Protein 2EW8 (pdb70)

Solvent-accessible surface area: 29281 Å² total; per-residue (Å²): 114,72,0,124,99,33,2,0,0,0,1,16,0,0,85,43,40,1,71,13,0,0,43,49,0,2,73,21,0,0,26,0,0,0,0,23,109,68,79,1,76,83,0,34,57,28,0,137,133,75,62,67,134,24,38,31,20,130,6,39,10,5,72,54,50,55,2,101,55,1,3,129,72,0,73,97,56,31,53,94,10,13,0,0,0,12,28,17,34,57,119,53,100,19,53,14,106,112,0,58,44,121,68,0,30,97,2,5,46,31,6,5,2,5,6,1,14,0,0,63,33,2,5,79,19,2,71,183,103,39,51,0,4,1,2,4,14,6,2,0,3,2,19,49,48,55,66,9,25,0,0,14,0,0,0,10,0,0,11,0,0,6,0,5,1,0,0,2,23,1,4,132,37,37,1,5,0,2,0,0,0,9,16,50,130,70,149,99,12,0,24,52,105,135,19,67,57,132,18,0,4,2,0,0,0,1,3,0,1,90,27,1,46,1,0,0,1,6,7,9,0,0,1,0,0,40,5,5,20,141,67,0,48,142,41,8,0,0,0,1,15,0,1,88,43,39,0,75,14,0,0,40,50,0,3,76,16,5,0,24,0,0,0,0,24,107,72,107,2,78,82,0,37,57,28,0,136,126,68,60,75,137,27,37,34,20,175,4,37,12,4,71,58,48,54,3,100,60,2,5,132,77,0,67,98,65,35,48,82,1,5,0,0,0,12,28,17,33,57,113,55,112,11,59,8,100,106,0,61,41,123,64,0,30,88,2,7,50,28,7,5,5,4,6,1,14,0,0,60,32,2,8,59,10,0,104,195,71,45,42,0,3,1,1,5,14,6,3,0,2,3,18,48,36,53,61,9,22,0,0,14,1,0,0,11,0,0,12,0,0,7,0,6,0,0,0,1,24,6,3,113,30,35,1,4,0,2,0,0,0,8,14,52,120,123,57,30,2,19,74,99,143,19,68,60,133,18,0,4,2,0,0,0,0,3,0,0,101,26,1,50,2,1,0,1,6,8,7,0,0,1,0,0,39,6,4,18,142,78,0,130,106,41,9,0,0,0,1,18,0,0,90,47,40,0,71,16,0,0,42,52,0,1,81,16,1,0,24,0,0,0,0,22,110,71,88,1,76,87,0,39,65,31,0,127,130,76,57,63,128,16,35,32,20,157,7,42,13,3,74,56,51,55,3,101,55,0,3,127,73,0,66,100,60,37,46,80,1,4,0,0,0,14,29,17,34,56,118,53,97,20,55,14,106,110,1,60,42,122,66,0,34,95,1,7,39,30,7,4,3,4,5,1,15,0,0,60,31,1,1,53,8,0,55,194,74,43,44,0,2,1,2,5,14,6,3,0,3,2,18,49,39,56,64,8,23,0,0,14,1,0,0,12,0,0,11,0,0,6,0,6,1,0,0,1,19,0,4,108,46,36,1,4,0,2,0,0,0,8,15,49,129,99,105,35,4,17,83,100,145,18,67,56,134,20,0,3,2,0,0,0,1,3,0,2,93,32,1,44,2,0,0,1,6,7,9,0,0,1,0,0,35,5,5,20,130,70,0,114,106,36,7,0,0,0,1,17,0,0,88,49,47,0,73,18,0,0,40,54,0,2,78,20,1,0,26,0,0,0,0,21,122,71,104,1,75,85,0,34,62,28,0,134,129,77,57,66,130,17,35,29,22,183,4,38,11,4,72,56,51,54,2,100,58,1,4,130,73,0,61,99,52,32,54,82,2,2,0,0,0,13,27,15,34,55,120,54,109,19,48,11,101,112,1,60,44,122,65,0,30,90,1,7,49,26,6,5,4,3,5,0,13,0,0,64,31,1,8,63,6,0,107,192,74,42,54,0,3,1,2,4,12,6,2,0,3,3,18,49,44,54,63,8,21,0,0,15,0,0,0,10,0,0,12,0,0,7,0,5,1,0,0,2,18,7,2,126,28,35,1,5,0,2,0,0,0,9,24,48,125,110,137,130,12,0,20,50,102,144,42,64,56,122,14,0,3,2,0,0,0,0,3,0,1,94,31,0,37,2,1,0,1,6,7,8,1,0,1,0,0,33,6,4,20

Sequence (914 aa):
QRLKDKLAVITGGANGIGRAIAERFAVEGADIAIADLVPAPEAEAAIRNLGRRVLTVKCDVSQPGDVEAFGKQVISTFGRCDILVNNAGIYPLIPFDELTFEQWKKTFEINVDSGFLMAKAFVPGMKRNGWGRIINLTSTTYWLKIEAYTHYISTKAANIGFTRALASDLGKDGITVNAIAPSLVNMLQAIPRLQVPLDLTGAAAFLASDDASFITGQTLAVDGGMVRHQRLKDKLAVITGGANGIGRAIAERFAVEGADIAIADLVPAPEAEAAIRNLGRRVLTVKCDVSQPGDVEAFGKQVISTFGRCDILVNNAGIYPLIPFDELTFEQWKKTFEINVDSGFLMAKAFVPGMKRNGWGRIINLTSTTYWLKIEAYTHYISTKAANIGFTRALASDLGKDGITVNAIAPSLVMLQAIPRLQVPLDLTGAAAFLASDDASFITGQTLAVDGGMVRHQRLKDKLAVITGGANGIGRAIAERFAVEGADIAIADLVPAPEAEAAIRNLGRRVLTVKCDVSQPGDVEAFGKQVISTFGRCDILVNNAGIYPLIPFDELTFEQWKKTFEINVDSGFLMAKAFVPGMKRNGWGRIINLTSTTYWLKIEAYTHYISTKAANIGFTRALASDLGKDGITVNAIAPSLVMLQAIPRLQVPLDLTGAAAFLASDDASFITGQTLAVDGGMVRHQRLKDKLAVITGGANGIGRAIAERFAVEGADIAIADLVPAPEAEAAIRNLGRRVLTVKCDVSQPGDVEAFGKQVISTFGRCDILVNNAGIYPLIPFDELTFEQWKKTFEINVDSGFLMAKAFVPGMKRNGWGRIINLTSTTYWLKIEAYTHYISTKAANIGFTRALASDLGKDGITVNAIAPSLVNMLQAIPRLQVPLDLTGAAAFLASDDASFITGQTLAVDGGMVRH

Foldseek 3Di:
DQCAPAEAEFEVCLDFLSLLLLLLSLLVHYAYEYEEQDDRPVSCVSSVVSVHHYHYDNAQLLDLVRLLVSLCVSCVPSVAHAEYEAEWADFDQAAPVGDDPVNLVVRCSTLPNSLVSNCVSHVVRLLVVLAHEYEYEAAPCLVPDDGRGPSRNVSSVVSLVCQQVVQVVCVVRNYAGEYEHEHPPAVLALQGDDDGSNLCNVVSSCRSGPVCSPPHSYYHYRYRHRDDD/DQLAPAEEEFEVCLDFLNLLQLLLSLLVHYAYEYEEQDDRVVSQVSSVVSVHHYHYDNAQLLDLVRLQVSLVVCCVVSVAHAEYEAPWADFDQAAPVRDDPVNLVVRCSGLPSSLVSNCVSHVVRNLVVLAHEYEYEAAPCLVPDDGRGPSRNVSSVVSLVCFQVVQVVCVRSRYAGEYEHEYPVVLAPAPDDDGSNQCNVVSSCRSGPVCSVPHSYYHYRYRHRDDD/DQQAPAEEEFEVCLDFLSVLLQLLSLLVHYAYEYEEQDDRPPSCVSSVVSVHHYHYDRAQLLDLVRLLVSLVVVCVVSVAHAEYEYPWADFDQAAVVRDDVVNLVVRCSGLPNSLVSNCVSHVVRLLVVLAHEYEYEAAPCLVPDDGRGPSRNVSSVVSLVCFQVVQVVCVVSRYAGEYEHEYPVVLAQAPDDDGSNQCNVVSNCRSGPVCSVPHSYYHYRYRHNDDD/DQQAPAEEEFEQCLDFLNVLLQLLSLLVHYAYEYEYQDDRVVSCVSSVVSVHHYHYDRAQLLDLVRLQVSLVCSCVVSVAHAEYEAEWFDFDFAAPVRDDPVNLVVRCSGLPNSLVSNCVSHVVRLLVVLAHEYEYEAAPCLVPDDGRGPSRNVSSVVSLVCQQVVQVVCVRSNYAGEYEHEHPVAVLALAGDDDGSVQCNVVSSCRSGPVCSVPHSYYHYRYRHRDDD

Organism: Aromatoleum aromaticum (strain DSM 19018 / LMG 30748 / EbN1) (NCBI:txid76114)

InterPro domains:
  IPR002347 Short-chain dehydrogenase/reductase SDR [PF13561] (16-246)
  IPR002347 Short-chain dehydrogenase/reductase SDR [PR00080] (81-92)
  IPR002347 Short-chain dehydrogenase/reductase SDR [PR00080] (134-142)
  IPR002347 Short-chain dehydrogenase/reductase SDR [PR00080] (154-173)
  IPR002347 Short-chain dehydrogenase/reductase SDR [PR00081] (9-26)
  IPR002347 Short-chain dehydrogenase/reductase SDR [PR00081] (81-92)
  IPR002347 Short-chain dehydrogenase/reductase SDR [PR00081] (128-144)
  IPR002347 Short-chain dehydrogenase/reductase SDR [PR00081] (154-173)
  IPR002347 Short-chain dehydrogenase/reductase SDR [PR00081] (175-192)
  IPR002347 Short-chain dehydrogenase/reductase SDR [PR00081] (210-230)
  IPR036291 NAD(P)-binding domain superfamily [SSF51735] (6-247)
  IPR050259 Short-chain dehydrogenases/reductases [PTHR42879] (4-247)

B-factor: mean 17.86, std 8.95, range [1.42, 74.54]

Secondary structure (DSSP, 8-state):
-TTTT-EEEEETTTSHHHHHHHHHHHHTT-EEEEEESS--HHHHHHHHHTT--EEEEE--TT-HHHHHHHHHHHHHHHS---EEEE---------GGG--HHHHHHHHIIIIIHHHHHHHHHHHHHHHHT-EEEEEE--GGGGS--SS-HHHHHHHHHHHHHHHHHHHHHGGGTEEEEEEEEPP--TTSSS-SPP-THHHHHHHHHHTSGGGTT--S-EEEESSS----/-TTTT-EEEEETTTSHHHHHHHHHHHHTT-EEEEEESS--HHHHHHHHHTT--EEEEE--TT-HHHHHHHHHHHHHHHS--SEEEE---------GGG--HHHHHHHHIIIIIHHHHHHHHHHHHHHHHT-EEEEEE--GGGGS--SS-HHHHHHHHHHHHHHHHHHHHHGGGTEEEEEEEEPP---SSS-S---THHHHHHHHHHTSGGGTT--S-EEEESSS----/-TTTT-EEEEETTTSHHHHHHHHHHHHTT-EEEEEESS--HHHHHHHHTTT--EEEEE--TTSHHHHHHHHHHHHHHHS--SEEEE---------GGG--HHHHHHHHIIIIIHHHHHHHHHHHHHHHHT-EEEEEE--GGGGS--SS-HHHHHHHHHHHHHHHHHHHHHGGGTEEEEEEEEPP---SSS-S---THHHHHHHHHHHSGGGTT--S-EEEESSS----/-TTTT-EEEEETTTSHHHHHHHHHHHHTT-EEEEEESS--HHHHHHHHHTT--EEEEE--TT-HHHHHHHHHHHHHHHS--SEEEE---------GGG--HHHHHHHHIIIIIHHHHHHHHHHHHHHHHT-EEEEEE--GGGGS--SS-HHHHHHHHHHHHHHHHHHHHHGGGTEEEEEEEEPP--TTSSS-SPP-THHHHHHHHHHHSGGGTT--S-EEEESSS----

CATH classification: 3.40.50.720

Nearest PDB structures (foldseek):
  2ew8-assembly1_C  TM=1.004E+00  e=5.659E-52  Aromatoleum aromaticum EbN1
  2ew8-assembly1_D  TM=1.003E+00  e=7.563E-49  Aromatoleum aromaticum EbN1
  2ewm-assembly1_A-2  TM=9.910E-01  e=1.205E-47  Azoarcus
  2ewm-assembly1_B-2  TM=9.964E-01  e=2.543E-45  Azoarcus
  2q2q-assembly2_E-2  TM=9.529E-01  e=4.347E-21  Pseudomonas putida

Structure (mmCIF, N/CA/C/O backbone):
data_2EW8
#
_entry.id   2EW8
#
_cell.length_a   130.6
_cell.length_b   110.7
_cell.length_c   77.3
_cell.angle_alpha   90
_cell.angle_beta   116.31
_cell.angle_gamma   90
#
_symmetry.space_group_name_H-M   'C 1 2 1'
#
loop_
_entity.id
_entity.type
_entity.pdbx_description
1 polymer '(S)-1-Phenylethanol dehydrogenase'
2 non-polymer 'SULFATE ION'
3 water water
#
loop_
_atom_site.group_PDB
_atom_site.id
_atom_site.type_symbol
_atom_site.label_atom_id
_atom_site.label_alt_id
_atom_site.label_comp_id
_atom_site.label_asym_id
_atom_site.label_entity_id
_atom_site.label_seq_id
_atom_site.pdbx_PDB_ins_code
_atom_site.Cartn_x
_atom_site.Cartn_y
_atom_site.Cartn_z
_atom_site.occupancy
_atom_site.B_iso_or_equiv
_atom_site.auth_seq_id
_atom_site.auth_comp_id
_atom_site.auth_asym_id
_atom_site.auth_atom_id
_atom_site.pdbx_PDB_model_num
ATOM 1 N N . GLN A 1 3 ? -8.514 -13.845 87.213 1.00 35.07 3 GLN A N 1
ATOM 2 C CA . GLN A 1 3 ? -9.799 -13.897 87.973 1.00 33.76 3 GLN A CA 1
ATOM 3 C C . GLN A 1 3 ? -9.752 -12.941 89.160 1.00 31.89 3 GLN A C 1
ATOM 4 O O . GLN A 1 3 ? -9.839 -13.362 90.313 1.00 32.84 3 GLN A O 1
ATOM 10 N N . ARG A 1 4 ? -9.621 -11.651 88.874 1.00 29.05 4 ARG A N 1
ATOM 11 C CA . ARG A 1 4 ? -9.554 -10.643 89.925 1.00 26.17 4 ARG A CA 1
ATOM 12 C C . ARG A 1 4 ? -10.826 -10.511 90.761 1.00 25.14 4 ARG A C 1
ATOM 13 O O . ARG A 1 4 ? -10.767 -10.082 91.914 1.00 24.52 4 ARG A O 1
ATOM 21 N N . LEU A 1 5 ? -11.972 -10.875 90.192 1.00 23.69 5 LEU A N 1
ATOM 22 C CA . LEU A 1 5 ? -13.237 -10.767 90.916 1.00 23.33 5 LEU A CA 1
ATOM 23 C C . LEU A 1 5 ? -13.759 -12.142 91.331 1.00 24.24 5 LEU A C 1
ATOM 24 O O . LEU A 1 5 ? -14.956 -12.329 91.564 1.00 23.66 5 LEU A O 1
ATOM 29 N N . LYS A 1 6 ? -12.843 -13.095 91.429 1.00 25.31 6 LYS A N 1
ATOM 30 C CA . LYS A 1 6 ? -13.171 -14.462 91.802 1.00 27.61 6 LYS A CA 1
ATOM 31 C C . LYS A 1 6 ? -14.033 -14.529 93.065 1.00 26.68 6 LYS A C 1
ATOM 32 O O . LYS A 1 6 ? -13.729 -13.891 94.071 1.00 26.96 6 LYS A O 1
ATOM 38 N N . ASP A 1 7 ? -15.117 -15.294 92.990 1.00 26.59 7 ASP A N 1
ATOM 39 C CA . ASP A 1 7 ? -16.038 -15.489 94.110 1.00 28.69 7 ASP A CA 1
ATOM 40 C C . ASP A 1 7 ? -16.753 -14.245 94.632 1.00 26.96 7 ASP A C 1
ATOM 41 O O . ASP A 1 7 ? -17.226 -14.228 95.767 1.00 27.98 7 ASP A O 1
ATOM 46 N N . LYS A 1 8 ? -16.838 -13.204 93.815 1.00 24.93 8 LYS A N 1
ATOM 47 C CA . LYS A 1 8 ? -17.525 -11.990 94.238 1.00 21.24 8 LYS A CA 1
ATOM 48 C C . LYS A 1 8 ? -18.926 -11.995 93.637 1.00 18.83 8 LYS A C 1
ATOM 49 O O . LYS A 1 8 ? -19.180 -12.665 92.637 1.00 15.90 8 LYS A O 1
ATOM 55 N N . LEU A 1 9 ? -19.838 -11.263 94.262 1.00 17.30 9 LEU A N 1
ATOM 56 C CA . LEU A 1 9 ? -21.190 -11.133 93.735 1.00 16.07 9 LEU A CA 1
ATOM 57 C C . LEU A 1 9 ? -21.297 -9.658 93.370 1.00 14.99 9 LEU A C 1
ATOM 58 O O . LEU A 1 9 ? -21.104 -8.784 94.222 1.00 14.58 9 LEU A O 1
ATOM 63 N N . ALA A 1 10 ? -21.575 -9.377 92.104 1.00 13.76 10 ALA A N 1
ATOM 64 C CA . ALA A 1 10 ? -21.702 -7.998 91.666 1.00 11.80 10 ALA A CA 1
ATOM 65 C C . ALA A 1 10 ? -23.116 -7.707 91.195 1.00 13.33 10 ALA A C 1
ATOM 66 O O . ALA A 1 10 ? -23.749 -8.533 90.534 1.00 12.87 10 ALA A O 1
ATOM 68 N N . VAL A 1 11 ? -23.611 -6.532 91.564 1.00 11.38 11 VAL A N 1
ATOM 69 C CA . VAL A 1 11 ? -24.932 -6.086 91.166 1.00 11.93 11 VAL A CA 1
ATOM 70 C C . VAL A 1 11 ? -24.753 -4.982 90.133 1.00 14.07 11 VAL A C 1
ATOM 71 O O . VAL A 1 11 ? -23.974 -4.048 90.349 1.00 11.52 11 VAL A O 1
ATOM 75 N N . ILE A 1 12 ? -25.453 -5.099 89.007 1.00 12.90 12 ILE A N 1
ATOM 76 C CA . ILE A 1 12 ? -25.396 -4.077 87.970 1.00 14.34 12 ILE A CA 1
ATOM 77 C C . ILE A 1 12 ? -26.811 -3.626 87.633 1.00 15.31 12 ILE A C 1
ATOM 78 O O . ILE A 1 12 ? -27.600 -4.400 87.086 1.00 15.68 12 ILE A O 1
ATOM 83 N N . THR A 1 13 ? -27.139 -2.381 87.968 1.00 15.60 13 THR A N 1
ATOM 84 C CA . THR A 1 13 ? -28.465 -1.861 87.664 1.00 15.93 13 THR A CA 1
ATOM 85 C C . THR A 1 13 ? -28.481 -1.452 86.192 1.00 16.11 13 THR A C 1
ATOM 86 O O . THR A 1 13 ? -27.486 -0.946 85.670 1.00 15.65 13 THR A O 1
ATOM 90 N N . GLY A 1 14 ? -29.605 -1.696 85.521 1.00 17.11 14 GLY A N 1
ATOM 91 C CA . GLY A 1 14 ? -29.702 -1.377 84.109 1.00 15.80 14 GLY A CA 1
ATOM 92 C C . GLY A 1 14 ? -28.705 -2.228 83.342 1.00 16.13 14 GLY A C 1
ATOM 93 O O . GLY A 1 14 ? -28.153 -1.797 82.333 1.00 16.59 14 GLY A O 1
ATOM 94 N N . GLY A 1 15 ? -28.482 -3.451 83.815 1.00 15.87 15 GLY A N 1
ATOM 95 C CA . GLY A 1 15 ? -27.516 -4.322 83.168 1.00 17.93 15 GLY A CA 1
ATOM 96 C C . GLY A 1 15 ? -28.016 -5.246 82.072 1.00 19.29 15 GLY A C 1
ATOM 97 O O . GLY A 1 15 ? -27.301 -6.160 81.660 1.00 19.35 15 GLY A O 1
ATOM 98 N N . ALA A 1 16 ? -29.231 -5.017 81.588 1.00 20.12 16 ALA A N 1
ATOM 99 C CA . ALA A 1 16 ? -29.779 -5.860 80.535 1.00 22.02 16 ALA A CA 1
ATOM 100 C C . ALA A 1 16 ? -29.180 -5.519 79.175 1.00 22.94 16 ALA A C 1
ATOM 101 O O . ALA A 1 16 ? -29.070 -6.386 78.309 1.00 23.67 16 ALA A O 1
ATOM 103 N N . ASN A 1 17 ? -28.783 -4.263 78.989 1.00 23.48 17 ASN A N 1
ATOM 104 C CA . ASN A 1 17 ? -28.218 -3.836 77.710 1.00 24.66 17 ASN A CA 1
ATOM 105 C C . ASN A 1 17 ? -27.103 -2.795 77.814 1.00 23.40 17 ASN A C 1
ATOM 106 O O . ASN A 1 17 ? -26.757 -2.331 78.900 1.00 24.10 17 ASN A O 1
ATOM 111 N N . GLY A 1 18 ? -26.544 -2.449 76.660 1.00 21.03 18 GLY A N 1
ATOM 112 C CA . GLY A 1 18 ? -25.496 -1.450 76.587 1.00 19.71 18 GLY A CA 1
ATOM 113 C C . GLY A 1 18 ? -24.321 -1.602 77.531 1.00 19.51 18 GLY A C 1
ATOM 114 O O . GLY A 1 18 ? -23.815 -2.702 77.754 1.00 18.12 18 GLY A O 1
ATOM 115 N N . ILE A 1 19 ? -23.885 -0.476 78.082 1.00 18.87 19 ILE A N 1
ATOM 116 C CA . ILE A 1 19 ? -22.748 -0.451 78.991 1.00 18.81 19 ILE A CA 1
ATOM 117 C C . ILE A 1 19 ? -22.972 -1.341 80.210 1.00 18.42 19 ILE A C 1
ATOM 118 O O . ILE A 1 19 ? -22.062 -2.048 80.640 1.00 17.04 19 ILE A O 1
ATOM 123 N N . GLY A 1 20 ? -24.186 -1.315 80.751 1.00 19.04 20 GLY A N 1
ATOM 124 C CA . GLY A 1 20 ? -24.501 -2.134 81.909 1.00 20.86 20 GLY A CA 1
ATOM 125 C C . GLY A 1 20 ? -24.186 -3.599 81.673 1.00 21.36 20 GLY A C 1
ATOM 126 O O . GLY A 1 20 ? -23.465 -4.226 82.452 1.00 22.41 20 GLY A O 1
ATOM 127 N N . ARG A 1 21 ? -24.723 -4.145 80.586 1.00 21.46 21 ARG A N 1
ATOM 128 C CA . ARG A 1 21 ? -24.501 -5.541 80.231 1.00 19.49 21 ARG A CA 1
ATOM 129 C C . ARG A 1 21 ? -23.024 -5.831 79.981 1.00 18.55 21 ARG A C 1
ATOM 130 O O . ARG A 1 21 ? -22.497 -6.852 80.433 1.00 17.53 21 ARG A O 1
ATOM 138 N N . ALA A 1 22 ? -22.360 -4.940 79.252 1.00 15.96 22 ALA A N 1
ATOM 139 C CA . ALA A 1 22 ? -20.944 -5.116 78.946 1.00 16.13 22 ALA A CA 1
ATOM 140 C C . ALA A 1 22 ? -20.153 -5.262 80.240 1.00 15.91 22 ALA A C 1
ATOM 141 O O . ALA A 1 22 ? -19.267 -6.114 80.351 1.00 15.56 22 ALA A O 1
ATOM 143 N N . ILE A 1 23 ? -20.474 -4.427 81.220 1.00 15.12 23 ILE A N 1
ATOM 144 C CA . ILE A 1 23 ? -19.786 -4.485 82.500 1.00 15.17 23 ILE A CA 1
ATOM 145 C C . ILE A 1 23 ? -20.093 -5.810 83.190 1.00 15.53 23 ILE A C 1
ATOM 146 O O . ILE A 1 23 ? -19.200 -6.449 83.751 1.00 16.06 23 ILE A O 1
ATOM 151 N N . ALA A 1 24 ? -21.353 -6.229 83.129 1.00 15.56 24 ALA A N 1
ATOM 152 C CA . ALA A 1 24 ? -21.769 -7.484 83.749 1.00 16.73 24 ALA A CA 1
ATOM 153 C C . ALA A 1 24 ? -21.001 -8.669 83.166 1.00 16.84 24 ALA A C 1
ATOM 154 O O . ALA A 1 24 ? -20.484 -9.513 83.903 1.00 17.28 24 ALA A O 1
ATOM 156 N N . GLU A 1 25 ? -20.915 -8.732 81.842 1.00 17.78 25 GLU A N 1
ATOM 157 C CA . GLU A 1 25 ? -20.205 -9.835 81.202 1.00 17.86 25 GLU A CA 1
ATOM 158 C C . GLU A 1 25 ? -18.719 -9.825 81.545 1.00 17.52 25 GLU A C 1
ATOM 159 O O . GLU A 1 25 ? -18.125 -10.872 81.807 1.00 16.19 25 GLU A O 1
ATOM 165 N N . ARG A 1 26 ? -18.119 -8.639 81.547 1.00 17.16 26 ARG A N 1
ATOM 166 C CA . ARG A 1 26 ? -16.706 -8.523 81.869 1.00 16.41 26 ARG A CA 1
ATOM 167 C C . ARG A 1 26 ? -16.465 -8.984 83.301 1.00 17.17 26 ARG A C 1
ATOM 168 O O . ARG A 1 26 ? -15.516 -9.716 83.574 1.00 17.85 26 ARG A O 1
ATOM 176 N N . PHE A 1 27 ? -17.327 -8.558 84.218 1.00 16.05 27 PHE A N 1
ATOM 177 C CA . PHE A 1 27 ? -17.174 -8.963 85.606 1.00 16.08 27 PHE A CA 1
ATOM 178 C C . PHE A 1 27 ? -17.266 -10.486 85.693 1.00 17.40 27 PHE A C 1
ATOM 179 O O . PHE A 1 27 ? -16.549 -11.113 86.470 1.00 17.59 27 PHE A O 1
ATOM 187 N N . ALA A 1 28 ? -18.137 -11.077 84.877 1.00 19.61 28 ALA A N 1
ATOM 188 C CA . ALA A 1 28 ? -18.302 -12.530 84.854 1.00 21.08 28 ALA A CA 1
ATOM 189 C C . ALA A 1 28 ? -17.004 -13.170 84.367 1.00 21.70 28 ALA A C 1
ATOM 190 O O . ALA A 1 28 ? -16.567 -14.195 84.893 1.00 21.11 28 ALA A O 1
ATOM 192 N N . VAL A 1 29 ? -16.398 -12.559 83.353 1.00 21.08 29 VAL A N 1
ATOM 193 C CA . VAL A 1 29 ? -15.141 -13.043 82.802 1.00 20.53 29 VAL A CA 1
ATOM 194 C C . VAL A 1 29 ? -14.066 -13.027 83.888 1.00 20.96 29 VAL A C 1
ATOM 195 O O . VAL A 1 29 ? -13.213 -13.916 83.949 1.00 19.00 29 VAL A O 1
ATOM 199 N N . GLU A 1 30 ? -14.124 -12.010 84.746 1.00 20.87 30 GLU A N 1
ATOM 200 C CA . GLU A 1 30 ? -13.168 -11.847 85.836 1.00 21.43 30 GLU A CA 1
ATOM 201 C C . GLU A 1 30 ? -13.487 -12.756 87.027 1.00 20.75 30 GLU A C 1
ATOM 202 O O . GLU A 1 30 ? -12.824 -12.683 88.065 1.00 18.63 30 GLU A O 1
ATOM 208 N N . GLY A 1 31 ? -14.518 -13.588 86.889 1.00 19.26 31 GLY A N 1
ATOM 209 C CA . GLY A 1 31 ? -14.866 -14.511 87.956 1.00 19.21 31 GLY A CA 1
ATOM 210 C C . GLY A 1 31 ? -16.032 -14.190 88.879 1.00 18.61 31 GLY A C 1
ATOM 211 O O . GLY A 1 31 ? -16.298 -14.944 89.813 1.00 17.87 31 GLY A O 1
ATOM 212 N N . ALA A 1 32 ? -16.742 -13.096 88.633 1.00 16.53 32 ALA A N 1
ATOM 213 C CA . ALA A 1 32 ? -17.853 -12.740 89.503 1.00 16.70 32 ALA A CA 1
ATOM 214 C C . ALA A 1 32 ? -19.210 -13.271 89.051 1.00 18.07 32 ALA A C 1
ATOM 215 O O . ALA A 1 32 ? -19.457 -13.449 87.854 1.00 17.04 32 ALA A O 1
ATOM 217 N N . ASP A 1 33 ? -20.079 -13.545 90.023 1.00 16.86 33 ASP A N 1
ATOM 218 C CA . ASP A 1 33 ? -21.437 -13.976 89.718 1.00 17.40 33 ASP A CA 1
ATOM 219 C C . ASP A 1 33 ? -22.198 -12.667 89.545 1.00 17.84 33 ASP A C 1
ATOM 220 O O . ASP A 1 33 ? -21.781 -11.625 90.069 1.00 17.83 33 ASP A O 1
ATOM 225 N N . ILE A 1 34 ? -23.312 -12.710 88.826 1.00 16.70 34 ILE A N 1
ATOM 226 C CA . ILE A 1 34 ? -24.050 -11.492 88.538 1.00 15.41 34 ILE A CA 1
ATOM 227 C C . ILE A 1 34 ? -25.503 -11.420 88.991 1.00 17.08 34 ILE A C 1
ATOM 228 O O . ILE A 1 34 ? -26.232 -12.414 88.979 1.00 16.19 34 ILE A O 1
ATOM 233 N N . ALA A 1 35 ? -25.907 -10.213 89.377 1.00 15.74 35 ALA A N 1
ATOM 234 C CA . ALA A 1 35 ? -27.269 -9.916 89.793 1.00 16.31 35 ALA A CA 1
ATOM 235 C C . ALA A 1 35 ? -27.625 -8.637 89.038 1.00 16.54 35 ALA A C 1
ATOM 236 O O . ALA A 1 35 ? -26.994 -7.591 89.233 1.00 16.33 35 ALA A O 1
ATOM 238 N N . ILE A 1 36 ? -28.621 -8.730 88.166 1.00 15.67 36 ILE A N 1
ATOM 239 C CA . ILE A 1 36 ? -29.050 -7.596 87.364 1.00 16.12 36 ILE A CA 1
ATOM 240 C C . ILE A 1 36 ? -30.410 -7.067 87.797 1.00 17.33 36 ILE A C 1
ATOM 241 O O . ILE A 1 36 ? -31.340 -7.835 88.050 1.00 18.51 36 ILE A O 1
ATOM 246 N N . ALA A 1 37 ? -30.512 -5.748 87.898 1.00 17.35 37 ALA A N 1
ATOM 247 C CA . ALA A 1 37 ? -31.760 -5.092 88.260 1.00 18.07 37 ALA A CA 1
ATOM 248 C C . ALA A 1 37 ? -32.121 -4.259 87.035 1.00 19.00 37 ALA A C 1
ATOM 249 O O . ALA A 1 37 ? -31.330 -3.428 86.590 1.00 18.60 37 ALA A O 1
ATOM 251 N N . ASP A 1 38 ? -33.306 -4.486 86.482 1.00 20.74 38 ASP A N 1
ATOM 252 C CA . ASP A 1 38 ? -33.715 -3.755 85.290 1.00 23.39 38 ASP A CA 1
ATOM 253 C C . ASP A 1 38 ? -35.212 -3.925 85.034 1.00 25.90 38 ASP A C 1
ATOM 254 O O . ASP A 1 38 ? -35.852 -4.813 85.602 1.00 24.84 38 ASP A O 1
ATOM 259 N N . LEU A 1 39 ? -35.767 -3.061 84.188 1.00 29.00 39 LEU A N 1
ATOM 260 C CA . LEU A 1 39 ? -37.188 -3.119 83.853 1.00 31.60 39 LEU A CA 1
ATOM 261 C C . LEU A 1 39 ? -37.459 -4.176 82.794 1.00 32.31 39 LEU A C 1
ATOM 262 O O . LEU A 1 39 ? -38.581 -4.653 82.656 1.00 33.88 39 LEU A O 1
ATOM 267 N N . VAL A 1 40 ? -36.427 -4.532 82.039 1.00 33.41 40 VAL A N 1
ATOM 268 C CA . VAL A 1 40 ? -36.565 -5.533 80.990 1.00 33.77 40 VAL A CA 1
ATOM 269 C C . VAL A 1 40 ? -35.707 -6.755 81.285 1.00 34.28 40 VAL A C 1
ATOM 270 O O . VAL A 1 40 ? -34.786 -6.699 82.101 1.00 34.31 40 VAL A O 1
ATOM 274 N N . PRO A 1 41 ? -36.015 -7.886 80.632 1.00 34.67 41 PRO A N 1
ATOM 275 C CA . PRO A 1 41 ? -35.287 -9.147 80.801 1.00 34.38 41 PRO A CA 1
ATOM 276 C C . PRO A 1 41 ? -33.905 -9.058 80.166 1.00 33.40 41 PRO A C 1
ATOM 277 O O . PRO A 1 41 ? -33.683 -8.247 79.270 1.00 32.76 41 PRO A O 1
ATOM 281 N N . ALA A 1 42 ? -32.982 -9.898 80.626 1.00 33.32 42 ALA A N 1
ATOM 282 C CA . ALA A 1 42 ? -31.625 -9.900 80.086 1.00 33.88 42 ALA A CA 1
ATOM 283 C C . ALA A 1 42 ? -31.216 -11.287 79.597 1.00 33.97 42 ALA A C 1
ATOM 284 O O . ALA A 1 42 ? -30.230 -11.855 80.063 1.00 33.22 42 ALA A O 1
ATOM 286 N N . PRO A 1 43 ? -31.971 -11.845 78.637 1.00 34.56 43 PRO A N 1
ATOM 287 C CA . PRO A 1 43 ? -31.685 -13.172 78.085 1.00 34.57 43 PRO A CA 1
ATOM 288 C C . PRO A 1 43 ? -30.295 -13.253 77.467 1.00 34.42 43 PRO A C 1
ATOM 289 O O . PRO A 1 43 ? -29.555 -14.212 77.691 1.00 34.74 43 PRO A O 1
ATOM 293 N N . GLU A 1 44 ? -29.946 -12.240 76.683 1.00 34.21 44 GLU A N 1
ATOM 294 C CA . GLU A 1 44 ? -28.649 -12.206 76.027 1.00 34.02 44 GLU A CA 1
ATOM 295 C C . GLU A 1 44 ? -27.542 -12.171 77.074 1.00 32.87 44 GLU A C 1
ATOM 296 O O . GLU A 1 44 ? -26.525 -12.855 76.943 1.00 32.62 44 GLU A O 1
ATOM 302 N N . ALA A 1 45 ? -27.753 -11.374 78.117 1.00 31.06 45 ALA A N 1
ATOM 303 C CA . ALA A 1 45 ? -26.778 -11.245 79.194 1.00 29.47 45 ALA A CA 1
ATOM 304 C C . ALA A 1 45 ? -26.655 -12.552 79.968 1.00 29.06 45 ALA A C 1
ATOM 305 O O . ALA A 1 45 ? -25.550 -13.054 80.176 1.00 27.40 45 ALA A O 1
ATOM 307 N N . GLU A 1 46 ? -27.793 -13.101 80.386 1.00 29.96 46 GLU A N 1
ATOM 308 C CA . GLU A 1 46 ? -27.812 -14.348 81.146 1.00 31.93 46 GLU A CA 1
ATOM 309 C C . GLU A 1 46 ? -27.139 -15.488 80.397 1.00 32.37 46 GLU A C 1
ATOM 310 O O . GLU A 1 46 ? -26.423 -16.297 80.989 1.00 33.25 46 GLU A O 1
ATOM 316 N N . ALA A 1 47 ? -27.370 -15.552 79.092 1.00 31.53 47 ALA A N 1
ATOM 317 C CA . ALA A 1 47 ? -26.776 -16.598 78.279 1.00 30.26 47 ALA A CA 1
ATOM 318 C C . ALA A 1 47 ? -25.254 -16.498 78.316 1.00 29.66 47 ALA A C 1
ATOM 319 O O . ALA A 1 47 ? -24.563 -17.461 78.655 1.00 30.08 47 ALA A O 1
ATOM 321 N N . ALA A 1 48 ? -24.735 -15.326 77.973 1.00 27.83 48 ALA A N 1
ATOM 322 C CA . ALA A 1 48 ? -23.296 -15.107 77.953 1.00 26.22 48 ALA A CA 1
ATOM 323 C C . ALA A 1 48 ? -22.649 -15.399 79.298 1.00 24.37 48 ALA A C 1
ATOM 324 O O . ALA A 1 48 ? -21.590 -16.025 79.365 1.00 24.55 48 ALA A O 1
ATOM 326 N N . ILE A 1 49 ? -23.288 -14.947 80.370 1.00 23.67 49 ILE A N 1
ATOM 327 C CA . ILE A 1 49 ? -22.744 -15.153 81.706 1.00 23.27 49 ILE A CA 1
ATOM 328 C C . ILE A 1 49 ? -22.729 -16.626 82.102 1.00 24.17 49 ILE A C 1
ATOM 329 O O . ILE A 1 49 ? -21.732 -17.116 82.635 1.00 22.90 49 ILE A O 1
ATOM 334 N N . ARG A 1 50 ? -23.824 -17.336 81.845 1.00 26.42 50 ARG A N 1
ATOM 335 C CA . ARG A 1 50 ? -23.872 -18.756 82.180 1.00 29.68 50 ARG A CA 1
ATOM 336 C C . ARG A 1 50 ? -22.861 -19.496 81.323 1.00 30.65 50 ARG A C 1
ATOM 337 O O . ARG A 1 50 ? -22.294 -20.505 81.739 1.00 31.86 50 ARG A O 1
ATOM 345 N N . ASN A 1 51 ? -22.637 -18.977 80.121 1.00 32.70 51 ASN A N 1
ATOM 346 C CA . ASN A 1 51 ? -21.688 -19.572 79.193 1.00 34.07 51 ASN A CA 1
ATOM 347 C C . ASN A 1 51 ? -20.269 -19.382 79.717 1.00 33.89 51 ASN A C 1
ATOM 348 O O . ASN A 1 51 ? -19.365 -20.149 79.383 1.00 34.08 51 ASN A O 1
ATOM 353 N N . LEU A 1 52 ? -20.078 -18.357 80.544 1.00 32.48 52 LEU A N 1
ATOM 354 C CA . LEU A 1 52 ? -18.769 -18.084 81.130 1.00 31.21 52 LEU A CA 1
ATOM 355 C C . LEU A 1 52 ? -18.568 -18.922 82.385 1.00 30.60 52 LEU A C 1
ATOM 356 O O . LEU A 1 52 ? -17.551 -18.802 83.067 1.00 30.54 52 LEU A O 1
ATOM 361 N N . GLY A 1 53 ? -19.549 -19.770 82.681 1.00 29.88 53 GLY A N 1
ATOM 362 C CA . GLY A 1 53 ? -19.475 -20.624 83.851 1.00 28.11 53 GLY A CA 1
ATOM 363 C C . GLY A 1 53 ? -19.887 -19.923 85.130 1.00 27.43 53 GLY A C 1
ATOM 364 O O . GLY A 1 53 ? -19.627 -20.425 86.224 1.00 27.86 53 GLY A O 1
ATOM 365 N N . ARG A 1 54 ? -20.537 -18.770 85.001 1.00 26.15 54 ARG A N 1
ATOM 366 C CA . ARG A 1 54 ? -20.967 -18.000 86.165 1.00 26.54 54 ARG A CA 1
ATOM 367 C C . ARG A 1 54 ? -22.464 -18.061 86.437 1.00 26.79 54 ARG A C 1
ATOM 368 O O . ARG A 1 54 ? -23.255 -18.387 85.551 1.00 26.61 54 ARG A O 1
ATOM 376 N N . ARG A 1 55 ? -22.843 -17.748 87.674 1.00 25.49 55 ARG A N 1
ATOM 377 C CA . ARG A 1 55 ? -24.245 -17.739 88.077 1.00 25.46 55 ARG A CA 1
ATOM 378 C C . ARG A 1 55 ? -24.799 -16.345 87.819 1.00 24.55 55 ARG A C 1
ATOM 379 O O . ARG A 1 55 ? -24.089 -15.352 87.986 1.00 24.36 55 ARG A O 1
ATOM 387 N N . VAL A 1 56 ? -26.063 -16.267 87.419 1.00 22.54 56 VAL A N 1
ATOM 388 C CA . VAL A 1 56 ? -26.681 -14.977 87.148 1.00 22.87 56 VAL A CA 1
ATOM 389 C C . VAL A 1 56 ? -28.144 -14.922 87.562 1.00 22.33 56 VAL A C 1
ATOM 390 O O . VAL A 1 56 ? -28.872 -15.905 87.446 1.00 22.34 56 VAL A O 1
ATOM 394 N N . LEU A 1 57 ? -28.560 -13.761 88.053 1.00 23.03 57 LEU A N 1
ATOM 395 C CA . LEU A 1 57 ? -29.941 -13.532 88.470 1.00 22.66 57 LEU A CA 1
ATOM 396 C C . LEU A 1 57 ? -30.400 -12.201 87.894 1.00 22.96 57 LEU A C 1
ATOM 397 O O . LEU A 1 57 ? -29.693 -11.201 88.001 1.00 23.26 57 LEU A O 1
ATOM 402 N N . THR A 1 58 ? -31.575 -12.189 87.278 1.00 21.78 58 THR A N 1
ATOM 403 C CA . THR A 1 58 ? -32.114 -10.963 86.712 1.00 22.08 58 THR A CA 1
ATOM 404 C C . THR A 1 58 ? -33.452 -10.682 87.375 1.00 23.72 58 THR A C 1
ATOM 405 O O . THR A 1 58 ? -34.333 -11.540 87.400 1.00 24.85 58 THR A O 1
ATOM 409 N N . VAL A 1 59 ? -33.605 -9.479 87.913 1.00 23.79 59 VAL A N 1
ATOM 410 C CA . VAL A 1 59 ? -34.840 -9.115 88.584 1.00 23.63 59 VAL A CA 1
ATOM 411 C C . VAL A 1 59 ? -35.555 -7.916 87.963 1.00 26.01 59 VAL A C 1
ATOM 412 O O . VAL A 1 59 ? -34.989 -6.820 87.870 1.00 24.63 59 VAL A O 1
ATOM 416 N N . LYS A 1 60 ? -36.795 -8.136 87.532 1.00 27.23 60 LYS A N 1
ATOM 417 C CA . LYS A 1 60 ? -37.620 -7.069 86.972 1.00 28.92 60 LYS A CA 1
ATOM 418 C C . LYS A 1 60 ? -37.703 -6.091 88.138 1.00 28.53 60 LYS A C 1
ATOM 419 O O . LYS A 1 60 ? -38.261 -6.426 89.184 1.00 29.03 60 LYS A O 1
ATOM 425 N N . CYS A 1 61 ? -37.160 -4.888 87.972 1.00 26.77 61 CYS A N 1
ATOM 426 C CA . CYS A 1 61 ? -37.142 -3.938 89.081 1.00 26.72 61 CYS A CA 1
ATOM 427 C C . CYS A 1 61 ? -37.018 -2.463 88.677 1.00 25.56 61 CYS A C 1
ATOM 428 O O . CYS A 1 61 ? -36.215 -2.116 87.812 1.00 26.96 61 CYS A O 1
ATOM 431 N N . ASP A 1 62 ? -37.825 -1.604 89.301 1.00 23.16 62 ASP A N 1
ATOM 432 C CA . ASP A 1 62 ? -37.776 -0.162 89.041 1.00 22.70 62 ASP A CA 1
ATOM 433 C C . ASP A 1 62 ? -36.876 0.420 90.130 1.00 21.20 62 ASP A C 1
ATOM 434 O O . ASP A 1 62 ? -37.321 0.665 91.253 1.00 20.62 62 ASP A O 1
ATOM 439 N N . VAL A 1 63 ? -35.612 0.641 89.786 1.00 18.32 63 VAL A N 1
ATOM 440 C CA . VAL A 1 63 ? -34.628 1.140 90.739 1.00 18.99 63 VAL A CA 1
ATOM 441 C C . VAL A 1 63 ? -34.897 2.491 91.400 1.00 17.73 63 VAL A C 1
ATOM 442 O O . VAL A 1 63 ? -34.160 2.891 92.297 1.00 16.97 63 VAL A O 1
ATOM 446 N N . SER A 1 64 ? -35.947 3.188 90.977 1.00 18.61 64 SER A N 1
ATOM 447 C CA . SER A 1 64 ? -36.272 4.483 91.574 1.00 18.11 64 SER A CA 1
ATOM 448 C C . SER A 1 64 ? -37.227 4.336 92.756 1.00 17.52 64 SER A C 1
ATOM 449 O O . SER A 1 64 ? -37.393 5.264 93.542 1.00 16.24 64 SER A O 1
ATOM 452 N N . GLN A 1 65 ? -37.844 3.166 92.881 1.00 18.85 65 GLN A N 1
ATOM 453 C CA . GLN A 1 65 ? -38.799 2.906 93.959 1.00 19.30 65 GLN A CA 1
ATOM 454 C C . GLN A 1 65 ? -38.145 2.206 95.147 1.00 19.72 65 GLN A C 1
ATOM 455 O O . GLN A 1 65 ? -37.528 1.154 94.994 1.00 21.05 65 GLN A O 1
ATOM 461 N N . PRO A 1 66 ? -38.283 2.781 96.350 1.00 19.80 66 PRO A N 1
ATOM 462 C CA . PRO A 1 66 ? -37.698 2.201 97.563 1.00 19.48 66 PRO A CA 1
ATOM 463 C C . PRO A 1 66 ? -38.139 0.752 97.778 1.00 20.98 66 PRO A C 1
ATOM 464 O O . PRO A 1 66 ? -37.324 -0.111 98.109 1.00 20.94 66 PRO A O 1
ATOM 468 N N . GLY A 1 67 ? -39.429 0.492 97.587 1.00 21.40 67 GLY A N 1
ATOM 469 C CA . GLY A 1 67 ? -39.949 -0.854 97.761 1.00 20.44 67 GLY A CA 1
ATOM 470 C C . GLY A 1 67 ? -39.260 -1.859 96.855 1.00 20.89 67 GLY A C 1
ATOM 471 O O . GLY A 1 67 ? -38.836 -2.925 97.304 1.00 21.23 67 GLY A O 1
ATOM 472 N N . ASP A 1 68 ? -39.154 -1.524 95.574 1.00 19.72 68 ASP A N 1
ATOM 473 C CA . ASP A 1 68 ? -38.501 -2.401 94.611 1.00 19.95 68 ASP A CA 1
ATOM 474 C C . ASP A 1 68 ? -37.059 -2.695 95.012 1.00 20.23 68 ASP A C 1
ATOM 475 O O . ASP A 1 68 ? -36.646 -3.855 95.081 1.00 18.64 68 ASP A O 1
ATOM 480 N N . VAL A 1 69 ? -36.296 -1.638 95.279 1.00 18.95 69 VAL A N 1
ATOM 481 C CA . VAL A 1 69 ? -34.895 -1.787 95.653 1.00 18.09 69 VAL A CA 1
ATOM 482 C C . VAL A 1 69 ? -34.697 -2.603 96.929 1.00 18.64 69 VAL A C 1
ATOM 483 O O . VAL A 1 69 ? -33.844 -3.491 96.977 1.00 17.46 69 VAL A O 1
ATOM 487 N N . GLU A 1 70 ? -35.481 -2.311 97.962 1.00 20.39 70 GLU A N 1
ATOM 488 C CA . GLU A 1 70 ? -35.362 -3.049 99.213 1.00 22.70 70 GLU A CA 1
ATOM 489 C C . GLU A 1 70 ? -35.638 -4.530 98.957 1.00 21.86 70 GLU A C 1
ATOM 490 O O . GLU A 1 70 ? -34.936 -5.399 99.469 1.00 21.53 70 GLU A O 1
ATOM 496 N N . ALA A 1 71 ? -36.657 -4.810 98.151 1.00 20.37 71 ALA A N 1
ATOM 497 C CA . ALA A 1 71 ? -37.011 -6.187 97.829 1.00 20.58 71 ALA A CA 1
ATOM 498 C C . ALA A 1 71 ? -35.915 -6.843 96.994 1.00 19.39 71 ALA A C 1
ATOM 499 O O . ALA A 1 71 ? -35.645 -8.035 97.133 1.00 21.11 71 ALA A O 1
ATOM 501 N N . PHE A 1 72 ? -35.293 -6.061 96.121 1.00 17.83 72 PHE A N 1
ATOM 502 C CA . PHE A 1 72 ? -34.224 -6.570 95.269 1.00 17.63 72 PHE A CA 1
ATOM 503 C C . PHE A 1 72 ? -33.020 -6.941 96.126 1.00 18.13 72 PHE A C 1
ATOM 504 O O . PHE A 1 72 ? -32.374 -7.963 95.900 1.00 17.72 72 PHE A O 1
ATOM 512 N N . GLY A 1 73 ? -32.723 -6.094 97.106 1.00 17.85 73 GLY A N 1
ATOM 513 C CA . GLY A 1 73 ? -31.603 -6.351 97.988 1.00 18.33 73 GLY A CA 1
ATOM 514 C C . GLY A 1 73 ? -31.776 -7.661 98.734 1.00 19.20 73 GLY A C 1
ATOM 515 O O . GLY A 1 73 ? -30.871 -8.496 98.747 1.00 18.68 73 GLY A O 1
ATOM 516 N N . LYS A 1 74 ? -32.940 -7.844 99.351 1.00 19.83 74 LYS A N 1
ATOM 517 C CA . LYS A 1 74 ? -33.229 -9.065 100.104 1.00 21.07 74 LYS A CA 1
ATOM 518 C C . LYS A 1 74 ? -33.113 -10.298 99.221 1.00 19.65 74 LYS A C 1
ATOM 519 O O . LYS A 1 74 ? -32.609 -11.331 99.649 1.00 21.61 74 LYS A O 1
ATOM 525 N N . GLN A 1 75 ? -33.587 -10.185 97.986 1.00 18.98 75 GLN A N 1
ATOM 526 C CA . GLN A 1 75 ? -33.538 -11.302 97.051 1.00 19.93 75 GLN A CA 1
ATOM 527 C C . GLN A 1 75 ? -32.097 -11.641 96.662 1.00 18.78 75 GLN A C 1
ATOM 528 O O . GLN A 1 75 ? -31.734 -12.814 96.561 1.00 18.23 75 GLN A O 1
ATOM 534 N N . VAL A 1 76 ? -31.278 -10.616 96.446 1.00 17.66 76 VAL A N 1
ATOM 535 C CA . VAL A 1 76 ? -29.881 -10.835 96.086 1.00 16.14 76 VAL A CA 1
ATOM 536 C C . VAL A 1 76 ? -29.136 -11.483 97.253 1.00 16.86 76 VAL A C 1
ATOM 537 O O . VAL A 1 76 ? -28.388 -12.441 97.063 1.00 17.47 76 VAL A O 1
ATOM 541 N N . ILE A 1 77 ? -29.341 -10.959 98.458 1.00 17.34 77 ILE A N 1
ATOM 542 C CA . ILE A 1 77 ? -28.687 -11.507 99.642 1.00 19.20 77 ILE A CA 1
ATOM 543 C C . ILE A 1 77 ? -29.201 -12.921 99.918 1.00 20.32 77 ILE A C 1
ATOM 544 O O . ILE A 1 77 ? -28.444 -13.811 100.299 1.00 20.09 77 ILE A O 1
ATOM 549 N N . SER A 1 78 ? -30.499 -13.114 99.715 1.00 20.81 78 SER A N 1
ATOM 550 C CA . SER A 1 78 ? -31.137 -14.409 99.923 1.00 22.38 78 SER A CA 1
ATOM 551 C C . SER A 1 78 ? -30.651 -15.435 98.906 1.00 20.89 78 SER A C 1
ATOM 552 O O . SER A 1 78 ? -30.530 -16.619 99.214 1.00 20.53 78 SER A O 1
ATOM 555 N N . THR A 1 79 ? -30.365 -14.971 97.694 1.00 20.58 79 THR A N 1
ATOM 556 C CA . THR A 1 79 ? -29.911 -15.850 96.623 1.00 20.45 79 THR A CA 1
ATOM 557 C C . THR A 1 79 ? -28.427 -16.185 96.641 1.00 20.08 79 THR A C 1
ATOM 558 O O . THR A 1 79 ? -28.052 -17.344 96.459 1.00 20.27 79 THR A O 1
ATOM 562 N N . PHE A 1 80 ? -27.585 -15.178 96.850 1.00 19.07 80 PHE A N 1
ATOM 563 C CA . PHE A 1 80 ? -26.138 -15.387 96.848 1.00 19.44 80 PHE A CA 1
ATOM 564 C C . PHE A 1 80 ? -25.473 -15.267 98.212 1.00 19.38 80 PHE A C 1
ATOM 565 O O . PHE A 1 80 ? -24.324 -15.678 98.381 1.00 18.95 80 PHE A O 1
ATOM 573 N N . GLY A 1 81 ? -26.189 -14.691 99.173 1.00 18.26 81 GLY A N 1
ATOM 574 C CA . GLY A 1 81 ? -25.646 -14.527 100.510 1.00 17.51 81 GLY A CA 1
ATOM 575 C C . GLY A 1 81 ? -24.611 -13.420 100.619 1.00 19.06 81 GLY A C 1
ATOM 576 O O . GLY A 1 81 ? -23.911 -13.327 101.626 1.00 20.53 81 GLY A O 1
ATOM 577 N N . ARG A 1 82 ? -24.522 -12.565 99.602 1.00 18.00 82 ARG A N 1
ATOM 578 C CA . ARG A 1 82 ? -23.532 -11.495 99.613 1.00 17.07 82 ARG A CA 1
ATOM 579 C C . ARG A 1 82 ? -23.620 -10.583 98.391 1.00 15.65 82 ARG A C 1
ATOM 580 O O . ARG A 1 82 ? -24.185 -10.948 97.357 1.00 15.69 82 ARG A O 1
ATOM 588 N N . CYS A 1 83 ? -23.038 -9.396 98.531 1.00 13.70 83 CYS A N 1
ATOM 589 C CA . CYS A 1 83 ? -22.939 -8.416 97.455 1.00 12.42 83 CYS A CA 1
ATOM 590 C C . CYS A 1 83 ? -21.669 -7.628 97.741 1.00 10.52 83 CYS A C 1
ATOM 591 O O . CYS A 1 83 ? -21.626 -6.828 98.672 1.00 11.34 83 CYS A O 1
ATOM 594 N N . ASP A 1 84 ? -20.637 -7.866 96.939 1.00 9.65 84 ASP A N 1
ATOM 595 C CA . ASP A 1 84 ? -19.345 -7.212 97.117 1.00 11.11 84 ASP A CA 1
ATOM 596 C C . ASP A 1 84 ? -19.161 -5.980 96.245 1.00 12.01 84 ASP A C 1
ATOM 597 O O . ASP A 1 84 ? -18.407 -5.069 96.597 1.00 8.46 84 ASP A O 1
ATOM 602 N N . ILE A 1 85 ? -19.848 -5.969 95.107 1.00 10.23 85 ILE A N 1
ATOM 603 C CA . ILE A 1 85 ? -19.725 -4.893 94.137 1.00 10.29 85 ILE A CA 1
ATOM 604 C C . ILE A 1 85 ? -21.073 -4.369 93.663 1.00 9.61 85 ILE A C 1
ATOM 605 O O . ILE A 1 85 ? -21.938 -5.145 93.258 1.00 9.18 85 ILE A O 1
ATOM 610 N N . LEU A 1 86 ? -21.235 -3.051 93.712 1.00 9.35 86 LEU A N 1
ATOM 611 C CA . LEU A 1 86 ? -22.462 -2.398 93.271 1.00 9.42 86 LEU A CA 1
ATOM 612 C C . LEU A 1 86 ? -22.156 -1.391 92.161 1.00 11.25 86 LEU A C 1
ATOM 613 O O . LEU A 1 86 ? -21.425 -0.417 92.372 1.00 10.57 86 LEU A O 1
ATOM 618 N N . VAL A 1 87 ? -22.705 -1.635 90.974 1.00 10.87 87 VAL A N 1
ATOM 619 C CA . VAL A 1 87 ? -22.512 -0.732 89.843 1.00 10.17 87 VAL A CA 1
ATOM 620 C C . VAL A 1 87 ? -23.835 -0.035 89.539 1.00 12.11 87 VAL A C 1
ATOM 621 O O . VAL A 1 87 ? -24.753 -0.647 88.983 1.00 13.09 87 VAL A O 1
ATOM 625 N N . ASN A 1 88 ? -23.934 1.235 89.924 1.00 11.49 88 ASN A N 1
ATOM 626 C CA . ASN A 1 88 ? -25.140 2.023 89.683 1.00 12.99 88 ASN A CA 1
ATOM 627 C C . ASN A 1 88 ? -25.051 2.586 88.273 1.00 14.81 88 ASN A C 1
ATOM 628 O O . ASN A 1 88 ? -24.586 3.710 88.056 1.00 16.26 88 ASN A O 1
ATOM 633 N N . ASN A 1 89 ? -25.498 1.778 87.318 1.00 14.29 89 ASN A N 1
ATOM 634 C CA . ASN A 1 89 ? -25.457 2.120 85.902 1.00 14.72 89 ASN A CA 1
ATOM 635 C C . ASN A 1 89 ? -26.794 2.637 85.373 1.00 15.61 89 ASN A C 1
ATOM 636 O O . ASN A 1 89 ? -26.837 3.372 84.386 1.00 13.79 89 ASN A O 1
ATOM 641 N N . ALA A 1 90 ? -27.881 2.252 86.031 1.00 15.00 90 ALA A N 1
ATOM 642 C CA . ALA A 1 90 ? -29.214 2.673 85.615 1.00 17.14 90 ALA A CA 1
ATOM 643 C C . ALA A 1 90 ? -29.346 4.197 85.501 1.00 18.15 90 ALA A C 1
ATOM 644 O O . ALA A 1 90 ? -28.772 4.946 86.295 1.00 17.29 90 ALA A O 1
ATOM 646 N N . GLY A 1 91 ? -30.106 4.646 84.506 1.00 17.77 91 GLY A N 1
ATOM 647 C CA . GLY A 1 91 ? -30.308 6.072 84.308 1.00 17.36 91 GLY A CA 1
ATOM 648 C C . GLY A 1 91 ? -30.924 6.391 82.956 1.00 17.94 91 GLY A C 1
ATOM 649 O O . GLY A 1 91 ? -30.829 5.593 82.019 1.00 17.78 91 GLY A O 1
ATOM 650 N N . ILE A 1 92 ? -31.568 7.551 82.855 1.00 16.90 92 ILE A N 1
ATOM 651 C CA . ILE A 1 92 ? -32.183 7.980 81.602 1.00 16.10 92 ILE A CA 1
ATOM 652 C C . ILE A 1 92 ? -31.582 9.315 81.167 1.00 17.23 92 ILE A C 1
ATOM 653 O O . ILE A 1 92 ? -31.083 10.080 81.996 1.00 15.57 92 ILE A O 1
ATOM 658 N N . TYR A 1 93 ? -31.634 9.597 79.868 1.00 17.31 93 TYR A N 1
ATOM 659 C CA . TYR A 1 93 ? -31.074 10.839 79.347 1.00 17.42 93 TYR A CA 1
ATOM 660 C C . TYR A 1 93 ? -31.899 11.472 78.230 1.00 15.86 93 TYR A C 1
ATOM 661 O O . TYR A 1 93 ? -31.409 11.692 77.126 1.00 13.49 93 TYR A O 1
ATOM 670 N N . PRO A 1 94 ? -33.170 11.779 78.509 1.00 16.13 94 PRO A N 1
ATOM 671 C CA . PRO A 1 94 ? -34.021 12.393 77.486 1.00 17.71 94 PRO A CA 1
ATOM 672 C C . PRO A 1 94 ? -33.607 13.832 77.174 1.00 19.05 94 PRO A C 1
ATOM 673 O O . PRO A 1 94 ? -33.282 14.608 78.077 1.00 18.11 94 PRO A O 1
ATOM 677 N N . LEU A 1 95 ? -33.613 14.171 75.888 1.00 18.92 95 LEU A N 1
ATOM 678 C CA . LEU A 1 95 ? -33.263 15.511 75.421 1.00 20.00 95 LEU A CA 1
ATOM 679 C C . LEU A 1 95 ? -34.508 16.385 75.607 1.00 19.46 95 LEU A C 1
ATOM 680 O O . LEU A 1 95 ? -35.549 16.103 75.024 1.00 20.70 95 LEU A O 1
ATOM 685 N N . ILE A 1 96 ? -34.408 17.433 76.423 1.00 17.83 96 ILE A N 1
ATOM 686 C CA . ILE A 1 96 ? -35.550 18.314 76.682 1.00 16.97 96 ILE A CA 1
ATOM 687 C C . ILE A 1 96 ? -35.162 19.779 76.846 1.00 18.47 96 ILE A C 1
ATOM 688 O O . ILE A 1 96 ? -34.506 20.142 77.821 1.00 18.25 96 ILE A O 1
ATOM 693 N N . PRO A 1 97 ? -35.583 20.647 75.909 1.00 20.31 97 PRO A N 1
ATOM 694 C CA . PRO A 1 97 ? -35.258 22.075 76.000 1.00 20.49 97 PRO A CA 1
ATOM 695 C C . PRO A 1 97 ? -35.754 22.618 77.336 1.00 20.19 97 PRO A C 1
ATOM 696 O O . PRO A 1 97 ? -36.794 22.186 77.835 1.00 20.25 97 PRO A O 1
ATOM 700 N N . PHE A 1 98 ? -35.020 23.559 77.919 1.00 19.36 98 PHE A N 1
ATOM 701 C CA . PHE A 1 98 ? -35.416 24.098 79.212 1.00 20.27 98 PHE A CA 1
ATOM 702 C C . PHE A 1 98 ? -36.836 24.670 79.273 1.00 20.95 98 PHE A C 1
ATOM 703 O O . PHE A 1 98 ? -37.563 24.426 80.234 1.00 20.99 98 PHE A O 1
ATOM 711 N N . ASP A 1 99 ? -37.237 25.432 78.262 1.00 22.46 99 ASP A N 1
ATOM 712 C CA . ASP A 1 99 ? -38.576 26.020 78.275 1.00 24.46 99 ASP A CA 1
ATOM 713 C C . ASP A 1 99 ? -39.703 24.991 78.169 1.00 24.40 99 ASP A C 1
ATOM 714 O O . ASP A 1 99 ? -40.876 25.334 78.307 1.00 25.44 99 ASP A O 1
ATOM 719 N N . GLU A 1 100 ? -39.342 23.733 77.933 1.00 23.58 100 GLU A N 1
ATOM 720 C CA . GLU A 1 100 ? -40.318 22.649 77.824 1.00 24.43 100 GLU A CA 1
ATOM 721 C C . GLU A 1 100 ? -40.196 21.668 78.997 1.00 23.82 100 GLU A C 1
ATOM 722 O O . GLU A 1 100 ? -41.086 20.850 79.231 1.00 23.09 100 GLU A O 1
ATOM 728 N N . LEU A 1 101 ? -39.085 21.750 79.724 1.00 20.90 101 LEU A N 1
ATOM 729 C CA . LEU A 1 101 ? -38.832 20.866 80.859 1.00 18.00 101 LEU A CA 1
ATOM 730 C C . LEU A 1 101 ? -39.784 21.164 82.015 1.00 16.20 101 LEU A C 1
ATOM 731 O O . LEU A 1 101 ? -39.813 22.278 82.522 1.00 15.60 101 LEU A O 1
ATOM 736 N N . THR A 1 102 ? -40.557 20.169 82.437 1.00 16.31 102 THR A N 1
ATOM 737 C CA . THR A 1 102 ? -41.497 20.363 83.541 1.00 16.97 102 THR A CA 1
ATOM 738 C C . THR A 1 102 ? -40.919 19.857 84.857 1.00 18.28 102 THR A C 1
ATOM 739 O O . THR A 1 102 ? -39.966 19.078 84.870 1.00 18.44 102 THR A O 1
ATOM 743 N N . PHE A 1 103 ? -41.513 20.293 85.964 1.00 17.71 103 PHE A N 1
ATOM 744 C CA . PHE A 1 103 ? -41.064 19.861 87.275 1.00 18.82 103 PHE A CA 1
ATOM 745 C C . PHE A 1 103 ? -41.195 18.343 87.373 1.00 19.66 103 PHE A C 1
ATOM 746 O O . PHE A 1 103 ? -40.360 17.675 87.988 1.00 18.08 103 PHE A O 1
ATOM 754 N N . GLU A 1 104 ? -42.250 17.804 86.762 1.00 20.00 104 GLU A N 1
ATOM 755 C CA . GLU A 1 104 ? -42.481 16.365 86.762 1.00 20.58 104 GLU A CA 1
ATOM 756 C C . GLU A 1 104 ? -41.327 15.640 86.065 1.00 19.41 104 GLU A C 1
ATOM 757 O O . GLU A 1 104 ? -40.815 14.647 86.574 1.00 19.66 104 GLU A O 1
ATOM 763 N N . GLN A 1 105 ? -40.924 16.133 84.897 1.00 19.12 105 GLN A N 1
ATOM 764 C CA . GLN A 1 105 ? -39.822 15.523 84.153 1.00 18.43 105 GLN A CA 1
ATOM 765 C C . GLN A 1 105 ? -38.535 15.628 84.965 1.00 17.64 105 GLN A C 1
ATOM 766 O O . GLN A 1 105 ? -37.775 14.667 85.082 1.00 17.47 105 GLN A O 1
ATOM 772 N N . TRP A 1 106 ? -38.299 16.815 85.511 1.00 16.13 106 TRP A N 1
ATOM 773 C CA . TRP A 1 106 ? -37.127 17.095 86.327 1.00 14.14 106 TRP A CA 1
ATOM 774 C C . TRP A 1 106 ? -37.049 16.089 87.472 1.00 15.18 106 TRP A C 1
ATOM 775 O O . TRP A 1 106 ? -36.023 15.437 87.677 1.00 13.59 106 TRP A O 1
ATOM 786 N N . LYS A 1 107 ? -38.159 15.960 88.190 1.00 15.28 107 LYS A N 1
ATOM 787 C CA . LYS A 1 107 ? -38.273 15.063 89.330 1.00 18.02 107 LYS A CA 1
ATOM 788 C C . LYS A 1 107 ? -38.041 13.603 88.956 1.00 18.25 107 LYS A C 1
ATOM 789 O O . LYS A 1 107 ? -37.301 12.887 89.633 1.00 18.07 107 LYS A O 1
ATOM 795 N N . LYS A 1 108 ? -38.689 13.165 87.882 1.00 17.95 108 LYS A N 1
ATOM 796 C CA . LYS A 1 108 ? -38.561 11.791 87.411 1.00 17.70 108 LYS A CA 1
ATOM 797 C C . LYS A 1 108 ? -37.105 11.478 87.075 1.00 15.85 108 LYS A C 1
ATOM 798 O O . LYS A 1 108 ? -36.613 10.384 87.357 1.00 14.83 108 LYS A O 1
ATOM 804 N N . THR A 1 109 ? -36.418 12.440 86.468 1.00 13.82 109 THR A N 1
ATOM 805 C CA . THR A 1 109 ? -35.022 12.239 86.102 1.00 14.77 109 THR A CA 1
ATOM 806 C C . THR A 1 109 ? -34.152 12.011 87.336 1.00 13.25 109 THR A C 1
ATOM 807 O O . THR A 1 109 ? -33.207 11.227 87.294 1.00 12.75 109 THR A O 1
ATOM 811 N N . PHE A 1 110 ? -34.472 12.695 88.431 1.00 13.70 110 PHE A N 1
ATOM 812 C CA . PHE A 1 110 ? -33.715 12.532 89.668 1.00 13.52 110 PHE A CA 1
ATOM 813 C C . PHE A 1 110 ? -34.034 11.199 90.347 1.00 15.06 110 PHE A C 1
ATOM 814 O O . PHE A 1 110 ? -33.141 10.529 90.874 1.00 14.78 110 PHE A O 1
ATOM 822 N N . GLU A 1 111 ? -35.307 10.812 90.324 1.00 14.23 111 GLU A N 1
ATOM 823 C CA . GLU A 1 111 ? -35.734 9.561 90.943 1.00 16.62 111 GLU A CA 1
ATOM 824 C C . GLU A 1 111 ? -35.038 8.351 90.337 1.00 16.46 111 GLU A C 1
ATOM 825 O O . GLU A 1 111 ? -34.662 7.420 91.050 1.00 17.05 111 GLU A O 1
ATOM 831 N N . ILE A 1 112 ? -34.867 8.370 89.022 1.00 15.25 112 ILE A N 1
ATOM 832 C CA . ILE A 1 112 ? -34.224 7.271 88.324 1.00 15.80 112 ILE A CA 1
ATOM 833 C C . ILE A 1 112 ? -32.703 7.371 88.291 1.00 15.20 112 ILE A C 1
ATOM 834 O O . ILE A 1 112 ? -32.005 6.382 88.505 1.00 15.06 112 ILE A O 1
ATOM 839 N N . ASN A 1 113 ? -32.198 8.570 88.031 1.00 13.17 113 ASN A N 1
ATOM 840 C CA . ASN A 1 113 ? -30.763 8.789 87.921 1.00 13.74 113 ASN A CA 1
ATOM 841 C C . ASN A 1 113 ? -30.005 8.949 89.229 1.00 11.90 113 ASN A C 1
ATOM 842 O O . ASN A 1 113 ? -28.839 8.573 89.316 1.00 10.93 113 ASN A O 1
ATOM 847 N N . VAL A 1 114 ? -30.671 9.483 90.245 1.00 11.46 114 VAL A N 1
ATOM 848 C CA . VAL A 1 114 ? -30.029 9.738 91.525 1.00 11.88 114 VAL A CA 1
ATOM 849 C C . VAL A 1 114 ? -30.513 8.920 92.728 1.00 13.13 114 VAL A C 1
ATOM 850 O O . VAL A 1 114 ? -29.693 8.364 93.460 1.00 13.41 114 VAL A O 1
ATOM 854 N N . ASP A 1 115 ? -31.826 8.853 92.948 1.00 13.09 115 ASP A N 1
ATOM 855 C CA . ASP A 1 115 ? -32.351 8.094 94.084 1.00 12.88 115 ASP A CA 1
ATOM 856 C C . ASP A 1 115 ? -31.961 6.625 94.014 1.00 12.97 115 ASP A C 1
ATOM 857 O O . ASP A 1 115 ? -31.689 5.999 95.036 1.00 13.62 115 ASP A O 1
ATOM 862 N N . SER A 1 116 ? -31.951 6.076 92.803 1.00 13.69 116 SER A N 1
ATOM 863 C CA . SER A 1 116 ? -31.601 4.677 92.589 1.00 13.06 116 SER A CA 1
ATOM 864 C C . SER A 1 116 ? -30.247 4.364 93.220 1.00 12.92 116 SER A C 1
ATOM 865 O O . SER A 1 116 ? -30.093 3.358 93.908 1.00 13.61 116 SER A O 1
ATOM 868 N N . GLY A 1 117 ? -29.269 5.233 92.980 1.00 12.80 117 GLY A N 1
ATOM 869 C CA . GLY A 1 117 ? -27.945 5.027 93.541 1.00 11.67 117 GLY A CA 1
ATOM 870 C C . GLY A 1 117 ? -27.979 4.998 95.057 1.00 11.36 117 GLY A C 1
ATOM 871 O O . GLY A 1 117 ? -27.332 4.159 95.687 1.00 9.33 117 GLY A O 1
ATOM 872 N N . PHE A 1 118 ? -28.731 5.923 95.646 1.00 10.73 118 PHE A N 1
ATOM 873 C CA . PHE A 1 118 ? -28.858 5.995 97.096 1.00 10.92 118 PHE A CA 1
ATOM 874 C C . PHE A 1 118 ? -29.526 4.731 97.635 1.00 11.85 118 PHE A C 1
ATOM 875 O O . PHE A 1 118 ? -29.009 4.076 98.538 1.00 12.16 118 PHE A O 1
ATOM 883 N N . LEU A 1 119 ? -30.680 4.395 97.071 1.00 11.96 119 LEU A N 1
ATOM 884 C CA . LEU A 1 119 ? -31.432 3.225 97.503 1.00 11.28 119 LEU A CA 1
ATOM 885 C C . LEU A 1 119 ? -30.612 1.939 97.431 1.00 12.22 119 LEU A C 1
ATOM 886 O O . LEU A 1 119 ? -30.688 1.108 98.329 1.00 11.62 119 LEU A O 1
ATOM 891 N N . MET A 1 120 ? -29.829 1.770 96.371 1.00 12.60 120 MET A N 1
ATOM 892 C CA . MET A 1 120 ? -29.008 0.568 96.240 1.00 13.70 120 MET A CA 1
ATOM 893 C C . MET A 1 120 ? -27.910 0.531 97.311 1.00 13.34 120 MET A C 1
ATOM 894 O O . MET A 1 120 ? -27.571 -0.534 97.828 1.00 12.85 120 MET A O 1
ATOM 899 N N . ALA A 1 121 ? -27.361 1.695 97.646 1.00 12.65 121 ALA A N 1
ATOM 900 C CA . ALA A 1 121 ? -26.317 1.778 98.662 1.00 11.89 121 ALA A CA 1
ATOM 901 C C . ALA A 1 121 ? -26.857 1.358 100.027 1.00 11.96 121 ALA A C 1
ATOM 902 O O . ALA A 1 121 ? -26.223 0.579 100.740 1.00 11.72 121 ALA A O 1
ATOM 904 N N . LYS A 1 122 ? -28.029 1.872 100.394 1.00 13.33 122 LYS A N 1
ATOM 905 C CA . LYS A 1 122 ? -28.626 1.518 101.677 1.00 12.58 122 LYS A CA 1
ATOM 906 C C . LYS A 1 122 ? -28.837 0.006 101.721 1.00 13.06 122 LYS A C 1
ATOM 907 O O . LYS A 1 122 ? -28.652 -0.630 102.756 1.00 13.13 122 LYS A O 1
ATOM 913 N N . ALA A 1 123 ? -29.211 -0.570 100.585 1.00 12.92 123 ALA A N 1
ATOM 914 C CA . ALA A 1 123 ? -29.443 -2.006 100.511 1.00 12.48 123 ALA A CA 1
ATOM 915 C C . ALA A 1 123 ? -28.185 -2.858 100.665 1.00 13.03 123 ALA A C 1
ATOM 916 O O . ALA A 1 123 ? -28.192 -3.866 101.381 1.00 13.56 123 ALA A O 1
ATOM 918 N N . PHE A 1 124 ? -27.098 -2.453 100.019 1.00 11.44 124 PHE A N 1
ATOM 919 C CA . PHE A 1 124 ? -25.883 -3.256 100.055 1.00 11.70 124 PHE A CA 1
ATOM 920 C C . PHE A 1 124 ? -24.708 -2.808 100.919 1.00 12.73 124 PHE A C 1
ATOM 921 O O . PHE A 1 124 ? -23.835 -3.620 101.251 1.00 12.07 124 PHE A O 1
ATOM 929 N N . VAL A 1 125 ? -24.667 -1.534 101.290 1.00 11.93 125 VAL A N 1
ATOM 930 C CA . VAL A 1 125 ? -23.563 -1.055 102.109 1.00 10.94 125 VAL A CA 1
ATOM 931 C C . VAL A 1 125 ? -23.425 -1.792 103.440 1.00 12.49 125 VAL A C 1
ATOM 932 O O . VAL A 1 125 ? -22.323 -2.170 103.828 1.00 11.46 125 VAL A O 1
ATOM 936 N N . PRO A 1 126 ? -24.540 -2.009 104.158 1.00 14.63 126 PRO A N 1
ATOM 937 C CA . PRO A 1 126 ? -24.469 -2.710 105.447 1.00 15.37 126 PRO A CA 1
ATOM 938 C C . PRO A 1 126 ? -23.663 -4.009 105.380 1.00 15.17 126 PRO A C 1
ATOM 939 O O . PRO A 1 126 ? -22.815 -4.269 106.236 1.00 14.96 126 PRO A O 1
ATOM 943 N N . GLY A 1 127 ? -23.931 -4.813 104.355 1.00 14.60 127 GLY A N 1
ATOM 944 C CA . GLY A 1 127 ? -23.224 -6.073 104.182 1.00 14.43 127 GLY A CA 1
ATOM 945 C C . GLY A 1 127 ? -21.751 -5.885 103.867 1.00 13.40 127 GLY A C 1
ATOM 946 O O . GLY A 1 127 ? -20.895 -6.592 104.409 1.00 15.27 127 GLY A O 1
ATOM 947 N N . MET A 1 128 ? -21.448 -4.938 102.986 1.00 11.50 128 MET A N 1
ATOM 948 C CA . MET A 1 128 ? -20.063 -4.656 102.613 1.00 10.99 128 MET A CA 1
ATOM 949 C C . MET A 1 128 ? -19.271 -4.237 103.844 1.00 11.05 128 MET A C 1
ATOM 950 O O . MET A 1 128 ? -18.139 -4.673 104.049 1.00 10.71 128 MET A O 1
ATOM 955 N N . LYS A 1 129 ? -19.874 -3.378 104.658 1.00 10.53 129 LYS A N 1
ATOM 956 C CA . LYS A 1 129 ? -19.224 -2.898 105.870 1.00 14.02 129 LYS A CA 1
ATOM 957 C C . LYS A 1 129 ? -18.980 -4.047 106.845 1.00 13.58 129 LYS A C 1
ATOM 958 O O . LYS A 1 129 ? -17.894 -4.167 107.411 1.00 11.83 129 LYS A O 1
ATOM 964 N N . ARG A 1 130 ? -19.994 -4.889 107.029 1.00 13.66 130 ARG A N 1
ATOM 965 C CA . ARG A 1 130 ? -19.887 -6.027 107.936 1.00 15.14 130 ARG A CA 1
ATOM 966 C C . ARG A 1 130 ? -18.716 -6.927 107.531 1.00 13.73 130 ARG A C 1
ATOM 967 O O . ARG A 1 130 ? -17.967 -7.405 108.382 1.00 12.37 130 ARG A O 1
ATOM 975 N N . ASN A 1 131 ? -18.556 -7.152 106.230 1.00 12.91 131 ASN A N 1
ATOM 976 C CA . ASN A 1 131 ? -17.471 -7.994 105.739 1.00 13.55 131 ASN A CA 1
ATOM 977 C C . ASN A 1 131 ? -16.166 -7.211 105.542 1.00 13.21 131 ASN A C 1
ATOM 978 O O . ASN A 1 131 ? -15.115 -7.795 105.294 1.00 11.95 131 ASN A O 1
ATOM 983 N N . GLY A 1 132 ? -16.238 -5.888 105.652 1.00 12.98 132 GLY A N 1
ATOM 984 C CA . GLY A 1 132 ? -15.044 -5.068 105.507 1.00 12.48 132 GLY A CA 1
ATOM 985 C C . GLY A 1 132 ? -14.429 -4.958 104.119 1.00 12.94 132 GLY A C 1
ATOM 986 O O . GLY A 1 132 ? -13.225 -4.715 103.996 1.00 11.26 132 GLY A O 1
ATOM 987 N N . TRP A 1 133 ? -15.239 -5.136 103.078 1.00 12.88 133 TRP A N 1
ATOM 988 C CA . TRP A 1 133 ? -14.751 -5.038 101.700 1.00 14.22 133 TRP A CA 1
ATOM 989 C C . TRP A 1 133 ? -15.920 -4.691 100.794 1.00 13.95 133 TRP A C 1
ATOM 990 O O . TRP A 1 133 ? -16.988 -5.294 100.895 1.00 12.52 133 TRP A O 1
ATOM 1001 N N . GLY A 1 134 ? -15.714 -3.725 99.904 1.00 13.40 134 GLY A N 1
ATOM 1002 C CA . GLY A 1 134 ? -16.779 -3.334 99.003 1.00 12.26 134 GLY A CA 1
ATOM 1003 C C . GLY A 1 134 ? -16.342 -2.375 97.917 1.00 12.97 134 GLY A C 1
ATOM 1004 O O . GLY A 1 134 ? -15.362 -1.640 98.062 1.00 12.35 134 GLY A O 1
ATOM 1005 N N . ARG A 1 135 ? -17.083 -2.390 96.818 1.00 12.07 135 ARG A N 1
ATOM 1006 C CA . ARG A 1 135 ? -16.814 -1.521 95.680 1.00 11.22 135 ARG A CA 1
ATOM 1007 C C . ARG A 1 135 ? -18.128 -0.962 95.157 1.00 11.26 135 ARG A C 1
ATOM 1008 O O . ARG A 1 135 ? -19.051 -1.716 94.845 1.00 11.51 135 ARG A O 1
ATOM 1016 N N . ILE A 1 136 ? -18.224 0.359 95.093 1.00 11.38 136 ILE A N 1
ATOM 1017 C CA . ILE A 1 136 ? -19.412 0.997 94.549 1.00 9.88 136 ILE A CA 1
ATOM 1018 C C . ILE A 1 136 ? -18.932 1.840 93.377 1.00 9.87 136 ILE A C 1
ATOM 1019 O O . ILE A 1 136 ? -18.016 2.655 93.519 1.00 6.63 136 ILE A O 1
ATOM 1024 N N . ILE A 1 137 ? -19.536 1.622 92.215 1.00 9.27 137 ILE A N 1
ATOM 1025 C CA . ILE A 1 137 ? -19.167 2.356 91.014 1.00 8.53 137 ILE A CA 1
ATOM 1026 C C . ILE A 1 137 ? -20.396 3.036 90.438 1.00 9.72 137 ILE A C 1
ATOM 1027 O O . ILE A 1 137 ? -21.361 2.371 90.056 1.00 10.78 137 ILE A O 1
ATOM 1032 N N . ASN A 1 138 ? -20.360 4.363 90.378 1.00 9.27 138 ASN A N 1
ATOM 1033 C CA . ASN A 1 138 ? -21.480 5.127 89.845 1.00 9.96 138 ASN A CA 1
ATOM 1034 C C . ASN A 1 138 ? -21.192 5.624 88.432 1.00 10.35 138 ASN A C 1
ATOM 1035 O O . ASN A 1 138 ? -20.110 6.144 88.154 1.00 10.62 138 ASN A O 1
ATOM 1040 N N . LEU A 1 139 ? -22.159 5.461 87.537 1.00 10.51 139 LEU A N 1
ATOM 1041 C CA . LEU A 1 139 ? -21.988 5.935 86.173 1.00 10.95 139 LEU A CA 1
ATOM 1042 C C . LEU A 1 139 ? -22.450 7.380 86.067 1.00 10.68 139 LEU A C 1
ATOM 1043 O O . LEU A 1 139 ? -23.590 7.698 86.404 1.00 11.21 139 LEU A O 1
ATOM 1048 N N . THR A 1 140 ? -21.555 8.258 85.627 1.00 9.64 140 THR A N 1
ATOM 1049 C CA . THR A 1 140 ? -21.907 9.660 85.430 1.00 9.73 140 THR A CA 1
ATOM 1050 C C . THR A 1 140 ? -21.717 9.946 83.937 1.00 10.16 140 THR A C 1
ATOM 1051 O O . THR A 1 140 ? -21.807 9.026 83.132 1.00 9.35 140 THR A O 1
ATOM 1055 N N . SER A 1 141 ? -21.459 11.192 83.557 1.00 9.53 141 SER A N 1
ATOM 1056 C CA . SER A 1 141 ? -21.311 11.521 82.138 1.00 10.96 141 SER A CA 1
ATOM 1057 C C . SER A 1 141 ? -20.365 12.692 81.886 1.00 11.00 141 SER A C 1
ATOM 1058 O O . SER A 1 141 ? -20.322 13.640 82.677 1.00 9.76 141 SER A O 1
ATOM 1061 N N . THR A 1 142 ? -19.619 12.637 80.782 1.00 8.85 142 THR A N 1
ATOM 1062 C CA . THR A 1 142 ? -18.694 13.722 80.459 1.00 9.77 142 THR A CA 1
ATOM 1063 C C . THR A 1 142 ? -19.429 15.006 80.071 1.00 9.12 142 THR A C 1
ATOM 1064 O O . THR A 1 142 ? -18.815 16.074 79.997 1.00 8.13 142 THR A O 1
ATOM 1068 N N . THR A 1 143 ? -20.739 14.913 79.832 1.00 9.94 143 THR A N 1
ATOM 1069 C CA . THR A 1 143 ? -21.521 16.103 79.497 1.00 9.89 143 THR A CA 1
ATOM 1070 C C . THR A 1 143 ? -21.444 17.068 80.681 1.00 9.93 143 THR A C 1
ATOM 1071 O O . THR A 1 143 ? -21.761 18.253 80.565 1.00 10.21 143 THR A O 1
ATOM 1075 N N . TYR A 1 144 ? -21.014 16.546 81.824 1.00 10.01 144 TYR A N 1
ATOM 1076 C CA . TYR A 1 144 ? -20.869 17.354 83.030 1.00 9.41 144 TYR A CA 1
ATOM 1077 C C . TYR A 1 144 ? -19.891 18.496 82.779 1.00 9.36 144 TYR A C 1
ATOM 1078 O O . TYR A 1 144 ? -20.043 19.582 83.336 1.00 10.04 144 TYR A O 1
ATOM 1087 N N . TRP A 1 145 ? -18.898 18.244 81.929 1.00 8.50 145 TRP A N 1
ATOM 1088 C CA . TRP A 1 145 ? -17.869 19.237 81.600 1.00 10.90 145 TRP A CA 1
ATOM 1089 C C . TRP A 1 145 ? -18.032 19.865 80.217 1.00 10.31 145 TRP A C 1
ATOM 1090 O O . TRP A 1 145 ? -17.178 20.642 79.782 1.00 12.61 145 TRP A O 1
ATOM 1101 N N . LEU A 1 146 ? -19.117 19.538 79.526 1.00 11.51 146 LEU A N 1
ATOM 1102 C CA . LEU A 1 146 ? -19.319 20.058 78.182 1.00 12.09 146 LEU A CA 1
ATOM 1103 C C . LEU A 1 146 ? -2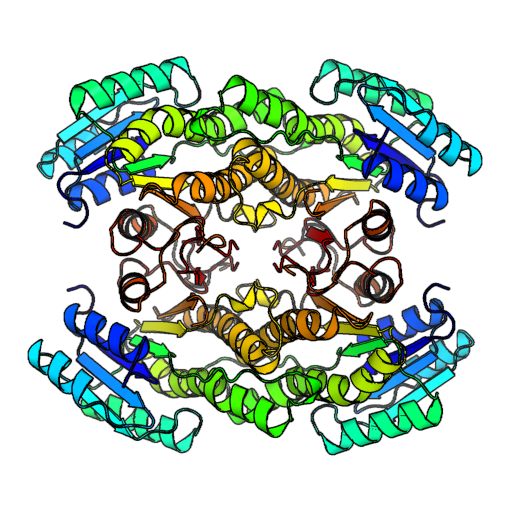0.467 21.046 78.025 1.00 13.10 146 LEU A C 1
ATOM 1104 O O . LEU A 1 146 ? -21.484 20.957 78.714 1.00 11.73 146 LEU A O 1
ATOM 1109 N N . LYS A 1 147 ? -20.287 21.991 77.108 1.00 12.64 147 LYS A N 1
ATOM 1110 C CA . LYS A 1 147 ? -21.322 22.968 76.807 1.00 14.32 147 LYS A CA 1
ATOM 1111 C C . LYS A 1 147 ? -22.253 22.229 75.840 1.00 13.90 147 LYS A C 1
ATOM 1112 O O . LYS A 1 147 ? -21.860 21.905 74.718 1.00 14.14 147 LYS A O 1
ATOM 1118 N N . ILE A 1 148 ? -23.471 21.945 76.285 1.00 13.09 148 ILE A N 1
ATOM 1119 C CA . ILE A 1 148 ? -24.444 21.231 75.462 1.00 12.72 148 ILE A CA 1
ATOM 1120 C C . ILE A 1 148 ? -25.837 21.557 76.002 1.00 13.69 148 ILE A C 1
ATOM 1121 O O . ILE A 1 148 ? -26.063 21.551 77.213 1.00 13.73 148 ILE A O 1
ATOM 1126 N N . GLU A 1 149 ? -26.770 21.843 75.101 1.00 13.90 149 GLU A N 1
ATOM 1127 C CA . GLU A 1 149 ? -28.118 22.236 75.497 1.00 15.15 149 GLU A CA 1
ATOM 1128 C C . GLU A 1 149 ? -29.137 21.118 75.657 1.00 13.77 149 GLU A C 1
ATOM 1129 O O . GLU A 1 149 ? -28.914 19.980 75.243 1.00 12.61 149 GLU A O 1
ATOM 1135 N N . ALA A 1 150 ? -30.263 21.481 76.265 1.00 12.27 150 ALA A N 1
ATOM 1136 C CA . ALA A 1 150 ? -31.387 20.581 76.486 1.00 12.95 150 ALA A CA 1
ATOM 1137 C C . ALA A 1 150 ? -31.120 19.416 77.438 1.00 14.26 150 ALA A C 1
ATOM 1138 O O . ALA A 1 150 ? -31.786 18.383 77.360 1.00 12.93 150 ALA A O 1
ATOM 1140 N N . TYR A 1 151 ? -30.159 19.585 78.341 1.00 14.71 151 TYR A N 1
ATOM 1141 C CA . TYR A 1 151 ? -29.840 18.539 79.305 1.00 15.02 151 TYR A CA 1
ATOM 1142 C C . TYR A 1 151 ? -29.688 19.086 80.714 1.00 15.16 151 TYR A C 1
ATOM 1143 O O . TYR A 1 151 ? -28.937 18.529 81.515 1.00 15.00 151 TYR A O 1
ATOM 1152 N N . THR A 1 152 ? -30.395 20.170 81.021 1.00 13.33 152 THR A N 1
ATOM 1153 C CA . THR A 1 152 ? -30.299 20.766 82.347 1.00 14.01 152 THR A CA 1
ATOM 1154 C C . THR A 1 152 ? -30.693 19.768 83.437 1.00 13.71 152 THR A C 1
ATOM 1155 O O . THR A 1 152 ? -30.033 19.685 84.470 1.00 12.17 152 THR A O 1
ATOM 1159 N N . HIS A 1 153 ? -31.757 19.006 83.196 1.00 11.65 153 HIS A N 1
ATOM 1160 C CA . HIS A 1 153 ? -32.212 18.006 84.154 1.00 11.92 153 HIS A CA 1
ATOM 1161 C C . HIS A 1 153 ? -31.184 16.870 84.223 1.00 12.87 153 HIS A C 1
ATOM 1162 O O . HIS A 1 153 ? -30.768 16.453 85.308 1.00 13.17 153 HIS A O 1
ATOM 1169 N N . TYR A 1 154 ? -30.771 16.383 83.055 1.00 12.54 154 TYR A N 1
ATOM 1170 C CA . TYR A 1 154 ? -29.800 15.293 82.964 1.00 12.21 154 TYR A CA 1
ATOM 1171 C C . TYR A 1 154 ? -28.452 15.638 83.600 1.00 11.46 154 TYR A C 1
ATOM 1172 O O . TYR A 1 154 ? -27.966 14.914 84.461 1.00 11.35 154 TYR A O 1
ATOM 1181 N N . ILE A 1 155 ? -27.851 16.742 83.172 1.00 11.23 155 ILE A N 1
ATOM 1182 C CA . ILE A 1 155 ? -26.558 17.151 83.708 1.00 10.51 155 ILE A CA 1
ATOM 1183 C C . ILE A 1 155 ? -26.601 17.437 85.213 1.00 11.89 155 ILE A C 1
ATOM 1184 O O . ILE A 1 155 ? -25.612 17.227 85.918 1.00 11.08 155 ILE A O 1
ATOM 1189 N N . SER A 1 156 ? -27.739 17.916 85.706 1.00 10.23 156 SER A N 1
ATOM 1190 C CA . SER A 1 156 ? -27.871 18.178 87.132 1.00 10.39 156 SER A CA 1
ATOM 1191 C C . SER A 1 156 ? -27.803 16.859 87.913 1.00 11.16 156 SER A C 1
ATOM 1192 O O . SER A 1 156 ? -27.234 16.808 89.004 1.00 10.11 156 SER A O 1
ATOM 1195 N N . THR A 1 157 ? -28.379 15.793 87.356 1.00 9.66 157 THR A N 1
ATOM 1196 C CA . THR A 1 157 ? -28.360 14.504 88.039 1.00 9.87 157 THR A CA 1
ATOM 1197 C C . THR A 1 157 ? -26.990 13.845 87.917 1.00 10.72 157 THR A C 1
ATOM 1198 O O . THR A 1 157 ? -26.517 13.212 88.862 1.00 11.65 157 THR A O 1
ATOM 1202 N N . LYS A 1 158 ? -26.349 13.996 86.761 1.00 7.80 158 LYS A N 1
ATOM 1203 C CA . LYS A 1 158 ? -25.030 13.403 86.565 1.00 10.02 158 LYS A CA 1
ATOM 1204 C C . LYS A 1 158 ? -24.017 14.067 87.499 1.00 9.64 158 LYS A C 1
ATOM 1205 O O . LYS A 1 158 ? -23.044 13.439 87.917 1.00 10.35 158 LYS A O 1
ATOM 1211 N N . ALA A 1 159 ? -24.246 15.340 87.811 1.00 7.79 159 ALA A N 1
ATOM 1212 C CA . ALA A 1 159 ? -23.375 16.069 88.723 1.00 8.89 159 ALA A CA 1
ATOM 1213 C C . ALA A 1 159 ? -23.664 15.529 90.124 1.00 8.71 159 ALA A C 1
ATOM 1214 O O . ALA A 1 159 ? -22.760 15.371 90.942 1.00 9.67 159 ALA A O 1
ATOM 1216 N N . ALA A 1 160 ? -24.934 15.236 90.386 1.00 8.50 160 ALA A N 1
ATOM 1217 C CA . ALA A 1 160 ? -25.335 14.691 91.676 1.00 8.66 160 ALA A CA 1
ATOM 1218 C C . ALA A 1 160 ? -24.632 13.348 91.904 1.00 9.06 160 ALA A C 1
ATOM 1219 O O . ALA A 1 160 ? -24.242 13.029 93.026 1.00 9.08 160 ALA A O 1
ATOM 1221 N N . ASN A 1 161 ? -24.478 12.568 90.835 1.00 8.79 161 ASN A N 1
ATOM 1222 C CA . ASN A 1 161 ? -23.806 11.269 90.910 1.00 8.94 161 ASN A CA 1
ATOM 1223 C C . ASN A 1 161 ? -22.362 11.422 91.407 1.00 8.05 161 ASN A C 1
ATOM 1224 O O . ASN A 1 161 ? -21.872 10.590 92.169 1.00 9.02 161 ASN A O 1
ATOM 1229 N N . ILE A 1 162 ? -21.685 12.472 90.949 1.00 6.87 162 ILE A N 1
ATOM 1230 C CA . ILE A 1 162 ? -20.302 12.744 91.336 1.00 6.14 162 ILE A CA 1
ATOM 1231 C C . ILE A 1 162 ? -20.230 13.204 92.791 1.00 8.42 162 ILE A C 1
ATOM 1232 O O . ILE A 1 162 ? -19.318 12.817 93.527 1.00 10.24 162 ILE A O 1
ATOM 1237 N N . GLY A 1 163 ? -21.191 14.024 93.205 1.00 7.50 163 GLY A N 1
ATOM 1238 C CA . GLY A 1 163 ? -21.221 14.479 94.585 1.00 7.01 163 GLY A CA 1
ATOM 1239 C C . GLY A 1 163 ? -21.453 13.271 95.478 1.00 7.98 163 GLY A C 1
ATOM 1240 O O . GLY A 1 163 ? -20.773 13.074 96.482 1.00 8.09 163 GLY A O 1
ATOM 1241 N N . PHE A 1 164 ? -22.419 12.447 95.094 1.00 6.99 164 PHE A N 1
ATOM 1242 C CA . PHE A 1 164 ? -22.742 11.237 95.841 1.00 7.36 164 PHE A CA 1
ATOM 1243 C C . PHE A 1 164 ? -21.483 10.369 95.954 1.00 7.82 164 PHE A C 1
ATOM 1244 O O . PHE A 1 164 ? -21.155 9.862 97.030 1.00 6.92 164 PHE A O 1
ATOM 1252 N N . THR A 1 165 ? -20.784 10.210 94.832 1.00 5.94 165 THR A N 1
ATOM 1253 C CA . THR A 1 165 ? -19.563 9.414 94.778 1.00 5.77 165 THR A CA 1
ATOM 1254 C C . THR A 1 165 ? -18.509 9.941 95.744 1.00 6.98 165 THR A C 1
ATOM 1255 O O . THR A 1 165 ? -17.889 9.171 96.485 1.00 6.99 165 THR A O 1
ATOM 1259 N N . ARG A 1 166 ? -18.315 11.256 95.736 1.00 5.10 166 ARG A N 1
ATOM 1260 C CA . ARG A 1 166 ? -17.327 11.885 96.601 1.00 6.35 166 ARG A CA 1
ATOM 1261 C C . ARG A 1 166 ? -17.670 11.814 98.083 1.00 7.75 166 ARG A C 1
ATOM 1262 O O . ARG A 1 166 ? -16.826 11.453 98.904 1.00 9.84 166 ARG A O 1
ATOM 1270 N N . ALA A 1 167 ? -18.906 12.166 98.424 1.00 9.38 167 ALA A N 1
ATOM 1271 C CA . ALA A 1 167 ? -19.350 12.170 99.815 1.00 9.04 167 ALA A CA 1
ATOM 1272 C C . ALA A 1 167 ? -19.456 10.772 100.409 1.00 9.35 167 ALA A C 1
ATOM 1273 O O . ALA A 1 167 ? -19.049 10.551 101.551 1.00 8.94 167 ALA A O 1
ATOM 1275 N N . LEU A 1 168 ? -20.004 9.828 99.647 1.00 9.11 168 LEU A N 1
ATOM 1276 C CA . LEU A 1 168 ? -20.134 8.465 100.155 1.00 9.82 168 LEU A CA 1
ATOM 1277 C C . LEU A 1 168 ? -18.743 7.851 100.342 1.00 10.31 168 LEU A C 1
ATOM 1278 O O . LEU A 1 168 ? -18.520 7.083 101.275 1.00 10.32 168 LEU A O 1
ATOM 1283 N N . ALA A 1 169 ? -17.808 8.198 99.458 1.00 9.94 169 ALA A N 1
ATOM 1284 C CA . ALA A 1 169 ? -16.444 7.695 99.559 1.00 8.44 169 ALA A CA 1
ATOM 1285 C C . ALA A 1 169 ? -15.881 8.058 100.931 1.00 9.57 169 ALA A C 1
ATOM 1286 O O . ALA A 1 169 ? -15.222 7.243 101.577 1.00 10.48 169 ALA A O 1
ATOM 1288 N N . SER A 1 170 ? -16.145 9.287 101.368 1.00 9.39 170 SER A N 1
ATOM 1289 C CA . SER A 1 170 ? -15.677 9.764 102.667 1.00 9.32 170 SER A CA 1
ATOM 1290 C C . SER A 1 170 ? -16.349 8.994 103.797 1.00 9.98 170 SER A C 1
ATOM 1291 O O . SER A 1 170 ? -15.702 8.632 104.775 1.00 11.48 170 SER A O 1
ATOM 1294 N N . ASP A 1 171 ? -17.651 8.752 103.656 1.00 8.76 171 ASP A N 1
ATOM 1295 C CA . ASP A 1 171 ? -18.422 8.014 104.654 1.00 10.22 171 ASP A CA 1
ATOM 1296 C C . ASP A 1 171 ? -18.013 6.545 104.808 1.00 9.76 171 ASP A C 1
ATOM 1297 O O . ASP A 1 171 ? -18.094 5.989 105.902 1.00 11.70 171 ASP A O 1
ATOM 1302 N N . LEU A 1 172 ? -17.574 5.917 103.724 1.00 7.84 172 LEU A N 1
ATOM 1303 C CA . LEU A 1 172 ? -17.229 4.499 103.771 1.00 9.41 172 LEU A CA 1
ATOM 1304 C C . LEU A 1 172 ? -15.752 4.140 103.676 1.00 10.06 172 LEU A C 1
ATOM 1305 O O . LEU A 1 172 ? -15.402 2.962 103.692 1.00 10.73 172 LEU A O 1
ATOM 1310 N N . GLY A 1 173 ? -14.889 5.145 103.598 1.00 10.59 173 GLY A N 1
ATOM 1311 C CA . GLY A 1 173 ? -13.465 4.889 103.475 1.00 12.79 173 GLY A CA 1
ATOM 1312 C C . GLY A 1 173 ? -12.815 4.056 104.566 1.00 13.76 173 GLY A C 1
ATOM 1313 O O . GLY A 1 173 ? -11.834 3.353 104.314 1.00 11.38 173 GLY A O 1
ATOM 1314 N N . LYS A 1 174 ? -13.345 4.130 105.779 1.00 13.25 174 LYS A N 1
ATOM 1315 C CA . LYS A 1 174 ? -12.771 3.371 106.886 1.00 15.90 174 LYS A CA 1
ATOM 1316 C C . LYS A 1 174 ? -13.302 1.944 106.958 1.00 14.79 174 LYS A C 1
ATOM 1317 O O . LYS A 1 174 ? -12.889 1.172 107.817 1.00 14.70 174 LYS A O 1
ATOM 1323 N N . ASP A 1 175 ? -14.205 1.590 106.050 1.00 14.32 175 ASP A N 1
ATOM 1324 C CA . ASP A 1 175 ? -14.802 0.260 106.064 1.00 13.85 175 ASP A CA 1
ATOM 1325 C C . ASP A 1 175 ? -14.389 -0.677 104.934 1.00 12.84 175 ASP A C 1
ATOM 1326 O O . ASP A 1 175 ? -15.105 -1.633 104.625 1.00 13.72 175 ASP A O 1
ATOM 1331 N N . GLY A 1 176 ? -13.242 -0.412 104.321 1.00 11.28 176 GLY A N 1
ATOM 1332 C CA . GLY A 1 176 ? -12.777 -1.269 103.245 1.00 10.87 176 GLY A CA 1
ATOM 1333 C C . GLY A 1 176 ? -13.589 -1.139 101.970 1.00 9.96 176 GLY A C 1
ATOM 1334 O O . GLY A 1 176 ? -13.491 -1.971 101.069 1.00 10.60 176 GLY A O 1
ATOM 1335 N N . ILE A 1 177 ? -14.391 -0.088 101.891 1.00 10.86 177 ILE A N 1
ATOM 1336 C CA . ILE A 1 177 ? -15.222 0.158 100.720 1.00 10.25 177 ILE A CA 1
ATOM 1337 C C . ILE A 1 177 ? -14.730 1.389 99.955 1.00 9.86 177 ILE A C 1
ATOM 1338 O O . ILE A 1 177 ? -14.444 2.419 100.564 1.00 10.80 177 ILE A O 1
ATOM 1343 N N . THR A 1 178 ? -14.627 1.282 98.631 1.00 8.64 178 THR A N 1
ATOM 1344 C CA . THR A 1 178 ? -14.232 2.427 97.812 1.00 6.66 178 THR A CA 1
ATOM 1345 C C . THR A 1 178 ? -15.460 2.795 96.986 1.00 7.58 178 THR A C 1
ATOM 1346 O O . THR A 1 178 ? -16.299 1.932 96.685 1.00 4.49 178 THR A O 1
ATOM 1350 N N . VAL A 1 179 ? -15.565 4.075 96.642 1.00 6.17 179 VAL A N 1
ATOM 1351 C CA . VAL A 1 179 ? -16.678 4.589 95.854 1.00 6.08 179 VAL A CA 1
ATOM 1352 C C . VAL A 1 179 ? -16.080 5.476 94.769 1.00 7.67 179 VAL A C 1
ATOM 1353 O O . VAL A 1 179 ? -15.450 6.489 95.070 1.00 8.31 179 VAL A O 1
ATOM 1357 N N . ASN A 1 180 ? -16.269 5.091 93.511 1.00 7.87 180 ASN A N 1
ATOM 1358 C CA . ASN A 1 180 ? -15.729 5.852 92.392 1.00 6.67 180 ASN A CA 1
ATOM 1359 C C . ASN A 1 180 ? -16.767 6.002 91.292 1.00 7.03 180 ASN A C 1
ATOM 1360 O O . ASN A 1 180 ? -17.823 5.376 91.329 1.00 8.58 180 ASN A O 1
ATOM 1365 N N . ALA A 1 181 ? -16.466 6.842 90.310 1.00 7.68 181 ALA A N 1
ATOM 1366 C CA . ALA A 1 181 ? -17.387 7.064 89.204 1.00 7.76 181 ALA A CA 1
ATOM 1367 C C . ALA A 1 181 ? -16.691 6.935 87.860 1.00 8.77 181 ALA A C 1
ATOM 1368 O O . ALA A 1 181 ? -15.486 7.190 87.729 1.00 7.13 181 ALA A O 1
ATOM 1370 N N . ILE A 1 182 ? -17.462 6.522 86.865 1.00 8.66 182 ILE A N 1
ATOM 1371 C CA . ILE A 1 182 ? -16.953 6.393 85.513 1.00 8.31 182 ILE A CA 1
ATOM 1372 C C . ILE A 1 182 ? -17.801 7.319 84.645 1.00 8.68 182 ILE A C 1
ATOM 1373 O O . ILE A 1 182 ? -19.033 7.270 84.687 1.00 10.28 182 ILE A O 1
ATOM 1378 N N . ALA A 1 183 ? -17.138 8.179 83.882 1.00 8.07 183 ALA A N 1
ATOM 1379 C CA . ALA A 1 183 ? -17.832 9.120 83.014 1.00 8.42 183 ALA A CA 1
ATOM 1380 C C . ALA A 1 183 ? -17.588 8.818 81.545 1.00 10.78 183 ALA A C 1
ATOM 1381 O O . ALA A 1 183 ? -16.545 9.175 80.984 1.00 7.42 183 ALA A O 1
ATOM 1383 N N . PRO A 1 184 ? -18.539 8.123 80.910 1.00 12.22 184 PRO A N 1
ATOM 1384 C CA . PRO A 1 184 ? -18.441 7.775 79.491 1.00 13.75 184 PRO A CA 1
ATOM 1385 C C . PRO A 1 184 ? -19.004 8.987 78.755 1.00 15.80 184 PRO A C 1
ATOM 1386 O O . PRO A 1 184 ? -19.687 9.809 79.367 1.00 15.33 184 PRO A O 1
ATOM 1390 N N . SER A 1 185 ? -18.727 9.116 77.463 1.00 17.02 185 SER A N 1
ATOM 1391 C CA . SER A 1 185 ? -19.292 10.235 76.722 1.00 19.64 185 SER A CA 1
ATOM 1392 C C . SER A 1 185 ? -20.723 9.819 76.387 1.00 19.34 185 SER A C 1
ATOM 1393 O O . SER A 1 185 ? -21.020 8.631 76.322 1.00 19.71 185 SER A O 1
ATOM 1396 N N . LEU A 1 186 ? -21.610 10.788 76.199 1.00 21.94 186 LEU A N 1
ATOM 1397 C CA . LEU A 1 186 ? -23.001 10.489 75.871 1.00 25.69 186 LEU A CA 1
ATOM 1398 C C . LEU A 1 186 ? -23.117 10.194 74.377 1.00 28.46 186 LEU A C 1
ATOM 1399 O O . LEU A 1 186 ? -22.813 11.051 73.546 1.00 29.50 186 LEU A O 1
ATOM 1404 N N . VAL A 1 187 ? -23.550 8.984 74.034 1.00 29.88 187 VAL A N 1
ATOM 1405 C CA . VAL A 1 187 ? -23.689 8.606 72.629 1.00 32.23 187 VAL A CA 1
ATOM 1406 C C . VAL A 1 187 ? -25.095 8.131 72.275 1.00 31.87 187 VAL A C 1
ATOM 1407 O O . VAL A 1 187 ? -25.770 7.501 73.086 1.00 32.88 187 VAL A O 1
ATOM 1411 N N . ASN A 1 206 ? -16.083 13.038 67.055 1.00 46.58 206 ASN A N 1
ATOM 1412 C CA . ASN A 1 206 ? -15.009 12.502 66.228 1.00 46.42 206 ASN A CA 1
ATOM 1413 C C . ASN A 1 206 ? -13.742 13.346 66.368 1.00 46.73 206 ASN A C 1
ATOM 1414 O O . ASN A 1 206 ? -12.761 12.913 66.976 1.00 46.78 206 ASN A O 1
ATOM 1416 N N . MET A 1 207 ? -13.767 14.551 65.807 1.00 45.60 207 MET A N 1
ATOM 1417 C CA . MET A 1 207 ? -12.612 15.439 65.873 1.00 44.43 207 MET A CA 1
ATOM 1418 C C . MET A 1 207 ? -12.483 16.128 67.228 1.00 41.39 207 MET A C 1
ATOM 1419 O O . MET A 1 207 ? -11.458 16.744 67.523 1.00 40.79 207 MET A O 1
ATOM 1424 N N . LEU A 1 208 ? -13.525 16.023 68.047 1.00 37.71 208 LEU A N 1
ATOM 1425 C CA . LEU A 1 208 ? -13.517 16.631 69.374 1.00 33.20 208 LEU A CA 1
ATOM 1426 C C . LEU A 1 208 ? -12.714 15.766 70.345 1.00 29.08 208 LEU A C 1
ATOM 1427 O O . LEU A 1 208 ? -12.288 16.229 71.399 1.00 26.97 208 LEU A O 1
ATOM 1432 N N . GLN A 1 209 ? -12.513 14.505 69.978 1.00 25.57 209 GLN A N 1
ATOM 1433 C CA . GLN A 1 209 ? -11.756 13.568 70.805 1.00 22.96 209 GLN A CA 1
ATOM 1434 C C . GLN A 1 209 ? -10.313 13.517 70.320 1.00 20.49 209 GLN A C 1
ATOM 1435 O O . GLN A 1 209 ? -10.023 13.891 69.189 1.00 20.12 209 GLN A O 1
ATOM 1441 N N . ALA A 1 210 ? -9.410 13.058 71.179 1.00 18.71 210 ALA A N 1
ATOM 1442 C CA . ALA A 1 210 ? -8.007 12.931 70.804 1.00 16.02 210 ALA A CA 1
ATOM 1443 C C . ALA A 1 210 ? -7.904 11.644 69.979 1.00 15.41 210 ALA A C 1
ATOM 1444 O O . ALA A 1 210 ? -7.128 11.556 69.028 1.00 13.40 210 ALA A O 1
ATOM 1446 N N . ILE A 1 211 ? -8.696 10.648 70.367 1.00 15.99 211 ILE A N 1
ATOM 1447 C CA . ILE A 1 211 ? -8.760 9.362 69.668 1.00 16.94 211 ILE A CA 1
ATOM 1448 C C . ILE A 1 211 ? -10.113 9.430 68.966 1.00 20.32 211 ILE A C 1
ATOM 1449 O O . ILE A 1 211 ? -11.154 9.164 69.564 1.00 20.56 211 ILE A O 1
ATOM 1454 N N . PRO A 1 212 ? -10.104 9.801 67.681 1.00 23.24 212 PRO A N 1
ATOM 1455 C CA . PRO A 1 212 ? -11.262 9.959 66.794 1.00 25.61 212 PRO A CA 1
ATOM 1456 C C . PRO A 1 212 ? -12.423 8.959 66.822 1.00 27.05 212 PRO A C 1
ATOM 1457 O O . PRO A 1 212 ? -13.580 9.372 66.913 1.00 30.74 212 PRO A O 1
ATOM 1461 N N . ARG A 1 213 ? -12.138 7.663 66.760 1.00 27.04 213 ARG A N 1
ATOM 1462 C CA . ARG A 1 213 ? -13.208 6.663 66.729 1.00 26.32 213 ARG A CA 1
ATOM 1463 C C . ARG A 1 213 ? -14.337 6.798 67.752 1.00 26.06 213 ARG A C 1
ATOM 1464 O O . ARG A 1 213 ? -14.186 7.404 68.815 1.00 23.58 213 ARG A O 1
ATOM 1472 N N . LEU A 1 214 ? -15.476 6.208 67.402 1.00 26.13 214 LEU A N 1
ATOM 1473 C CA . LEU A 1 214 ? -16.670 6.230 68.235 1.00 26.38 214 LEU A CA 1
ATOM 1474 C C . LEU A 1 214 ? -16.555 5.282 69.428 1.00 24.68 214 LEU A C 1
ATOM 1475 O O . LEU A 1 214 ? -16.035 4.172 69.318 1.00 22.85 214 LEU A O 1
ATOM 1480 N N . GLN A 1 215 ? -17.055 5.739 70.567 1.00 23.30 215 GLN A N 1
ATOM 1481 C CA . GLN A 1 215 ? -17.032 4.970 71.801 1.00 23.86 215 GLN A CA 1
ATOM 1482 C C . GLN A 1 215 ? -17.990 3.778 71.762 1.00 24.35 215 GLN A C 1
ATOM 1483 O O . GLN A 1 215 ? -19.100 3.884 71.246 1.00 24.52 215 GLN A O 1
ATOM 1489 N N . VAL A 1 216 ? -17.555 2.645 72.305 1.00 22.93 216 VAL A N 1
ATOM 1490 C CA . VAL A 1 216 ? -18.397 1.454 72.364 1.00 22.52 216 VAL A CA 1
ATOM 1491 C C . VAL A 1 216 ? -18.376 0.928 73.798 1.00 22.62 216 VAL A C 1
ATOM 1492 O O . VAL A 1 216 ? -17.396 1.110 74.519 1.00 22.02 216 VAL A O 1
ATOM 1496 N N . PRO A 1 217 ? -19.467 0.277 74.234 1.00 22.02 217 PRO A N 1
ATOM 1497 C CA . PRO A 1 217 ? -19.595 -0.280 75.584 1.00 21.41 217 PRO A CA 1
ATOM 1498 C C . PRO A 1 217 ? -18.339 -0.962 76.126 1.00 20.04 217 PRO A C 1
ATOM 1499 O O . PRO A 1 217 ? -18.002 -0.809 77.299 1.00 19.52 217 PRO A O 1
ATOM 1503 N N . LEU A 1 218 ? -17.644 -1.706 75.276 1.00 18.43 218 LEU A N 1
ATOM 1504 C CA . LEU A 1 218 ? -16.437 -2.399 75.709 1.00 21.21 218 LEU A CA 1
ATOM 1505 C C . LEU A 1 218 ? -15.347 -1.456 76.212 1.00 19.95 218 LEU A C 1
ATOM 1506 O O . LEU A 1 218 ? -14.540 -1.838 77.058 1.00 20.71 218 LEU A O 1
ATOM 1511 N N . ASP A 1 219 ? -15.328 -0.230 75.693 1.00 18.23 219 ASP A N 1
ATOM 1512 C CA . ASP A 1 219 ? -14.342 0.774 76.092 1.00 15.80 219 ASP A CA 1
ATOM 1513 C C . ASP A 1 219 ? -14.397 1.091 77.592 1.00 14.17 219 ASP A C 1
ATOM 1514 O O . ASP A 1 219 ? -13.422 1.570 78.163 1.00 13.27 219 ASP A O 1
ATOM 1519 N N . LEU A 1 220 ? -15.538 0.828 78.220 1.00 14.09 220 LEU A N 1
ATOM 1520 C CA . LEU A 1 220 ? -15.718 1.125 79.640 1.00 15.87 220 LEU A CA 1
ATOM 1521 C C . LEU A 1 220 ? -15.455 -0.044 80.590 1.00 15.21 220 LEU A C 1
ATOM 1522 O O . LEU A 1 220 ? -15.218 0.169 81.780 1.00 14.43 220 LEU A O 1
ATOM 1527 N N . THR A 1 221 ? -15.496 -1.269 80.073 1.00 13.19 221 THR A N 1
ATOM 1528 C CA . THR A 1 221 ? -15.308 -2.453 80.909 1.00 12.38 221 THR A CA 1
ATOM 1529 C C . THR A 1 221 ? -13.953 -2.544 81.606 1.00 11.96 221 THR A C 1
ATOM 1530 O O . THR A 1 221 ? -13.868 -2.999 82.746 1.00 11.06 221 THR A O 1
ATOM 1534 N N . GLY A 1 222 ? -12.894 -2.120 80.923 1.00 11.34 222 GLY A N 1
ATOM 1535 C CA . GLY A 1 222 ? -11.577 -2.164 81.527 1.00 11.71 222 GLY A CA 1
ATOM 1536 C C . GLY A 1 222 ? -11.522 -1.342 82.805 1.00 12.91 222 GLY A C 1
ATOM 1537 O O . GLY A 1 222 ? -11.016 -1.801 83.834 1.00 13.70 222 GLY A O 1
ATOM 1538 N N . ALA A 1 223 ? -12.049 -0.124 82.741 1.00 10.67 223 ALA A N 1
ATOM 1539 C CA . ALA A 1 223 ? -12.059 0.767 83.895 1.00 11.14 223 ALA A CA 1
ATOM 1540 C C . ALA A 1 223 ? -12.953 0.215 85.005 1.00 11.60 223 ALA A C 1
ATOM 1541 O O . ALA A 1 223 ? -12.642 0.347 86.191 1.00 11.95 223 ALA A O 1
ATOM 1543 N N . ALA A 1 224 ? -14.065 -0.407 84.622 1.00 10.80 224 ALA A N 1
ATOM 1544 C CA . ALA A 1 224 ? -14.973 -0.977 85.611 1.00 11.39 224 ALA A CA 1
ATOM 1545 C C . ALA A 1 224 ? -14.286 -2.117 86.369 1.00 11.32 224 ALA A C 1
ATOM 1546 O O . ALA A 1 224 ? -14.341 -2.176 87.596 1.00 9.20 224 ALA A O 1
ATOM 1548 N N . ALA A 1 225 ? -13.633 -3.013 85.630 1.00 9.74 225 ALA A N 1
ATOM 1549 C CA . ALA A 1 225 ? -12.944 -4.152 86.231 1.00 10.83 225 ALA A CA 1
ATOM 1550 C C . ALA A 1 225 ? -11.787 -3.692 87.112 1.00 10.43 225 ALA A C 1
ATOM 1551 O O . ALA A 1 225 ? -11.536 -4.258 88.175 1.00 12.52 225 ALA A O 1
ATOM 1553 N N . PHE A 1 226 ? -11.084 -2.662 86.659 1.00 10.09 226 PHE A N 1
ATOM 1554 C CA . PHE A 1 226 ? -9.962 -2.110 87.401 1.00 9.89 226 PHE A CA 1
ATOM 1555 C C . PHE A 1 226 ? -10.419 -1.586 88.764 1.00 10.50 226 PHE A C 1
ATOM 1556 O O . PHE A 1 226 ? -9.939 -2.035 89.804 1.00 10.67 226 PHE A O 1
ATOM 1564 N N . LEU A 1 227 ? -11.355 -0.643 88.750 1.00 10.50 227 LEU A N 1
ATOM 1565 C CA . LEU A 1 227 ? -11.863 -0.044 89.983 1.00 11.00 227 LEU A CA 1
ATOM 1566 C C . LEU A 1 227 ? -12.462 -1.057 90.959 1.00 12.06 227 LEU A C 1
ATOM 1567 O O . LEU A 1 227 ? -12.321 -0.909 92.174 1.00 12.49 227 LEU A O 1
ATOM 1572 N N . ALA A 1 228 ? -13.130 -2.080 90.430 1.00 11.07 228 ALA A N 1
ATOM 1573 C CA . ALA A 1 228 ? -13.754 -3.097 91.269 1.00 11.68 228 ALA A CA 1
ATOM 1574 C C . ALA A 1 228 ? -12.772 -4.149 91.793 1.00 11.39 228 ALA A C 1
ATOM 1575 O O . ALA A 1 228 ? -13.149 -5.007 92.586 1.00 10.77 228 ALA A O 1
ATOM 1577 N N . SER A 1 229 ? -11.520 -4.080 91.352 1.00 11.33 229 SER A N 1
ATOM 1578 C CA . SER A 1 229 ? -10.504 -5.044 91.783 1.00 12.65 229 SER A CA 1
ATOM 1579 C C . SER A 1 229 ? -9.632 -4.505 92.908 1.00 13.56 229 SER A C 1
ATOM 1580 O O . SER A 1 229 ? -9.770 -3.355 93.333 1.00 11.21 229 SER A O 1
ATOM 1583 N N . ASP A 1 230 ? -8.721 -5.348 93.381 1.00 13.48 230 ASP A N 1
ATOM 1584 C CA . ASP A 1 230 ? -7.808 -4.948 94.434 1.00 14.33 230 ASP A CA 1
ATOM 1585 C C . ASP A 1 230 ? -6.634 -4.148 93.873 1.00 13.62 230 ASP A C 1
ATOM 1586 O O . ASP A 1 230 ? -5.703 -3.805 94.604 1.00 15.79 230 ASP A O 1
ATOM 1591 N N . ASP A 1 231 ? -6.671 -3.860 92.574 1.00 11.65 231 ASP A N 1
ATOM 1592 C CA . ASP A 1 231 ? -5.628 -3.040 91.955 1.00 11.81 231 ASP A CA 1
ATOM 1593 C C . ASP A 1 231 ? -5.984 -1.573 92.222 1.00 10.41 231 ASP A C 1
ATOM 1594 O O . ASP A 1 231 ? -5.241 -0.668 91.844 1.00 11.63 231 ASP A O 1
ATOM 1599 N N . ALA A 1 232 ? -7.129 -1.346 92.866 1.00 8.91 232 ALA A N 1
ATOM 1600 C CA . ALA A 1 232 ? -7.606 0.012 93.142 1.00 6.72 232 ALA A CA 1
ATOM 1601 C C . ALA A 1 232 ? -8.068 0.218 94.580 1.00 7.72 232 ALA A C 1
ATOM 1602 O O . ALA A 1 232 ? -8.945 1.045 94.847 1.00 6.93 232 ALA A O 1
ATOM 1604 N N . SER A 1 233 ? -7.470 -0.526 95.503 1.00 8.36 233 SER A N 1
ATOM 1605 C CA . SER A 1 233 ? -7.819 -0.442 96.918 1.00 9.24 233 SER A CA 1
ATOM 1606 C C . SER A 1 233 ? -7.612 0.938 97.541 1.00 9.61 233 SER A C 1
ATOM 1607 O O . SER A 1 233 ? -8.291 1.294 98.501 1.00 9.48 233 SER A O 1
ATOM 1610 N N . PHE A 1 234 ? -6.672 1.709 97.000 1.00 8.21 234 PHE A N 1
ATOM 1611 C CA . PHE A 1 234 ? -6.367 3.030 97.543 1.00 8.44 234 PHE A CA 1
ATOM 1612 C C . PHE A 1 234 ? -7.015 4.164 96.738 1.00 8.61 234 PHE A C 1
ATOM 1613 O O . PHE A 1 234 ? -6.760 5.342 96.985 1.00 9.09 234 PHE A O 1
ATOM 1621 N N . ILE A 1 235 ? -7.863 3.799 95.785 1.00 8.26 235 ILE A N 1
ATOM 1622 C CA . ILE A 1 235 ? -8.537 4.781 94.943 1.00 6.73 235 ILE A CA 1
ATOM 1623 C C . ILE A 1 235 ? -9.999 4.902 95.338 1.00 6.77 235 ILE A C 1
ATOM 1624 O O . ILE A 1 235 ? -10.750 3.930 95.253 1.00 8.75 235 ILE A O 1
ATOM 1629 N N . THR A 1 236 ? -10.406 6.088 95.781 1.00 7.97 236 THR A N 1
ATOM 1630 C CA . THR A 1 236 ? -11.798 6.293 96.170 1.00 5.56 236 THR A CA 1
ATOM 1631 C C . THR A 1 236 ? -12.203 7.762 96.057 1.00 5.86 236 THR A C 1
ATOM 1632 O O . THR A 1 236 ? -11.378 8.660 96.241 1.00 4.66 236 THR A O 1
ATOM 1636 N N . GLY A 1 237 ? -13.477 7.995 95.745 1.00 6.06 237 GLY A N 1
ATOM 1637 C CA . GLY A 1 237 ? -13.982 9.350 95.596 1.00 6.06 237 GLY A CA 1
ATOM 1638 C C . GLY A 1 237 ? -13.583 10.006 94.281 1.00 6.94 237 GLY A C 1
ATOM 1639 O O . GLY A 1 237 ? -13.771 11.210 94.101 1.00 8.05 237 GLY A O 1
ATOM 1640 N N . GLN A 1 238 ? -13.046 9.213 93.359 1.00 5.85 238 GLN A N 1
ATOM 1641 C CA . GLN A 1 238 ? -12.591 9.720 92.066 1.00 6.45 238 GLN A CA 1
ATOM 1642 C C . GLN A 1 238 ? -13.589 9.524 90.928 1.00 7.78 238 GLN A C 1
ATOM 1643 O O . GLN A 1 238 ? -14.502 8.697 91.007 1.00 7.70 238 GLN A O 1
ATOM 1649 N N . THR A 1 239 ? -13.387 10.288 89.862 1.00 6.85 239 THR A N 1
ATOM 1650 C CA . THR A 1 239 ? -14.216 10.200 88.672 1.00 8.27 239 THR A CA 1
ATOM 1651 C C . THR A 1 239 ? -13.274 9.978 87.494 1.00 8.28 239 THR A C 1
ATOM 1652 O O . THR A 1 239 ? -12.422 10.812 87.214 1.00 9.15 239 THR A O 1
ATOM 1656 N N . LEU A 1 240 ? -13.421 8.847 86.815 1.00 9.36 240 LEU A N 1
ATOM 1657 C CA . LEU A 1 240 ? -12.568 8.526 85.676 1.00 10.04 240 LEU A CA 1
ATOM 1658 C C . LEU A 1 240 ? -13.317 8.688 84.353 1.00 10.12 240 LEU A C 1
ATOM 1659 O O . LEU A 1 240 ? -14.296 7.985 84.083 1.00 10.35 240 LEU A O 1
ATOM 1664 N N . ALA A 1 241 ? -12.859 9.623 83.531 1.00 8.96 241 ALA A N 1
ATOM 1665 C CA . ALA A 1 241 ? -13.491 9.862 82.244 1.00 8.57 241 ALA A CA 1
ATOM 1666 C C . ALA A 1 241 ? -12.897 8.923 81.192 1.00 9.32 241 ALA A C 1
ATOM 1667 O O . ALA A 1 241 ? -11.682 8.852 81.023 1.00 9.24 241 ALA A O 1
ATOM 1669 N N . VAL A 1 242 ? -13.763 8.191 80.500 1.00 9.16 242 VAL A N 1
ATOM 1670 C CA . VAL A 1 242 ? -13.341 7.264 79.455 1.00 8.82 242 VAL A CA 1
ATOM 1671 C C . VAL A 1 242 ? -14.091 7.754 78.217 1.00 10.77 242 VAL A C 1
ATOM 1672 O O . VAL A 1 242 ? -15.229 7.354 77.974 1.00 10.32 242 VAL A O 1
ATOM 1676 N N . ASP A 1 243 ? -13.457 8.629 77.440 1.00 10.86 243 ASP A N 1
ATOM 1677 C CA . ASP A 1 243 ? -14.124 9.212 76.282 1.00 10.49 243 ASP A CA 1
ATOM 1678 C C . ASP A 1 243 ? -13.226 9.517 75.089 1.00 9.99 243 ASP A C 1
ATOM 1679 O O . ASP A 1 243 ? -13.578 10.352 74.254 1.00 11.62 243 ASP A O 1
ATOM 1684 N N . GLY A 1 244 ? -12.068 8.873 75.007 1.00 9.13 244 GLY A N 1
ATOM 1685 C CA . GLY A 1 244 ? -11.187 9.126 73.881 1.00 7.03 244 GLY A CA 1
ATOM 1686 C C . GLY A 1 244 ? -10.382 10.407 73.996 1.00 8.91 244 GLY A C 1
ATOM 1687 O O . GLY A 1 244 ? -9.832 10.910 73.006 1.00 8.96 244 GLY A O 1
ATOM 1688 N N . GLY A 1 245 ? -10.319 10.956 75.202 1.00 8.50 245 GLY A N 1
ATOM 1689 C CA . GLY A 1 245 ? -9.551 12.165 75.404 1.00 6.76 245 GLY A CA 1
ATOM 1690 C C . GLY A 1 245 ? -10.203 13.476 74.997 1.00 9.44 245 GLY A C 1
ATOM 1691 O O . GLY A 1 245 ? -9.512 14.387 74.536 1.00 10.32 245 GLY A O 1
ATOM 1692 N N . MET A 1 246 ? -11.517 13.592 75.153 1.00 9.70 246 MET A N 1
ATOM 1693 C CA . MET A 1 246 ? -12.183 14.846 74.808 1.00 9.91 246 MET A CA 1
ATOM 1694 C C . MET A 1 246 ? -12.104 15.769 76.023 1.00 9.97 246 MET A C 1
ATOM 1695 O O . MET A 1 246 ? -11.447 16.808 75.979 1.00 7.58 246 MET A O 1
ATOM 1700 N N . VAL A 1 247 ? -12.757 15.382 77.116 1.00 10.08 247 VAL A N 1
ATOM 1701 C CA . VAL A 1 247 ? -12.732 16.207 78.316 1.00 11.51 247 VAL A CA 1
ATOM 1702 C C . VAL A 1 247 ? -11.434 16.034 79.094 1.00 11.84 247 VAL A C 1
ATOM 1703 O O . VAL A 1 247 ? -10.760 15.012 78.984 1.00 10.53 247 VAL A O 1
ATOM 1707 N N . ARG A 1 248 ? -11.084 17.062 79.858 1.00 11.47 248 ARG A N 1
ATOM 1708 C CA . ARG A 1 248 ? -9.889 17.051 80.693 1.00 11.81 248 ARG A CA 1
ATOM 1709 C C . ARG A 1 248 ? -10.299 17.683 82.024 1.00 12.69 248 ARG A C 1
ATOM 1710 O O . ARG A 1 248 ? -10.862 18.780 82.046 1.00 13.78 248 ARG A O 1
ATOM 1718 N N . HIS A 1 249 ? -10.046 16.986 83.128 1.00 9.97 249 HIS A N 1
ATOM 1719 C CA . HIS A 1 249 ? -10.419 17.507 84.440 1.00 12.68 249 HIS A CA 1
ATOM 1720 C C . HIS A 1 249 ? -9.431 17.078 85.518 1.00 11.19 249 HIS A C 1
ATOM 1721 O O . HIS A 1 249 ? -8.509 16.298 85.209 1.00 12.35 249 HIS A O 1
ATOM 1729 N N . GLN B 1 3 ? -0.751 -11.598 81.616 1.00 28.41 3 GLN B N 1
ATOM 1730 C CA . GLN B 1 3 ? 0.383 -10.868 80.977 1.00 27.27 3 GLN B CA 1
ATOM 1731 C C . GLN B 1 3 ? -0.129 -9.773 80.046 1.00 25.74 3 GLN B C 1
ATOM 1732 O O . GLN B 1 3 ? 0.005 -9.873 78.824 1.00 24.89 3 GLN B O 1
ATOM 1738 N N . ARG B 1 4 ? -0.709 -8.726 80.622 1.00 22.73 4 ARG B N 1
ATOM 1739 C CA . ARG B 1 4 ? -1.233 -7.630 79.821 1.00 21.72 4 ARG B CA 1
ATOM 1740 C C . ARG B 1 4 ? -0.145 -6.845 79.092 1.00 19.91 4 ARG B C 1
ATOM 1741 O O . ARG B 1 4 ? -0.426 -6.161 78.109 1.00 18.62 4 ARG B O 1
ATOM 1749 N N . LEU B 1 5 ? 1.094 -6.942 79.566 1.00 18.75 5 LEU B N 1
ATOM 1750 C CA . LEU B 1 5 ? 2.199 -6.223 78.934 1.00 19.42 5 LEU B CA 1
ATOM 1751 C C . LEU B 1 5 ? 3.205 -7.178 78.286 1.00 19.61 5 LEU B C 1
ATOM 1752 O O . LEU B 1 5 ? 4.406 -6.901 78.243 1.00 19.28 5 LEU B O 1
ATOM 1757 N N . LYS B 1 6 ? 2.704 -8.298 77.775 1.00 18.89 6 LYS B N 1
ATOM 1758 C CA . LYS B 1 6 ? 3.548 -9.305 77.139 1.00 20.33 6 LYS B CA 1
ATOM 1759 C C . LYS B 1 6 ? 4.261 -8.796 75.891 1.00 20.59 6 LYS B C 1
ATOM 1760 O O . LYS B 1 6 ? 3.656 -8.150 75.037 1.00 22.33 6 LYS B O 1
ATOM 1762 N N . ASP B 1 7 ? 5.553 -9.093 75.801 1.00 21.07 7 ASP B N 1
ATOM 1763 C CA . ASP B 1 7 ? 6.375 -8.706 74.658 1.00 22.29 7 ASP B CA 1
ATOM 1764 C C . ASP B 1 7 ? 6.541 -7.207 74.458 1.00 22.01 7 ASP B C 1
ATOM 1765 O O . ASP B 1 7 ? 6.616 -6.730 73.327 1.00 23.13 7 ASP B O 1
ATOM 1770 N N . LYS B 1 8 ? 6.608 -6.461 75.551 1.00 19.95 8 LYS B N 1
ATOM 1771 C CA . LYS B 1 8 ? 6.783 -5.024 75.443 1.00 19.56 8 LYS B CA 1
ATOM 1772 C C . LYS B 1 8 ? 7.954 -4.545 76.276 1.00 18.57 8 LYS B C 1
ATOM 1773 O O . LYS B 1 8 ? 8.336 -5.183 77.259 1.00 18.84 8 LYS B O 1
ATOM 1779 N N . LEU B 1 9 ? 8.544 -3.435 75.851 1.00 14.64 9 LEU B N 1
ATOM 1780 C CA . LEU B 1 9 ? 9.666 -2.854 76.563 1.00 13.95 9 LEU B CA 1
ATOM 1781 C C . LEU B 1 9 ? 9.155 -1.563 77.189 1.00 14.36 9 LEU B C 1
ATOM 1782 O O . LEU B 1 9 ? 8.624 -0.690 76.499 1.00 13.63 9 LEU B O 1
ATOM 1787 N N . ALA B 1 10 ? 9.288 -1.457 78.504 1.00 14.04 10 ALA B N 1
ATOM 1788 C CA . ALA B 1 10 ? 8.844 -0.264 79.205 1.00 14.17 10 ALA B CA 1
ATOM 1789 C C . ALA B 1 10 ? 10.048 0.453 79.785 1.00 14.86 10 ALA B C 1
ATOM 1790 O O . ALA B 1 10 ? 10.950 -0.178 80.341 1.00 14.97 10 ALA B O 1
ATOM 1792 N N . VAL B 1 11 ? 10.067 1.772 79.633 1.00 13.69 11 VAL B N 1
ATOM 1793 C CA . VAL B 1 11 ? 11.141 2.588 80.173 1.00 13.00 11 VAL B CA 1
ATOM 1794 C C . VAL B 1 11 ? 10.595 3.308 81.397 1.00 14.32 11 VAL B C 1
ATOM 1795 O O . VAL B 1 11 ? 9.535 3.936 81.338 1.00 13.58 11 VAL B O 1
ATOM 1799 N N . ILE B 1 12 ? 11.299 3.195 82.515 1.00 13.18 12 ILE B N 1
ATOM 1800 C CA . ILE B 1 12 ? 10.882 3.883 83.724 1.00 12.64 12 ILE B CA 1
ATOM 1801 C C . ILE B 1 12 ? 12.024 4.787 84.170 1.00 11.33 12 ILE B C 1
ATOM 1802 O O . ILE B 1 12 ? 13.096 4.307 84.545 1.00 11.37 12 ILE B O 1
ATOM 1807 N N . THR B 1 13 ? 11.809 6.096 84.101 1.00 10.01 13 THR B N 1
ATOM 1808 C CA . THR B 1 13 ? 12.836 7.040 84.524 1.00 9.55 13 THR B CA 1
ATOM 1809 C C . THR B 1 13 ? 12.771 7.137 86.045 1.00 10.02 13 THR B C 1
ATOM 1810 O O . THR B 1 13 ? 11.688 7.068 86.627 1.00 10.92 13 THR B O 1
ATOM 1814 N N . GLY B 1 14 ? 13.934 7.280 86.680 1.00 11.21 14 GLY B N 1
ATOM 1815 C CA . GLY B 1 14 ? 13.993 7.344 88.131 1.00 11.70 14 GLY B CA 1
ATOM 1816 C C . GLY B 1 14 ? 13.460 6.048 88.719 1.00 11.84 14 GLY B C 1
ATOM 1817 O O . GLY B 1 14 ? 12.898 6.034 89.810 1.00 12.63 14 GLY B O 1
ATOM 1818 N N . GLY B 1 15 ? 13.652 4.950 87.995 1.00 11.36 15 GLY B N 1
ATOM 1819 C CA . GLY B 1 15 ? 13.136 3.667 88.442 1.00 12.54 15 GLY B CA 1
ATOM 1820 C C . GLY B 1 15 ? 13.950 2.823 89.405 1.00 12.98 15 GLY B C 1
ATOM 1821 O O . GLY B 1 15 ? 13.563 1.692 89.691 1.00 14.14 15 GLY B O 1
ATOM 1822 N N . ALA B 1 16 ? 15.061 3.345 89.915 1.00 14.02 16 ALA B N 1
ATOM 1823 C CA . ALA B 1 16 ? 15.878 2.571 90.845 1.00 15.92 16 ALA B CA 1
ATOM 1824 C C . ALA B 1 16 ? 15.187 2.364 92.194 1.00 18.12 16 ALA B C 1
ATOM 1825 O O . ALA B 1 16 ? 15.341 1.314 92.817 1.00 18.42 16 ALA B O 1
ATOM 1827 N N . ASN B 1 17 ? 14.421 3.357 92.642 1.00 18.24 17 ASN B N 1
ATOM 1828 C CA . ASN B 1 17 ? 13.733 3.249 93.930 1.00 20.30 17 ASN B CA 1
ATOM 1829 C C . ASN B 1 17 ? 12.294 3.768 93.938 1.00 18.28 17 ASN B C 1
ATOM 1830 O O . ASN B 1 17 ? 11.763 4.204 92.920 1.00 17.34 17 ASN B O 1
ATOM 1835 N N . GLY B 1 18 ? 11.682 3.708 95.117 1.00 17.40 18 GLY B N 1
ATOM 1836 C CA . GLY B 1 18 ? 10.329 4.195 95.314 1.00 15.37 18 GLY B CA 1
ATOM 1837 C C . GLY B 1 18 ? 9.244 3.734 94.364 1.00 15.15 18 GLY B C 1
ATOM 1838 O O . GLY B 1 18 ? 9.165 2.560 93.992 1.00 16.16 18 GLY B O 1
ATOM 1839 N N . ILE B 1 19 ? 8.385 4.676 93.989 1.00 14.92 19 ILE B N 1
ATOM 1840 C CA . ILE B 1 19 ? 7.275 4.399 93.086 1.00 14.23 19 ILE B CA 1
ATOM 1841 C C . ILE B 1 19 ? 7.766 3.911 91.728 1.00 11.78 19 ILE B C 1
ATOM 1842 O O . ILE B 1 19 ? 7.175 3.012 91.136 1.00 10.52 19 ILE B O 1
ATOM 1847 N N . GLY B 1 20 ? 8.850 4.506 91.241 1.00 11.57 20 GLY B N 1
ATOM 1848 C CA . GLY B 1 20 ? 9.396 4.095 89.962 1.00 12.39 20 GLY B CA 1
ATOM 1849 C C . GLY B 1 20 ? 9.757 2.621 89.987 1.00 12.88 20 GLY B C 1
ATOM 1850 O O . GLY B 1 20 ? 9.424 1.871 89.071 1.00 13.02 20 GLY B O 1
ATOM 1851 N N . ARG B 1 21 ? 10.435 2.197 91.048 1.00 13.01 21 ARG B N 1
ATOM 1852 C CA . ARG B 1 21 ? 10.834 0.804 91.175 1.00 12.89 21 ARG B CA 1
ATOM 1853 C C . ARG B 1 21 ? 9.629 -0.128 91.245 1.00 11.74 21 ARG B C 1
ATOM 1854 O O . ARG B 1 21 ? 9.580 -1.135 90.539 1.00 11.90 21 ARG B O 1
ATOM 1862 N N . ALA B 1 22 ? 8.659 0.208 92.093 1.00 11.25 22 ALA B N 1
ATOM 1863 C CA . ALA B 1 22 ? 7.458 -0.615 92.243 1.00 11.69 22 ALA B CA 1
ATOM 1864 C C . ALA B 1 22 ? 6.752 -0.795 90.902 1.00 11.34 22 ALA B C 1
ATOM 1865 O O . ALA B 1 22 ? 6.296 -1.887 90.571 1.00 12.76 22 ALA B O 1
ATOM 1867 N N . ILE B 1 23 ? 6.661 0.283 90.133 1.00 11.02 23 ILE B N 1
ATOM 1868 C CA . ILE B 1 23 ? 6.013 0.224 88.829 1.00 10.66 23 ILE B CA 1
ATOM 1869 C C . ILE B 1 23 ? 6.798 -0.676 87.865 1.00 10.97 23 ILE B C 1
ATOM 1870 O O . ILE B 1 23 ? 6.211 -1.483 87.139 1.00 8.40 23 ILE B O 1
ATOM 1875 N N . ALA B 1 24 ? 8.122 -0.549 87.881 1.00 9.49 24 ALA B N 1
ATOM 1876 C CA . ALA B 1 24 ? 8.979 -1.352 87.014 1.00 10.82 24 ALA B CA 1
ATOM 1877 C C . ALA B 1 24 ? 8.798 -2.847 87.273 1.00 11.62 24 ALA B C 1
ATOM 1878 O O . ALA B 1 24 ? 8.724 -3.645 86.337 1.00 12.96 24 ALA B O 1
ATOM 1880 N N . GLU B 1 25 ? 8.726 -3.226 88.544 1.00 12.64 25 GLU B N 1
ATOM 1881 C CA . GLU B 1 25 ? 8.552 -4.625 88.907 1.00 11.90 25 GLU B CA 1
ATOM 1882 C C . GLU B 1 25 ? 7.168 -5.149 88.527 1.00 12.20 25 GLU B C 1
ATOM 1883 O O . GLU B 1 25 ? 7.037 -6.278 88.052 1.00 12.11 25 GLU B O 1
ATOM 1889 N N . ARG B 1 26 ? 6.137 -4.332 88.737 1.00 11.24 26 ARG B N 1
ATOM 1890 C CA . ARG B 1 26 ? 4.774 -4.728 88.395 1.00 11.12 26 ARG B CA 1
ATOM 1891 C C . ARG B 1 26 ? 4.669 -4.957 86.896 1.00 12.52 26 ARG B C 1
ATOM 1892 O O . ARG B 1 26 ? 4.043 -5.922 86.452 1.00 13.49 26 ARG B O 1
ATOM 1900 N N . PHE B 1 27 ? 5.271 -4.062 86.118 1.00 11.14 27 PHE B N 1
ATOM 1901 C CA . PHE B 1 27 ? 5.245 -4.194 84.670 1.00 12.52 27 PHE B CA 1
ATOM 1902 C C . PHE B 1 27 ? 5.941 -5.493 84.274 1.00 13.02 27 PHE B C 1
ATOM 1903 O O . PHE B 1 27 ? 5.521 -6.168 83.335 1.00 12.86 27 PHE B O 1
ATOM 1911 N N . ALA B 1 28 ? 6.999 -5.843 85.003 1.00 12.32 28 ALA B N 1
ATOM 1912 C CA . ALA B 1 28 ? 7.734 -7.077 84.737 1.00 13.13 28 ALA B CA 1
ATOM 1913 C C . ALA B 1 28 ? 6.805 -8.260 85.011 1.00 12.67 28 ALA B C 1
ATOM 1914 O O . ALA B 1 28 ? 6.752 -9.216 84.239 1.00 12.45 28 ALA B O 1
ATOM 1916 N N . VAL B 1 29 ? 6.079 -8.192 86.122 1.00 12.27 29 VAL B N 1
ATOM 1917 C CA . VAL B 1 29 ? 5.140 -9.248 86.476 1.00 13.16 29 VAL B CA 1
ATOM 1918 C C . VAL B 1 29 ? 4.129 -9.426 85.345 1.00 14.20 29 VAL B C 1
ATOM 1919 O O . VAL B 1 29 ? 3.707 -10.542 85.046 1.00 14.06 29 VAL B O 1
ATOM 1923 N N . GLU B 1 30 ? 3.753 -8.310 84.721 1.00 15.42 30 GLU B N 1
ATOM 1924 C CA . GLU B 1 30 ? 2.782 -8.303 83.628 1.00 14.88 30 GLU B CA 1
ATOM 1925 C C . GLU B 1 30 ? 3.384 -8.741 82.293 1.00 15.16 30 GLU B C 1
ATOM 1926 O O . GLU B 1 30 ? 2.691 -8.755 81.269 1.00 13.28 30 GLU B O 1
ATOM 1932 N N . GLY B 1 31 ? 4.674 -9.077 82.299 1.00 12.73 31 GLY B N 1
ATOM 1933 C CA . GLY B 1 31 ? 5.319 -9.542 81.080 1.00 13.30 31 GLY B CA 1
ATOM 1934 C C . GLY B 1 31 ? 6.222 -8.600 80.300 1.00 13.67 31 GLY B C 1
ATOM 1935 O O . GLY B 1 31 ? 6.713 -8.962 79.232 1.00 14.13 31 GLY B O 1
ATOM 1936 N N . ALA B 1 32 ? 6.472 -7.403 80.810 1.00 13.41 32 ALA B N 1
ATOM 1937 C CA . ALA B 1 32 ? 7.320 -6.466 80.080 1.00 12.04 32 ALA B CA 1
ATOM 1938 C C . ALA B 1 32 ? 8.798 -6.513 80.462 1.00 13.03 32 ALA B C 1
ATOM 1939 O O . ALA B 1 32 ? 9.143 -6.761 81.617 1.00 12.33 32 ALA B O 1
ATOM 1941 N N . ASP B 1 33 ? 9.667 -6.293 79.478 1.00 12.52 33 ASP B N 1
ATOM 1942 C CA . ASP B 1 33 ? 11.099 -6.223 79.737 1.00 14.25 33 ASP B CA 1
ATOM 1943 C C . ASP B 1 33 ? 11.283 -4.777 80.194 1.00 14.28 33 ASP B C 1
ATOM 1944 O O . ASP B 1 33 ? 10.491 -3.906 79.827 1.00 12.95 33 ASP B O 1
ATOM 1949 N N . ILE B 1 34 ? 12.318 -4.516 80.983 1.00 14.19 34 ILE B N 1
ATOM 1950 C CA . ILE B 1 34 ? 12.513 -3.180 81.534 1.00 13.51 34 ILE B CA 1
ATOM 1951 C C . ILE B 1 34 ? 13.820 -2.465 81.212 1.00 13.88 34 ILE B C 1
ATOM 1952 O O . ILE B 1 34 ? 14.882 -3.082 81.129 1.00 13.74 34 ILE B O 1
ATOM 1957 N N . ALA B 1 35 ? 13.719 -1.149 81.041 1.00 12.71 35 ALA B N 1
ATOM 1958 C CA . ALA B 1 35 ? 14.874 -0.295 80.792 1.00 13.64 35 ALA B CA 1
ATOM 1959 C C . ALA B 1 35 ? 14.716 0.849 81.790 1.00 14.51 35 ALA B C 1
ATOM 1960 O O . ALA B 1 35 ? 13.704 1.555 81.782 1.00 13.73 35 ALA B O 1
ATOM 1962 N N . ILE B 1 36 ? 15.704 1.015 82.663 1.00 15.12 36 ILE B N 1
ATOM 1963 C CA . ILE B 1 36 ? 15.656 2.064 83.676 1.00 14.50 36 ILE B CA 1
ATOM 1964 C C . ILE B 1 36 ? 16.692 3.160 83.443 1.00 16.10 36 ILE B C 1
ATOM 1965 O O . ILE B 1 36 ? 17.851 2.875 83.136 1.00 15.86 36 ILE B O 1
ATOM 1970 N N . ALA B 1 37 ? 16.264 4.412 83.583 1.00 14.74 37 ALA B N 1
ATOM 1971 C CA . ALA B 1 37 ? 17.152 5.561 83.426 1.00 15.45 37 ALA B CA 1
ATOM 1972 C C . ALA B 1 37 ? 17.195 6.232 84.790 1.00 16.65 37 ALA B C 1
ATOM 1973 O O . ALA B 1 37 ? 16.155 6.638 85.315 1.00 15.76 37 ALA B O 1
ATOM 1975 N N . ASP B 1 38 ? 18.387 6.337 85.370 1.00 16.75 38 ASP B N 1
ATOM 1976 C CA . ASP B 1 38 ? 18.527 6.941 86.689 1.00 19.13 38 ASP B CA 1
ATOM 1977 C C . ASP B 1 38 ? 19.984 7.304 86.969 1.00 21.24 38 ASP B C 1
ATOM 1978 O O . ASP B 1 38 ? 20.899 6.796 86.315 1.00 21.28 38 ASP B O 1
ATOM 1983 N N . LEU B 1 39 ? 20.193 8.177 87.949 1.00 21.78 39 LEU B N 1
ATOM 1984 C CA . LEU B 1 39 ? 21.535 8.611 88.315 1.00 23.66 39 LEU B CA 1
ATOM 1985 C C . LEU B 1 39 ? 22.247 7.574 89.173 1.00 23.38 39 LEU B C 1
ATOM 1986 O O . LEU B 1 39 ? 23.468 7.609 89.313 1.00 24.77 39 LEU B O 1
ATOM 1991 N N . VAL B 1 40 ? 21.481 6.653 89.745 1.00 23.25 40 VAL B N 1
ATOM 1992 C CA . VAL B 1 40 ? 22.049 5.613 90.596 1.00 23.28 40 VAL B CA 1
ATOM 1993 C C . VAL B 1 40 ? 21.699 4.218 90.085 1.00 23.76 40 VAL B C 1
ATOM 1994 O O . VAL B 1 40 ? 20.689 4.031 89.406 1.00 23.02 40 VAL B O 1
ATOM 1998 N N . PRO B 1 41 ? 22.537 3.218 90.401 1.00 23.87 41 PRO B N 1
ATOM 1999 C CA . PRO B 1 41 ? 22.261 1.850 89.950 1.00 22.81 41 PRO B CA 1
ATOM 2000 C C . PRO B 1 41 ? 20.991 1.350 90.631 1.00 20.79 41 PRO B C 1
ATOM 2001 O O . PRO B 1 41 ? 20.563 1.916 91.632 1.00 21.89 41 PRO B O 1
ATOM 2005 N N . ALA B 1 42 ? 20.394 0.294 90.093 1.00 19.96 42 ALA B N 1
ATOM 2006 C CA . ALA B 1 42 ? 19.162 -0.254 90.652 1.00 19.68 42 ALA B CA 1
ATOM 2007 C C . ALA B 1 42 ? 19.264 -1.755 90.912 1.00 19.87 42 ALA B C 1
ATOM 2008 O O . ALA B 1 42 ? 18.518 -2.549 90.335 1.00 20.22 42 ALA B O 1
ATOM 2010 N N . PRO B 1 43 ? 20.176 -2.161 91.804 1.00 19.96 43 PRO B N 1
ATOM 2011 C CA . PRO B 1 43 ? 20.370 -3.577 92.133 1.00 19.11 43 PRO B CA 1
ATOM 2012 C C . PRO B 1 43 ? 19.112 -4.319 92.582 1.00 19.55 43 PRO B C 1
ATOM 2013 O O . PRO B 1 43 ? 18.842 -5.417 92.098 1.00 18.99 43 PRO B O 1
ATOM 2017 N N . GLU B 1 44 ? 18.347 -3.730 93.501 1.00 19.98 44 GLU B N 1
ATOM 2018 C CA . GLU B 1 44 ? 17.124 -4.370 93.993 1.00 21.79 44 GLU B CA 1
ATOM 2019 C C . GLU B 1 44 ? 16.107 -4.544 92.871 1.00 21.10 44 GLU B C 1
ATOM 2020 O O . GLU B 1 44 ? 15.442 -5.574 92.772 1.00 21.31 44 GLU B O 1
ATOM 2026 N N . ALA B 1 45 ? 15.984 -3.522 92.033 1.00 19.94 45 ALA B N 1
ATOM 2027 C CA . ALA B 1 45 ? 15.039 -3.567 90.927 1.00 18.78 45 ALA B CA 1
ATOM 2028 C C . ALA B 1 45 ? 15.430 -4.653 89.932 1.00 16.15 45 ALA B C 1
ATOM 2029 O O . ALA B 1 45 ? 14.597 -5.465 89.526 1.00 16.14 45 ALA B O 1
ATOM 2031 N N . GLU B 1 46 ? 16.701 -4.675 89.545 1.00 15.46 46 GLU B N 1
ATOM 2032 C CA . GLU B 1 46 ? 17.165 -5.670 88.586 1.00 16.69 46 GLU B CA 1
ATOM 2033 C C . GLU B 1 46 ? 16.918 -7.097 89.068 1.00 16.43 46 GLU B C 1
ATOM 2034 O O . GLU B 1 46 ? 16.420 -7.933 88.312 1.00 16.91 46 GLU B O 1
ATOM 2040 N N . ALA B 1 47 ? 17.244 -7.370 90.327 1.00 15.97 47 ALA B N 1
ATOM 2041 C CA . ALA B 1 47 ? 17.052 -8.707 90.886 1.00 16.94 47 ALA B CA 1
ATOM 2042 C C . ALA B 1 47 ? 15.591 -9.150 90.815 1.00 17.11 47 ALA B C 1
ATOM 2043 O O . ALA B 1 47 ? 15.297 -10.282 90.430 1.00 18.50 47 ALA B O 1
ATOM 2045 N N . ALA B 1 48 ? 14.678 -8.256 91.188 1.00 16.49 48 ALA B N 1
ATOM 2046 C CA . ALA B 1 48 ? 13.249 -8.567 91.162 1.00 15.00 48 ALA B CA 1
ATOM 2047 C C . ALA B 1 48 ? 12.767 -8.866 89.745 1.00 13.86 48 ALA B C 1
ATOM 2048 O O . ALA B 1 48 ? 12.044 -9.834 89.517 1.00 14.16 48 ALA B O 1
ATOM 2050 N N . ILE B 1 49 ? 13.178 -8.033 88.797 1.00 14.07 49 ILE B N 1
ATOM 2051 C CA . ILE B 1 49 ? 12.787 -8.196 87.402 1.00 14.79 49 ILE B CA 1
ATOM 2052 C C . ILE B 1 49 ? 13.353 -9.491 86.808 1.00 16.73 49 ILE B C 1
ATOM 2053 O O . ILE B 1 49 ? 12.633 -10.240 86.148 1.00 13.90 49 ILE B O 1
ATOM 2058 N N . ARG B 1 50 ? 14.635 -9.762 87.044 1.00 18.21 50 ARG B N 1
ATOM 2059 C CA . ARG B 1 50 ? 15.241 -10.985 86.527 1.00 18.45 50 ARG B CA 1
ATOM 2060 C C . ARG B 1 50 ? 14.625 -12.190 87.222 1.00 19.40 50 ARG B C 1
ATOM 2061 O O . ARG B 1 50 ? 14.540 -13.270 86.648 1.00 20.99 50 ARG B O 1
ATOM 2069 N N . ASN B 1 51 ? 14.185 -12.010 88.460 1.00 20.23 51 ASN B N 1
ATOM 2070 C CA . ASN B 1 51 ? 13.560 -13.112 89.174 1.00 23.01 51 ASN B CA 1
ATOM 2071 C C . ASN B 1 51 ? 12.264 -13.497 88.457 1.00 23.51 51 ASN B C 1
ATOM 2072 O O . ASN B 1 51 ? 11.809 -14.635 88.540 1.00 23.62 51 ASN B O 1
ATOM 2077 N N . LEU B 1 52 ? 11.682 -12.535 87.746 1.00 23.99 52 LEU B N 1
ATOM 2078 C CA . LEU B 1 52 ? 10.442 -12.755 87.011 1.00 23.37 52 LEU B CA 1
ATOM 2079 C C . LEU B 1 52 ? 10.711 -13.257 85.596 1.00 23.08 52 LEU B C 1
ATOM 2080 O O . LEU B 1 52 ? 9.797 -13.337 84.771 1.00 24.19 52 LEU B O 1
ATOM 2085 N N . GLY B 1 53 ? 11.968 -13.594 85.323 1.00 19.98 53 GLY B N 1
ATOM 2086 C CA . GLY B 1 53 ? 12.336 -14.096 84.012 1.00 18.24 53 GLY B CA 1
ATOM 2087 C C . GLY B 1 53 ? 12.336 -13.052 82.912 1.00 17.72 53 GLY B C 1
ATOM 2088 O O . GLY B 1 53 ? 12.344 -13.391 81.730 1.00 17.21 53 GLY B O 1
ATOM 2089 N N . ARG B 1 54 ? 12.336 -11.782 83.299 1.00 17.29 54 ARG B N 1
ATOM 2090 C CA . ARG B 1 54 ? 12.331 -10.674 82.349 1.00 17.49 54 ARG B CA 1
ATOM 2091 C C . ARG B 1 54 ? 13.714 -10.042 82.211 1.00 17.58 54 ARG B C 1
ATOM 2092 O O . ARG B 1 54 ? 14.559 -10.164 83.101 1.00 16.96 54 ARG B O 1
ATOM 2100 N N . ARG B 1 55 ? 13.935 -9.359 81.093 1.00 17.11 55 ARG B N 1
ATOM 2101 C CA . ARG B 1 55 ? 15.201 -8.691 80.846 1.00 16.27 55 ARG B CA 1
ATOM 2102 C C . ARG B 1 55 ? 15.193 -7.296 81.457 1.00 15.41 55 ARG B C 1
ATOM 2103 O O . ARG B 1 55 ? 14.142 -6.667 81.582 1.00 13.30 55 ARG B O 1
ATOM 2111 N N . VAL B 1 56 ? 16.369 -6.812 81.834 1.00 13.54 56 VAL B N 1
ATOM 2112 C CA . VAL B 1 56 ? 16.477 -5.488 82.419 1.00 13.94 56 VAL B CA 1
ATOM 2113 C C . VAL B 1 56 ? 17.778 -4.809 82.022 1.00 15.51 56 VAL B C 1
ATOM 2114 O O . VAL B 1 56 ? 18.816 -5.456 81.871 1.00 16.53 56 VAL B O 1
ATOM 2118 N N . LEU B 1 57 ? 17.700 -3.498 81.831 1.00 14.55 57 LEU B N 1
ATOM 2119 C CA . LEU B 1 57 ? 18.853 -2.687 81.485 1.00 14.55 57 LEU B CA 1
ATOM 2120 C C . LEU B 1 57 ? 18.726 -1.403 82.289 1.00 15.75 57 LEU B C 1
ATOM 2121 O O . LEU B 1 57 ? 17.682 -0.742 82.253 1.00 13.86 57 LEU B O 1
ATOM 2126 N N . THR B 1 58 ? 19.772 -1.070 83.038 1.00 14.40 58 THR B N 1
ATOM 2127 C CA . THR B 1 58 ? 19.779 0.151 83.828 1.00 15.07 58 THR B CA 1
ATOM 2128 C C . THR B 1 58 ? 20.932 0.995 83.313 1.00 17.43 58 THR B C 1
ATOM 2129 O O . THR B 1 58 ? 22.064 0.523 83.223 1.00 17.63 58 THR B O 1
ATOM 2133 N N . VAL B 1 59 ? 20.639 2.242 82.965 1.00 18.07 59 VAL B N 1
ATOM 2134 C CA . VAL B 1 59 ? 21.649 3.140 82.426 1.00 18.03 59 VAL B CA 1
ATOM 2135 C C . VAL B 1 59 ? 21.826 4.393 83.268 1.00 20.54 59 VAL B C 1
ATOM 2136 O O . VAL B 1 59 ? 20.850 5.074 83.576 1.00 21.69 59 VAL B O 1
ATOM 2140 N N . LYS B 1 60 ? 23.067 4.696 83.649 1.00 22.01 60 LYS B N 1
ATOM 2141 C CA . LYS B 1 60 ? 23.329 5.905 84.423 1.00 24.35 60 LYS B CA 1
ATOM 2142 C C . LYS B 1 60 ? 23.017 7.020 83.442 1.00 24.08 60 LYS B C 1
ATOM 2143 O O . LYS B 1 60 ? 23.614 7.095 82.368 1.00 25.80 60 LYS B O 1
ATOM 2149 N N . CYS B 1 61 ? 22.088 7.888 83.813 1.00 21.81 61 CYS B N 1
ATOM 2150 C CA . CYS B 1 61 ? 21.665 8.947 82.917 1.00 20.66 61 CYS B CA 1
ATOM 2151 C C . CYS B 1 61 ? 21.033 10.117 83.671 1.00 20.34 61 CYS B C 1
ATOM 2152 O O . CYS B 1 61 ? 20.266 9.914 84.615 1.00 20.11 61 CYS B O 1
ATOM 2155 N N . ASP B 1 62 ? 21.374 11.336 83.264 1.00 18.66 62 ASP B N 1
ATOM 2156 C CA . ASP B 1 62 ? 20.798 12.535 83.873 1.00 19.49 62 ASP B CA 1
ATOM 2157 C C . ASP B 1 62 ? 19.643 12.874 82.941 1.00 17.76 62 ASP B C 1
ATOM 2158 O O . ASP B 1 62 ? 19.838 13.536 81.924 1.00 18.09 62 ASP B O 1
ATOM 2163 N N . VAL B 1 63 ? 18.445 12.414 83.285 1.00 17.38 63 VAL B N 1
ATOM 2164 C CA . VAL B 1 63 ? 17.274 12.626 82.441 1.00 16.54 63 VAL B CA 1
ATOM 2165 C C . VAL B 1 63 ? 16.928 14.066 82.091 1.00 15.21 63 VAL B C 1
ATOM 2166 O O . VAL B 1 63 ? 16.035 14.301 81.283 1.00 17.02 63 VAL B O 1
ATOM 2170 N N . SER B 1 64 ? 17.627 15.030 82.677 1.00 15.06 64 SER B N 1
ATOM 2171 C CA . SER B 1 64 ? 17.348 16.427 82.367 1.00 15.86 64 SER B CA 1
ATOM 2172 C C . SER B 1 64 ? 18.260 16.931 81.252 1.00 16.62 64 SER B C 1
ATOM 2173 O O . SER B 1 64 ? 18.033 18.007 80.703 1.00 16.61 64 SER B O 1
ATOM 2176 N N . GLN B 1 65 ? 19.283 16.146 80.917 1.00 16.27 65 GLN B N 1
ATOM 2177 C CA . GLN B 1 65 ? 20.249 16.525 79.882 1.00 16.85 65 GLN B CA 1
ATOM 2178 C C . GLN B 1 65 ? 19.963 15.900 78.524 1.00 17.42 65 GLN B C 1
ATOM 2179 O O . GLN B 1 65 ? 19.974 14.680 78.377 1.00 17.31 65 GLN B O 1
ATOM 2185 N N . PRO B 1 66 ? 19.725 16.738 77.505 1.00 17.12 66 PRO B N 1
ATOM 2186 C CA . PRO B 1 66 ? 19.435 16.280 76.142 1.00 18.95 66 PRO B CA 1
ATOM 2187 C C . PRO B 1 66 ? 20.409 15.202 75.675 1.00 19.15 66 PRO B C 1
ATOM 2188 O O . PRO B 1 66 ? 20.001 14.185 75.115 1.00 20.57 66 PRO B O 1
ATOM 2192 N N . GLY B 1 67 ? 21.695 15.435 75.915 1.00 18.64 67 GLY B N 1
ATOM 2193 C CA . GLY B 1 67 ? 22.716 14.487 75.509 1.00 18.85 67 GLY B CA 1
ATOM 2194 C C . GLY B 1 67 ? 22.551 13.114 76.131 1.00 19.08 67 GLY B C 1
ATOM 2195 O O . GLY B 1 67 ? 22.659 12.104 75.436 1.00 20.21 67 GLY B O 1
ATOM 2196 N N . ASP B 1 68 ? 22.302 13.072 77.439 1.00 18.69 68 ASP B N 1
ATOM 2197 C CA . ASP B 1 68 ? 22.114 11.801 78.134 1.00 18.84 68 ASP B CA 1
ATOM 2198 C C . ASP B 1 68 ? 20.878 11.071 77.633 1.00 18.65 68 ASP B C 1
ATOM 2199 O O . ASP B 1 68 ? 20.919 9.863 77.394 1.00 17.11 68 ASP B O 1
ATOM 2204 N N . VAL B 1 69 ? 19.773 11.800 77.491 1.00 16.55 69 VAL B N 1
ATOM 2205 C CA . VAL B 1 69 ? 18.536 11.187 77.031 1.00 16.16 69 VAL B CA 1
ATOM 2206 C C . VAL B 1 69 ? 18.705 10.639 75.622 1.00 16.79 69 VAL B C 1
ATOM 2207 O O . VAL B 1 69 ? 18.236 9.546 75.320 1.00 18.85 69 VAL B O 1
ATOM 2211 N N . GLU B 1 70 ? 19.386 11.384 74.759 1.00 18.93 70 GLU B N 1
ATOM 2212 C CA . GLU B 1 70 ? 19.597 10.923 73.391 1.00 21.30 70 GLU B CA 1
ATOM 2213 C C . GLU B 1 70 ? 20.426 9.637 73.374 1.00 19.44 70 GLU B C 1
ATOM 2214 O O . GLU B 1 70 ? 20.130 8.706 72.627 1.00 19.68 70 GLU B O 1
ATOM 2220 N N . ALA B 1 71 ? 21.465 9.587 74.202 1.00 19.34 71 ALA B N 1
ATOM 2221 C CA . ALA B 1 71 ? 22.306 8.400 74.281 1.00 18.62 71 ALA B CA 1
ATOM 2222 C C . ALA B 1 71 ? 21.469 7.259 74.855 1.00 19.43 71 ALA B C 1
ATOM 2223 O O . ALA B 1 71 ? 21.464 6.149 74.319 1.00 20.29 71 ALA B O 1
ATOM 2225 N N . PHE B 1 72 ? 20.752 7.541 75.940 1.00 17.59 72 PHE B N 1
ATOM 2226 C CA . PHE B 1 72 ? 19.903 6.536 76.569 1.00 17.41 72 PHE B CA 1
ATOM 2227 C C . PHE B 1 72 ? 18.951 5.946 75.527 1.00 17.25 72 PHE B C 1
ATOM 2228 O O . PHE B 1 72 ? 18.789 4.732 75.434 1.00 17.62 72 PHE B O 1
ATOM 2236 N N . GLY B 1 73 ? 18.327 6.820 74.743 1.00 17.35 73 GLY B N 1
ATOM 2237 C CA . GLY B 1 73 ? 17.402 6.370 73.719 1.00 18.12 73 GLY B CA 1
ATOM 2238 C C . GLY B 1 73 ? 18.025 5.462 72.674 1.00 19.17 73 GLY B C 1
ATOM 2239 O O . GLY B 1 73 ? 17.419 4.472 72.274 1.00 20.47 73 GLY B O 1
ATOM 2240 N N . LYS B 1 74 ? 19.229 5.793 72.222 1.00 20.69 74 LYS B N 1
ATOM 2241 C CA . LYS B 1 74 ? 19.902 4.974 71.219 1.00 21.59 74 LYS B CA 1
ATOM 2242 C C . LYS B 1 74 ? 20.284 3.618 71.798 1.00 21.01 74 LYS B C 1
ATOM 2243 O O . LYS B 1 74 ? 20.232 2.599 71.109 1.00 20.47 74 LYS B O 1
ATOM 2249 N N . GLN B 1 75 ? 20.665 3.608 73.070 1.00 20.19 75 GLN B N 1
ATOM 2250 C CA . GLN B 1 75 ? 21.050 2.370 73.724 1.00 21.46 75 GLN B CA 1
ATOM 2251 C C . GLN B 1 75 ? 19.835 1.456 73.880 1.00 22.09 75 GLN B C 1
ATOM 2252 O O . GLN B 1 75 ? 19.917 0.255 73.631 1.00 22.51 75 GLN B O 1
ATOM 2258 N N . VAL B 1 76 ? 18.707 2.028 74.291 1.00 21.84 76 VAL B N 1
ATOM 2259 C CA . VAL B 1 76 ? 17.486 1.248 74.459 1.00 22.20 76 VAL B CA 1
ATOM 2260 C C . VAL B 1 76 ? 17.036 0.652 73.127 1.00 22.44 76 VAL B C 1
ATOM 2261 O O . VAL B 1 76 ? 16.720 -0.535 73.048 1.00 23.10 76 VAL B O 1
ATOM 2265 N N . ILE B 1 77 ? 17.010 1.471 72.080 1.00 23.44 77 ILE B N 1
ATOM 2266 C CA . ILE B 1 77 ? 16.593 0.992 70.765 1.00 24.75 77 ILE B CA 1
ATOM 2267 C C . ILE B 1 77 ? 17.560 -0.065 70.239 1.00 25.37 77 ILE B C 1
ATOM 2268 O O . ILE B 1 77 ? 17.144 -1.053 69.641 1.00 25.05 77 ILE B O 1
ATOM 2273 N N . SER B 1 78 ? 18.852 0.140 70.461 1.00 25.63 78 SER B N 1
ATOM 2274 C CA . SER B 1 78 ? 19.842 -0.826 70.002 1.00 27.45 78 SER B CA 1
ATOM 2275 C C . SER B 1 78 ? 19.706 -2.145 70.752 1.00 27.35 78 SER B C 1
ATOM 2276 O O . SER B 1 78 ? 19.866 -3.218 70.170 1.00 26.42 78 SER B O 1
ATOM 2279 N N . THR B 1 79 ? 19.400 -2.057 72.043 1.00 25.98 79 THR B N 1
ATOM 2280 C CA . THR B 1 79 ? 19.265 -3.239 72.884 1.00 25.62 79 THR B CA 1
ATOM 2281 C C . THR B 1 79 ? 17.922 -3.963 72.778 1.00 26.40 79 THR B C 1
ATOM 2282 O O . THR B 1 79 ? 17.885 -5.194 72.739 1.00 26.32 79 THR B O 1
ATOM 2286 N N . PHE B 1 80 ? 16.823 -3.213 72.736 1.00 25.68 80 PHE B N 1
ATOM 2287 C CA . PHE B 1 80 ? 15.497 -3.823 72.654 1.00 25.29 80 PHE B CA 1
ATOM 2288 C C . PHE B 1 80 ? 14.774 -3.534 71.343 1.00 26.00 80 PHE B C 1
ATOM 2289 O O . PHE B 1 80 ? 13.717 -4.102 71.071 1.00 26.19 80 PHE B O 1
ATOM 2297 N N . GLY B 1 81 ? 15.330 -2.639 70.537 1.00 25.94 81 GLY B N 1
ATOM 2298 C CA . GLY B 1 81 ? 14.701 -2.320 69.269 1.00 26.42 81 GLY B CA 1
ATOM 2299 C C . GLY B 1 81 ? 13.629 -1.252 69.361 1.00 27.04 81 GLY B C 1
ATOM 2300 O O . GLY B 1 81 ? 13.446 -0.475 68.424 1.00 27.58 81 GLY B O 1
ATOM 2301 N N . ARG B 1 82 ? 12.923 -1.197 70.485 1.00 25.34 82 ARG B N 1
ATOM 2302 C CA . ARG B 1 82 ? 11.865 -0.206 70.643 1.00 24.81 82 ARG B CA 1
ATOM 2303 C C . ARG B 1 82 ? 11.361 -0.078 72.075 1.00 22.52 82 ARG B C 1
ATOM 2304 O O . ARG B 1 82 ? 11.553 -0.970 72.901 1.00 23.32 82 ARG B O 1
ATOM 2312 N N . CYS B 1 83 ? 10.723 1.051 72.358 1.00 19.36 83 CYS B N 1
ATOM 2313 C CA . CYS B 1 83 ? 10.136 1.309 73.664 1.00 15.22 83 CYS B CA 1
ATOM 2314 C C . CYS B 1 83 ? 8.644 1.476 73.422 1.00 15.24 83 CYS B C 1
ATOM 2315 O O . CYS B 1 83 ? 8.231 2.383 72.692 1.00 14.68 83 CYS B O 1
ATOM 2318 N N . ASP B 1 84 ? 7.841 0.600 74.017 1.00 12.48 84 ASP B N 1
ATOM 2319 C CA . ASP B 1 84 ? 6.396 0.660 73.845 1.00 12.51 84 ASP B CA 1
ATOM 2320 C C . ASP B 1 84 ? 5.715 1.451 74.962 1.00 12.08 84 ASP B C 1
ATOM 2321 O O . ASP B 1 84 ? 4.653 2.044 74.761 1.00 11.22 84 ASP B O 1
ATOM 2326 N N . ILE B 1 85 ? 6.333 1.458 76.138 1.00 10.95 85 ILE B N 1
ATOM 2327 C CA . ILE B 1 85 ? 5.773 2.142 77.297 1.00 9.78 85 ILE B CA 1
ATOM 2328 C C . ILE B 1 85 ? 6.801 3.054 77.948 1.00 11.27 85 ILE B C 1
ATOM 2329 O O . ILE B 1 85 ? 7.895 2.615 78.309 1.00 10.44 85 ILE B O 1
ATOM 2334 N N . LEU B 1 86 ? 6.450 4.327 78.094 1.00 9.27 86 LEU B N 1
ATOM 2335 C CA . LEU B 1 86 ? 7.342 5.288 78.726 1.00 8.33 86 LEU B CA 1
ATOM 2336 C C . LEU B 1 86 ? 6.700 5.809 80.003 1.00 8.85 86 LEU B C 1
ATOM 2337 O O . LEU B 1 86 ? 5.599 6.365 79.974 1.00 7.62 86 LEU B O 1
ATOM 2342 N N . VAL B 1 87 ? 7.377 5.610 81.128 1.00 7.78 87 VAL B N 1
ATOM 2343 C CA . VAL B 1 87 ? 6.867 6.104 82.398 1.00 8.71 87 VAL B CA 1
ATOM 2344 C C . VAL B 1 87 ? 7.806 7.207 82.877 1.00 9.78 87 VAL B C 1
ATOM 2345 O O . VAL B 1 87 ? 8.940 6.932 83.280 1.00 9.82 87 VAL B O 1
ATOM 2349 N N . ASN B 1 88 ? 7.343 8.453 82.806 1.00 10.71 88 ASN B N 1
ATOM 2350 C CA . ASN B 1 88 ? 8.145 9.592 83.251 1.00 10.57 88 ASN B CA 1
ATOM 2351 C C . ASN B 1 88 ? 7.891 9.767 84.746 1.00 10.60 88 ASN B C 1
ATOM 2352 O O . ASN B 1 88 ? 6.997 10.506 85.172 1.00 9.73 88 ASN B O 1
ATOM 2357 N N . ASN B 1 89 ? 8.688 9.059 85.534 1.00 10.35 89 ASN B N 1
ATOM 2358 C CA . ASN B 1 89 ? 8.571 9.067 86.987 1.00 10.94 89 ASN B CA 1
ATOM 2359 C C . ASN B 1 89 ? 9.629 9.931 87.673 1.00 11.42 89 ASN B C 1
ATOM 2360 O O . ASN B 1 89 ? 9.416 10.416 88.785 1.00 10.71 89 ASN B O 1
ATOM 2365 N N . ALA B 1 90 ? 10.767 10.123 87.014 1.00 11.52 90 ALA B N 1
ATOM 2366 C CA . ALA B 1 90 ? 11.846 10.919 87.590 1.00 11.04 90 ALA B CA 1
ATOM 2367 C C . ALA B 1 90 ? 11.385 12.317 88.002 1.00 12.25 90 ALA B C 1
ATOM 2368 O O . ALA B 1 90 ? 10.628 12.971 87.283 1.00 9.60 90 ALA B O 1
ATOM 2370 N N . GLY B 1 91 ? 11.852 12.766 89.165 1.00 11.73 91 GLY B N 1
ATOM 2371 C CA . GLY B 1 91 ? 11.497 14.086 89.652 1.00 13.75 91 GLY B CA 1
ATOM 2372 C C . GLY B 1 91 ? 12.015 14.370 91.054 1.00 16.05 91 GLY B C 1
ATOM 2373 O O . GLY B 1 91 ? 12.184 13.453 91.857 1.00 16.94 91 GLY B O 1
ATOM 2374 N N . ILE B 1 92 ? 12.286 15.639 91.345 1.00 15.86 92 ILE B N 1
ATOM 2375 C CA . ILE B 1 92 ? 12.753 16.034 92.671 1.00 16.18 92 ILE B CA 1
ATOM 2376 C C . ILE B 1 92 ? 11.665 16.891 93.311 1.00 16.15 92 ILE B C 1
ATOM 2377 O O . ILE B 1 92 ? 10.858 17.505 92.608 1.00 16.61 92 ILE B O 1
ATOM 2382 N N . TYR B 1 93 ? 11.642 16.935 94.638 1.00 16.15 93 TYR B N 1
ATOM 2383 C CA . TYR B 1 93 ? 10.635 17.711 95.347 1.00 17.22 93 TYR B CA 1
ATOM 2384 C C . TYR B 1 93 ? 11.138 18.324 96.652 1.00 16.22 93 TYR B C 1
ATOM 2385 O O . TYR B 1 93 ? 10.560 18.117 97.715 1.00 16.00 93 TYR B O 1
ATOM 2394 N N . PRO B 1 94 ? 12.230 19.095 96.586 1.00 15.68 94 PRO B N 1
ATOM 2395 C CA . PRO B 1 94 ? 12.739 19.703 97.816 1.00 14.29 94 PRO B CA 1
ATOM 2396 C C . PRO B 1 94 ? 11.802 20.805 98.311 1.00 14.67 94 PRO B C 1
ATOM 2397 O O . PRO B 1 94 ? 11.171 21.499 97.513 1.00 13.25 94 PRO B O 1
ATOM 2401 N N . LEU B 1 95 ? 11.700 20.943 99.628 1.00 15.14 95 LEU B N 1
ATOM 2402 C CA . LEU B 1 95 ? 10.865 21.976 100.236 1.00 15.20 95 LEU B CA 1
ATOM 2403 C C . LEU B 1 95 ? 11.705 23.247 100.230 1.00 14.81 95 LEU B C 1
ATOM 2404 O O . LEU B 1 95 ? 12.832 23.244 100.718 1.00 14.58 95 LEU B O 1
ATOM 2409 N N . ILE B 1 96 ? 11.166 24.321 99.659 1.00 14.00 96 ILE B N 1
ATOM 2410 C CA . ILE B 1 96 ? 11.885 25.591 99.583 1.00 12.72 96 ILE B CA 1
ATOM 2411 C C . ILE B 1 96 ? 10.933 26.782 99.689 1.00 12.86 96 ILE B C 1
ATOM 2412 O O . ILE B 1 96 ? 10.157 27.053 98.773 1.00 12.32 96 ILE B O 1
ATOM 2417 N N . PRO B 1 97 ? 10.980 27.510 100.813 1.00 13.34 97 PRO B N 1
ATOM 2418 C CA . PRO B 1 97 ? 10.113 28.678 101.017 1.00 13.35 97 PRO B CA 1
ATOM 2419 C C . PRO B 1 97 ? 10.352 29.684 99.897 1.00 13.66 97 PRO B C 1
ATOM 2420 O O . PRO B 1 97 ? 11.487 29.864 99.454 1.00 14.76 97 PRO B O 1
ATOM 2424 N N . PHE B 1 98 ? 9.295 30.347 99.442 1.00 13.50 98 PHE B N 1
ATOM 2425 C CA . PHE B 1 98 ? 9.444 31.301 98.355 1.00 12.74 98 PHE B CA 1
ATOM 2426 C C . PHE B 1 98 ? 10.577 32.300 98.565 1.00 13.87 98 PHE B C 1
ATOM 2427 O O . PHE B 1 98 ? 11.375 32.529 97.658 1.00 13.60 98 PHE B O 1
ATOM 2435 N N . ASP B 1 99 ? 10.654 32.894 99.753 1.00 14.88 99 ASP B N 1
ATOM 2436 C CA . ASP B 1 99 ? 11.711 33.863 100.029 1.00 18.36 99 ASP B CA 1
ATOM 2437 C C . ASP B 1 99 ? 13.102 33.293 99.766 1.00 17.77 99 ASP B C 1
ATOM 2438 O O . ASP B 1 99 ? 14.013 34.021 99.378 1.00 18.19 99 ASP B O 1
ATOM 2443 N N . GLU B 1 100 ? 13.255 31.990 99.969 1.00 19.00 100 GLU B N 1
ATOM 2444 C CA . GLU B 1 100 ? 14.538 31.317 99.778 1.00 20.14 100 GLU B CA 1
ATOM 2445 C C . GLU B 1 100 ? 14.752 30.770 98.363 1.00 19.28 100 GLU B C 1
ATOM 2446 O O . GLU B 1 100 ? 15.886 30.502 97.960 1.00 19.71 100 GLU B O 1
ATOM 2452 N N . LEU B 1 101 ? 13.665 30.610 97.614 1.00 17.26 101 LEU B N 1
ATOM 2453 C CA . LEU B 1 101 ? 13.726 30.051 96.263 1.00 14.64 101 LEU B CA 1
ATOM 2454 C C . LEU B 1 101 ? 14.419 30.934 95.230 1.00 15.04 101 LEU B C 1
ATOM 2455 O O . LEU B 1 101 ? 13.952 32.030 94.924 1.00 15.10 101 LEU B O 1
ATOM 2460 N N . THR B 1 102 ? 15.529 30.447 94.680 1.00 14.33 102 THR B N 1
ATOM 2461 C CA . THR B 1 102 ? 16.274 31.204 93.675 1.00 13.77 102 THR B CA 1
ATOM 2462 C C . THR B 1 102 ? 15.909 30.750 92.260 1.00 13.96 102 THR B C 1
ATOM 2463 O O . THR B 1 102 ? 15.331 29.677 92.064 1.00 12.20 102 THR B O 1
ATOM 2467 N N . PHE B 1 103 ? 16.260 31.574 91.279 1.00 13.18 103 PHE B N 1
ATOM 2468 C CA . PHE B 1 103 ? 15.988 31.259 89.883 1.00 15.33 103 PHE B CA 1
ATOM 2469 C C . PHE B 1 103 ? 16.691 29.971 89.466 1.00 15.97 103 PHE B C 1
ATOM 2470 O O . PHE B 1 103 ? 16.171 29.203 88.655 1.00 15.39 103 PHE B O 1
ATOM 2478 N N . GLU B 1 104 ? 17.875 29.733 90.022 1.00 14.44 104 GLU B N 1
ATOM 2479 C CA . GLU B 1 104 ? 18.625 28.533 89.690 1.00 15.72 104 GLU B CA 1
ATOM 2480 C C . GLU B 1 104 ? 17.914 27.261 90.160 1.00 14.42 104 GLU B C 1
ATOM 2481 O O . GLU B 1 104 ? 17.847 26.270 89.424 1.00 11.96 104 GLU B O 1
ATOM 2487 N N . GLN B 1 105 ? 17.385 27.291 91.380 1.00 13.64 105 GLN B N 1
ATOM 2488 C CA . GLN B 1 105 ? 16.672 26.140 91.924 1.00 13.40 105 GLN B CA 1
ATOM 2489 C C . GLN B 1 105 ? 15.380 25.958 91.139 1.00 12.87 105 GLN B C 1
ATOM 2490 O O . GLN B 1 105 ? 14.966 24.836 90.850 1.00 13.42 105 GLN B O 1
ATOM 2496 N N . TRP B 1 106 ? 14.743 27.077 90.807 1.00 11.34 106 TRP B N 1
ATOM 2497 C CA . TRP B 1 106 ? 13.510 27.064 90.035 1.00 10.10 106 TRP B CA 1
ATOM 2498 C C . TRP B 1 106 ? 13.784 26.381 88.698 1.00 10.54 106 TRP B C 1
ATOM 2499 O O . TRP B 1 106 ? 13.103 25.427 88.332 1.00 10.51 106 TRP B O 1
ATOM 2510 N N . LYS B 1 107 ? 14.800 26.850 87.982 1.00 10.71 107 LYS B N 1
ATOM 2511 C CA . LYS B 1 107 ? 15.140 26.263 86.691 1.00 14.89 107 LYS B CA 1
ATOM 2512 C C . LYS B 1 107 ? 15.508 24.789 86.813 1.00 15.66 107 LYS B C 1
ATOM 2513 O O . LYS B 1 107 ? 15.037 23.955 86.037 1.00 15.51 107 LYS B O 1
ATOM 2519 N N . LYS B 1 108 ? 16.349 24.472 87.792 1.00 15.53 108 LYS B N 1
ATOM 2520 C CA . LYS B 1 108 ? 16.782 23.097 88.002 1.00 15.43 108 LYS B CA 1
ATOM 2521 C C . LYS B 1 108 ? 15.591 22.161 88.172 1.00 15.35 108 LYS B C 1
ATOM 2522 O O . LYS B 1 108 ? 15.577 21.062 87.619 1.00 13.84 108 LYS B O 1
ATOM 2528 N N . THR B 1 109 ? 14.602 22.604 88.948 1.00 15.12 109 THR B N 1
ATOM 2529 C CA . THR B 1 109 ? 13.403 21.814 89.198 1.00 13.07 109 THR B CA 1
ATOM 2530 C C . THR B 1 109 ? 12.669 21.556 87.885 1.00 13.64 109 THR B C 1
ATOM 2531 O O . THR B 1 109 ? 12.190 20.448 87.650 1.00 13.06 109 THR B O 1
ATOM 2535 N N . PHE B 1 110 ? 12.588 22.570 87.025 1.00 13.33 110 PHE B N 1
ATOM 2536 C CA . PHE B 1 110 ? 11.928 22.398 85.731 1.00 14.36 110 PHE B CA 1
ATOM 2537 C C . PHE B 1 110 ? 12.708 21.461 84.808 1.00 14.11 110 PHE B C 1
ATOM 2538 O O . PHE B 1 110 ? 12.120 20.645 84.099 1.00 14.38 110 PHE B O 1
ATOM 2546 N N . GLU B 1 111 ? 14.033 21.573 84.826 1.00 12.76 111 GLU B N 1
ATOM 2547 C CA . GLU B 1 111 ? 14.871 20.735 83.974 1.00 13.98 111 GLU B CA 1
ATOM 2548 C C . GLU B 1 111 ? 14.725 19.255 84.310 1.00 12.20 111 GLU B C 1
ATOM 2549 O O . GLU B 1 111 ? 14.668 18.409 83.421 1.00 12.26 111 GLU B O 1
ATOM 2555 N N . ILE B 1 112 ? 14.652 18.944 85.597 1.00 12.08 112 ILE B N 1
ATOM 2556 C CA . ILE B 1 112 ? 14.513 17.562 86.029 1.00 12.69 112 ILE B CA 1
ATOM 2557 C C . ILE B 1 112 ? 13.073 17.054 85.952 1.00 12.23 112 ILE B C 1
ATOM 2558 O O . ILE B 1 112 ? 12.801 16.006 85.367 1.00 12.32 112 ILE B O 1
ATOM 2563 N N . ASN B 1 113 ? 12.150 17.813 86.526 1.00 12.07 113 ASN B N 1
ATOM 2564 C CA . ASN B 1 113 ? 10.744 17.422 86.563 1.00 12.67 113 ASN B CA 1
ATOM 2565 C C . ASN B 1 113 ? 9.948 17.568 85.273 1.00 11.23 113 ASN B C 1
ATOM 2566 O O . ASN B 1 113 ? 8.988 16.831 85.066 1.00 11.24 113 ASN B O 1
ATOM 2571 N N . VAL B 1 114 ? 10.334 18.503 84.409 1.00 11.75 114 VAL B N 1
ATOM 2572 C CA . VAL B 1 114 ? 9.574 18.726 83.180 1.00 10.56 114 VAL B CA 1
ATOM 2573 C C . VAL B 1 114 ? 10.291 18.474 81.854 1.00 10.88 114 VAL B C 1
ATOM 2574 O O . VAL B 1 114 ? 9.714 17.879 80.948 1.00 12.18 114 VAL B O 1
ATOM 2578 N N . ASP B 1 115 ? 11.531 18.935 81.720 1.00 10.82 115 ASP B N 1
ATOM 2579 C CA . ASP B 1 115 ? 12.264 18.720 80.473 1.00 10.82 115 ASP B CA 1
ATOM 2580 C C . ASP B 1 115 ? 12.486 17.235 80.193 1.00 10.23 115 ASP B C 1
ATOM 2581 O O . ASP B 1 115 ? 12.476 16.807 79.039 1.00 10.64 115 ASP B O 1
ATOM 2586 N N . SER B 1 116 ? 12.691 16.456 81.253 1.00 8.42 116 SER B N 1
ATOM 2587 C CA . SER B 1 116 ? 12.933 15.021 81.115 1.00 9.42 116 SER B CA 1
ATOM 2588 C C . SER B 1 116 ? 11.811 14.323 80.350 1.00 9.36 116 SER B C 1
ATOM 2589 O O . SER B 1 116 ? 12.069 13.539 79.438 1.00 9.89 116 SER B O 1
ATOM 2592 N N . GLY B 1 117 ? 10.570 14.607 80.729 1.00 9.35 117 GLY B N 1
ATOM 2593 C CA . GLY B 1 117 ? 9.437 13.996 80.058 1.00 10.52 117 GLY B CA 1
ATOM 2594 C C . GLY B 1 117 ? 9.402 14.333 78.577 1.00 10.63 117 GLY B C 1
ATOM 2595 O O . GLY B 1 117 ? 9.081 13.480 77.750 1.00 11.32 117 GLY B O 1
ATOM 2596 N N . PHE B 1 118 ? 9.721 15.580 78.241 1.00 10.55 118 PHE B N 1
ATOM 2597 C CA . PHE B 1 118 ? 9.736 16.021 76.847 1.00 11.81 118 PHE B CA 1
ATOM 2598 C C . PHE B 1 118 ? 10.829 15.279 76.084 1.00 11.96 118 PHE B C 1
ATOM 2599 O O . PHE B 1 118 ? 10.584 14.718 75.016 1.00 11.76 118 PHE B O 1
ATOM 2607 N N . LEU B 1 119 ? 12.036 15.298 76.642 1.00 9.98 119 LEU B N 1
ATOM 2608 C CA . LEU B 1 119 ? 13.189 14.638 76.039 1.00 12.85 119 LEU B CA 1
ATOM 2609 C C . LEU B 1 119 ? 12.944 13.148 75.791 1.00 11.56 119 LEU B C 1
ATOM 2610 O O . LEU B 1 119 ? 13.265 12.630 74.720 1.00 11.80 119 LEU B O 1
ATOM 2615 N N . MET B 1 120 ? 12.381 12.460 76.783 1.00 9.97 120 MET B N 1
ATOM 2616 C CA . MET B 1 120 ? 12.104 11.036 76.656 1.00 9.59 120 MET B CA 1
ATOM 2617 C C . MET B 1 120 ? 11.058 10.787 75.565 1.00 11.15 120 MET B C 1
ATOM 2618 O O . MET B 1 120 ? 11.203 9.870 74.747 1.00 10.29 120 MET B O 1
ATOM 2623 N N . ALA B 1 121 ? 10.007 11.603 75.549 1.00 9.93 121 ALA B N 1
ATOM 2624 C CA . ALA B 1 121 ? 8.961 11.452 74.538 1.00 10.38 121 ALA B CA 1
ATOM 2625 C C . ALA B 1 121 ? 9.558 11.613 73.138 1.00 12.68 121 ALA B C 1
ATOM 2626 O O . ALA B 1 121 ? 9.235 10.848 72.228 1.00 12.75 121 ALA B O 1
ATOM 2628 N N . LYS B 1 122 ? 10.427 12.608 72.968 1.00 12.15 122 LYS B N 1
ATOM 2629 C CA . LYS B 1 122 ? 11.053 12.847 71.673 1.00 14.26 122 LYS B CA 1
ATOM 2630 C C . LYS B 1 122 ? 11.841 11.617 71.240 1.00 14.94 122 LYS B C 1
ATOM 2631 O O . LYS B 1 122 ? 11.858 11.264 70.063 1.00 16.20 122 LYS B O 1
ATOM 2637 N N . ALA B 1 123 ? 12.485 10.961 72.201 1.00 13.38 123 ALA B N 1
ATOM 2638 C CA . ALA B 1 123 ? 13.288 9.785 71.905 1.00 12.42 123 ALA B CA 1
ATOM 2639 C C . ALA B 1 123 ? 12.491 8.521 71.597 1.00 13.36 123 ALA B C 1
ATOM 2640 O O . ALA B 1 123 ? 12.879 7.744 70.727 1.00 12.48 123 ALA B O 1
ATOM 2642 N N . PHE B 1 124 ? 11.368 8.324 72.282 1.00 12.96 124 PHE B N 1
ATOM 2643 C CA . PHE B 1 124 ? 10.597 7.101 72.092 1.00 12.07 124 PHE B CA 1
ATOM 2644 C C . PHE B 1 124 ? 9.262 7.162 71.351 1.00 13.23 124 PHE B C 1
ATOM 2645 O O . PHE B 1 124 ? 8.710 6.116 70.988 1.00 12.78 124 PHE B O 1
ATOM 2653 N N . VAL B 1 125 ? 8.731 8.359 71.122 1.00 11.19 125 VAL B N 1
ATOM 2654 C CA . VAL B 1 125 ? 7.464 8.460 70.404 1.00 12.01 125 VAL B CA 1
ATOM 2655 C C . VAL B 1 125 ? 7.569 7.976 68.950 1.00 12.49 125 VAL B C 1
ATOM 2656 O O . VAL B 1 125 ? 6.646 7.345 68.435 1.00 13.18 125 VAL B O 1
ATOM 2660 N N . PRO B 1 126 ? 8.692 8.264 68.269 1.00 13.16 126 PRO B N 1
ATOM 2661 C CA . PRO B 1 126 ? 8.836 7.816 66.878 1.00 14.75 126 PRO B CA 1
ATOM 2662 C C . PRO B 1 126 ? 8.631 6.309 66.720 1.00 15.85 126 PRO B C 1
ATOM 2663 O O . PRO B 1 126 ? 7.982 5.859 65.774 1.00 17.26 126 PRO B O 1
ATOM 2667 N N . GLY B 1 127 ? 9.184 5.543 67.657 1.00 15.14 127 GLY B N 1
ATOM 2668 C CA . GLY B 1 127 ? 9.063 4.098 67.610 1.00 14.44 127 GLY B CA 1
ATOM 2669 C C . GLY B 1 127 ? 7.648 3.619 67.867 1.00 15.07 127 GLY B C 1
ATOM 2670 O O . GLY B 1 127 ? 7.190 2.653 67.251 1.00 14.80 127 GLY B O 1
ATOM 2671 N N . MET B 1 128 ? 6.955 4.287 68.785 1.00 13.66 128 MET B N 1
ATOM 2672 C CA . MET B 1 128 ? 5.579 3.931 69.118 1.00 12.87 128 MET B CA 1
ATOM 2673 C C . MET B 1 128 ? 4.671 4.196 67.917 1.00 13.59 128 MET B C 1
ATOM 2674 O O . MET B 1 128 ? 3.858 3.354 67.527 1.00 12.34 128 MET B O 1
ATOM 2679 N N . LYS B 1 129 ? 4.816 5.383 67.342 1.00 13.06 129 LYS B N 1
ATOM 2680 C CA . LYS B 1 129 ? 4.023 5.793 66.195 1.00 14.38 129 LYS B CA 1
ATOM 2681 C C . LYS B 1 129 ? 4.213 4.825 65.023 1.00 14.96 129 LYS B C 1
ATOM 2682 O O . LYS B 1 129 ? 3.258 4.456 64.345 1.00 16.08 129 LYS B O 1
ATOM 2688 N N . ARG B 1 130 ? 5.452 4.409 64.800 1.00 14.95 130 ARG B N 1
ATOM 2689 C CA . ARG B 1 130 ? 5.772 3.483 63.722 1.00 18.09 130 ARG B CA 1
ATOM 2690 C C . ARG B 1 130 ? 5.071 2.141 63.943 1.00 18.01 130 ARG B C 1
ATOM 2691 O O . ARG B 1 130 ? 4.604 1.516 62.994 1.00 19.26 130 ARG B O 1
ATOM 2699 N N . ASN B 1 131 ? 4.989 1.709 65.200 1.00 16.72 131 ASN B N 1
ATOM 2700 C CA . ASN B 1 131 ? 4.353 0.437 65.539 1.00 16.76 131 ASN B CA 1
ATOM 2701 C C . ASN B 1 131 ? 2.849 0.587 65.800 1.00 15.44 131 ASN B C 1
ATOM 2702 O O . ASN B 1 131 ? 2.163 -0.388 66.099 1.00 15.90 131 ASN B O 1
ATOM 2707 N N . GLY B 1 132 ? 2.339 1.810 65.684 1.00 14.56 132 GLY B N 1
ATOM 2708 C CA . GLY B 1 132 ? 0.918 2.049 65.896 1.00 13.35 132 GLY B CA 1
ATOM 2709 C C . GLY B 1 132 ? 0.384 1.808 67.303 1.00 13.62 132 GLY B C 1
ATOM 2710 O O . GLY B 1 132 ? -0.820 1.639 67.487 1.00 10.63 132 GLY B O 1
ATOM 2711 N N . TRP B 1 133 ? 1.269 1.792 68.299 1.00 11.68 133 TRP B N 1
ATOM 2712 C CA . TRP B 1 133 ? 0.851 1.569 69.678 1.00 11.19 133 TRP B CA 1
ATOM 2713 C C . TRP B 1 133 ? 1.856 2.183 70.634 1.00 12.12 133 TRP B C 1
ATOM 2714 O O . TRP B 1 133 ? 3.066 2.104 70.419 1.00 10.16 133 TRP B O 1
ATOM 2725 N N . GLY B 1 134 ? 1.347 2.788 71.701 1.00 11.94 134 GLY B N 1
ATOM 2726 C CA . GLY B 1 134 ? 2.224 3.401 72.672 1.00 11.78 134 GLY B CA 1
ATOM 2727 C C . GLY B 1 134 ? 1.494 3.808 73.931 1.00 12.46 134 GLY B C 1
ATOM 2728 O O . GLY B 1 134 ? 0.268 3.964 73.939 1.00 11.38 134 GLY B O 1
ATOM 2729 N N . ARG B 1 135 ? 2.263 3.971 75.001 1.00 10.77 135 ARG B N 1
ATOM 2730 C CA . ARG B 1 135 ? 1.729 4.379 76.289 1.00 9.82 135 ARG B CA 1
ATOM 2731 C C . ARG B 1 135 ? 2.733 5.276 76.982 1.00 11.63 135 ARG B C 1
ATOM 2732 O O . ARG B 1 135 ? 3.906 4.916 77.131 1.00 11.24 135 ARG B O 1
ATOM 2740 N N . ILE B 1 136 ? 2.276 6.456 77.384 1.00 10.36 136 ILE B N 1
ATOM 2741 C CA . ILE B 1 136 ? 3.122 7.381 78.113 1.00 9.74 136 ILE B CA 1
ATOM 2742 C C . ILE B 1 136 ? 2.360 7.715 79.385 1.00 9.63 136 ILE B C 1
ATOM 2743 O O . ILE B 1 136 ? 1.195 8.123 79.339 1.00 10.20 136 ILE B O 1
ATOM 2748 N N . ILE B 1 137 ? 3.011 7.507 80.520 1.00 7.70 137 ILE B N 1
ATOM 2749 C CA . ILE B 1 137 ? 2.403 7.775 81.811 1.00 8.24 137 ILE B CA 1
ATOM 2750 C C . ILE B 1 137 ? 3.281 8.771 82.550 1.00 8.01 137 ILE B C 1
ATOM 2751 O O . ILE B 1 137 ? 4.457 8.506 82.797 1.00 9.49 137 ILE B O 1
ATOM 2756 N N . ASN B 1 138 ? 2.715 9.927 82.883 1.00 7.81 138 ASN B N 1
ATOM 2757 C CA . ASN B 1 138 ? 3.469 10.953 83.590 1.00 7.35 138 ASN B CA 1
ATOM 2758 C C . ASN B 1 138 ? 3.101 11.022 85.069 1.00 7.11 138 ASN B C 1
ATOM 2759 O O . ASN B 1 138 ? 1.923 11.063 85.431 1.00 8.31 138 ASN B O 1
ATOM 2764 N N . LEU B 1 139 ? 4.110 11.023 85.928 1.00 5.89 139 LEU B N 1
ATOM 2765 C CA . LEU B 1 139 ? 3.856 11.118 87.356 1.00 7.71 139 LEU B CA 1
ATOM 2766 C C . LEU B 1 139 ? 3.742 12.586 87.774 1.00 8.18 139 LEU B C 1
ATOM 2767 O O . LEU B 1 139 ? 4.659 13.380 87.559 1.00 9.31 139 LEU B O 1
ATOM 2772 N N . THR B 1 140 ? 2.603 12.956 88.345 1.00 8.48 140 THR B N 1
ATOM 2773 C CA . THR B 1 140 ? 2.437 14.319 88.823 1.00 8.21 140 THR B CA 1
ATOM 2774 C C . THR B 1 140 ? 2.251 14.234 90.338 1.00 8.78 140 THR B C 1
ATOM 2775 O O . THR B 1 140 ? 2.825 13.349 90.967 1.00 8.03 140 THR B O 1
ATOM 2779 N N . SER B 1 141 ? 1.459 15.123 90.932 1.00 9.95 141 SER B N 1
ATOM 2780 C CA . SER B 1 141 ? 1.285 15.104 92.385 1.00 9.08 141 SER B CA 1
ATOM 2781 C C . SER B 1 141 ? -0.032 15.732 92.845 1.00 10.64 141 SER B C 1
ATOM 2782 O O . SER B 1 141 ? -0.460 16.754 92.302 1.00 10.08 141 SER B O 1
ATOM 2785 N N . THR B 1 142 ? -0.669 15.125 93.849 1.00 9.20 142 THR B N 1
ATOM 2786 C CA . THR B 1 142 ? -1.930 15.652 94.369 1.00 8.10 142 THR B CA 1
ATOM 2787 C C . THR B 1 142 ? -1.739 17.021 95.027 1.00 8.29 142 THR B C 1
ATOM 2788 O O . THR B 1 142 ? -2.715 17.737 95.263 1.00 7.49 142 THR B O 1
ATOM 2792 N N . THR B 1 143 ? -0.493 17.388 95.325 1.00 6.98 143 THR B N 1
ATOM 2793 C CA . THR B 1 143 ? -0.236 18.696 95.931 1.00 7.98 143 THR B CA 1
ATOM 2794 C C . THR B 1 143 ? -0.734 19.776 94.969 1.00 8.97 143 THR B C 1
ATOM 2795 O O . THR B 1 143 ? -0.944 20.931 95.355 1.00 7.81 143 THR B O 1
ATOM 2799 N N . TYR B 1 144 ? -0.926 19.383 93.713 1.00 8.68 144 TYR B N 1
ATOM 2800 C CA . TYR B 1 144 ? -1.423 20.288 92.689 1.00 8.21 144 TYR B CA 1
ATOM 2801 C C . TYR B 1 144 ? -2.772 20.883 93.102 1.00 7.60 144 TYR B C 1
ATOM 2802 O O . TYR B 1 144 ? -3.083 22.009 92.736 1.00 8.48 144 TYR B O 1
ATOM 2811 N N . TRP B 1 145 ? -3.564 20.127 93.865 1.00 6.00 145 TRP B N 1
ATOM 2812 C CA . TRP B 1 145 ? -4.877 20.593 94.332 1.00 7.63 145 TRP B CA 1
ATOM 2813 C C . TRP B 1 145 ? -4.883 20.918 95.823 1.00 7.63 145 TRP B C 1
ATOM 2814 O O . TRP B 1 145 ? -5.945 21.128 96.409 1.00 9.10 145 TRP B O 1
ATOM 2825 N N . LEU B 1 146 ? -3.713 20.958 96.441 1.00 8.69 146 LEU B N 1
ATOM 2826 C CA . LEU B 1 146 ? -3.657 21.217 97.870 1.00 8.85 146 LEU B CA 1
ATOM 2827 C C . LEU B 1 146 ? -2.990 22.515 98.271 1.00 8.39 146 LEU B C 1
ATOM 2828 O O . LEU B 1 146 ? -2.098 23.021 97.584 1.00 8.48 146 LEU B O 1
ATOM 2833 N N . LYS B 1 147 ? -3.437 23.043 99.402 1.00 8.47 147 LYS B N 1
ATOM 2834 C CA . LYS B 1 147 ? -2.866 24.252 99.960 1.00 10.41 147 LYS B CA 1
ATOM 2835 C C . LYS B 1 147 ? -1.679 23.758 100.778 1.00 10.75 147 LYS B C 1
ATOM 2836 O O . LYS B 1 147 ? -1.854 23.103 101.806 1.00 12.29 147 LYS B O 1
ATOM 2842 N N . ILE B 1 148 ? -0.476 24.039 100.294 1.00 9.91 148 ILE B N 1
ATOM 2843 C CA . ILE B 1 148 ? 0.743 23.627 100.977 1.00 11.76 148 ILE B CA 1
ATOM 2844 C C . ILE B 1 148 ? 1.845 24.600 100.595 1.00 11.36 148 ILE B C 1
ATOM 2845 O O . ILE B 1 148 ? 2.036 24.901 99.421 1.00 12.66 148 ILE B O 1
ATOM 2850 N N . GLU B 1 149 ? 2.563 25.091 101.597 1.00 11.64 149 GLU B N 1
ATOM 2851 C CA . GLU B 1 149 ? 3.624 26.074 101.387 1.00 13.89 149 GLU B CA 1
ATOM 2852 C C . GLU B 1 149 ? 4.988 25.506 101.009 1.00 12.74 149 GLU B C 1
ATOM 2853 O O . GLU B 1 149 ? 5.241 24.309 101.132 1.00 12.72 149 GLU B O 1
ATOM 2859 N N . ALA B 1 150 ? 5.862 26.392 100.544 1.00 11.40 150 ALA B N 1
ATOM 2860 C CA . ALA B 1 150 ? 7.228 26.031 100.190 1.00 12.43 150 ALA B CA 1
ATOM 2861 C C . ALA B 1 150 ? 7.396 25.077 99.005 1.00 13.01 150 ALA B C 1
ATOM 2862 O O . ALA B 1 150 ? 8.419 24.395 98.897 1.00 12.11 150 ALA B O 1
ATOM 2864 N N . TYR B 1 151 ? 6.407 25.028 98.119 1.00 12.39 151 TYR B N 1
ATOM 2865 C CA . TYR B 1 151 ? 6.493 24.163 96.944 1.00 13.14 151 TYR B CA 1
ATOM 2866 C C . TYR B 1 151 ? 6.040 24.879 95.678 1.00 13.23 151 TYR B C 1
ATOM 2867 O O . TYR B 1 151 ? 5.404 24.273 94.816 1.00 14.60 151 TYR B O 1
ATOM 2876 N N . THR B 1 152 ? 6.365 26.162 95.556 1.00 11.65 152 THR B N 1
ATOM 2877 C CA . THR B 1 152 ? 5.961 26.914 94.376 1.00 12.94 152 THR B CA 1
ATOM 2878 C C . THR B 1 152 ? 6.663 26.392 93.127 1.00 12.51 152 THR B C 1
ATOM 2879 O O . THR B 1 152 ? 6.065 26.299 92.056 1.00 11.37 152 THR B O 1
ATOM 2883 N N . HIS B 1 153 ? 7.933 26.044 93.274 1.00 9.79 153 HIS B N 1
ATOM 2884 C CA . HIS B 1 153 ? 8.714 25.501 92.173 1.00 10.15 153 HIS B CA 1
ATOM 2885 C C . HIS B 1 153 ? 8.188 24.109 91.825 1.00 9.68 153 HIS B C 1
ATOM 2886 O O . HIS B 1 153 ? 7.944 23.793 90.657 1.00 9.19 153 HIS B O 1
ATOM 2893 N N . TYR B 1 154 ? 8.004 23.290 92.858 1.00 9.39 154 TYR B N 1
ATOM 2894 C CA . TYR B 1 154 ? 7.538 21.919 92.699 1.00 10.13 154 TYR B CA 1
ATOM 2895 C C . TYR B 1 154 ? 6.147 21.790 92.091 1.00 10.19 154 TYR B C 1
ATOM 2896 O O . TYR B 1 154 ? 5.962 21.084 91.098 1.00 9.72 154 TYR B O 1
ATOM 2905 N N . ILE B 1 155 ? 5.172 22.467 92.688 1.00 8.72 155 ILE B N 1
ATOM 2906 C CA . ILE B 1 155 ? 3.802 22.404 92.197 1.00 8.53 155 ILE B CA 1
ATOM 2907 C C . ILE B 1 155 ? 3.656 23.006 90.799 1.00 8.63 155 ILE B C 1
ATOM 2908 O O . ILE B 1 155 ? 2.770 22.614 90.038 1.00 8.05 155 ILE B O 1
ATOM 2913 N N . SER B 1 156 ? 4.531 23.946 90.450 1.00 8.48 156 SER B N 1
ATOM 2914 C CA . SER B 1 156 ? 4.482 24.534 89.117 1.00 9.29 156 SER B CA 1
ATOM 2915 C C . SER B 1 156 ? 4.887 23.480 88.084 1.00 9.07 156 SER B C 1
ATOM 2916 O O . SER B 1 156 ? 4.308 23.421 86.998 1.00 11.48 156 SER B O 1
ATOM 2919 N N . THR B 1 157 ? 5.872 22.646 88.417 1.00 8.37 157 THR B N 1
ATOM 2920 C CA . THR B 1 157 ? 6.301 21.598 87.490 1.00 7.63 157 THR B CA 1
ATOM 2921 C C . THR B 1 157 ? 5.266 20.477 87.461 1.00 8.85 157 THR B C 1
ATOM 2922 O O . THR B 1 157 ? 4.972 19.925 86.405 1.00 9.69 157 THR B O 1
ATOM 2926 N N . LYS B 1 158 ? 4.707 20.143 88.620 1.00 8.87 158 LYS B N 1
ATOM 2927 C CA . LYS B 1 158 ? 3.702 19.091 88.677 1.00 8.41 158 LYS B CA 1
ATOM 2928 C C . LYS B 1 158 ? 2.497 19.490 87.819 1.00 8.84 158 LYS B C 1
ATOM 2929 O O . LYS B 1 158 ? 1.864 18.643 87.191 1.00 9.06 158 LYS B O 1
ATOM 2935 N N . ALA B 1 159 ? 2.188 20.783 87.797 1.00 7.32 159 ALA B N 1
ATOM 2936 C CA . ALA B 1 159 ? 1.086 21.289 86.991 1.00 8.61 159 ALA B CA 1
ATOM 2937 C C . ALA B 1 159 ? 1.483 21.171 85.517 1.00 7.89 159 ALA B C 1
ATOM 2938 O O . ALA B 1 159 ? 0.689 20.741 84.681 1.00 8.09 159 ALA B O 1
ATOM 2940 N N . ALA B 1 160 ? 2.716 21.556 85.203 1.00 6.99 160 ALA B N 1
ATOM 2941 C CA . ALA B 1 160 ? 3.201 21.467 83.829 1.00 7.47 160 ALA B CA 1
ATOM 2942 C C . ALA B 1 160 ? 3.094 20.014 83.349 1.00 7.96 160 ALA B C 1
ATOM 2943 O O . ALA B 1 160 ? 2.734 19.761 82.200 1.00 8.98 160 ALA B O 1
ATOM 2945 N N . ASN B 1 161 ? 3.401 19.062 84.229 1.00 6.88 161 ASN B N 1
ATOM 2946 C CA . ASN B 1 161 ? 3.320 17.652 83.864 1.00 7.03 161 ASN B CA 1
ATOM 2947 C C . ASN B 1 161 ? 1.921 17.300 83.357 1.00 7.75 161 ASN B C 1
ATOM 2948 O O . ASN B 1 161 ? 1.774 16.522 82.418 1.00 6.93 161 ASN B O 1
ATOM 2953 N N . ILE B 1 162 ? 0.898 17.871 83.990 1.00 7.80 162 ILE B N 1
ATOM 2954 C CA . ILE B 1 162 ? -0.486 17.615 83.597 1.00 7.47 162 ILE B CA 1
ATOM 2955 C C . ILE B 1 162 ? -0.778 18.306 82.270 1.00 8.94 162 ILE B C 1
ATOM 2956 O O . ILE B 1 162 ? -1.457 17.751 81.403 1.00 9.78 162 ILE B O 1
ATOM 2961 N N . GLY B 1 163 ? -0.271 19.522 82.115 1.00 8.76 163 GLY B N 1
ATOM 2962 C CA . GLY B 1 163 ? -0.475 20.236 80.869 1.00 9.40 163 GLY B CA 1
ATOM 2963 C C . GLY B 1 163 ? 0.149 19.427 79.747 1.00 10.38 163 GLY B C 1
ATOM 2964 O O . GLY B 1 163 ? -0.454 19.234 78.690 1.00 11.03 163 GLY B O 1
ATOM 2965 N N . PHE B 1 164 ? 1.365 18.943 79.993 1.00 8.69 164 PHE B N 1
ATOM 2966 C CA . PHE B 1 164 ? 2.102 18.142 79.024 1.00 8.80 164 PHE B CA 1
ATOM 2967 C C . PHE B 1 164 ? 1.286 16.901 78.664 1.00 8.81 164 PHE B C 1
ATOM 2968 O O . PHE B 1 164 ? 1.184 16.527 77.498 1.00 9.54 164 PHE B O 1
ATOM 2976 N N . THR B 1 165 ? 0.703 16.273 79.680 1.00 7.75 165 THR B N 1
ATOM 2977 C CA . THR B 1 165 ? -0.107 15.074 79.501 1.00 7.14 165 THR B CA 1
ATOM 2978 C C . THR B 1 165 ? -1.303 15.328 78.589 1.00 8.03 165 THR B C 1
ATOM 2979 O O . THR B 1 165 ? -1.518 14.610 77.607 1.00 4.97 165 THR B O 1
ATOM 2983 N N . ARG B 1 166 ? -2.077 16.355 78.926 1.00 7.33 166 ARG B N 1
ATOM 2984 C CA . ARG B 1 166 ? -3.264 16.716 78.160 1.00 7.05 166 ARG B CA 1
ATOM 2985 C C . ARG B 1 166 ? -2.947 17.100 76.716 1.00 9.08 166 ARG B C 1
ATOM 2986 O O . ARG B 1 166 ? -3.593 16.615 75.785 1.00 9.87 166 ARG B O 1
ATOM 2994 N N . ALA B 1 167 ? -1.953 17.966 76.532 1.00 8.81 167 ALA B N 1
ATOM 2995 C CA . ALA B 1 167 ? -1.583 18.421 75.194 1.00 9.42 167 ALA B CA 1
ATOM 2996 C C . ALA B 1 167 ? -0.947 17.338 74.334 1.00 9.53 167 ALA B C 1
ATOM 2997 O O . ALA B 1 167 ? -1.285 17.210 73.157 1.00 9.48 167 ALA B O 1
ATOM 2999 N N . LEU B 1 168 ? -0.022 16.566 74.902 1.00 8.21 168 LEU B N 1
ATOM 3000 C CA . LEU B 1 168 ? 0.616 15.512 74.123 1.00 8.14 168 LEU B CA 1
ATOM 3001 C C . LEU B 1 168 ? -0.430 14.455 73.759 1.00 8.01 168 LEU B C 1
ATOM 3002 O O . LEU B 1 168 ? -0.399 13.893 72.665 1.00 8.94 168 LEU B O 1
ATOM 3007 N N . ALA B 1 169 ? -1.369 14.200 74.666 1.00 6.45 169 ALA B N 1
ATOM 3008 C CA . ALA B 1 169 ? -2.426 13.231 74.397 1.00 7.86 169 ALA B CA 1
ATOM 3009 C C . ALA B 1 169 ? -3.162 13.616 73.110 1.00 7.81 169 ALA B C 1
ATOM 3010 O O . ALA B 1 169 ? -3.512 12.756 72.301 1.00 9.43 169 ALA B O 1
ATOM 3012 N N . SER B 1 170 ? -3.395 14.913 72.929 1.00 8.60 170 SER B N 1
ATOM 3013 C CA . SER B 1 170 ? -4.085 15.405 71.740 1.00 10.80 170 SER B CA 1
ATOM 3014 C C . SER B 1 170 ? -3.223 15.233 70.484 1.00 11.76 170 SER B C 1
ATOM 3015 O O . SER B 1 170 ? -3.727 14.855 69.430 1.00 11.47 170 SER B O 1
ATOM 3018 N N . ASP B 1 171 ? -1.923 15.498 70.598 1.00 10.75 171 ASP B N 1
ATOM 3019 C CA . ASP B 1 171 ? -1.030 15.368 69.451 1.00 11.12 171 ASP B CA 1
ATOM 3020 C C . ASP B 1 171 ? -0.853 13.933 68.969 1.00 10.88 171 ASP B C 1
ATOM 3021 O O . ASP B 1 171 ? -0.741 13.698 67.775 1.00 12.00 171 ASP B O 1
ATOM 3026 N N . LEU B 1 172 ? -0.843 12.980 69.897 1.00 11.33 172 LEU B N 1
ATOM 3027 C CA . LEU B 1 172 ? -0.612 11.577 69.562 1.00 11.49 172 LEU B CA 1
ATOM 3028 C C . LEU B 1 172 ? -1.832 10.650 69.554 1.00 13.31 172 LEU B C 1
ATOM 3029 O O . LEU B 1 172 ? -1.702 9.459 69.267 1.00 12.01 172 LEU B O 1
ATOM 3034 N N . GLY B 1 173 ? -3.005 11.187 69.866 1.00 14.10 173 GLY B N 1
ATOM 3035 C CA . GLY B 1 173 ? -4.203 10.366 69.908 1.00 16.35 173 GLY B CA 1
ATOM 3036 C C . GLY B 1 173 ? -4.509 9.552 68.665 1.00 17.96 173 GLY B C 1
ATOM 3037 O O . GLY B 1 173 ? -5.096 8.475 68.754 1.00 19.08 173 GLY B O 1
ATOM 3038 N N . LYS B 1 174 ? -4.113 10.050 67.501 1.00 18.55 174 LYS B N 1
ATOM 3039 C CA . LYS B 1 174 ? -4.386 9.339 66.258 1.00 19.71 174 LYS B CA 1
ATOM 3040 C C . LYS B 1 174 ? -3.309 8.321 65.901 1.00 18.01 174 LYS B C 1
ATOM 3041 O O . LYS B 1 174 ? -3.471 7.542 64.963 1.00 17.04 174 LYS B O 1
ATOM 3047 N N . ASP B 1 175 ? -2.216 8.318 66.657 1.00 17.53 175 ASP B N 1
ATOM 3048 C CA . ASP B 1 175 ? -1.122 7.389 66.400 1.00 16.49 175 ASP B CA 1
ATOM 3049 C C . ASP B 1 175 ? -1.202 6.103 67.227 1.00 15.42 175 ASP B C 1
ATOM 3050 O O . ASP B 1 175 ? -0.265 5.304 67.228 1.00 14.64 175 ASP B O 1
ATOM 3055 N N . GLY B 1 176 ? -2.314 5.908 67.930 1.00 14.02 176 GLY B N 1
ATOM 3056 C CA . GLY B 1 176 ? -2.469 4.718 68.753 1.00 12.34 176 GLY B CA 1
ATOM 3057 C C . GLY B 1 176 ? -1.730 4.819 70.077 1.00 12.33 176 GLY B C 1
ATOM 3058 O O . GLY B 1 176 ? -1.513 3.819 70.763 1.00 10.51 176 GLY B O 1
ATOM 3059 N N . ILE B 1 177 ? -1.341 6.037 70.437 1.00 13.18 177 ILE B N 1
ATOM 3060 C CA . ILE B 1 177 ? -0.626 6.282 71.685 1.00 11.01 177 ILE B CA 1
ATOM 3061 C C . ILE B 1 177 ? -1.512 7.062 72.660 1.00 12.85 177 ILE B C 1
ATOM 3062 O O . ILE B 1 177 ? -2.128 8.063 72.279 1.00 13.46 177 ILE B O 1
ATOM 3067 N N . THR B 1 178 ? -1.601 6.596 73.903 1.00 10.03 178 THR B N 1
ATOM 3068 C CA . THR B 1 178 ? -2.375 7.315 74.906 1.00 11.62 178 THR B CA 1
ATOM 3069 C C . THR B 1 178 ? -1.369 7.971 75.851 1.00 11.41 178 THR B C 1
ATOM 3070 O O . THR B 1 178 ? -0.263 7.455 76.059 1.00 10.52 178 THR B O 1
ATOM 3074 N N . VAL B 1 179 ? -1.745 9.114 76.410 1.00 10.08 179 VAL B N 1
ATOM 3075 C CA . VAL B 1 179 ? -0.874 9.819 77.341 1.00 9.31 179 VAL B CA 1
ATOM 3076 C C . VAL B 1 179 ? -1.702 10.165 78.574 1.00 9.10 179 VAL B C 1
ATOM 3077 O O . VAL B 1 179 ? -2.668 10.926 78.490 1.00 8.59 179 VAL B O 1
ATOM 3081 N N . ASN B 1 180 ? -1.336 9.585 79.711 1.00 8.53 180 ASN B N 1
ATOM 3082 C CA . ASN B 1 180 ? -2.050 9.834 80.962 1.00 7.96 180 ASN B CA 1
ATOM 3083 C C . ASN B 1 180 ? -1.082 10.131 82.099 1.00 9.57 180 ASN B C 1
ATOM 3084 O O . ASN B 1 180 ? 0.130 9.941 81.970 1.00 11.65 180 ASN B O 1
ATOM 3089 N N . ALA B 1 181 ? -1.628 10.598 83.214 1.00 9.38 181 ALA B N 1
ATOM 3090 C CA . ALA B 1 181 ? -0.823 10.927 84.375 1.00 8.63 181 ALA B CA 1
ATOM 3091 C C . ALA B 1 181 ? -1.400 10.293 85.630 1.00 8.63 181 ALA B C 1
ATOM 3092 O O . ALA B 1 181 ? -2.611 10.057 85.722 1.00 8.46 181 ALA B O 1
ATOM 3094 N N . ILE B 1 182 ? -0.522 10.004 86.585 1.00 8.01 182 ILE B N 1
ATOM 3095 C CA . ILE B 1 182 ? -0.931 9.434 87.865 1.00 8.76 182 ILE B CA 1
ATOM 3096 C C . ILE B 1 182 ? -0.497 10.410 88.952 1.00 10.40 182 ILE B C 1
ATOM 3097 O O . ILE B 1 182 ? 0.643 10.873 88.958 1.00 9.84 182 ILE B O 1
ATOM 3102 N N . ALA B 1 183 ? -1.408 10.724 89.868 1.00 10.76 183 ALA B N 1
ATOM 3103 C CA . ALA B 1 183 ? -1.104 11.665 90.940 1.00 10.93 183 ALA B CA 1
ATOM 3104 C C . ALA B 1 183 ? -1.111 11.022 92.317 1.00 10.57 183 ALA B C 1
ATOM 3105 O O . ALA B 1 183 ? -2.170 10.818 92.910 1.00 10.11 183 ALA B O 1
ATOM 3107 N N . PRO B 1 184 ? 0.075 10.675 92.834 1.00 11.59 184 PRO B N 1
ATOM 3108 C CA . PRO B 1 184 ? 0.201 10.059 94.159 1.00 12.00 184 PRO B CA 1
ATOM 3109 C C . PRO B 1 184 ? 0.283 11.222 95.140 1.00 13.03 184 PRO B C 1
ATOM 3110 O O . PRO B 1 184 ? 0.588 12.341 94.731 1.00 11.46 184 PRO B O 1
ATOM 3114 N N . SER B 1 185 ? 0.024 10.978 96.419 1.00 13.43 185 SER B N 1
ATOM 3115 C CA . SER B 1 185 ? 0.147 12.056 97.389 1.00 17.30 185 SER B CA 1
ATOM 3116 C C . SER B 1 185 ? 1.640 12.208 97.674 1.00 18.66 185 SER B C 1
ATOM 3117 O O . SER B 1 185 ? 2.435 11.336 97.326 1.00 17.72 185 SER B O 1
ATOM 3120 N N . LEU B 1 186 ? 2.028 13.322 98.281 1.00 22.04 186 LEU B N 1
ATOM 3121 C CA . LEU B 1 186 ? 3.434 13.547 98.590 1.00 26.22 186 LEU B CA 1
ATOM 3122 C C . LEU B 1 186 ? 3.774 12.870 99.913 1.00 29.03 186 LEU B C 1
ATOM 3123 O O . LEU B 1 186 ? 3.076 13.052 100.908 1.00 30.88 186 LEU B O 1
ATOM 3128 N N . VAL B 1 187 ? 4.840 12.078 99.920 1.00 32.10 187 VAL B N 1
ATOM 3129 C CA . VAL B 1 187 ? 5.255 11.383 101.135 1.00 36.20 187 VAL B CA 1
ATOM 3130 C C . VAL B 1 187 ? 6.768 11.441 101.294 1.00 37.27 187 VAL B C 1
ATOM 3131 O O . VAL B 1 187 ? 7.486 11.737 100.339 1.00 39.72 187 VAL B O 1
ATOM 3135 N N . MET B 1 207 ? -6.714 11.289 108.424 1.00 34.19 207 MET B N 1
ATOM 3136 C CA . MET B 1 207 ? -7.614 12.366 108.819 1.00 32.21 207 MET B CA 1
ATOM 3137 C C . MET B 1 207 ? -8.155 13.081 107.587 1.00 30.70 207 MET B C 1
ATOM 3138 O O . MET B 1 207 ? -9.367 13.223 107.422 1.00 31.66 207 MET B O 1
ATOM 3140 N N . LEU B 1 208 ? -7.252 13.530 106.723 1.00 28.58 208 LEU B N 1
ATOM 3141 C CA . LEU B 1 208 ? -7.642 14.227 105.502 1.00 25.89 208 LEU B CA 1
ATOM 3142 C C . LEU B 1 208 ? -8.017 13.229 104.401 1.00 23.38 208 LEU B C 1
ATOM 3143 O O . LEU B 1 208 ? -8.666 13.587 103.420 1.00 23.09 208 LEU B O 1
ATOM 3145 N N . GLN B 1 209 ? -7.605 11.977 104.573 1.00 20.47 209 GLN B N 1
ATOM 3146 C CA . GLN B 1 209 ? -7.904 10.925 103.604 1.00 18.85 209 GLN B CA 1
ATOM 3147 C C . GLN B 1 209 ? -9.200 10.219 103.979 1.00 17.34 209 GLN B C 1
ATOM 3148 O O . GLN B 1 209 ? -9.605 10.232 105.138 1.00 17.24 209 GLN B O 1
ATOM 3154 N N . ALA B 1 210 ? -9.851 9.606 102.995 1.00 16.08 210 ALA B N 1
ATOM 3155 C CA . ALA B 1 210 ? -11.079 8.865 103.249 1.00 14.85 210 ALA B CA 1
ATOM 3156 C C . ALA B 1 210 ? -10.638 7.500 103.772 1.00 15.89 210 ALA B C 1
ATOM 3157 O O . ALA B 1 210 ? -11.268 6.916 104.656 1.00 16.90 210 ALA B O 1
ATOM 3159 N N . ILE B 1 211 ? -9.548 6.996 103.204 1.00 15.30 211 ILE B N 1
ATOM 3160 C CA . ILE B 1 211 ? -8.982 5.721 103.617 1.00 15.71 211 ILE B CA 1
ATOM 3161 C C . ILE B 1 211 ? -7.864 6.086 104.594 1.00 17.18 211 ILE B C 1
ATOM 3162 O O . ILE B 1 211 ? -6.823 6.618 104.198 1.00 15.72 211 ILE B O 1
ATOM 3167 N N . PRO B 1 212 ? -8.081 5.808 105.887 1.00 18.09 212 PRO B N 1
ATOM 3168 C CA . PRO B 1 212 ? -7.168 6.079 107.000 1.00 20.30 212 PRO B CA 1
ATOM 3169 C C . PRO B 1 212 ? -5.925 5.203 107.148 1.00 20.65 212 PRO B C 1
ATOM 3170 O O . PRO B 1 212 ? -5.799 4.459 108.121 1.00 22.34 212 PRO B O 1
ATOM 3174 N N . ARG B 1 213 ? -5.013 5.292 106.187 1.00 19.47 213 ARG B N 1
ATOM 3175 C CA . ARG B 1 213 ? -3.763 4.543 106.248 1.00 19.21 213 ARG B CA 1
ATOM 3176 C C . ARG B 1 213 ? -2.780 5.191 105.293 1.00 20.07 213 ARG B C 1
ATOM 3177 O O . ARG B 1 213 ? -3.183 5.823 104.315 1.00 20.70 213 ARG B O 1
ATOM 3185 N N . LEU B 1 214 ? -1.491 5.048 105.579 1.00 19.46 214 LEU B N 1
ATOM 3186 C CA . LEU B 1 214 ? -0.472 5.640 104.727 1.00 19.56 214 LEU B CA 1
ATOM 3187 C C . LEU B 1 214 ? -0.343 4.955 103.372 1.00 17.98 214 LEU B C 1
ATOM 3188 O O . LEU B 1 214 ? -0.515 3.742 103.237 1.00 16.29 214 LEU B O 1
ATOM 3193 N N . GLN B 1 215 ? -0.041 5.766 102.370 1.00 17.43 215 GLN B N 1
ATOM 3194 C CA . GLN B 1 215 ? 0.142 5.300 101.011 1.00 15.41 215 GLN B CA 1
ATOM 3195 C C . GLN B 1 215 ? 1.482 4.597 100.908 1.00 14.99 215 GLN B C 1
ATOM 3196 O O . GLN B 1 215 ? 2.466 5.038 101.503 1.00 14.15 215 GLN B O 1
ATOM 3202 N N . VAL B 1 216 ? 1.511 3.499 100.161 1.00 13.52 216 VAL B N 1
ATOM 3203 C CA . VAL B 1 216 ? 2.739 2.749 99.942 1.00 14.19 216 VAL B CA 1
ATOM 3204 C C . VAL B 1 216 ? 2.893 2.592 98.432 1.00 14.93 216 VAL B C 1
ATOM 3205 O O . VAL B 1 216 ? 1.903 2.605 97.700 1.00 14.72 216 VAL B O 1
ATOM 3209 N N . PRO B 1 217 ? 4.138 2.460 97.946 1.00 16.61 217 PRO B N 1
ATOM 3210 C CA . PRO B 1 217 ? 4.424 2.305 96.514 1.00 16.34 217 PRO B CA 1
ATOM 3211 C C . PRO B 1 217 ? 3.482 1.353 95.790 1.00 16.38 217 PRO B C 1
ATOM 3212 O O . PRO B 1 217 ? 3.072 1.620 94.662 1.00 17.41 217 PRO B O 1
ATOM 3216 N N . LEU B 1 218 ? 3.132 0.247 96.437 1.00 15.70 218 LEU B N 1
ATOM 3217 C CA . LEU B 1 218 ? 2.245 -0.731 95.820 1.00 16.29 218 LEU B CA 1
ATOM 3218 C C . LEU B 1 218 ? 0.836 -0.215 95.527 1.00 16.41 218 LEU B C 1
ATOM 3219 O O . LEU B 1 218 ? 0.135 -0.790 94.692 1.00 17.28 218 LEU B O 1
ATOM 3224 N N . ASP B 1 219 ? 0.415 0.856 96.202 1.00 13.42 219 ASP B N 1
ATOM 3225 C CA . ASP B 1 219 ? -0.923 1.406 95.964 1.00 11.98 219 ASP B CA 1
ATOM 3226 C C . ASP B 1 219 ? -1.057 2.013 94.568 1.00 10.98 219 ASP B C 1
ATOM 3227 O O . ASP B 1 219 ? -2.163 2.140 94.048 1.00 11.07 219 ASP B O 1
ATOM 3232 N N . LEU B 1 220 ? 0.075 2.381 93.971 1.00 10.52 220 LEU B N 1
ATOM 3233 C CA . LEU B 1 220 ? 0.103 3.011 92.652 1.00 10.02 220 LEU B CA 1
ATOM 3234 C C . LEU B 1 220 ? 0.328 2.083 91.461 1.00 9.75 220 LEU B C 1
ATOM 3235 O O . LEU B 1 220 ? 0.054 2.461 90.322 1.00 8.41 220 LEU B O 1
ATOM 3240 N N . THR B 1 221 ? 0.841 0.885 91.709 1.00 7.47 221 THR B N 1
ATOM 3241 C CA . THR B 1 221 ? 1.137 -0.032 90.615 1.00 8.71 221 THR B CA 1
ATOM 3242 C C . THR B 1 221 ? -0.077 -0.519 89.828 1.00 9.51 221 THR B C 1
ATOM 3243 O O . THR B 1 221 ? 0.010 -0.718 88.613 1.00 11.09 221 THR B O 1
ATOM 3247 N N . GLY B 1 222 ? -1.201 -0.713 90.511 1.00 9.72 222 GLY B N 1
ATOM 3248 C CA . GLY B 1 222 ? -2.396 -1.166 89.826 1.00 8.30 222 GLY B CA 1
ATOM 3249 C C . GLY B 1 222 ? -2.819 -0.169 88.758 1.00 9.04 222 GLY B C 1
ATOM 3250 O O . GLY B 1 222 ? -3.102 -0.544 87.623 1.00 10.24 222 GLY B O 1
ATOM 3251 N N . ALA B 1 223 ? -2.857 1.111 89.121 1.00 9.33 223 ALA B N 1
ATOM 3252 C CA . ALA B 1 223 ? -3.254 2.159 88.181 1.00 8.32 223 ALA B CA 1
ATOM 3253 C C . ALA B 1 223 ? -2.308 2.215 86.989 1.00 6.84 223 ALA B C 1
ATOM 3254 O O . ALA B 1 223 ? -2.740 2.335 85.844 1.00 6.97 223 ALA B O 1
ATOM 3256 N N . ALA B 1 224 ? -1.011 2.131 87.262 1.00 7.63 224 ALA B N 1
ATOM 3257 C CA . ALA B 1 224 ? -0.018 2.181 86.199 1.00 9.08 224 ALA B CA 1
ATOM 3258 C C . ALA B 1 224 ? -0.170 1.013 85.222 1.00 10.25 224 ALA B C 1
ATOM 3259 O O . ALA B 1 224 ? -0.124 1.208 84.003 1.00 9.65 224 ALA B O 1
ATOM 3261 N N . ALA B 1 225 ? -0.354 -0.195 85.752 1.00 10.86 225 ALA B N 1
ATOM 3262 C CA . ALA B 1 225 ? -0.501 -1.380 84.907 1.00 11.87 225 ALA B CA 1
ATOM 3263 C C . ALA B 1 225 ? -1.786 -1.262 84.098 1.00 12.18 225 ALA B C 1
ATOM 3264 O O . ALA B 1 225 ? -1.846 -1.670 82.936 1.00 13.25 225 ALA B O 1
ATOM 3266 N N . PHE B 1 226 ? -2.813 -0.693 84.720 1.00 11.97 226 PHE B N 1
ATOM 3267 C CA . PHE B 1 226 ? -4.092 -0.491 84.050 1.00 9.77 226 PHE B CA 1
ATOM 3268 C C . PHE B 1 226 ? -3.925 0.450 82.854 1.00 9.39 226 PHE B C 1
ATOM 3269 O O . PHE B 1 226 ? -4.271 0.096 81.728 1.00 9.39 226 PHE B O 1
ATOM 3277 N N . LEU B 1 227 ? -3.382 1.641 83.098 1.00 8.23 227 LEU B N 1
ATOM 3278 C CA . LEU B 1 227 ? -3.192 2.626 82.032 1.00 9.66 227 LEU B CA 1
ATOM 3279 C C . LEU B 1 227 ? -2.279 2.133 80.912 1.00 9.37 227 LEU B C 1
ATOM 3280 O O . LEU B 1 227 ? -2.422 2.539 79.759 1.00 10.74 227 LEU B O 1
ATOM 3285 N N . ALA B 1 228 ? -1.351 1.248 81.254 1.00 9.57 228 ALA B N 1
ATOM 3286 C CA . ALA B 1 228 ? -0.400 0.716 80.287 1.00 9.44 228 ALA B CA 1
ATOM 3287 C C . ALA B 1 228 ? -0.952 -0.442 79.463 1.00 10.43 228 ALA B C 1
ATOM 3288 O O . ALA B 1 228 ? -0.308 -0.887 78.513 1.00 9.97 228 ALA B O 1
ATOM 3290 N N . SER B 1 229 ? -2.142 -0.925 79.816 1.00 11.36 229 SER B N 1
ATOM 3291 C CA . SER B 1 229 ? -2.741 -2.057 79.109 1.00 11.34 229 SER B CA 1
ATOM 3292 C C . SER B 1 229 ? -3.853 -1.691 78.127 1.00 13.06 229 SER B C 1
ATOM 3293 O O . SER B 1 229 ? -4.216 -0.518 77.974 1.00 13.06 229 SER B O 1
ATOM 3296 N N . ASP B 1 230 ? -4.394 -2.720 77.476 1.00 12.61 230 ASP B N 1
ATOM 3297 C CA . ASP B 1 230 ? -5.476 -2.564 76.510 1.00 13.92 230 ASP B CA 1
ATOM 3298 C C . ASP B 1 230 ? -6.783 -2.210 77.206 1.00 13.57 230 ASP B C 1
ATOM 3299 O O . ASP B 1 230 ? -7.743 -1.807 76.552 1.00 12.55 230 ASP B O 1
ATOM 3304 N N . ASP B 1 231 ? -6.833 -2.381 78.525 1.00 11.39 231 ASP B N 1
ATOM 3305 C CA . ASP B 1 231 ? -8.047 -2.053 79.266 1.00 12.27 231 ASP B CA 1
ATOM 3306 C C . ASP B 1 231 ? -8.281 -0.545 79.307 1.00 9.27 231 ASP B C 1
ATOM 3307 O O . ASP B 1 231 ? -9.356 -0.096 79.693 1.00 10.42 231 ASP B O 1
ATOM 3312 N N . ALA B 1 232 ? -7.274 0.227 78.911 1.00 9.46 232 ALA B N 1
ATOM 3313 C CA . ALA B 1 232 ? -7.359 1.687 78.936 1.00 8.03 232 ALA B CA 1
ATOM 3314 C C . ALA B 1 232 ? -7.021 2.325 77.592 1.00 10.02 232 ALA B C 1
ATOM 3315 O O . ALA B 1 232 ? -6.576 3.472 77.543 1.00 10.78 232 ALA B O 1
ATOM 3317 N N . SER B 1 233 ? -7.233 1.592 76.503 1.00 9.80 233 SER B N 1
ATOM 3318 C CA . SER B 1 233 ? -6.916 2.114 75.180 1.00 11.41 233 SER B CA 1
ATOM 3319 C C . SER B 1 233 ? -7.756 3.321 74.766 1.00 11.38 233 SER B C 1
ATOM 3320 O O . SER B 1 233 ? -7.364 4.064 73.864 1.00 12.68 233 SER B O 1
ATOM 3323 N N . PHE B 1 234 ? -8.903 3.525 75.412 1.00 9.40 234 PHE B N 1
ATOM 3324 C CA . PHE B 1 234 ? -9.760 4.664 75.069 1.00 10.62 234 PHE B CA 1
ATOM 3325 C C . PHE B 1 234 ? -9.645 5.787 76.099 1.00 10.81 234 PHE B C 1
ATOM 3326 O O . PHE B 1 234 ? -10.395 6.764 76.056 1.00 9.96 234 PHE B O 1
ATOM 3334 N N . ILE B 1 235 ? -8.701 5.642 77.024 1.00 9.44 235 ILE B N 1
ATOM 3335 C CA . ILE B 1 235 ? -8.478 6.644 78.061 1.00 10.71 235 ILE B CA 1
ATOM 3336 C C . ILE B 1 235 ? -7.195 7.413 77.759 1.00 10.18 235 ILE B C 1
ATOM 3337 O O . ILE B 1 235 ? -6.106 6.833 77.746 1.00 9.62 235 ILE B O 1
ATOM 3342 N N . THR B 1 236 ? -7.311 8.714 77.509 1.00 10.10 236 THR B N 1
ATOM 3343 C CA . THR B 1 236 ? -6.119 9.506 77.221 1.00 8.14 236 THR B CA 1
ATOM 3344 C C . THR B 1 236 ? -6.265 10.970 77.630 1.00 7.92 236 THR B C 1
ATOM 3345 O O . THR B 1 236 ? -7.359 11.538 77.582 1.00 8.96 236 THR B O 1
ATOM 3349 N N . GLY B 1 237 ? -5.154 11.574 78.043 1.00 6.70 237 GLY B N 1
ATOM 3350 C CA . GLY B 1 237 ? -5.180 12.961 78.475 1.00 7.83 237 GLY B CA 1
ATOM 3351 C C . GLY B 1 237 ? -5.733 13.139 79.885 1.00 8.73 237 GLY B C 1
ATOM 3352 O O . GLY B 1 237 ? -5.943 14.267 80.340 1.00 7.63 237 GLY B O 1
ATOM 3353 N N . GLN B 1 238 ? -5.948 12.028 80.584 1.00 6.28 238 GLN B N 1
ATOM 3354 C CA . GLN B 1 238 ? -6.506 12.052 81.936 1.00 7.78 238 GLN B CA 1
ATOM 3355 C C . GLN B 1 238 ? -5.472 12.022 83.065 1.00 8.62 238 GLN B C 1
ATOM 3356 O O . GLN B 1 238 ? -4.333 11.603 82.879 1.00 7.17 238 GLN B O 1
ATOM 3362 N N . THR B 1 239 ? -5.893 12.470 84.242 1.00 8.49 239 THR B N 1
ATOM 3363 C CA . THR B 1 239 ? -5.039 12.469 85.425 1.00 8.89 239 THR B CA 1
ATOM 3364 C C . THR B 1 239 ? -5.762 11.663 86.498 1.00 9.44 239 THR B C 1
ATOM 3365 O O . THR B 1 239 ? -6.871 12.010 86.903 1.00 9.32 239 THR B O 1
ATOM 3369 N N . LEU B 1 240 ? -5.135 10.581 86.950 1.00 10.09 240 LEU B N 1
ATOM 3370 C CA . LEU B 1 240 ? -5.731 9.717 87.965 1.00 9.02 240 LEU B CA 1
ATOM 3371 C C . LEU B 1 240 ? -5.076 9.897 89.338 1.00 8.89 240 LEU B C 1
ATOM 3372 O O . LEU B 1 240 ? -3.881 9.657 89.501 1.00 9.45 240 LEU B O 1
ATOM 3377 N N . ALA B 1 241 ? -5.864 10.316 90.324 1.00 7.29 241 ALA B N 1
ATOM 3378 C CA . ALA B 1 241 ? -5.346 10.520 91.672 1.00 8.06 241 ALA B CA 1
ATOM 3379 C C . ALA B 1 241 ? -5.468 9.243 92.501 1.00 8.26 241 ALA B C 1
ATOM 3380 O O . ALA B 1 241 ? -6.542 8.642 92.593 1.00 8.32 241 ALA B O 1
ATOM 3382 N N . VAL B 1 242 ? -4.355 8.825 93.090 1.00 8.07 242 VAL B N 1
ATOM 3383 C CA . VAL B 1 242 ? -4.315 7.624 93.921 1.00 8.39 242 VAL B CA 1
ATOM 3384 C C . VAL B 1 242 ? -3.763 8.104 95.253 1.00 8.31 242 VAL B C 1
ATOM 3385 O O . VAL B 1 242 ? -2.560 8.084 95.479 1.00 8.73 242 VAL B O 1
ATOM 3389 N N . ASP B 1 243 ? -4.656 8.545 96.130 1.00 8.72 243 ASP B N 1
ATOM 3390 C CA . ASP B 1 243 ? -4.236 9.105 97.400 1.00 8.66 243 ASP B CA 1
ATOM 3391 C C . ASP B 1 243 ? -5.151 8.776 98.569 1.00 8.08 243 ASP B C 1
ATOM 3392 O O . ASP B 1 243 ? -5.184 9.518 99.548 1.00 10.18 243 ASP B O 1
ATOM 3397 N N . GLY B 1 244 ? -5.898 7.684 98.472 1.00 8.56 244 GLY B N 1
ATOM 3398 C CA . GLY B 1 244 ? -6.782 7.322 99.567 1.00 8.06 244 GLY B CA 1
ATOM 3399 C C . GLY B 1 244 ? -8.008 8.212 99.683 1.00 8.01 244 GLY B C 1
ATOM 3400 O O . GLY B 1 244 ? -8.633 8.298 100.743 1.00 7.34 244 GLY B O 1
ATOM 3401 N N . GLY B 1 245 ? -8.351 8.887 98.594 1.00 6.74 245 GLY B N 1
ATOM 3402 C CA . GLY B 1 245 ? -9.526 9.736 98.610 1.00 8.74 245 GLY B CA 1
ATOM 3403 C C . GLY B 1 245 ? -9.415 11.083 99.301 1.00 9.11 245 GLY B C 1
ATOM 3404 O O . GLY B 1 245 ? -10.377 11.538 99.923 1.00 9.66 245 GLY B O 1
ATOM 3405 N N . MET B 1 246 ? -8.255 11.726 99.218 1.00 9.66 246 MET B N 1
ATOM 3406 C CA . MET B 1 246 ? -8.119 13.045 99.822 1.00 9.95 246 MET B CA 1
ATOM 3407 C C . MET B 1 246 ? -8.600 14.097 98.819 1.00 8.64 246 MET B C 1
ATOM 3408 O O . MET B 1 246 ? -9.575 14.802 99.067 1.00 9.31 246 MET B O 1
ATOM 3413 N N . VAL B 1 247 ? -7.935 14.195 97.673 1.00 8.38 247 VAL B N 1
ATOM 3414 C CA . VAL B 1 247 ? -8.355 15.171 96.674 1.00 7.71 247 VAL B CA 1
ATOM 3415 C C . VAL B 1 247 ? -9.506 14.619 95.832 1.00 7.54 247 VAL B C 1
ATOM 3416 O O . VAL B 1 247 ? -9.666 13.408 95.691 1.00 7.82 247 VAL B O 1
ATOM 3420 N N . ARG B 1 248 ? -10.308 15.528 95.292 1.00 6.49 248 ARG B N 1
ATOM 3421 C CA . ARG B 1 248 ? -11.429 15.184 94.429 1.00 8.31 248 ARG B CA 1
ATOM 3422 C C . ARG B 1 248 ? -11.367 16.198 93.289 1.00 9.59 248 ARG B C 1
ATOM 3423 O O . ARG B 1 248 ? -11.216 17.397 93.532 1.00 8.18 248 ARG B O 1
ATOM 3431 N N . HIS B 1 249 ? -11.471 15.727 92.051 1.00 9.85 249 HIS B N 1
ATOM 3432 C CA . HIS B 1 249 ? -11.399 16.630 90.908 1.00 11.40 249 HIS B CA 1
ATOM 3433 C C . HIS B 1 249 ? -12.099 16.035 89.696 1.00 12.64 249 HIS B C 1
ATOM 3434 O O . HIS B 1 249 ? -12.534 14.871 89.774 1.00 11.11 249 HIS B O 1
ATOM 3442 N N . GLN C 1 3 ? -13.377 54.403 92.235 1.00 39.28 3 GLN C N 1
ATOM 3443 C CA . GLN C 1 3 ? -11.976 53.959 91.973 1.00 38.40 3 GLN C CA 1
ATOM 3444 C C . GLN C 1 3 ? -11.462 53.003 93.041 1.00 36.81 3 GLN C C 1
ATOM 3445 O O . GLN C 1 3 ? -10.926 53.420 94.068 1.00 36.72 3 GLN C O 1
ATOM 3451 N N . ARG C 1 4 ? -11.617 51.713 92.770 1.00 35.04 4 ARG C N 1
ATOM 3452 C CA . ARG C 1 4 ? -11.200 50.661 93.687 1.00 31.97 4 ARG C CA 1
ATOM 3453 C C . ARG C 1 4 ? -9.690 50.472 93.810 1.00 30.12 4 ARG C C 1
ATOM 3454 O O . ARG C 1 4 ? -9.217 49.878 94.780 1.00 28.41 4 ARG C O 1
ATOM 3462 N N . LEU C 1 5 ? -8.931 50.973 92.840 1.00 27.60 5 LEU C N 1
ATOM 3463 C CA . LEU C 1 5 ? -7.482 50.817 92.883 1.00 25.88 5 LEU C CA 1
ATOM 3464 C C . LEU C 1 5 ? -6.732 52.124 93.137 1.00 25.39 5 LEU C C 1
ATOM 3465 O O . LEU C 1 5 ? -5.581 52.276 92.727 1.00 23.86 5 LEU C O 1
ATOM 3470 N N . LYS C 1 6 ? -7.374 53.061 93.826 1.00 26.11 6 LYS C N 1
ATOM 3471 C CA . LYS C 1 6 ? -6.737 54.337 94.110 1.00 26.29 6 LYS C CA 1
ATOM 3472 C C . LYS C 1 6 ? -5.439 54.150 94.885 1.00 26.42 6 LYS C C 1
ATOM 3473 O O . LYS C 1 6 ? -5.339 53.277 95.747 1.00 26.28 6 LYS C O 1
ATOM 3479 N N . ASP C 1 7 ? -4.452 54.981 94.567 1.00 25.82 7 ASP C N 1
ATOM 3480 C CA . ASP C 1 7 ? -3.144 54.952 95.219 1.00 26.33 7 ASP C CA 1
ATOM 3481 C C . ASP C 1 7 ? -2.423 53.615 95.145 1.00 25.43 7 ASP C C 1
ATOM 3482 O O . ASP C 1 7 ? -1.665 53.263 96.049 1.00 26.78 7 ASP C O 1
ATOM 3487 N N . LYS C 1 8 ? -2.656 52.875 94.070 1.00 22.74 8 LYS C N 1
ATOM 3488 C CA . LYS C 1 8 ? -2.005 51.586 93.879 1.00 21.03 8 LYS C CA 1
ATOM 3489 C C . LYS C 1 8 ? -1.137 51.685 92.629 1.00 19.39 8 LYS C C 1
ATOM 3490 O O . LYS C 1 8 ? -1.469 52.420 91.696 1.00 18.91 8 LYS C O 1
ATOM 3496 N N . LEU C 1 9 ? -0.015 50.973 92.619 1.00 17.38 9 LEU C N 1
ATOM 3497 C CA . LEU C 1 9 ? 0.860 50.963 91.451 1.00 16.20 9 LEU C CA 1
ATOM 3498 C C . LEU C 1 9 ? 0.780 49.557 90.873 1.00 16.88 9 LEU C C 1
ATOM 3499 O O . LEU C 1 9 ? 1.146 48.582 91.537 1.00 16.10 9 LEU C O 1
ATOM 3504 N N . ALA C 1 10 ? 0.293 49.452 89.641 1.00 14.81 10 ALA C N 1
ATOM 3505 C CA . ALA C 1 10 ? 0.159 48.155 88.992 1.00 13.48 10 ALA C CA 1
ATOM 3506 C C . ALA C 1 10 ? 1.163 47.946 87.865 1.00 13.25 10 ALA C C 1
ATOM 3507 O O . ALA C 1 10 ? 1.415 48.841 87.056 1.00 11.47 10 ALA C O 1
ATOM 3509 N N . VAL C 1 11 ? 1.740 46.750 87.833 1.00 13.61 11 VAL C N 1
ATOM 3510 C CA . VAL C 1 11 ? 2.695 46.378 86.803 1.00 13.42 11 VAL C CA 1
ATOM 3511 C C . VAL C 1 11 ? 2.008 45.389 85.868 1.00 15.20 11 VAL C C 1
ATOM 3512 O O . VAL C 1 11 ? 1.336 44.459 86.330 1.00 13.47 11 VAL C O 1
ATOM 3516 N N . ILE C 1 12 ? 2.150 45.602 84.562 1.00 13.71 12 ILE C N 1
ATOM 3517 C CA . ILE C 1 12 ? 1.564 44.691 83.582 1.00 13.75 12 ILE C CA 1
ATOM 3518 C C . ILE C 1 12 ? 2.632 44.329 82.557 1.00 14.73 12 ILE C C 1
ATOM 3519 O O . ILE C 1 12 ? 3.134 45.204 81.846 1.00 15.06 12 ILE C O 1
ATOM 3524 N N . THR C 1 13 ? 2.989 43.049 82.482 1.00 13.10 13 THR C N 1
ATOM 3525 C CA . THR C 1 13 ? 3.994 42.621 81.520 1.00 15.14 13 THR C CA 1
ATOM 3526 C C . THR C 1 13 ? 3.303 42.374 80.186 1.00 15.35 13 THR C C 1
ATOM 3527 O O . THR C 1 13 ? 2.175 41.883 80.150 1.00 14.76 13 THR C O 1
ATOM 3531 N N . GLY C 1 14 ? 3.981 42.717 79.092 1.00 17.75 14 GLY C N 1
ATOM 3532 C CA . GLY C 1 14 ? 3.381 42.563 77.777 1.00 17.25 14 GLY C CA 1
ATOM 3533 C C . GLY C 1 14 ? 2.157 43.466 77.727 1.00 17.54 14 GLY C C 1
ATOM 3534 O O . GLY C 1 14 ? 1.144 43.141 77.108 1.00 18.73 14 GLY C O 1
ATOM 3535 N N . GLY C 1 15 ? 2.252 44.612 78.392 1.00 16.52 15 GLY C N 1
ATOM 3536 C CA . GLY C 1 15 ? 1.130 45.535 78.436 1.00 17.39 15 GLY C CA 1
ATOM 3537 C C . GLY C 1 15 ? 1.075 46.588 77.346 1.00 17.43 15 GLY C C 1
ATOM 3538 O O . GLY C 1 15 ? 0.256 47.501 77.417 1.00 15.96 15 GLY C O 1
ATOM 3539 N N . ALA C 1 16 ? 1.932 46.467 76.337 1.00 18.47 16 ALA C N 1
ATOM 3540 C CA . ALA C 1 16 ? 1.956 47.431 75.244 1.00 20.28 16 ALA C CA 1
ATOM 3541 C C . ALA C 1 16 ? 0.768 47.261 74.303 1.00 21.94 16 ALA C C 1
ATOM 3542 O O . ALA C 1 16 ? 0.326 48.226 73.679 1.00 21.63 16 ALA C O 1
ATOM 3544 N N . ASN C 1 17 ? 0.247 46.040 74.209 1.00 23.91 17 ASN C N 1
ATOM 3545 C CA . ASN C 1 17 ? -0.880 45.760 73.322 1.00 25.82 17 ASN C CA 1
ATOM 3546 C C . ASN C 1 17 ? -1.837 44.704 73.884 1.00 25.10 17 ASN C C 1
ATOM 3547 O O . ASN C 1 17 ? -1.655 44.200 74.991 1.00 25.48 17 ASN C O 1
ATOM 3552 N N . GLY C 1 18 ? -2.857 44.383 73.094 1.00 23.47 18 GLY C N 1
ATOM 3553 C CA . GLY C 1 18 ? -3.836 43.375 73.458 1.00 21.88 18 GLY C CA 1
ATOM 3554 C C . GLY C 1 18 ? -4.411 43.402 74.858 1.00 22.15 18 GLY C C 1
ATOM 3555 O O . GLY C 1 18 ? -4.687 44.462 75.417 1.00 21.96 18 GLY C O 1
ATOM 3556 N N . ILE C 1 19 ? -4.603 42.211 75.416 1.00 21.20 19 ILE C N 1
ATOM 3557 C CA . ILE C 1 19 ? -5.158 42.059 76.751 1.00 20.85 19 ILE C CA 1
ATOM 3558 C C . ILE C 1 19 ? -4.331 42.807 77.788 1.00 20.03 19 ILE C C 1
ATOM 3559 O O . ILE C 1 19 ? -4.881 43.447 78.679 1.00 20.77 19 ILE C O 1
ATOM 3564 N N . GLY C 1 20 ? -3.011 42.730 77.663 1.00 19.93 20 GLY C N 1
ATOM 3565 C CA . GLY C 1 20 ? -2.144 43.418 78.603 1.00 20.61 20 GLY C CA 1
ATOM 3566 C C . GLY C 1 20 ? -2.505 44.886 78.713 1.00 21.13 20 GLY C C 1
ATOM 3567 O O . GLY C 1 20 ? -2.740 45.403 79.809 1.00 20.72 20 GLY C O 1
ATOM 3568 N N . ARG C 1 21 ? -2.557 45.564 77.571 1.00 20.42 21 ARG C N 1
ATOM 3569 C CA . ARG C 1 21 ? -2.895 46.978 77.559 1.00 19.66 21 ARG C CA 1
ATOM 3570 C C . ARG C 1 21 ? -4.302 47.249 78.080 1.00 18.29 21 ARG C C 1
ATOM 3571 O O . ARG C 1 21 ? -4.521 48.206 78.823 1.00 18.23 21 ARG C O 1
ATOM 3579 N N . ALA C 1 22 ? -5.256 46.409 77.692 1.00 17.03 22 ALA C N 1
ATOM 3580 C CA . ALA C 1 22 ? -6.637 46.588 78.129 1.00 16.77 22 ALA C CA 1
ATOM 3581 C C . ALA C 1 22 ? -6.732 46.579 79.653 1.00 16.24 22 ALA C C 1
ATOM 3582 O O . ALA C 1 22 ? -7.466 47.370 80.245 1.00 15.58 22 ALA C O 1
ATOM 3584 N N . ILE C 1 23 ? -5.993 45.673 80.284 1.00 14.87 23 ILE C N 1
ATOM 3585 C CA . ILE C 1 23 ? -6.000 45.568 81.737 1.00 14.91 23 ILE C CA 1
ATOM 3586 C C . ILE C 1 23 ? -5.324 46.793 82.351 1.00 14.52 23 ILE C C 1
ATOM 3587 O O . ILE C 1 23 ? -5.797 47.333 83.346 1.00 14.56 23 ILE C O 1
ATOM 3592 N N . ALA C 1 24 ? -4.233 47.237 81.732 1.00 13.44 24 ALA C N 1
ATOM 3593 C CA . ALA C 1 24 ? -3.494 48.404 82.199 1.00 13.23 24 ALA C CA 1
ATOM 3594 C C . ALA C 1 24 ? -4.396 49.635 82.249 1.00 14.41 24 ALA C C 1
ATOM 3595 O O . ALA C 1 24 ? -4.452 50.340 83.258 1.00 12.87 24 ALA C O 1
ATOM 3597 N N . GLU C 1 25 ? -5.108 49.889 81.155 1.00 15.24 25 GLU C N 1
ATOM 3598 C CA . GLU C 1 25 ? -5.997 51.041 81.099 1.00 14.86 25 GLU C CA 1
ATOM 3599 C C . GLU C 1 25 ? -7.151 50.917 82.082 1.00 13.77 25 GLU C C 1
ATOM 3600 O O . GLU C 1 25 ? -7.494 51.889 82.755 1.00 15.46 25 GLU C O 1
ATOM 3606 N N . ARG C 1 26 ? -7.746 49.729 82.175 1.00 11.95 26 ARG C N 1
ATOM 3607 C CA . ARG C 1 26 ? -8.854 49.524 83.101 1.00 12.13 26 ARG C CA 1
ATOM 3608 C C . ARG C 1 26 ? -8.413 49.833 84.528 1.00 13.31 26 ARG C C 1
ATOM 3609 O O . ARG C 1 26 ? -9.153 50.458 85.293 1.00 12.61 26 ARG C O 1
ATOM 3617 N N . PHE C 1 27 ? -7.212 49.389 84.886 1.00 12.84 27 PHE C N 1
ATOM 3618 C CA . PHE C 1 27 ? -6.687 49.642 86.224 1.00 14.09 27 PHE C CA 1
ATOM 3619 C C . PHE C 1 27 ? -6.465 51.146 86.403 1.00 14.83 27 PHE C C 1
ATOM 3620 O O . PHE C 1 27 ? -6.744 51.698 87.466 1.00 12.99 27 PHE C O 1
ATOM 3628 N N . ALA C 1 28 ? -5.977 51.808 85.354 1.00 15.24 28 ALA C N 1
ATOM 3629 C CA . ALA C 1 28 ? -5.750 53.251 85.413 1.00 16.40 28 ALA C CA 1
ATOM 3630 C C . ALA C 1 28 ? -7.089 53.949 85.638 1.00 16.57 28 ALA C C 1
ATOM 3631 O O . ALA C 1 28 ? -7.189 54.862 86.452 1.00 17.27 28 ALA C O 1
ATOM 3633 N N . VAL C 1 29 ? -8.117 53.510 84.918 1.00 16.52 29 VAL C N 1
ATOM 3634 C CA . VAL C 1 29 ? -9.448 54.093 85.061 1.00 15.76 29 VAL C CA 1
ATOM 3635 C C . VAL C 1 29 ? -9.908 53.955 86.508 1.00 17.31 29 VAL C C 1
ATOM 3636 O O . VAL C 1 29 ? -10.621 54.813 87.034 1.00 16.10 29 VAL C O 1
ATOM 3640 N N . GLU C 1 30 ? -9.483 52.871 87.150 1.00 16.59 30 GLU C N 1
ATOM 3641 C CA . GLU C 1 30 ? -9.867 52.610 88.526 1.00 18.63 30 GLU C CA 1
ATOM 3642 C C . GLU C 1 30 ? -8.977 53.289 89.565 1.00 17.82 30 GLU C C 1
ATOM 3643 O O . GLU C 1 30 ? -9.079 53.003 90.756 1.00 17.52 30 GLU C O 1
ATOM 3649 N N . GLY C 1 31 ? -8.101 54.180 89.103 1.00 17.87 31 GLY C N 1
ATOM 3650 C CA . GLY C 1 31 ? -7.249 54.925 90.014 1.00 18.76 31 GLY C CA 1
ATOM 3651 C C . GLY C 1 31 ? -5.817 54.484 90.231 1.00 19.96 31 GLY C C 1
ATOM 3652 O O . GLY C 1 31 ? -5.133 55.043 91.084 1.00 21.77 31 GLY C O 1
ATOM 3653 N N . ALA C 1 32 ? -5.341 53.512 89.464 1.00 19.20 32 ALA C N 1
ATOM 3654 C CA . ALA C 1 32 ? -3.979 53.028 89.642 1.00 18.09 32 ALA C CA 1
ATOM 3655 C C . ALA C 1 32 ? -2.960 53.602 88.664 1.00 18.10 32 ALA C C 1
ATOM 3656 O O . ALA C 1 32 ? -3.268 53.840 87.498 1.00 18.43 32 ALA C O 1
ATOM 3658 N N . ASP C 1 33 ? -1.745 53.831 89.158 1.00 17.67 33 ASP C N 1
ATOM 3659 C CA . ASP C 1 33 ? -0.655 54.312 88.321 1.00 16.46 33 ASP C CA 1
ATOM 3660 C C . ASP C 1 33 ? -0.127 53.052 87.640 1.00 15.74 33 ASP C C 1
ATOM 3661 O O . ASP C 1 33 ? -0.298 51.945 88.161 1.00 12.72 33 ASP C O 1
ATOM 3666 N N . ILE C 1 34 ? 0.532 53.216 86.499 1.00 14.27 34 ILE C N 1
ATOM 3667 C CA . ILE C 1 34 ? 0.984 52.069 85.727 1.00 12.74 34 ILE C CA 1
ATOM 3668 C C . ILE C 1 34 ? 2.461 51.979 85.369 1.00 14.70 34 ILE C C 1
ATOM 3669 O O . ILE C 1 34 ? 3.122 52.985 85.103 1.00 15.03 34 ILE C O 1
ATOM 3674 N N . ALA C 1 35 ? 2.959 50.746 85.360 1.00 13.16 35 ALA C N 1
ATOM 3675 C CA . ALA C 1 35 ? 4.337 50.440 84.991 1.00 15.09 35 ALA C CA 1
ATOM 3676 C C . ALA C 1 35 ? 4.231 49.257 84.030 1.00 15.55 35 ALA C C 1
ATOM 3677 O O . ALA C 1 35 ? 3.757 48.180 84.402 1.00 14.05 35 ALA C O 1
ATOM 3679 N N . ILE C 1 36 ? 4.657 49.473 82.792 1.00 15.91 36 ILE C N 1
ATOM 3680 C CA . ILE C 1 36 ? 4.594 48.451 81.757 1.00 17.18 36 ILE C CA 1
ATOM 3681 C C . ILE C 1 36 ? 5.969 47.938 81.356 1.00 18.78 36 ILE C C 1
ATOM 3682 O O . ILE C 1 36 ? 6.917 48.710 81.204 1.00 19.98 36 ILE C O 1
ATOM 3687 N N . ALA C 1 37 ? 6.069 46.624 81.201 1.00 18.77 37 ALA C N 1
ATOM 3688 C CA . ALA C 1 37 ? 7.307 45.984 80.787 1.00 20.40 37 ALA C CA 1
ATOM 3689 C C . ALA C 1 37 ? 6.976 45.254 79.492 1.00 22.75 37 ALA C C 1
ATOM 3690 O O . ALA C 1 37 ? 6.029 44.465 79.445 1.00 23.49 37 ALA C O 1
ATOM 3692 N N . ASP C 1 38 ? 7.739 45.528 78.439 1.00 24.04 38 ASP C N 1
ATOM 3693 C CA . ASP C 1 38 ? 7.491 44.890 77.153 1.00 26.16 38 ASP C CA 1
ATOM 3694 C C . ASP C 1 38 ? 8.706 45.060 76.248 1.00 27.38 38 ASP C C 1
ATOM 3695 O O . ASP C 1 38 ? 9.613 45.840 76.553 1.00 26.50 38 ASP C O 1
ATOM 3700 N N . LEU C 1 39 ? 8.728 44.317 75.145 1.00 27.98 39 LEU C N 1
ATOM 3701 C CA . LEU C 1 39 ? 9.827 44.404 74.188 1.00 29.61 39 LEU C CA 1
ATOM 3702 C C . LEU C 1 39 ? 9.682 45.676 73.362 1.00 31.01 39 LEU C C 1
ATOM 3703 O O . LEU C 1 39 ? 10.661 46.379 73.112 1.00 31.61 39 LEU C O 1
ATOM 3708 N N . VAL C 1 40 ? 8.452 45.960 72.942 1.00 30.60 40 VAL C N 1
ATOM 3709 C CA . VAL C 1 40 ? 8.160 47.135 72.126 1.00 31.02 40 VAL C CA 1
ATOM 3710 C C . VAL C 1 40 ? 7.630 48.308 72.940 1.00 29.91 40 VAL C C 1
ATOM 3711 O O . VAL C 1 40 ? 7.115 48.135 74.044 1.00 30.29 40 VAL C O 1
ATOM 3715 N N . PRO C 1 41 ? 7.754 49.527 72.395 1.00 28.44 41 PRO C N 1
ATOM 3716 C CA . PRO C 1 41 ? 7.289 50.748 73.057 1.00 26.17 41 PRO C CA 1
ATOM 3717 C C . PRO C 1 41 ? 5.773 50.719 73.229 1.00 24.30 41 PRO C C 1
ATOM 3718 O O . PRO C 1 41 ? 5.071 50.045 72.475 1.00 24.25 41 PRO C O 1
ATOM 3722 N N . ALA C 1 42 ? 5.271 51.446 74.222 1.00 21.83 42 ALA C N 1
ATOM 3723 C CA . ALA C 1 42 ? 3.836 51.496 74.470 1.00 20.73 42 ALA C CA 1
ATOM 3724 C C . ALA C 1 42 ? 3.351 52.944 74.474 1.00 19.65 42 ALA C C 1
ATOM 3725 O O . ALA C 1 42 ? 2.858 53.440 75.487 1.00 20.28 42 ALA C O 1
ATOM 3727 N N . PRO C 1 43 ? 3.495 53.645 73.336 1.00 18.65 43 PRO C N 1
ATOM 3728 C CA . PRO C 1 43 ? 3.059 55.040 73.247 1.00 17.64 43 PRO C CA 1
ATOM 3729 C C . PRO C 1 43 ? 1.550 55.214 73.403 1.00 16.71 43 PRO C C 1
ATOM 3730 O O . PRO C 1 43 ? 1.103 56.133 74.090 1.00 18.18 43 PRO C O 1
ATOM 3734 N N . GLU C 1 44 ? 0.768 54.334 72.780 1.00 14.77 44 GLU C N 1
ATOM 3735 C CA . GLU C 1 44 ? -0.689 54.425 72.876 1.00 15.29 44 GLU C CA 1
ATOM 3736 C C . GLU C 1 44 ? -1.157 54.271 74.324 1.00 15.69 44 GLU C C 1
ATOM 3737 O O . GLU C 1 44 ? -1.883 55.118 74.848 1.00 13.93 44 GLU C O 1
ATOM 3743 N N . ALA C 1 45 ? -0.741 53.181 74.964 1.00 15.48 45 ALA C N 1
ATOM 3744 C CA . ALA C 1 45 ? -1.125 52.925 76.348 1.00 15.31 45 ALA C CA 1
ATOM 3745 C C . ALA C 1 45 ? -0.732 54.105 77.222 1.00 15.72 45 ALA C C 1
ATOM 3746 O O . ALA C 1 45 ? -1.498 54.541 78.077 1.00 16.21 45 ALA C O 1
ATOM 3748 N N . GLU C 1 46 ? 0.466 54.627 76.988 1.00 17.73 46 GLU C N 1
ATOM 3749 C CA . GLU C 1 46 ? 0.979 55.752 77.760 1.00 18.95 46 GLU C CA 1
ATOM 3750 C C . GLU C 1 46 ? 0.116 57.009 77.644 1.00 18.29 46 GLU C C 1
ATOM 3751 O O . GLU C 1 46 ? -0.196 57.651 78.648 1.00 19.33 46 GLU C O 1
ATOM 3757 N N . ALA C 1 47 ? -0.275 57.361 76.424 1.00 16.97 47 ALA C N 1
ATOM 3758 C CA . ALA C 1 47 ? -1.110 58.543 76.215 1.00 17.36 47 ALA C CA 1
ATOM 3759 C C . ALA C 1 47 ? -2.512 58.375 76.813 1.00 15.54 47 ALA C C 1
ATOM 3760 O O . ALA C 1 47 ? -3.057 59.306 77.407 1.00 15.31 47 ALA C O 1
ATOM 3762 N N . ALA C 1 48 ? -3.095 57.191 76.649 1.00 15.65 48 ALA C N 1
ATOM 3763 C CA . ALA C 1 48 ? -4.435 56.924 77.168 1.00 14.22 48 ALA C CA 1
ATOM 3764 C C . ALA C 1 48 ? -4.443 56.968 78.692 1.00 15.36 48 ALA C C 1
ATOM 3765 O O . ALA C 1 48 ? -5.364 57.510 79.309 1.00 13.09 48 ALA C O 1
ATOM 3767 N N . ILE C 1 49 ? -3.404 56.397 79.291 1.00 16.74 49 ILE C N 1
ATOM 3768 C CA . ILE C 1 49 ? -3.283 56.364 80.742 1.00 17.93 49 ILE C CA 1
ATOM 3769 C C . ILE C 1 49 ? -3.067 57.765 81.302 1.00 18.09 49 ILE C C 1
ATOM 3770 O O . ILE C 1 49 ? -3.695 58.145 82.288 1.00 18.54 49 ILE C O 1
ATOM 3775 N N . ARG C 1 50 ? -2.186 58.539 80.676 1.00 20.14 50 ARG C N 1
ATOM 3776 C CA . ARG C 1 50 ? -1.948 59.899 81.142 1.00 22.54 50 ARG C CA 1
ATOM 3777 C C . ARG C 1 50 ? -3.188 60.764 80.935 1.00 22.89 50 ARG C C 1
ATOM 3778 O O . ARG C 1 50 ? -3.468 61.659 81.732 1.00 23.37 50 ARG C O 1
ATOM 3786 N N . ASN C 1 51 ? -3.940 60.493 79.873 1.00 22.98 51 ASN C N 1
ATOM 3787 C CA . ASN C 1 51 ? -5.153 61.258 79.619 1.00 22.73 51 ASN C CA 1
ATOM 3788 C C . ASN C 1 51 ? -6.155 61.003 80.738 1.00 20.94 51 ASN C C 1
ATOM 3789 O O . ASN C 1 51 ? -7.109 61.751 80.908 1.00 20.28 51 ASN C O 1
ATOM 3794 N N . LEU C 1 52 ? -5.932 59.939 81.502 1.00 21.72 52 LEU C N 1
ATOM 3795 C CA . LEU C 1 52 ? -6.816 59.612 82.615 1.00 22.82 52 LEU C CA 1
ATOM 3796 C C . LEU C 1 52 ? -6.310 60.271 83.897 1.00 22.56 52 LEU C C 1
ATOM 3797 O O . LEU C 1 52 ? -6.917 60.134 84.956 1.00 23.57 52 LEU C O 1
ATOM 3802 N N . GLY C 1 53 ? -5.195 60.987 83.792 1.00 22.04 53 GLY C N 1
ATOM 3803 C CA . GLY C 1 53 ? -4.639 61.654 84.954 1.00 22.42 53 GLY C CA 1
ATOM 3804 C C . GLY C 1 53 ? -3.783 60.743 85.814 1.00 24.10 53 GLY C C 1
ATOM 3805 O O . GLY C 1 53 ? -3.451 61.081 86.949 1.00 23.64 53 GLY C O 1
ATOM 3806 N N . ARG C 1 54 ? -3.424 59.584 85.271 1.00 24.05 54 ARG C N 1
ATOM 3807 C CA . ARG C 1 54 ? -2.597 58.613 85.982 1.00 23.74 54 ARG C CA 1
ATOM 3808 C C . ARG C 1 54 ? -1.129 58.724 85.578 1.00 22.86 54 ARG C C 1
ATOM 3809 O O . ARG C 1 54 ? -0.804 59.248 84.513 1.00 21.83 54 ARG C O 1
ATOM 3817 N N . ARG C 1 55 ? -0.244 58.233 86.439 1.00 22.18 55 ARG C N 1
ATOM 3818 C CA . ARG C 1 55 ? 1.184 58.240 86.156 1.00 21.80 55 ARG C CA 1
ATOM 3819 C C . ARG C 1 55 ? 1.480 56.933 85.436 1.00 21.76 55 ARG C C 1
ATOM 3820 O O . ARG C 1 55 ? 0.846 55.916 85.715 1.00 21.27 55 ARG C O 1
ATOM 3828 N N . VAL C 1 56 ? 2.443 56.952 84.522 1.00 20.79 56 VAL C N 1
ATOM 3829 C CA . VAL C 1 56 ? 2.778 55.752 83.773 1.00 20.26 56 VAL C CA 1
ATOM 3830 C C . VAL C 1 56 ? 4.246 55.680 83.365 1.00 21.09 56 VAL C C 1
ATOM 3831 O O . VAL C 1 56 ? 4.857 56.681 82.983 1.00 21.73 56 VAL C O 1
ATOM 3835 N N . LEU C 1 57 ? 4.803 54.479 83.459 1.00 21.36 57 LEU C N 1
ATOM 3836 C CA . LEU C 1 57 ? 6.188 54.225 83.090 1.00 22.08 57 LEU C CA 1
ATOM 3837 C C . LEU C 1 57 ? 6.240 53.011 82.173 1.00 23.70 57 LEU C C 1
ATOM 3838 O O . LEU C 1 57 ? 5.644 51.977 82.477 1.00 24.13 57 LEU C O 1
ATOM 3843 N N . THR C 1 58 ? 6.942 53.144 81.052 1.00 23.37 58 THR C N 1
ATOM 3844 C CA . THR C 1 58 ? 7.091 52.047 80.102 1.00 24.49 58 THR C CA 1
ATOM 3845 C C . THR C 1 58 ? 8.567 51.720 79.990 1.00 25.99 58 THR C C 1
ATOM 3846 O O . THR C 1 58 ? 9.398 52.616 79.842 1.00 26.05 58 THR C O 1
ATOM 3850 N N . VAL C 1 59 ? 8.896 50.437 80.062 1.00 25.82 59 VAL C N 1
ATOM 3851 C CA . VAL C 1 59 ? 10.285 50.022 79.979 1.00 28.48 59 VAL C CA 1
ATOM 3852 C C . VAL C 1 59 ? 10.474 48.932 78.935 1.00 31.65 59 VAL C C 1
ATOM 3853 O O . VAL C 1 59 ? 9.696 47.977 78.873 1.00 32.34 59 VAL C O 1
ATOM 3857 N N . LYS C 1 60 ? 11.495 49.086 78.097 1.00 33.54 60 LYS C N 1
ATOM 3858 C CA . LYS C 1 60 ? 11.779 48.081 77.084 1.00 34.71 60 LYS C CA 1
ATOM 3859 C C . LYS C 1 60 ? 12.496 47.008 77.881 1.00 33.39 60 LYS C C 1
ATOM 3860 O O . LYS C 1 60 ? 13.541 47.259 78.481 1.00 33.46 60 LYS C O 1
ATOM 3866 N N . CYS C 1 61 ? 11.927 45.810 77.897 1.00 31.76 61 CYS C N 1
ATOM 3867 C CA . CYS C 1 61 ? 12.489 44.737 78.697 1.00 28.94 61 CYS C CA 1
ATOM 3868 C C . CYS C 1 61 ? 12.105 43.356 78.173 1.00 25.80 61 CYS C C 1
ATOM 3869 O O . CYS C 1 61 ? 11.011 43.166 77.642 1.00 24.30 61 CYS C O 1
ATOM 3872 N N . ASP C 1 62 ? 13.022 42.404 78.300 1.00 22.74 62 ASP C N 1
ATOM 3873 C CA . ASP C 1 62 ? 12.750 41.029 77.894 1.00 21.40 62 ASP C CA 1
ATOM 3874 C C . ASP C 1 62 ? 12.441 40.356 79.224 1.00 20.32 62 ASP C C 1
ATOM 3875 O O . ASP C 1 62 ? 13.352 39.988 79.964 1.00 18.81 62 ASP C O 1
ATOM 3880 N N . VAL C 1 63 ? 11.153 40.220 79.527 1.00 19.37 63 VAL C N 1
ATOM 3881 C CA . VAL C 1 63 ? 10.704 39.640 80.786 1.00 19.88 63 VAL C CA 1
ATOM 3882 C C . VAL C 1 63 ? 11.179 38.224 81.103 1.00 19.78 63 VAL C C 1
ATOM 3883 O O . VAL C 1 63 ? 10.978 37.744 82.217 1.00 20.06 63 VAL C O 1
ATOM 3887 N N . SER C 1 64 ? 11.814 37.559 80.143 1.00 19.83 64 SER C N 1
ATOM 3888 C CA . SER C 1 64 ? 12.311 36.204 80.375 1.00 19.57 64 SER C CA 1
ATOM 3889 C C . SER C 1 64 ? 13.742 36.217 80.920 1.00 20.38 64 SER C C 1
ATOM 3890 O O . SER C 1 64 ? 14.216 35.213 81.455 1.00 19.15 64 SER C O 1
ATOM 3893 N N . GLN C 1 65 ? 14.418 37.356 80.784 1.00 19.21 65 GLN C N 1
ATOM 3894 C CA . GLN C 1 65 ? 15.798 37.506 81.241 1.00 20.56 65 GLN C CA 1
ATOM 3895 C C . GLN C 1 65 ? 15.893 38.079 82.652 1.00 20.42 65 GLN C C 1
ATOM 3896 O O . GLN C 1 65 ? 15.417 39.184 82.917 1.00 19.87 65 GLN C O 1
ATOM 3902 N N . PRO C 1 66 ? 16.521 37.333 83.575 1.00 21.38 66 PRO C N 1
ATOM 3903 C CA . PRO C 1 66 ? 16.689 37.753 84.972 1.00 21.98 66 PRO C CA 1
ATOM 3904 C C . PRO C 1 66 ? 17.280 39.155 85.086 1.00 22.35 66 PRO C C 1
ATOM 3905 O O . PRO C 1 66 ? 16.866 39.950 85.932 1.00 23.21 66 PRO C O 1
ATOM 3909 N N . GLY C 1 67 ? 18.248 39.451 84.224 1.00 23.31 67 GLY C N 1
ATOM 3910 C CA . GLY C 1 67 ? 18.886 40.755 84.241 1.00 22.84 67 GLY C CA 1
ATOM 3911 C C . GLY C 1 67 ? 17.923 41.891 83.958 1.00 23.05 67 GLY C C 1
ATOM 3912 O O . GLY C 1 67 ? 17.917 42.894 84.672 1.00 22.89 67 GLY C O 1
ATOM 3913 N N . ASP C 1 68 ? 17.107 41.739 82.916 1.00 22.07 68 ASP C N 1
ATOM 3914 C CA . ASP C 1 68 ? 16.140 42.769 82.554 1.00 21.36 68 ASP C CA 1
ATOM 3915 C C . ASP C 1 68 ? 15.065 42.942 83.608 1.00 20.78 68 ASP C C 1
ATOM 3916 O O . ASP C 1 68 ? 14.633 44.061 83.881 1.00 21.45 68 ASP C O 1
ATOM 3921 N N . VAL C 1 69 ? 14.619 41.834 84.190 1.00 19.19 69 VAL C N 1
ATOM 3922 C CA . VAL C 1 69 ? 13.575 41.898 85.204 1.00 17.66 69 VAL C CA 1
ATOM 3923 C C . VAL C 1 69 ? 14.082 42.551 86.484 1.00 17.89 69 VAL C C 1
ATOM 3924 O O . VAL C 1 69 ? 13.354 43.303 87.132 1.00 17.24 69 VAL C O 1
ATOM 3928 N N . GLU C 1 70 ? 15.331 42.276 86.847 1.00 19.11 70 GLU C N 1
ATOM 3929 C CA . GLU C 1 70 ? 15.901 42.877 88.047 1.00 21.35 70 GLU C CA 1
ATOM 3930 C C . GLU C 1 70 ? 16.037 44.388 87.850 1.00 21.23 70 GLU C C 1
ATOM 3931 O O . GLU C 1 70 ? 15.740 45.169 88.750 1.00 19.80 70 GLU C O 1
ATOM 3937 N N . ALA C 1 71 ? 16.487 44.794 86.667 1.00 21.04 71 ALA C N 1
ATOM 3938 C CA . ALA C 1 71 ? 16.643 46.211 86.367 1.00 20.94 71 ALA C CA 1
ATOM 3939 C C . ALA C 1 71 ? 15.268 46.876 86.324 1.00 21.58 71 ALA C C 1
ATOM 3940 O O . ALA C 1 71 ? 15.091 47.990 86.822 1.00 21.21 71 ALA C O 1
ATOM 3942 N N . PHE C 1 72 ? 14.294 46.191 85.726 1.00 21.13 72 PHE C N 1
ATOM 3943 C CA . PHE C 1 72 ? 12.941 46.731 85.643 1.00 20.11 72 PHE C CA 1
ATOM 3944 C C . PHE C 1 72 ? 12.403 46.944 87.050 1.00 20.90 72 PHE C C 1
ATOM 3945 O O . PHE C 1 72 ? 11.818 47.985 87.350 1.00 22.88 72 PHE C O 1
ATOM 3953 N N . GLY C 1 73 ? 12.605 45.947 87.907 1.00 21.03 73 GLY C N 1
ATOM 3954 C CA . GLY C 1 73 ? 12.140 46.037 89.279 1.00 21.96 73 GLY C CA 1
ATOM 3955 C C . GLY C 1 73 ? 12.755 47.210 90.018 1.00 22.82 73 GLY C C 1
ATOM 3956 O O . GLY C 1 73 ? 12.051 47.980 90.674 1.00 21.64 73 GLY C O 1
ATOM 3957 N N . LYS C 1 74 ? 14.073 47.350 89.922 1.00 23.63 74 LYS C N 1
ATOM 3958 C CA . LYS C 1 74 ? 14.751 48.454 90.590 1.00 25.90 74 LYS C CA 1
ATOM 3959 C C . LYS C 1 74 ? 14.149 49.767 90.113 1.00 24.46 74 LYS C C 1
ATOM 3960 O O . LYS C 1 74 ? 13.791 50.627 90.917 1.00 24.04 74 LYS C O 1
ATOM 3966 N N . GLN C 1 75 ? 14.027 49.904 88.797 1.00 24.82 75 GLN C N 1
ATOM 3967 C CA . GLN C 1 75 ? 13.472 51.114 88.206 1.00 24.84 75 GLN C CA 1
ATOM 3968 C C . GLN C 1 75 ? 12.071 51.427 88.727 1.00 24.73 75 GLN C C 1
ATOM 3969 O O . GLN C 1 75 ? 11.806 52.547 89.169 1.00 24.84 75 GLN C O 1
ATOM 3975 N N . VAL C 1 76 ? 11.173 50.445 88.684 1.00 23.44 76 VAL C N 1
ATOM 3976 C CA . VAL C 1 76 ? 9.809 50.662 89.164 1.00 22.36 76 VAL C CA 1
ATOM 3977 C C . VAL C 1 76 ? 9.792 51.070 90.639 1.00 23.29 76 VAL C C 1
ATOM 3978 O O . VAL C 1 76 ? 8.990 51.908 91.047 1.00 23.10 76 VAL C O 1
ATOM 3982 N N . ILE C 1 77 ? 10.682 50.482 91.434 1.00 24.30 77 ILE C N 1
ATOM 3983 C CA . ILE C 1 77 ? 10.759 50.802 92.857 1.00 25.74 77 ILE C CA 1
ATOM 3984 C C . ILE C 1 77 ? 11.312 52.214 93.078 1.00 26.83 77 ILE C C 1
ATOM 3985 O O . ILE C 1 77 ? 10.853 52.931 93.961 1.00 24.54 77 ILE C O 1
ATOM 3990 N N . SER C 1 78 ? 12.292 52.614 92.272 1.00 28.56 78 SER C N 1
ATOM 3991 C CA . SER C 1 78 ? 12.871 53.951 92.395 1.00 30.80 78 SER C CA 1
ATOM 3992 C C . SER C 1 78 ? 11.853 55.018 92.004 1.00 30.87 78 SER C C 1
ATOM 3993 O O . SER C 1 78 ? 11.816 56.098 92.588 1.00 32.16 78 SER C O 1
ATOM 3996 N N . THR C 1 79 ? 11.023 54.704 91.017 1.00 30.67 79 THR C N 1
ATOM 3997 C CA . THR C 1 79 ? 10.021 55.641 90.528 1.00 30.47 79 THR C CA 1
ATOM 3998 C C . THR C 1 79 ? 8.757 55.746 91.378 1.00 30.47 79 THR C C 1
ATOM 3999 O O . THR C 1 79 ? 8.406 56.831 91.839 1.00 32.09 79 THR C O 1
ATOM 4003 N N . PHE C 1 80 ? 8.072 54.628 91.587 1.00 29.21 80 PHE C N 1
ATOM 4004 C CA . PHE C 1 80 ? 6.838 54.648 92.363 1.00 27.52 80 PHE C CA 1
ATOM 4005 C C . PHE C 1 80 ? 7.009 54.178 93.800 1.00 27.18 80 PHE C C 1
ATOM 4006 O O . PHE C 1 80 ? 6.088 54.283 94.608 1.00 26.35 80 PHE C O 1
ATOM 4014 N N . GLY C 1 81 ? 8.188 53.656 94.114 1.00 28.21 81 GLY C N 1
ATOM 4015 C CA . GLY C 1 81 ? 8.454 53.200 95.467 1.00 28.65 81 GLY C CA 1
ATOM 4016 C C . GLY C 1 81 ? 8.004 51.788 95.785 1.00 29.57 81 GLY C C 1
ATOM 4017 O O . GLY C 1 81 ? 8.583 51.138 96.657 1.00 30.11 81 GLY C O 1
ATOM 4018 N N . ARG C 1 82 ? 6.985 51.301 95.082 1.00 27.14 82 ARG C N 1
ATOM 4019 C CA . ARG C 1 82 ? 6.480 49.959 95.342 1.00 26.55 82 ARG C CA 1
ATOM 4020 C C . ARG C 1 82 ? 5.421 49.518 94.339 1.00 23.52 82 ARG C C 1
ATOM 4021 O O . ARG C 1 82 ? 4.704 50.335 93.770 1.00 25.35 82 ARG C O 1
ATOM 4029 N N . CYS C 1 83 ? 5.332 48.213 94.130 1.00 20.74 83 CYS C N 1
ATOM 4030 C CA . CYS C 1 83 ? 4.345 47.645 93.226 1.00 17.86 83 CYS C CA 1
ATOM 4031 C C . CYS C 1 83 ? 3.304 46.919 94.065 1.00 16.73 83 CYS C C 1
ATOM 4032 O O . CYS C 1 83 ? 3.633 45.986 94.793 1.00 17.18 83 CYS C O 1
ATOM 4035 N N . ASP C 1 84 ? 2.051 47.349 93.966 1.00 15.37 84 ASP C N 1
ATOM 4036 C CA . ASP C 1 84 ? 0.971 46.741 94.734 1.00 13.92 84 ASP C CA 1
ATOM 4037 C C . ASP C 1 84 ? 0.261 45.629 93.967 1.00 13.46 84 ASP C C 1
ATOM 4038 O O . ASP C 1 84 ? -0.235 44.666 94.559 1.00 10.89 84 ASP C O 1
ATOM 4043 N N . ILE C 1 85 ? 0.226 45.775 92.646 1.00 10.73 85 ILE C N 1
ATOM 4044 C CA . ILE C 1 85 ? -0.445 44.827 91.771 1.00 10.81 85 ILE C CA 1
ATOM 4045 C C . ILE C 1 85 ? 0.475 44.377 90.647 1.00 10.17 85 ILE C C 1
ATOM 4046 O O . ILE C 1 85 ? 1.045 45.204 89.940 1.00 10.87 85 ILE C O 1
ATOM 4051 N N . LEU C 1 86 ? 0.618 43.063 90.490 1.00 9.51 86 LEU C N 1
ATOM 4052 C CA . LEU C 1 86 ? 1.455 42.497 89.439 1.00 8.83 86 LEU C CA 1
ATOM 4053 C C . LEU C 1 86 ? 0.620 41.613 88.523 1.00 10.94 86 LEU C C 1
ATOM 4054 O O . LEU C 1 86 ? 0.040 40.616 88.970 1.00 11.75 86 LEU C O 1
ATOM 4059 N N . VAL C 1 87 ? 0.564 41.976 87.245 1.00 9.91 87 VAL C N 1
ATOM 4060 C CA . VAL C 1 87 ? -0.187 41.205 86.264 1.00 9.57 87 VAL C CA 1
ATOM 4061 C C . VAL C 1 87 ? 0.790 40.566 85.283 1.00 11.88 87 VAL C C 1
ATOM 4062 O O . VAL C 1 87 ? 1.374 41.257 84.442 1.00 12.45 87 VAL C O 1
ATOM 4066 N N . ASN C 1 88 ? 0.977 39.253 85.402 1.00 11.27 88 ASN C N 1
ATOM 4067 C CA . ASN C 1 88 ? 1.873 38.521 84.513 1.00 11.46 88 ASN C CA 1
ATOM 4068 C C . ASN C 1 88 ? 1.064 38.131 83.287 1.00 12.50 88 ASN C C 1
ATOM 4069 O O . ASN C 1 88 ? 0.400 37.091 83.259 1.00 13.17 88 ASN C O 1
ATOM 4074 N N . ASN C 1 89 ? 1.122 38.987 82.277 1.00 11.32 89 ASN C N 1
ATOM 4075 C CA . ASN C 1 89 ? 0.374 38.787 81.048 1.00 12.98 89 ASN C CA 1
ATOM 4076 C C . ASN C 1 89 ? 1.258 38.352 79.883 1.00 13.39 89 ASN C C 1
ATOM 4077 O O . ASN C 1 89 ? 0.787 37.701 78.957 1.00 13.50 89 ASN C O 1
ATOM 4082 N N . ALA C 1 90 ? 2.537 38.717 79.935 1.00 13.30 90 ALA C N 1
ATOM 4083 C CA . ALA C 1 90 ? 3.486 38.375 78.877 1.00 13.00 90 ALA C CA 1
ATOM 4084 C C . ALA C 1 90 ? 3.479 36.883 78.534 1.00 14.15 90 ALA C C 1
ATOM 4085 O O . ALA C 1 90 ? 3.471 36.029 79.425 1.00 11.73 90 ALA C O 1
ATOM 4087 N N . GLY C 1 91 ? 3.483 36.579 77.238 1.00 14.17 91 GLY C N 1
ATOM 4088 C CA . GLY C 1 91 ? 3.491 35.194 76.798 1.00 16.23 91 GLY C CA 1
ATOM 4089 C C . GLY C 1 91 ? 3.405 35.027 75.288 1.00 17.54 91 GLY C C 1
ATOM 4090 O O . GLY C 1 91 ? 2.896 35.905 74.596 1.00 18.89 91 GLY C O 1
ATOM 4091 N N . ILE C 1 92 ? 3.920 33.912 74.776 1.00 17.01 92 ILE C N 1
ATOM 4092 C CA . ILE C 1 92 ? 3.871 33.623 73.344 1.00 16.35 92 ILE C CA 1
ATOM 4093 C C . ILE C 1 92 ? 3.064 32.339 73.163 1.00 18.26 92 ILE C C 1
ATOM 4094 O O . ILE C 1 92 ? 2.943 31.543 74.098 1.00 17.85 92 ILE C O 1
ATOM 4099 N N . TYR C 1 93 ? 2.517 32.130 71.968 1.00 18.13 93 TYR C N 1
ATOM 4100 C CA . TYR C 1 93 ? 1.704 30.945 71.720 1.00 19.77 93 TYR C CA 1
ATOM 4101 C C . TYR C 1 93 ? 1.794 30.411 70.292 1.00 18.98 93 TYR C C 1
ATOM 4102 O O . TYR C 1 93 ? 0.779 30.202 69.631 1.00 17.03 93 TYR C O 1
ATOM 4111 N N . PRO C 1 94 ? 3.015 30.163 69.805 1.00 17.62 94 PRO C N 1
ATOM 4112 C CA . PRO C 1 94 ? 3.190 29.650 68.446 1.00 18.79 94 PRO C CA 1
ATOM 4113 C C . PRO C 1 94 ? 2.644 28.234 68.264 1.00 19.23 94 PRO C C 1
ATOM 4114 O O . PRO C 1 94 ? 2.804 27.377 69.130 1.00 18.86 94 PRO C O 1
ATOM 4118 N N . LEU C 1 95 ? 1.989 28.011 67.130 1.00 19.66 95 LEU C N 1
ATOM 4119 C CA . LEU C 1 95 ? 1.422 26.714 66.783 1.00 19.37 95 LEU C CA 1
ATOM 4120 C C . LEU C 1 95 ? 2.590 25.858 66.274 1.00 18.99 95 LEU C C 1
ATOM 4121 O O . LEU C 1 95 ? 3.238 26.217 65.291 1.00 19.11 95 LEU C O 1
ATOM 4126 N N . ILE C 1 96 ? 2.868 24.740 66.942 1.00 17.92 96 ILE C N 1
ATOM 4127 C CA . ILE C 1 96 ? 3.978 23.873 66.537 1.00 17.07 96 ILE C CA 1
ATOM 4128 C C . ILE C 1 96 ? 3.697 22.375 66.693 1.00 18.30 96 ILE C C 1
ATOM 4129 O O . ILE C 1 96 ? 3.615 21.860 67.812 1.00 15.67 96 ILE C O 1
ATOM 4134 N N . PRO C 1 97 ? 3.554 21.656 65.565 1.00 17.92 97 PRO C N 1
ATOM 4135 C CA . PRO C 1 97 ? 3.291 20.215 65.604 1.00 18.88 97 PRO C CA 1
ATOM 4136 C C . PRO C 1 97 ? 4.385 19.546 66.431 1.00 18.63 97 PRO C C 1
ATOM 4137 O O . PRO C 1 97 ? 5.552 19.937 66.355 1.00 18.89 97 PRO C O 1
ATOM 4141 N N . PHE C 1 98 ? 4.014 18.544 67.220 1.00 17.60 98 PHE C N 1
ATOM 4142 C CA . PHE C 1 98 ? 4.983 17.875 68.076 1.00 18.10 98 PHE C CA 1
ATOM 4143 C C . PHE C 1 98 ? 6.242 17.341 67.401 1.00 20.46 98 PHE C C 1
ATOM 4144 O O . PHE C 1 98 ? 7.335 17.474 67.951 1.00 20.69 98 PHE C O 1
ATOM 4152 N N . ASP C 1 99 ? 6.111 16.726 66.229 1.00 21.94 99 ASP C N 1
ATOM 4153 C CA . ASP C 1 99 ? 7.300 16.182 65.578 1.00 24.39 99 ASP C CA 1
ATOM 4154 C C . ASP C 1 99 ? 8.244 17.259 65.063 1.00 23.33 99 ASP C C 1
ATOM 4155 O O . ASP C 1 99 ? 9.367 16.965 64.657 1.00 23.78 99 ASP C O 1
ATOM 4160 N N . GLU C 1 100 ? 7.794 18.509 65.094 1.00 23.17 100 GLU C N 1
ATOM 4161 C CA . GLU C 1 100 ? 8.617 19.621 64.639 1.00 22.61 100 GLU C CA 1
ATOM 4162 C C . GLU C 1 100 ? 9.086 20.473 65.816 1.00 21.96 100 GLU C C 1
ATOM 4163 O O . GLU C 1 100 ? 9.952 21.335 65.665 1.00 24.27 100 GLU C O 1
ATOM 4169 N N . LEU C 1 101 ? 8.514 20.217 66.989 1.00 19.18 101 LEU C N 1
ATOM 4170 C CA . LEU C 1 101 ? 8.855 20.953 68.204 1.00 17.33 101 LEU C CA 1
ATOM 4171 C C . LEU C 1 101 ? 10.248 20.580 68.710 1.00 16.98 101 LEU C C 1
ATOM 4172 O O . LEU C 1 101 ? 10.497 19.428 69.065 1.00 17.06 101 LEU C O 1
ATOM 4177 N N . THR C 1 102 ? 11.154 21.555 68.740 1.00 16.08 102 THR C N 1
ATOM 4178 C CA . THR C 1 102 ? 12.521 21.309 69.200 1.00 16.19 102 THR C CA 1
ATOM 4179 C C . THR C 1 102 ? 12.661 21.658 70.683 1.00 16.66 102 THR C C 1
ATOM 4180 O O . THR C 1 102 ? 11.867 22.422 71.228 1.00 16.50 102 THR C O 1
ATOM 4184 N N . PHE C 1 103 ? 13.677 21.099 71.330 1.00 16.29 103 PHE C N 1
ATOM 4185 C CA . PHE C 1 103 ? 13.914 21.372 72.740 1.00 17.51 103 PHE C CA 1
ATOM 4186 C C . PHE C 1 103 ? 14.146 22.868 72.927 1.00 17.35 103 PHE C C 1
ATOM 4187 O O . PHE C 1 103 ? 13.762 23.445 73.946 1.00 16.43 103 PHE C O 1
ATOM 4195 N N . GLU C 1 104 ? 14.782 23.486 71.935 1.00 17.73 104 GLU C N 1
ATOM 4196 C CA . GLU C 1 104 ? 15.060 24.918 71.971 1.00 18.33 104 GLU C CA 1
ATOM 4197 C C . GLU C 1 104 ? 13.771 25.742 71.983 1.00 16.48 104 GLU C C 1
ATOM 4198 O O . GLU C 1 104 ? 13.654 26.705 72.740 1.00 16.74 104 GLU C O 1
ATOM 4204 N N . GLN C 1 105 ? 12.809 25.362 71.146 1.00 15.36 105 GLN C N 1
ATOM 4205 C CA . GLN C 1 105 ? 11.526 26.066 71.081 1.00 15.46 105 GLN C CA 1
ATOM 4206 C C . GLN C 1 105 ? 10.759 25.830 72.384 1.00 13.86 105 GLN C C 1
ATOM 4207 O O . GLN C 1 105 ? 10.135 26.739 72.930 1.00 13.00 105 GLN C O 1
ATOM 4213 N N . TRP C 1 106 ? 10.817 24.593 72.864 1.00 11.76 106 TRP C N 1
ATOM 4214 C CA . TRP C 1 106 ? 10.163 24.185 74.098 1.00 11.51 106 TRP C CA 1
ATOM 4215 C C . TRP C 1 106 ? 10.706 25.031 75.253 1.00 12.95 106 TRP C C 1
ATOM 4216 O O . TRP C 1 106 ? 9.944 25.642 76.001 1.00 12.11 106 TRP C O 1
ATOM 4227 N N . LYS C 1 107 ? 12.027 25.091 75.365 1.00 13.99 107 LYS C N 1
ATOM 4228 C CA . LYS C 1 107 ? 12.679 25.862 76.415 1.00 15.68 107 LYS C CA 1
ATOM 4229 C C . LYS C 1 107 ? 12.360 27.358 76.316 1.00 16.23 107 LYS C C 1
ATOM 4230 O O . LYS C 1 107 ? 12.082 28.015 77.325 1.00 14.83 107 LYS C O 1
ATOM 4236 N N . LYS C 1 108 ? 12.399 27.894 75.100 1.00 16.19 108 LYS C N 1
ATOM 4237 C CA . LYS C 1 108 ? 12.120 29.309 74.898 1.00 16.42 108 LYS C CA 1
ATOM 4238 C C . LYS C 1 108 ? 10.708 29.647 75.362 1.00 15.64 108 LYS C C 1
ATOM 4239 O O . LYS C 1 108 ? 10.474 30.707 75.947 1.00 14.90 108 LYS C O 1
ATOM 4245 N N . THR C 1 109 ? 9.767 28.743 75.098 1.00 14.56 109 THR C N 1
ATOM 4246 C CA . THR C 1 109 ? 8.383 28.956 75.490 1.00 13.96 109 THR C CA 1
ATOM 4247 C C . THR C 1 109 ? 8.260 29.054 77.007 1.00 13.42 109 THR C C 1
ATOM 4248 O O . THR C 1 109 ? 7.510 29.881 77.517 1.00 13.44 109 THR C O 1
ATOM 4252 N N . PHE C 1 110 ? 8.993 28.212 77.733 1.00 14.27 110 PHE C N 1
ATOM 4253 C CA . PHE C 1 110 ? 8.939 28.254 79.192 1.00 12.75 110 PHE C CA 1
ATOM 4254 C C . PHE C 1 110 ? 9.593 29.518 79.742 1.00 13.67 110 PHE C C 1
ATOM 4255 O O . PHE C 1 110 ? 9.110 30.100 80.714 1.00 14.79 110 PHE C O 1
ATOM 4263 N N . GLU C 1 111 ? 10.689 29.945 79.123 1.00 12.94 111 GLU C N 1
ATOM 4264 C CA . GLU C 1 111 ? 11.385 31.145 79.572 1.00 14.21 111 GLU C CA 1
ATOM 4265 C C . GLU C 1 111 ? 10.480 32.374 79.501 1.00 14.23 111 GLU C C 1
ATOM 4266 O O . GLU C 1 111 ? 10.431 33.176 80.433 1.00 14.96 111 GLU C O 1
ATOM 4272 N N . ILE C 1 112 ? 9.758 32.517 78.397 1.00 13.96 112 ILE C N 1
ATOM 4273 C CA . ILE C 1 112 ? 8.865 33.652 78.228 1.00 13.37 112 ILE C CA 1
ATOM 4274 C C . ILE C 1 112 ? 7.565 33.513 79.013 1.00 12.50 112 ILE C C 1
ATOM 4275 O O . ILE C 1 112 ? 7.156 34.439 79.717 1.00 12.06 112 ILE C O 1
ATOM 4280 N N . ASN C 1 113 ? 6.924 32.352 78.901 1.00 10.81 113 ASN C N 1
ATOM 4281 C CA . ASN C 1 113 ? 5.639 32.121 79.562 1.00 11.39 113 ASN C CA 1
ATOM 4282 C C . ASN C 1 113 ? 5.638 31.803 81.055 1.00 11.51 113 ASN C C 1
ATOM 4283 O O . ASN C 1 113 ? 4.669 32.113 81.748 1.00 10.83 113 ASN C O 1
ATOM 4288 N N . VAL C 1 114 ? 6.700 31.179 81.553 1.00 11.32 114 VAL C N 1
ATOM 4289 C CA . VAL C 1 114 ? 6.731 30.803 82.958 1.00 11.96 114 VAL C CA 1
ATOM 4290 C C . VAL C 1 114 ? 7.776 31.506 83.820 1.00 12.06 114 VAL C C 1
ATOM 4291 O O . VAL C 1 114 ? 7.453 32.009 84.897 1.00 12.10 114 VAL C O 1
ATOM 4295 N N . ASP C 1 115 ? 9.026 31.533 83.365 1.00 12.31 115 ASP C N 1
ATOM 4296 C CA . ASP C 1 115 ? 10.089 32.184 84.132 1.00 12.87 115 ASP C CA 1
ATOM 4297 C C . ASP C 1 115 ? 9.794 33.652 84.435 1.00 12.11 115 ASP C C 1
ATOM 4298 O O . ASP C 1 115 ? 10.091 34.139 85.524 1.00 13.26 115 ASP C O 1
ATOM 4303 N N . SER C 1 116 ? 9.214 34.353 83.467 1.00 12.82 116 SER C N 1
ATOM 4304 C CA . SER C 1 116 ? 8.890 35.767 83.627 1.00 12.29 116 SER C CA 1
ATOM 4305 C C . SER C 1 116 ? 8.007 36.035 84.846 1.00 13.31 116 SER C C 1
ATOM 4306 O O . SER C 1 116 ? 8.231 36.994 85.583 1.00 14.12 116 SER C O 1
ATOM 4309 N N . GLY C 1 117 ? 7.000 35.192 85.053 1.00 12.09 117 GLY C N 1
ATOM 4310 C CA . GLY C 1 117 ? 6.117 35.370 86.193 1.00 11.41 117 GLY C CA 1
ATOM 4311 C C . GLY C 1 117 ? 6.861 35.161 87.501 1.00 10.82 117 GLY C C 1
ATOM 4312 O O . GLY C 1 117 ? 6.612 35.859 88.484 1.00 9.47 117 GLY C O 1
ATOM 4313 N N . PHE C 1 118 ? 7.771 34.191 87.514 1.00 10.58 118 PHE C N 1
ATOM 4314 C CA . PHE C 1 118 ? 8.571 33.908 88.702 1.00 10.15 118 PHE C CA 1
ATOM 4315 C C . PHE C 1 118 ? 9.514 35.076 88.977 1.00 10.15 118 PHE C C 1
ATOM 4316 O O . PHE C 1 118 ? 9.596 35.567 90.103 1.00 11.89 118 PHE C O 1
ATOM 4324 N N . LEU C 1 119 ? 10.232 35.508 87.943 1.00 7.45 119 LEU C N 1
ATOM 4325 C CA . LEU C 1 119 ? 11.172 36.620 88.083 1.00 9.27 119 LEU C CA 1
ATOM 4326 C C . LEU C 1 119 ? 10.470 37.891 88.552 1.00 9.17 119 LEU C C 1
ATOM 4327 O O . LEU C 1 119 ? 10.969 38.600 89.430 1.00 9.75 119 LEU C O 1
ATOM 4332 N N . MET C 1 120 ? 9.307 38.177 87.978 1.00 10.01 120 MET C N 1
ATOM 4333 C CA . MET C 1 120 ? 8.562 39.370 88.366 1.00 11.10 120 MET C CA 1
ATOM 4334 C C . MET C 1 120 ? 8.092 39.279 89.817 1.00 10.56 120 MET C C 1
ATOM 4335 O O . MET C 1 120 ? 8.109 40.270 90.541 1.00 12.23 120 MET C O 1
ATOM 4340 N N . ALA C 1 121 ? 7.678 38.093 90.246 1.00 11.38 121 ALA C N 1
ATOM 4341 C CA . ALA C 1 121 ? 7.221 37.912 91.620 1.00 11.81 121 ALA C CA 1
ATOM 4342 C C . ALA C 1 121 ? 8.377 38.153 92.591 1.00 12.53 121 ALA C C 1
ATOM 4343 O O . ALA C 1 121 ? 8.215 38.818 93.612 1.00 14.29 121 ALA C O 1
ATOM 4345 N N . LYS C 1 122 ? 9.545 37.612 92.267 1.00 12.23 122 LYS C N 1
ATOM 4346 C CA . LYS C 1 122 ? 10.712 37.785 93.118 1.00 13.34 122 LYS C CA 1
ATOM 4347 C C . LYS C 1 122 ? 11.037 39.261 93.278 1.00 14.28 122 LYS C C 1
ATOM 4348 O O . LYS C 1 122 ? 11.466 39.698 94.342 1.00 14.19 122 LYS C O 1
ATOM 4354 N N . ALA C 1 123 ? 10.823 40.034 92.219 1.00 14.49 123 ALA C N 1
ATOM 4355 C CA . ALA C 1 123 ? 11.123 41.456 92.269 1.00 14.03 123 ALA C CA 1
ATOM 4356 C C . ALA C 1 123 ? 10.118 42.285 93.058 1.00 14.17 123 ALA C C 1
ATOM 4357 O O . ALA C 1 123 ? 10.504 43.235 93.738 1.00 14.37 123 ALA C O 1
ATOM 4359 N N . PHE C 1 124 ? 8.838 41.926 92.996 1.00 13.38 124 PHE C N 1
ATOM 4360 C CA . PHE C 1 124 ? 7.830 42.723 93.684 1.00 13.97 124 PHE C CA 1
ATOM 4361 C C . PHE C 1 124 ? 7.131 42.167 94.921 1.00 13.58 124 PHE C C 1
ATOM 4362 O O . PHE C 1 124 ? 6.488 42.920 95.653 1.00 14.54 124 PHE C O 1
ATOM 4370 N N . VAL C 1 125 ? 7.234 40.868 95.170 1.00 12.96 125 VAL C N 1
ATOM 4371 C CA . VAL C 1 125 ? 6.591 40.316 96.356 1.00 12.16 125 VAL C CA 1
ATOM 4372 C C . VAL C 1 125 ? 7.156 40.940 97.637 1.00 11.64 125 VAL C C 1
ATOM 4373 O O . VAL C 1 125 ? 6.410 41.240 98.561 1.00 13.80 125 VAL C O 1
ATOM 4377 N N . PRO C 1 126 ? 8.484 41.146 97.708 1.00 12.71 126 PRO C N 1
ATOM 4378 C CA . PRO C 1 126 ? 9.066 41.744 98.916 1.00 12.49 126 PRO C CA 1
ATOM 4379 C C . PRO C 1 126 ? 8.369 43.043 99.311 1.00 13.14 126 PRO C C 1
ATOM 4380 O O . PRO C 1 126 ? 8.012 43.239 100.476 1.00 14.10 126 PRO C O 1
ATOM 4384 N N . GLY C 1 127 ? 8.176 43.925 98.334 1.00 13.16 127 GLY C N 1
ATOM 4385 C CA . GLY C 1 127 ? 7.507 45.184 98.598 1.00 11.98 127 GLY C CA 1
ATOM 4386 C C . GLY C 1 127 ? 6.077 44.960 99.055 1.00 14.40 127 GLY C C 1
ATOM 4387 O O . GLY C 1 127 ? 5.586 45.666 99.936 1.00 14.78 127 GLY C O 1
ATOM 4388 N N . MET C 1 128 ? 5.401 43.978 98.464 1.00 13.07 128 MET C N 1
ATOM 4389 C CA . MET C 1 128 ? 4.024 43.682 98.849 1.00 14.34 128 MET C CA 1
ATOM 4390 C C . MET C 1 128 ? 3.962 43.175 100.286 1.00 15.32 128 MET C C 1
ATOM 4391 O O . MET C 1 128 ? 3.115 43.615 101.068 1.00 15.53 128 MET C O 1
ATOM 4396 N N . LYS C 1 129 ? 4.850 42.242 100.628 1.00 15.09 129 LYS C N 1
ATOM 4397 C CA . LYS C 1 129 ? 4.885 41.689 101.981 1.00 18.39 129 LYS C CA 1
ATOM 4398 C C . LYS C 1 129 ? 5.088 42.791 103.018 1.00 19.34 129 LYS C C 1
ATOM 4399 O O . LYS C 1 129 ? 4.382 42.841 104.019 1.00 18.72 129 LYS C O 1
ATOM 4405 N N . ARG C 1 130 ? 6.058 43.670 102.773 1.00 21.07 130 ARG C N 1
ATOM 4406 C CA . ARG C 1 130 ? 6.344 44.758 103.698 1.00 22.22 130 ARG C CA 1
ATOM 4407 C C . ARG C 1 130 ? 5.114 45.613 103.945 1.00 21.51 130 ARG C C 1
ATOM 4408 O O . ARG C 1 130 ? 4.834 46.009 105.078 1.00 20.61 130 ARG C O 1
ATOM 4416 N N . ASN C 1 131 ? 4.369 45.886 102.882 1.00 19.21 131 ASN C N 1
ATOM 4417 C CA . ASN C 1 131 ? 3.180 46.707 102.997 1.00 17.82 131 ASN C CA 1
ATOM 4418 C C . ASN C 1 131 ? 1.946 45.945 103.482 1.00 16.08 131 ASN C C 1
ATOM 4419 O O . ASN C 1 131 ? 0.910 46.554 103.735 1.00 15.69 131 ASN C O 1
ATOM 4424 N N . GLY C 1 132 ? 2.048 44.623 103.597 1.00 13.43 132 GLY C N 1
ATOM 4425 C CA . GLY C 1 132 ? 0.913 43.832 104.054 1.00 12.97 132 GLY C CA 1
ATOM 4426 C C . GLY C 1 132 ? -0.291 43.777 103.115 1.00 14.61 132 GLY C C 1
ATOM 4427 O O . GLY C 1 132 ? -1.419 43.537 103.549 1.00 11.59 132 GLY C O 1
ATOM 4428 N N . TRP C 1 133 ? -0.064 44.001 101.824 1.00 14.26 133 TRP C N 1
ATOM 4429 C CA . TRP C 1 133 ? -1.152 43.952 100.854 1.00 13.81 133 TRP C CA 1
ATOM 4430 C C . TRP C 1 133 ? -0.568 43.792 99.460 1.00 13.67 133 TRP C C 1
ATOM 4431 O O . TRP C 1 133 ? 0.432 44.427 99.121 1.00 11.99 133 TRP C O 1
ATOM 4442 N N . GLY C 1 134 ? -1.196 42.940 98.656 1.00 13.23 134 GLY C N 1
ATOM 4443 C CA . GLY C 1 134 ? -0.712 42.721 97.307 1.00 10.22 134 GLY C CA 1
ATOM 4444 C C . GLY C 1 134 ? -1.654 41.900 96.450 1.00 10.44 134 GLY C C 1
ATOM 4445 O O . GLY C 1 134 ? -2.560 41.225 96.951 1.00 10.20 134 GLY C O 1
ATOM 4446 N N . ARG C 1 135 ? -1.440 41.969 95.143 1.00 8.50 135 ARG C N 1
ATOM 4447 C CA . ARG C 1 135 ? -2.251 41.223 94.192 1.00 9.43 135 ARG C CA 1
ATOM 4448 C C . ARG C 1 135 ? -1.377 40.764 93.044 1.00 8.53 135 ARG C C 1
ATOM 4449 O O . ARG C 1 135 ? -0.613 41.546 92.481 1.00 10.36 135 ARG C O 1
ATOM 4457 N N . ILE C 1 136 ? -1.467 39.483 92.718 1.00 9.48 136 ILE C N 1
ATOM 4458 C CA . ILE C 1 136 ? -0.725 38.945 91.594 1.00 9.06 136 ILE C CA 1
ATOM 4459 C C . ILE C 1 136 ? -1.757 38.206 90.755 1.00 10.68 136 ILE C C 1
ATOM 4460 O O . ILE C 1 136 ? -2.519 37.381 91.268 1.00 11.03 136 ILE C O 1
ATOM 4465 N N . ILE C 1 137 ? -1.806 38.541 89.471 1.00 9.68 137 ILE C N 1
ATOM 4466 C CA . ILE C 1 137 ? -2.745 37.919 88.556 1.00 9.67 137 ILE C CA 1
ATOM 4467 C C . ILE C 1 137 ? -1.960 37.340 87.396 1.00 9.15 137 ILE C C 1
ATOM 4468 O O . ILE C 1 137 ? -1.230 38.055 86.708 1.00 9.40 137 ILE C O 1
ATOM 4473 N N . ASN C 1 138 ? -2.103 36.036 87.194 1.00 9.44 138 ASN C N 1
ATOM 4474 C CA . ASN C 1 138 ? -1.398 35.345 86.125 1.00 9.17 138 ASN C CA 1
ATOM 4475 C C . ASN C 1 138 ? -2.353 35.015 84.991 1.00 9.47 138 ASN C C 1
ATOM 4476 O O . ASN C 1 138 ? -3.476 34.569 85.228 1.00 11.35 138 ASN C O 1
ATOM 4481 N N . LEU C 1 139 ? -1.909 35.236 83.760 1.00 8.58 139 LEU C N 1
ATOM 4482 C CA . LEU C 1 139 ? -2.741 34.920 82.609 1.00 8.80 139 LEU C CA 1
ATOM 4483 C C . LEU C 1 139 ? -2.455 33.496 82.138 1.00 7.39 139 LEU C C 1
ATOM 4484 O O . LEU C 1 139 ? -1.316 33.149 81.818 1.00 7.43 139 LEU C O 1
ATOM 4489 N N . THR C 1 140 ? -3.485 32.663 82.121 1.00 6.98 140 THR C N 1
ATOM 4490 C CA . THR C 1 140 ? -3.318 31.301 81.641 1.00 8.21 140 THR C CA 1
ATOM 4491 C C . THR C 1 140 ? -4.205 31.164 80.404 1.00 9.38 140 THR C C 1
ATOM 4492 O O . THR C 1 140 ? -4.468 32.161 79.733 1.00 10.65 140 THR C O 1
ATOM 4496 N N . SER C 1 141 ? -4.676 29.963 80.091 1.00 9.52 141 SER C N 1
ATOM 4497 C CA . SER C 1 141 ? -5.497 29.786 78.889 1.00 9.33 141 SER C CA 1
ATOM 4498 C C . SER C 1 141 ? -6.472 28.624 79.005 1.00 8.03 141 SER C C 1
ATOM 4499 O O . SER C 1 141 ? -6.159 27.611 79.630 1.00 5.60 141 SER C O 1
ATOM 4502 N N . THR C 1 142 ? -7.654 28.763 78.405 1.00 8.34 142 THR C N 1
ATOM 4503 C CA . THR C 1 142 ? -8.640 27.687 78.458 1.00 8.39 142 THR C CA 1
ATOM 4504 C C . THR C 1 142 ? -8.189 26.463 77.654 1.00 7.71 142 THR C C 1
ATOM 4505 O O . THR C 1 142 ? -8.771 25.383 77.789 1.00 6.29 142 THR C O 1
ATOM 4509 N N . THR C 1 143 ? -7.158 26.620 76.820 1.00 7.41 143 THR C N 1
ATOM 4510 C CA . THR C 1 143 ? -6.665 25.482 76.043 1.00 9.29 143 THR C CA 1
ATOM 4511 C C . THR C 1 143 ? -6.207 24.400 77.018 1.00 10.18 143 THR C C 1
ATOM 4512 O O . THR C 1 143 ? -6.075 23.236 76.653 1.00 11.68 143 THR C O 1
ATOM 4516 N N . TYR C 1 144 ? -5.972 24.801 78.265 1.00 10.49 144 TYR C N 1
ATOM 4517 C CA . TYR C 1 144 ? -5.548 23.875 79.309 1.00 9.93 144 TYR C CA 1
ATOM 4518 C C . TYR C 1 144 ? -6.559 22.741 79.488 1.00 9.17 144 TYR C C 1
ATOM 4519 O O . TYR C 1 144 ? -6.187 21.620 79.825 1.00 9.81 144 TYR C O 1
ATOM 4528 N N . TRP C 1 145 ? -7.836 23.040 79.253 1.00 8.69 145 TRP C N 1
ATOM 4529 C CA . TRP C 1 145 ? -8.907 22.049 79.391 1.00 9.87 145 TRP C CA 1
ATOM 4530 C C . TRP C 1 145 ? -9.441 21.562 78.044 1.00 11.32 145 TRP C C 1
ATOM 4531 O O . TRP C 1 145 ? -10.444 20.843 77.992 1.00 10.69 145 TRP C O 1
ATOM 4542 N N . LEU C 1 146 ? -8.782 21.936 76.953 1.00 10.85 146 LEU C N 1
ATOM 4543 C CA . LEU C 1 146 ? -9.283 21.537 75.642 1.00 12.44 146 LEU C CA 1
ATOM 4544 C C . LEU C 1 146 ? -8.381 20.618 74.836 1.00 10.24 146 LEU C C 1
ATOM 4545 O O . LEU C 1 146 ? -7.157 20.644 74.966 1.00 8.03 146 LEU C O 1
ATOM 4550 N N . LYS C 1 147 ? -9.009 19.803 73.997 1.00 10.87 147 LYS C N 1
ATOM 4551 C CA . LYS C 1 147 ? -8.283 18.905 73.116 1.00 12.52 147 LYS C CA 1
ATOM 4552 C C . LYS C 1 147 ? -7.912 19.754 71.905 1.00 12.22 147 LYS C C 1
ATOM 4553 O O . LYS C 1 147 ? -8.781 20.168 71.139 1.00 12.74 147 LYS C O 1
ATOM 4559 N N . ILE C 1 148 ? -6.625 20.038 71.752 1.00 11.85 148 ILE C N 1
ATOM 4560 C CA . ILE C 1 148 ? -6.153 20.837 70.631 1.00 12.77 148 ILE C CA 1
ATOM 4561 C C . ILE C 1 148 ? -4.704 20.475 70.347 1.00 14.60 148 ILE C C 1
ATOM 4562 O O . ILE C 1 148 ? -3.876 20.399 71.256 1.00 14.38 148 ILE C O 1
ATOM 4567 N N . GLU C 1 149 ? -4.409 20.247 69.072 1.00 15.24 149 GLU C N 1
ATOM 4568 C CA . GLU C 1 149 ? -3.082 19.837 68.638 1.00 16.41 149 GLU C CA 1
ATOM 4569 C C . GLU C 1 149 ? -2.091 20.960 68.370 1.00 15.71 149 GLU C C 1
ATOM 4570 O O . GLU C 1 149 ? -2.470 22.116 6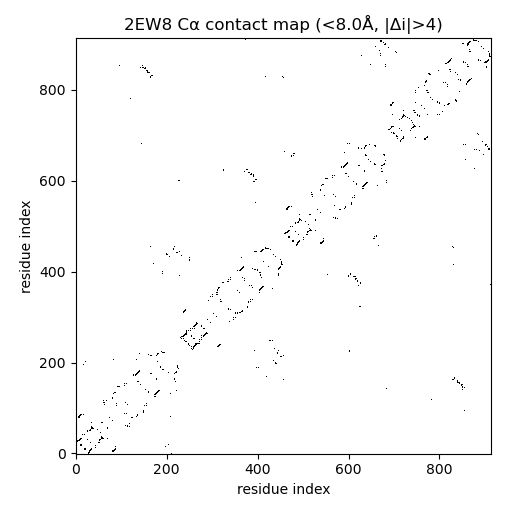8.156 1.00 14.43 149 GLU C O 1
ATOM 4576 N N . ALA C 1 150 ? -0.814 20.589 68.382 1.00 13.98 150 ALA C N 1
ATOM 4577 C CA . ALA C 1 150 ? 0.282 21.508 68.109 1.00 14.51 150 ALA C CA 1
ATOM 4578 C C . ALA C 1 150 ? 0.516 22.586 69.167 1.00 14.53 150 ALA C C 1
ATOM 4579 O O . ALA C 1 150 ? 0.995 23.675 68.852 1.00 13.68 150 ALA C O 1
ATOM 4581 N N . TYR C 1 151 ? 0.183 22.283 70.419 1.00 15.29 151 TYR C N 1
ATOM 4582 C CA . TYR C 1 151 ? 0.383 23.228 71.518 1.00 14.71 151 TYR C CA 1
ATOM 4583 C C . TYR C 1 151 ? 0.928 22.547 72.771 1.00 14.53 151 TYR C C 1
ATOM 4584 O O . TYR C 1 151 ? 0.660 22.989 73.890 1.00 14.23 151 TYR C O 1
ATOM 4593 N N . THR C 1 152 ? 1.698 21.479 72.589 1.00 13.31 152 THR C N 1
ATOM 4594 C CA . THR C 1 152 ? 2.251 20.762 73.729 1.00 13.61 152 THR C CA 1
ATOM 4595 C C . THR C 1 152 ? 3.129 21.665 74.593 1.00 12.76 152 THR C C 1
ATOM 4596 O O . THR C 1 152 ? 3.038 21.645 75.822 1.00 10.63 152 THR C O 1
ATOM 4600 N N . HIS C 1 153 ? 3.973 22.461 73.945 1.00 11.72 153 HIS C N 1
ATOM 4601 C CA . HIS C 1 153 ? 4.850 23.391 74.651 1.00 11.36 153 HIS C CA 1
ATOM 4602 C C . HIS C 1 153 ? 4.004 24.484 75.319 1.00 10.77 153 HIS C C 1
ATOM 4603 O O . HIS C 1 153 ? 4.184 24.799 76.500 1.00 10.59 153 HIS C O 1
ATOM 4610 N N . TYR C 1 154 ? 3.068 25.047 74.560 1.00 9.66 154 TYR C N 1
ATOM 4611 C CA . TYR C 1 154 ? 2.201 26.113 75.059 1.00 8.79 154 TYR C CA 1
ATOM 4612 C C . TYR C 1 154 ? 1.309 25.702 76.231 1.00 9.04 154 TYR C C 1
ATOM 4613 O O . TYR C 1 154 ? 1.286 26.371 77.266 1.00 8.65 154 TYR C O 1
ATOM 4622 N N . ILE C 1 155 ? 0.566 24.612 76.070 1.00 8.33 155 ILE C N 1
ATOM 4623 C CA . ILE C 1 155 ? -0.322 24.155 77.130 1.00 7.92 155 ILE C CA 1
ATOM 4624 C C . ILE C 1 155 ? 0.450 23.724 78.377 1.00 8.37 155 ILE C C 1
ATOM 4625 O O . ILE C 1 155 ? -0.027 23.881 79.502 1.00 9.31 155 ILE C O 1
ATOM 4630 N N . SER C 1 156 ? 1.653 23.202 78.184 1.00 7.28 156 SER C N 1
ATOM 4631 C CA . SER C 1 156 ? 2.456 22.803 79.323 1.00 8.79 156 SER C CA 1
ATOM 4632 C C . SER C 1 156 ? 2.781 24.045 80.159 1.00 9.83 156 SER C C 1
ATOM 4633 O O . SER C 1 156 ? 2.711 24.001 81.390 1.00 6.91 156 SER C O 1
ATOM 4636 N N . THR C 1 157 ? 3.114 25.155 79.494 1.00 10.23 157 THR C N 1
ATOM 4637 C CA . THR C 1 157 ? 3.438 26.387 80.215 1.00 10.03 157 THR C CA 1
ATOM 4638 C C . THR C 1 157 ? 2.196 26.990 80.849 1.00 10.46 157 THR C C 1
ATOM 4639 O O . THR C 1 157 ? 2.249 27.494 81.969 1.00 11.84 157 THR C O 1
ATOM 4643 N N . LYS C 1 158 ? 1.076 26.938 80.136 1.00 9.60 158 LYS C N 1
ATOM 4644 C CA . LYS C 1 158 ? -0.166 27.484 80.663 1.00 8.16 158 LYS C CA 1
ATOM 4645 C C . LYS C 1 158 ? -0.588 26.718 81.921 1.00 9.82 158 LYS C C 1
ATOM 4646 O O . LYS C 1 158 ? -1.139 27.297 82.856 1.00 8.76 158 LYS C O 1
ATOM 4652 N N . ALA C 1 159 ? -0.333 25.414 81.941 1.00 9.89 159 ALA C N 1
ATOM 4653 C CA . ALA C 1 159 ? -0.668 24.608 83.109 1.00 9.96 159 ALA C CA 1
ATOM 4654 C C . ALA C 1 159 ? 0.282 25.026 84.231 1.00 9.72 159 ALA C C 1
ATOM 4655 O O . ALA C 1 159 ? -0.116 25.137 85.388 1.00 11.08 159 ALA C O 1
ATOM 4657 N N . ALA C 1 160 ? 1.542 25.266 83.879 1.00 8.56 160 ALA C N 1
ATOM 4658 C CA . ALA C 1 160 ? 2.529 25.697 84.861 1.00 8.39 160 ALA C CA 1
ATOM 4659 C C . ALA C 1 160 ? 2.056 26.997 85.519 1.00 10.32 160 ALA C C 1
ATOM 4660 O O . ALA C 1 160 ? 2.236 27.194 86.728 1.00 6.90 160 ALA C O 1
ATOM 4662 N N . ASN C 1 161 ? 1.456 27.881 84.721 1.00 7.86 161 ASN C N 1
ATOM 4663 C CA . ASN C 1 161 ? 0.960 29.148 85.245 1.00 8.79 161 ASN C CA 1
ATOM 4664 C C . ASN C 1 161 ? -0.082 28.903 86.340 1.00 8.29 161 ASN C C 1
ATOM 4665 O O . ASN C 1 161 ? -0.155 29.645 87.318 1.00 7.81 161 ASN C O 1
ATOM 4670 N N . ILE C 1 162 ? -0.896 27.870 86.172 1.00 7.75 162 ILE C N 1
ATOM 4671 C CA . ILE C 1 162 ? -1.920 27.571 87.167 1.00 7.36 162 ILE C CA 1
ATOM 4672 C C . ILE C 1 162 ? -1.286 27.005 88.435 1.00 8.39 162 ILE C C 1
ATOM 4673 O O . ILE C 1 162 ? -1.675 27.373 89.551 1.00 9.66 162 ILE C O 1
ATOM 4678 N N . GLY C 1 163 ? -0.311 26.115 88.263 1.00 6.84 163 GLY C N 1
ATOM 4679 C CA . GLY C 1 163 ? 0.370 25.549 89.413 1.00 6.65 163 GLY C CA 1
ATOM 4680 C C . GLY C 1 163 ? 1.067 26.666 90.180 1.00 6.35 163 GLY C C 1
ATOM 4681 O O . GLY C 1 163 ? 1.024 26.711 91.410 1.00 3.94 163 GLY C O 1
ATOM 4682 N N . PHE C 1 164 ? 1.705 27.571 89.440 1.00 5.86 164 PHE C N 1
ATOM 4683 C CA . PHE C 1 164 ? 2.408 28.716 90.023 1.00 7.14 164 PHE C CA 1
ATOM 4684 C C . PHE C 1 164 ? 1.409 29.537 90.842 1.00 6.97 164 PHE C C 1
ATOM 4685 O O . PHE C 1 164 ? 1.686 29.920 91.977 1.00 8.14 164 PHE C O 1
ATOM 4693 N N . THR C 1 165 ? 0.241 29.786 90.258 1.00 5.48 165 THR C N 1
ATOM 4694 C CA . THR C 1 165 ? -0.819 30.539 90.914 1.00 4.02 165 THR C CA 1
ATOM 4695 C C . THR C 1 165 ? -1.243 29.885 92.233 1.00 5.64 165 THR C C 1
ATOM 4696 O O . THR C 1 165 ? -1.276 30.535 93.285 1.00 3.59 165 THR C O 1
ATOM 4700 N N . ARG C 1 166 ? -1.570 28.596 92.174 1.00 4.94 166 ARG C N 1
ATOM 4701 C CA . ARG C 1 166 ? -2.007 27.872 93.362 1.00 7.80 166 ARG C CA 1
ATOM 4702 C C . ARG C 1 166 ? -0.938 27.799 94.453 1.00 7.90 166 ARG C C 1
ATOM 4703 O O . ARG C 1 166 ? -1.209 28.076 95.623 1.00 8.93 166 ARG C O 1
ATOM 4711 N N . ALA C 1 167 ? 0.275 27.429 94.064 1.00 8.98 167 ALA C N 1
ATOM 4712 C CA . ALA C 1 167 ? 1.371 27.302 95.019 1.00 10.08 167 ALA C CA 1
ATOM 4713 C C . ALA C 1 167 ? 1.784 28.640 95.632 1.00 9.95 167 ALA C C 1
ATOM 4714 O O . ALA C 1 167 ? 1.913 28.745 96.850 1.00 11.82 167 ALA C O 1
ATOM 4716 N N . LEU C 1 168 ? 1.984 29.663 94.802 1.00 9.01 168 LEU C N 1
ATOM 4717 C CA . LEU C 1 168 ? 2.382 30.974 95.318 1.00 10.18 168 LEU C CA 1
ATOM 4718 C C . LEU C 1 168 ? 1.297 31.549 96.239 1.00 10.16 168 LEU C C 1
ATOM 4719 O O . LEU C 1 168 ? 1.598 32.241 97.212 1.00 8.98 168 LEU C O 1
ATOM 4724 N N . ALA C 1 169 ? 0.038 31.257 95.931 1.00 8.30 169 ALA C N 1
ATOM 4725 C CA . ALA C 1 169 ? -1.074 31.731 96.749 1.00 7.87 169 ALA C CA 1
ATOM 4726 C C . ALA C 1 169 ? -0.922 31.156 98.160 1.00 9.63 169 ALA C C 1
ATOM 4727 O O . ALA C 1 169 ? -1.145 31.850 99.155 1.00 9.05 169 ALA C O 1
ATOM 4729 N N . SER C 1 170 ? -0.546 29.882 98.240 1.00 7.95 170 SER C N 1
ATOM 4730 C CA . SER C 1 170 ? -0.353 29.236 99.531 1.00 9.70 170 SER C CA 1
ATOM 4731 C C . SER C 1 170 ? 0.785 29.920 100.284 1.00 9.36 170 SER C C 1
ATOM 4732 O O . SER C 1 170 ? 0.680 30.173 101.479 1.00 8.65 170 SER C O 1
ATOM 4735 N N . ASP C 1 171 ? 1.862 30.235 99.571 1.00 9.83 171 ASP C N 1
ATOM 4736 C CA . ASP C 1 171 ? 3.020 30.889 100.172 1.00 10.29 171 ASP C CA 1
ATOM 4737 C C . ASP C 1 171 ? 2.780 32.313 100.666 1.00 10.43 171 ASP C C 1
ATOM 4738 O O . ASP C 1 171 ? 3.321 32.710 101.697 1.00 11.94 171 ASP C O 1
ATOM 4743 N N . LEU C 1 172 ? 1.967 33.079 99.945 1.00 9.47 172 LEU C N 1
ATOM 4744 C CA . LEU C 1 172 ? 1.740 34.477 100.295 1.00 9.99 172 LEU C CA 1
ATOM 4745 C C . LEU C 1 172 ? 0.434 34.831 101.009 1.00 11.54 172 LEU C C 1
ATOM 4746 O O . LEU C 1 172 ? 0.244 35.977 101.417 1.00 12.07 172 LEU C O 1
ATOM 4751 N N . GLY C 1 173 ? -0.453 33.858 101.168 1.00 11.12 173 GLY C N 1
ATOM 4752 C CA . GLY C 1 173 ? -1.730 34.117 101.809 1.00 11.94 173 GLY C CA 1
ATOM 4753 C C . GLY C 1 173 ? -1.709 34.768 103.181 1.00 13.87 173 GLY C C 1
ATOM 4754 O O . GLY C 1 173 ? -2.638 35.491 103.541 1.00 12.24 173 GLY C O 1
ATOM 4755 N N . LYS C 1 174 ? -0.666 34.511 103.958 1.00 15.35 174 LYS C N 1
ATOM 4756 C CA . LYS C 1 174 ? -0.570 35.087 105.296 1.00 17.83 174 LYS C CA 1
ATOM 4757 C C . LYS C 1 174 ? -0.069 36.528 105.301 1.00 16.99 174 LYS C C 1
ATOM 4758 O O . LYS C 1 174 ? -0.111 37.190 106.336 1.00 17.40 174 LYS C O 1
ATOM 4764 N N . ASP C 1 175 ? 0.384 37.019 104.148 1.00 15.68 175 ASP C N 1
ATOM 4765 C CA . ASP C 1 175 ? 0.900 38.382 104.050 1.00 14.16 175 ASP C CA 1
ATOM 4766 C C . ASP C 1 175 ? -0.048 39.405 103.420 1.00 14.03 175 ASP C C 1
ATOM 4767 O O . ASP C 1 175 ? 0.372 40.509 103.084 1.00 15.90 175 ASP C O 1
ATOM 4772 N N . GLY C 1 176 ? -1.315 39.044 103.258 1.00 12.84 176 GLY C N 1
ATOM 4773 C CA . GLY C 1 176 ? -2.269 39.967 102.665 1.00 12.06 176 GLY C CA 1
ATOM 4774 C C . GLY C 1 176 ? -2.232 40.009 101.148 1.00 12.02 176 GLY C C 1
ATOM 4775 O O . GLY C 1 176 ? -2.825 40.892 100.528 1.00 10.81 176 GLY C O 1
ATOM 4776 N N . ILE C 1 177 ? -1.539 39.047 100.549 1.00 12.46 177 ILE C N 1
ATOM 4777 C CA . ILE C 1 177 ? -1.407 38.961 99.094 1.00 11.86 177 ILE C CA 1
ATOM 4778 C C . ILE C 1 177 ? -2.228 37.797 98.507 1.00 12.44 177 ILE C C 1
ATOM 4779 O O . ILE C 1 177 ? -2.153 36.671 99.002 1.00 12.68 177 ILE C O 1
ATOM 4784 N N . THR C 1 178 ? -3.018 38.062 97.468 1.00 10.86 178 THR C N 1
ATOM 4785 C CA . THR C 1 178 ? -3.779 36.988 96.829 1.00 10.68 178 THR C CA 1
ATOM 4786 C C . THR C 1 178 ? -3.115 36.723 95.482 1.00 12.26 178 THR C C 1
ATOM 4787 O O . THR C 1 178 ? -2.518 37.624 94.885 1.00 11.56 178 THR C O 1
ATOM 4791 N N . VAL C 1 179 ? -3.207 35.484 95.015 1.00 10.97 179 VAL C N 1
ATOM 4792 C CA . VAL C 1 179 ? -2.624 35.110 93.734 1.00 8.62 179 VAL C CA 1
ATOM 4793 C C . VAL C 1 179 ? -3.700 34.330 93.006 1.00 7.99 179 VAL C C 1
ATOM 4794 O O . VAL C 1 179 ? -4.159 33.296 93.487 1.00 6.63 179 VAL C O 1
ATOM 4798 N N . ASN C 1 180 ? -4.110 34.845 91.853 1.00 7.93 180 ASN C N 1
ATOM 4799 C CA . ASN C 1 180 ? -5.150 34.216 91.057 1.00 5.82 180 ASN C CA 1
ATOM 4800 C C . ASN C 1 180 ? -4.788 34.228 89.579 1.00 7.42 180 ASN C C 1
ATOM 4801 O O . ASN C 1 180 ? -3.825 34.884 89.168 1.00 6.94 180 ASN C O 1
ATOM 4806 N N . ALA C 1 181 ? -5.555 33.491 88.783 1.00 6.83 181 ALA C N 1
ATOM 4807 C CA . ALA C 1 181 ? -5.306 33.417 87.351 1.00 6.80 181 ALA C CA 1
ATOM 4808 C C . ALA C 1 181 ? -6.589 33.652 86.573 1.00 7.76 181 ALA C C 1
ATOM 4809 O O . ALA C 1 181 ? -7.682 33.384 87.064 1.00 7.98 181 ALA C O 1
ATOM 4811 N N . ILE C 1 182 ? -6.437 34.168 85.360 1.00 7.83 182 ILE C N 1
ATOM 4812 C CA . ILE C 1 182 ? -7.565 34.430 84.477 1.00 9.66 182 ILE C CA 1
ATOM 4813 C C . ILE C 1 182 ? -7.303 33.618 83.219 1.00 9.18 182 ILE C C 1
ATOM 4814 O O . ILE C 1 182 ? -6.221 33.699 82.638 1.00 10.20 182 ILE C O 1
ATOM 4819 N N . ALA C 1 183 ? -8.285 32.834 82.798 1.00 9.52 183 ALA C N 1
ATOM 4820 C CA . ALA C 1 183 ? -8.112 32.010 81.612 1.00 10.32 183 ALA C CA 1
ATOM 4821 C C . ALA C 1 183 ? -9.020 32.423 80.457 1.00 10.69 183 ALA C C 1
ATOM 4822 O O . ALA C 1 183 ? -10.208 32.116 80.454 1.00 10.00 183 ALA C O 1
ATOM 4824 N N . PRO C 1 184 ? -8.468 33.152 79.475 1.00 12.37 184 PRO C N 1
ATOM 4825 C CA . PRO C 1 184 ? -9.216 33.607 78.295 1.00 13.42 184 PRO C CA 1
ATOM 4826 C C . PRO C 1 184 ? -9.127 32.502 77.241 1.00 15.83 184 PRO C C 1
ATOM 4827 O O . PRO C 1 184 ? -8.321 31.579 77.379 1.00 14.38 184 PRO C O 1
ATOM 4831 N N . SER C 1 185 ? -9.945 32.589 76.197 1.00 18.70 185 SER C N 1
ATOM 4832 C CA . SER C 1 185 ? -9.879 31.609 75.120 1.00 22.47 185 SER C CA 1
ATOM 4833 C C . SER C 1 185 ? -8.684 32.006 74.272 1.00 24.28 185 SER C C 1
ATOM 4834 O O . SER C 1 185 ? -8.225 33.144 74.339 1.00 22.34 185 SER C O 1
ATOM 4837 N N . LEU C 1 186 ? -8.173 31.068 73.485 1.00 27.56 186 LEU C N 1
ATOM 4838 C CA . LEU C 1 186 ? -7.048 31.358 72.607 1.00 30.11 186 LEU C CA 1
ATOM 4839 C C . LEU C 1 186 ? -7.649 31.792 71.275 1.00 32.64 186 LEU C C 1
ATOM 4840 O O . LEU C 1 186 ? -8.472 31.078 70.704 1.00 33.00 186 LEU C O 1
ATOM 4845 N N . VAL C 1 187 ? -7.258 32.965 70.789 1.00 36.00 187 VAL C N 1
ATOM 4846 C CA . VAL C 1 187 ? -7.782 33.468 69.521 1.00 38.73 187 VAL C CA 1
ATOM 4847 C C . VAL C 1 187 ? -6.676 33.691 68.493 1.00 39.58 187 VAL C C 1
ATOM 4848 O O . VAL C 1 187 ? -5.614 34.228 68.812 1.00 41.49 187 VAL C O 1
ATOM 4852 N N . MET C 1 207 ? -21.216 28.706 69.143 1.00 37.20 207 MET C N 1
ATOM 4853 C CA . MET C 1 207 ? -20.705 27.439 68.631 1.00 35.80 207 MET C CA 1
ATOM 4854 C C . MET C 1 207 ? -20.346 26.522 69.794 1.00 34.86 207 MET C C 1
ATOM 4855 O O . MET C 1 207 ? -21.201 25.811 70.325 1.00 35.24 207 MET C O 1
ATOM 4857 N N . LEU C 1 208 ? -19.075 26.545 70.183 1.00 32.50 208 LEU C N 1
ATOM 4858 C CA . LEU C 1 208 ? -18.597 25.729 71.292 1.00 30.71 208 LEU C CA 1
ATOM 4859 C C . LEU C 1 208 ? -18.790 26.494 72.602 1.00 27.88 208 LEU C C 1
ATOM 4860 O O . LEU C 1 208 ? -18.679 25.930 73.690 1.00 25.48 208 LEU C O 1
ATOM 4865 N N . GLN C 1 209 ? -19.077 27.786 72.482 1.00 25.08 209 GLN C N 1
ATOM 4866 C CA . GLN C 1 209 ? -19.305 28.639 73.641 1.00 23.14 209 GLN C CA 1
ATOM 4867 C C . GLN C 1 209 ? -20.795 28.659 73.949 1.00 21.89 209 GLN C C 1
ATOM 4868 O O . GLN C 1 209 ? -21.616 28.321 73.098 1.00 20.67 209 GLN C O 1
ATOM 4874 N N . ALA C 1 210 ? -21.145 29.045 75.169 1.00 20.30 210 ALA C N 1
ATOM 4875 C CA . ALA C 1 210 ? -22.548 29.124 75.548 1.00 19.92 210 ALA C CA 1
ATOM 4876 C C . ALA C 1 210 ? -23.057 30.479 75.064 1.00 19.66 210 ALA C C 1
ATOM 4877 O O . ALA C 1 210 ? -24.216 30.619 74.674 1.00 20.97 210 ALA C O 1
ATOM 4879 N N . ILE C 1 211 ? -22.176 31.471 75.092 1.00 17.75 211 ILE C N 1
ATOM 4880 C CA . ILE C 1 211 ? -22.511 32.815 74.643 1.00 20.41 211 ILE C CA 1
ATOM 4881 C C . ILE C 1 211 ? -21.876 32.985 73.265 1.00 23.73 211 ILE C C 1
ATOM 4882 O O . ILE C 1 211 ? -20.656 33.093 73.141 1.00 23.12 211 ILE C O 1
ATOM 4887 N N . PRO C 1 212 ? -22.708 33.000 72.209 1.00 27.64 212 PRO C N 1
ATOM 4888 C CA . PRO C 1 212 ? -22.321 33.143 70.800 1.00 30.00 212 PRO C CA 1
ATOM 4889 C C . PRO C 1 212 ? -21.764 34.518 70.465 1.00 32.24 212 PRO C C 1
ATOM 4890 O O . PRO C 1 212 ? -22.301 35.222 69.609 1.00 35.02 212 PRO C O 1
ATOM 4894 N N . ARG C 1 213 ? -20.683 34.892 71.137 1.00 33.14 213 ARG C N 1
ATOM 4895 C CA . ARG C 1 213 ? -20.060 36.191 70.925 1.00 34.04 213 ARG C CA 1
ATOM 4896 C C . ARG C 1 213 ? -18.547 36.020 70.854 1.00 33.36 213 ARG C C 1
ATOM 4897 O O . ARG C 1 213 ? -17.965 35.231 71.598 1.00 32.66 213 ARG C O 1
ATOM 4905 N N . LEU C 1 214 ? -17.917 36.756 69.949 1.00 32.57 214 LEU C N 1
ATOM 4906 C CA . LEU C 1 214 ? -16.473 36.695 69.783 1.00 32.68 214 LEU C CA 1
ATOM 4907 C C . LEU C 1 214 ? -15.825 37.379 70.983 1.00 31.51 214 LEU C C 1
ATOM 4908 O O . LEU C 1 214 ? -16.260 38.450 71.397 1.00 30.59 214 LEU C O 1
ATOM 4913 N N . GLN C 1 215 ? -14.791 36.761 71.545 1.00 30.68 215 GLN C N 1
ATOM 4914 C CA . GLN C 1 215 ? -14.109 37.337 72.699 1.00 30.36 215 GLN C CA 1
ATOM 4915 C C . GLN C 1 215 ? -13.241 38.530 72.310 1.00 29.19 215 GLN C C 1
ATOM 4916 O O . GLN C 1 215 ? -12.598 38.527 71.262 1.00 29.13 215 GLN C O 1
ATOM 4922 N N . VAL C 1 216 ? -13.234 39.548 73.164 1.00 27.83 216 VAL C N 1
ATOM 4923 C CA . VAL C 1 216 ? -12.428 40.747 72.945 1.00 27.06 216 VAL C CA 1
ATOM 4924 C C . VAL C 1 216 ? -11.770 41.118 74.273 1.00 25.58 216 VAL C C 1
ATOM 4925 O O . VAL C 1 216 ? -12.332 40.867 75.345 1.00 25.51 216 VAL C O 1
ATOM 4929 N N . PRO C 1 217 ? -10.573 41.721 74.220 1.00 23.51 217 PRO C N 1
ATOM 4930 C CA . PRO C 1 217 ? -9.830 42.129 75.418 1.00 22.84 217 PRO C CA 1
ATOM 4931 C C . PRO C 1 217 ? -10.690 42.694 76.551 1.00 22.23 217 PRO C C 1
ATOM 4932 O O . PRO C 1 217 ? -10.522 42.309 77.710 1.00 20.85 217 PRO C O 1
ATOM 4936 N N . LEU C 1 218 ? -11.612 43.596 76.221 1.00 20.66 218 LEU C N 1
ATOM 4937 C CA . LEU C 1 218 ? -12.480 44.191 77.236 1.00 20.97 218 LEU C CA 1
ATOM 4938 C C . LEU C 1 218 ? -13.269 43.179 78.073 1.00 20.54 218 LEU C C 1
ATOM 4939 O O . LEU C 1 218 ? -13.709 43.494 79.180 1.00 20.09 218 LEU C O 1
ATOM 4944 N N . ASP C 1 219 ? -13.448 41.966 77.557 1.00 19.78 219 ASP C N 1
ATOM 4945 C CA . ASP C 1 219 ? -14.188 40.949 78.303 1.00 20.37 219 ASP C CA 1
ATOM 4946 C C . ASP C 1 219 ? -13.421 40.476 79.536 1.00 19.83 219 ASP C C 1
ATOM 4947 O O . ASP C 1 219 ? -14.012 39.941 80.473 1.00 19.37 219 ASP C O 1
ATOM 4952 N N . LEU C 1 220 ? -12.109 40.686 79.533 1.00 19.25 220 LEU C N 1
ATOM 4953 C CA . LEU C 1 220 ? -11.258 40.253 80.631 1.00 20.18 220 LEU C CA 1
ATOM 4954 C C . LEU C 1 220 ? -10.945 41.323 81.680 1.00 20.31 220 LEU C C 1
ATOM 4955 O O . LEU C 1 220 ? -10.508 40.996 82.785 1.00 18.29 220 LEU C O 1
ATOM 4960 N N . THR C 1 221 ? -11.162 42.591 81.343 1.00 18.09 221 THR C N 1
ATOM 4961 C CA . THR C 1 221 ? -10.841 43.674 82.271 1.00 15.40 221 THR C CA 1
ATOM 4962 C C . THR C 1 221 ? -11.666 43.707 83.550 1.00 13.92 221 THR C C 1
ATOM 4963 O O . THR C 1 221 ? -11.165 44.094 84.602 1.00 14.30 221 THR C O 1
ATOM 4967 N N . GLY C 1 222 ? -12.927 43.306 83.470 1.00 13.46 222 GLY C N 1
ATOM 4968 C CA . GLY C 1 222 ? -13.756 43.312 84.659 1.00 13.82 222 GLY C CA 1
ATOM 4969 C C . GLY C 1 222 ? -13.272 42.307 85.695 1.00 14.45 222 GLY C C 1
ATOM 4970 O O . GLY C 1 222 ? -13.261 42.591 86.898 1.00 13.48 222 GLY C O 1
ATOM 4971 N N . ALA C 1 223 ? -12.872 41.128 85.226 1.00 12.72 223 ALA C N 1
ATOM 4972 C CA . ALA C 1 223 ? -12.393 40.069 86.112 1.00 12.54 223 ALA C CA 1
ATOM 4973 C C . ALA C 1 223 ? -11.078 40.471 86.752 1.00 10.15 223 ALA C C 1
ATOM 4974 O O . ALA C 1 223 ? -10.862 40.239 87.938 1.00 10.27 223 ALA C O 1
ATOM 4976 N N . ALA C 1 224 ? -10.200 41.074 85.955 1.00 9.41 224 ALA C N 1
ATOM 4977 C CA . ALA C 1 224 ? -8.904 41.512 86.448 1.00 9.18 224 ALA C CA 1
ATOM 4978 C C . ALA C 1 224 ? -9.093 42.574 87.529 1.00 10.24 224 ALA C C 1
ATOM 4979 O O . ALA C 1 224 ? -8.465 42.516 88.593 1.00 8.07 224 ALA C O 1
ATOM 4981 N N . ALA C 1 225 ? -9.974 43.532 87.250 1.00 7.98 225 ALA C N 1
ATOM 4982 C CA . ALA C 1 225 ? -10.257 44.619 88.179 1.00 11.02 225 ALA C CA 1
ATOM 4983 C C . ALA C 1 225 ? -10.867 44.076 89.466 1.00 10.16 225 ALA C C 1
ATOM 4984 O O . ALA C 1 225 ? -10.514 44.509 90.562 1.00 10.84 225 ALA C O 1
ATOM 4986 N N . PHE C 1 226 ? -11.782 43.124 89.327 1.00 11.15 226 PHE C N 1
ATOM 4987 C CA . PHE C 1 226 ? -12.423 42.511 90.486 1.00 10.46 226 PHE C CA 1
ATOM 4988 C C . PHE C 1 226 ? -11.380 41.826 91.370 1.00 11.29 226 PHE C C 1
ATOM 4989 O O . PHE C 1 226 ? -11.306 42.079 92.573 1.00 10.05 226 PHE C O 1
ATOM 4997 N N . LEU C 1 227 ? -10.578 40.957 90.762 1.00 10.59 227 LEU C N 1
ATOM 4998 C CA . LEU C 1 227 ? -9.542 40.220 91.487 1.00 10.41 227 LEU C CA 1
ATOM 4999 C C . LEU C 1 227 ? -8.505 41.129 92.143 1.00 9.52 227 LEU C C 1
ATOM 5000 O O . LEU C 1 227 ? -7.986 40.817 93.217 1.00 10.71 227 LEU C O 1
ATOM 5005 N N . ALA C 1 228 ? -8.201 42.252 91.502 1.00 8.42 228 ALA C N 1
ATOM 5006 C CA . ALA C 1 228 ? -7.223 43.181 92.053 1.00 9.25 228 ALA C CA 1
ATOM 5007 C C . ALA C 1 228 ? -7.817 44.087 93.131 1.00 9.74 228 ALA C C 1
ATOM 5008 O O . ALA C 1 228 ? -7.087 44.812 93.806 1.00 9.80 228 ALA C O 1
ATOM 5010 N N . SER C 1 229 ? -9.135 44.040 93.301 1.00 11.13 229 SER C N 1
ATOM 5011 C CA . SER C 1 229 ? -9.797 44.882 94.294 1.00 11.71 229 SER C CA 1
ATOM 5012 C C . SER C 1 229 ? -9.992 44.179 95.634 1.00 13.25 229 SER C C 1
ATOM 5013 O O . SER C 1 229 ? -9.676 42.998 95.790 1.00 13.00 229 SER C O 1
ATOM 5016 N N . ASP C 1 230 ? -10.530 44.915 96.598 1.00 12.72 230 ASP C N 1
ATOM 5017 C CA . ASP C 1 230 ? -10.774 44.361 97.917 1.00 15.26 230 ASP C CA 1
ATOM 5018 C C . ASP C 1 230 ? -12.106 43.629 97.996 1.00 15.88 230 ASP C C 1
ATOM 5019 O O . ASP C 1 230 ? -12.524 43.182 99.065 1.00 16.16 230 ASP C O 1
ATOM 5024 N N . ASP C 1 231 ? -12.773 43.511 96.853 1.00 15.26 231 ASP C N 1
ATOM 5025 C CA . ASP C 1 231 ? -14.030 42.780 96.779 1.00 14.51 231 ASP C CA 1
ATOM 5026 C C . ASP C 1 231 ? -13.669 41.300 96.648 1.00 12.27 231 ASP C C 1
ATOM 5027 O O . ASP C 1 231 ? -14.537 40.429 96.718 1.00 13.17 231 ASP C O 1
ATOM 5032 N N . ALA C 1 232 ? -12.382 41.025 96.454 1.00 10.36 232 ALA C N 1
ATOM 5033 C CA . ALA C 1 232 ? -11.893 39.651 96.288 1.00 10.69 232 ALA C CA 1
ATOM 5034 C C . ALA C 1 232 ? -10.727 39.327 97.223 1.00 10.21 232 ALA C C 1
ATOM 5035 O O . ALA C 1 232 ? -9.861 38.505 96.897 1.00 10.79 232 ALA C O 1
ATOM 5037 N N . SER C 1 233 ? -10.708 39.954 98.391 1.00 11.60 233 SER C N 1
ATOM 5038 C CA . SER C 1 233 ? -9.618 39.741 99.333 1.00 12.55 233 SER C CA 1
ATOM 5039 C C . SER C 1 233 ? -9.580 38.329 99.922 1.00 11.22 233 SER C C 1
ATOM 5040 O O . SER C 1 233 ? -8.530 37.873 100.381 1.00 11.31 233 SER C O 1
ATOM 5043 N N . PHE C 1 234 ? -10.711 37.630 99.897 1.00 9.83 234 PHE C N 1
ATOM 5044 C CA . PHE C 1 234 ? -10.761 36.272 100.440 1.00 9.48 234 PHE C CA 1
ATOM 5045 C C . PHE C 1 234 ? -10.694 35.231 99.326 1.00 8.07 234 PHE C C 1
ATOM 5046 O O . PHE C 1 234 ? -10.962 34.057 99.546 1.00 9.73 234 PHE C O 1
ATOM 5054 N N . ILE C 1 235 ? -10.331 35.675 98.128 1.00 6.99 235 ILE C N 1
ATOM 5055 C CA . ILE C 1 235 ? -10.232 34.794 96.975 1.00 6.03 235 ILE C CA 1
ATOM 5056 C C . ILE C 1 235 ? -8.783 34.679 96.530 1.00 6.58 235 ILE C C 1
ATOM 5057 O O . ILE C 1 235 ? -8.179 35.663 96.108 1.00 9.09 235 ILE C O 1
ATOM 5062 N N . THR C 1 236 ? -8.220 33.480 96.622 1.00 6.61 236 THR C N 1
ATOM 5063 C CA . THR C 1 236 ? -6.842 33.286 96.203 1.00 5.69 236 THR C CA 1
ATOM 5064 C C . THR C 1 236 ? -6.585 31.841 95.779 1.00 6.16 236 THR C C 1
ATOM 5065 O O . THR C 1 236 ? -7.257 30.915 96.247 1.00 7.20 236 THR C O 1
ATOM 5069 N N . GLY C 1 237 ? -5.613 31.665 94.885 1.00 6.83 237 GLY C N 1
ATOM 5070 C CA . GLY C 1 237 ? -5.276 30.347 94.376 1.00 5.53 237 GLY C CA 1
ATOM 5071 C C . GLY C 1 237 ? -6.275 29.848 93.342 1.00 7.81 237 GLY C C 1
ATOM 5072 O O . GLY C 1 237 ? -6.236 28.689 92.933 1.00 8.02 237 GLY C O 1
ATOM 5073 N N . GLN C 1 238 ? -7.163 30.731 92.899 1.00 8.09 238 GLN C N 1
ATOM 5074 C CA . GLN C 1 238 ? -8.191 30.351 91.939 1.00 8.00 238 GLN C CA 1
ATOM 5075 C C . GLN C 1 238 ? -7.906 30.721 90.486 1.00 7.80 238 GLN C C 1
ATOM 5076 O O . GLN C 1 238 ? -7.128 31.634 90.190 1.00 6.35 238 GLN C O 1
ATOM 5082 N N . THR C 1 239 ? -8.552 29.994 89.580 1.00 7.13 239 THR C N 1
ATOM 5083 C CA . THR C 1 239 ? -8.420 30.245 88.153 1.00 7.52 239 THR C CA 1
ATOM 5084 C C . THR C 1 239 ? -9.827 30.559 87.654 1.00 8.98 239 THR C C 1
ATOM 5085 O O . THR C 1 239 ? -10.731 29.736 87.765 1.00 6.82 239 THR C O 1
ATOM 5089 N N . LEU C 1 240 ? -10.013 31.760 87.119 1.00 7.76 240 LEU C N 1
ATOM 5090 C CA . LEU C 1 240 ? -11.316 32.164 86.623 1.00 6.35 240 LEU C CA 1
ATOM 5091 C C . LEU C 1 240 ? -11.327 32.169 85.101 1.00 5.83 240 LEU C C 1
ATOM 5092 O O . LEU C 1 240 ? -10.601 32.938 84.469 1.00 7.75 240 LEU C O 1
ATOM 5097 N N . ALA C 1 241 ? -12.146 31.296 84.521 1.00 4.60 241 ALA C N 1
ATOM 5098 C CA . ALA C 1 241 ? -12.260 31.191 83.074 1.00 5.83 241 ALA C CA 1
ATOM 5099 C C . ALA C 1 241 ? -13.272 32.205 82.534 1.00 7.85 241 ALA C C 1
ATOM 5100 O O . ALA C 1 241 ? -14.429 32.226 82.950 1.00 9.90 241 ALA C O 1
ATOM 5102 N N . VAL C 1 242 ? -12.822 33.048 81.614 1.00 9.04 242 VAL C N 1
ATOM 5103 C CA . VAL C 1 242 ? -13.676 34.070 81.003 1.00 8.83 242 VAL C CA 1
ATOM 5104 C C . VAL C 1 242 ? -13.640 33.741 79.517 1.00 11.05 242 VAL C C 1
ATOM 5105 O O . VAL C 1 242 ? -12.747 34.192 78.795 1.00 11.55 242 VAL C O 1
ATOM 5109 N N . ASP C 1 243 ? -14.601 32.940 79.062 1.00 11.43 243 ASP C N 1
ATOM 5110 C CA . ASP C 1 243 ? -14.604 32.509 77.669 1.00 13.46 243 ASP C CA 1
ATOM 5111 C C . ASP C 1 243 ? -15.980 32.269 77.065 1.00 13.76 243 ASP C C 1
ATOM 5112 O O . ASP C 1 243 ? -16.118 31.471 76.134 1.00 14.65 243 ASP C O 1
ATOM 5117 N N . GLY C 1 244 ? -16.997 32.936 77.592 1.00 12.66 244 GLY C N 1
ATOM 5118 C CA . GLY C 1 244 ? -18.326 32.748 77.050 1.00 13.03 244 GLY C CA 1
ATOM 5119 C C . GLY C 1 244 ? -18.946 31.419 77.434 1.00 13.57 244 GLY C C 1
ATOM 5120 O O . GLY C 1 244 ? -19.919 30.987 76.819 1.00 13.86 244 GLY C O 1
ATOM 5121 N N . GLY C 1 245 ? -18.374 30.760 78.438 1.00 11.39 245 GLY C N 1
ATOM 5122 C CA . GLY C 1 245 ? -18.922 29.496 78.894 1.00 11.17 245 GLY C CA 1
ATOM 5123 C C . GLY C 1 245 ? -18.621 28.253 78.072 1.00 10.50 245 GLY C C 1
ATOM 5124 O O . GLY C 1 245 ? -19.484 27.393 77.913 1.00 10.06 245 GLY C O 1
ATOM 5125 N N . MET C 1 246 ? -17.408 28.147 77.543 1.00 10.36 246 MET C N 1
ATOM 5126 C CA . MET C 1 246 ? -17.053 26.964 76.776 1.00 12.11 246 MET C CA 1
ATOM 5127 C C . MET C 1 246 ? -16.568 25.905 77.759 1.00 11.76 246 MET C C 1
ATOM 5128 O O . MET C 1 246 ? -17.204 24.864 77.915 1.00 9.81 246 MET C O 1
ATOM 5133 N N . VAL C 1 247 ? -15.457 26.179 78.438 1.00 11.26 247 VAL C N 1
ATOM 5134 C CA . VAL C 1 247 ? -14.924 25.228 79.411 1.00 12.04 247 VAL C CA 1
ATOM 5135 C C . VAL C 1 247 ? -15.642 25.321 80.752 1.00 12.36 247 VAL C C 1
ATOM 5136 O O . VAL C 1 247 ? -16.179 26.368 81.122 1.00 14.30 247 VAL C O 1
ATOM 5140 N N . ARG C 1 248 ? -15.654 24.206 81.467 1.00 9.86 248 ARG C N 1
ATOM 5141 C CA . ARG C 1 248 ? -16.265 24.119 82.784 1.00 10.69 248 ARG C CA 1
ATOM 5142 C C . ARG C 1 248 ? -15.260 23.376 83.659 1.00 10.98 248 ARG C C 1
ATOM 5143 O O . ARG C 1 248 ? -14.714 22.352 83.248 1.00 10.53 248 ARG C O 1
ATOM 5151 N N . HIS C 1 249 ? -14.998 23.896 84.851 1.00 10.44 249 HIS C N 1
ATOM 5152 C CA . HIS C 1 249 ? -14.041 23.256 85.750 1.00 12.86 249 HIS C CA 1
ATOM 5153 C C . HIS C 1 249 ? -14.376 23.606 87.195 1.00 12.73 249 HIS C C 1
ATOM 5154 O O . HIS C 1 249 ? -15.242 24.480 87.396 1.00 12.99 249 HIS C O 1
ATOM 5162 N N . GLN D 1 3 ? -22.958 52.406 91.065 1.00 39.96 3 GLN D N 1
ATOM 5163 C CA . GLN D 1 3 ? -24.105 51.472 91.262 1.00 39.19 3 GLN D CA 1
ATOM 5164 C C . GLN D 1 3 ? -24.350 50.585 90.050 1.00 37.85 3 GLN D C 1
ATOM 5165 O O . GLN D 1 3 ? -25.204 50.873 89.211 1.00 37.49 3 GLN D O 1
ATOM 5171 N N . ARG D 1 4 ? -23.605 49.489 89.984 1.00 36.42 4 ARG D N 1
ATOM 5172 C CA . ARG D 1 4 ? -23.702 48.545 88.880 1.00 34.36 4 ARG D CA 1
ATOM 5173 C C . ARG D 1 4 ? -25.027 47.802 88.762 1.00 32.07 4 ARG D C 1
ATOM 5174 O O . ARG D 1 4 ? -25.311 47.212 87.723 1.00 32.07 4 ARG D O 1
ATOM 5182 N N . LEU D 1 5 ? -25.840 47.821 89.813 1.00 29.98 5 LEU D N 1
ATOM 5183 C CA . LEU D 1 5 ? -27.120 47.122 89.758 1.00 28.25 5 LEU D CA 1
ATOM 5184 C C . LEU D 1 5 ? -28.314 48.078 89.763 1.00 28.22 5 LEU D C 1
ATOM 5185 O O . LEU D 1 5 ? -29.426 47.701 90.135 1.00 26.46 5 LEU D O 1
ATOM 5190 N N . LYS D 1 6 ? -28.078 49.314 89.336 1.00 29.13 6 LYS D N 1
ATOM 5191 C CA . LYS D 1 6 ? -29.134 50.320 89.285 1.00 29.87 6 LYS D CA 1
ATOM 5192 C C . LYS D 1 6 ? -30.259 49.887 88.349 1.00 27.81 6 LYS D C 1
ATOM 5193 O O . LYS D 1 6 ? -30.005 49.356 87.274 1.00 27.96 6 LYS D O 1
ATOM 5199 N N . ASP D 1 7 ? -31.498 50.122 88.768 1.00 27.39 7 ASP D N 1
ATOM 5200 C CA . ASP D 1 7 ? -32.676 49.760 87.978 1.00 27.45 7 ASP D CA 1
ATOM 5201 C C . ASP D 1 7 ? -32.787 48.259 87.751 1.00 26.25 7 ASP D C 1
ATOM 5202 O O . ASP D 1 7 ? -33.225 47.817 86.691 1.00 28.48 7 ASP D O 1
ATOM 5207 N N . LYS D 1 8 ? -32.392 47.478 88.748 1.00 23.42 8 LYS D N 1
ATOM 5208 C CA . LYS D 1 8 ? -32.456 46.026 88.650 1.00 21.03 8 LYS D CA 1
ATOM 5209 C C . LYS D 1 8 ? -33.286 45.477 89.794 1.00 18.39 8 LYS D C 1
ATOM 5210 O O . LYS D 1 8 ? -33.270 46.019 90.895 1.00 19.38 8 LYS D O 1
ATOM 5216 N N . LEU D 1 9 ? -34.025 44.409 89.529 1.00 17.14 9 LEU D N 1
ATOM 5217 C CA . LEU D 1 9 ? -34.816 43.762 90.569 1.00 15.79 9 LEU D CA 1
ATOM 5218 C C . LEU D 1 9 ? -34.138 42.418 90.809 1.00 15.30 9 LEU D C 1
ATOM 5219 O O . LEU D 1 9 ? -34.037 41.588 89.899 1.00 13.32 9 LEU D O 1
ATOM 5224 N N . ALA D 1 10 ? -33.656 42.216 92.031 1.00 16.33 10 ALA D N 1
ATOM 5225 C CA . ALA D 1 10 ? -32.974 40.981 92.382 1.00 13.26 10 ALA D CA 1
ATOM 5226 C C . ALA D 1 10 ? -33.732 40.171 93.417 1.00 13.21 10 ALA D C 1
ATOM 5227 O O . ALA D 1 10 ? -34.175 40.695 94.441 1.00 13.28 10 ALA D O 1
ATOM 5229 N N . VAL D 1 11 ? -33.876 38.883 93.134 1.00 12.38 11 VAL D N 1
ATOM 5230 C CA . VAL D 1 11 ? -34.547 37.963 94.032 1.00 12.53 11 VAL D CA 1
ATOM 5231 C C . VAL D 1 11 ? -33.496 37.163 94.789 1.00 14.19 11 VAL D C 1
ATOM 5232 O O . VAL D 1 11 ? -32.543 36.657 94.189 1.00 15.30 11 VAL D O 1
ATOM 5236 N N . ILE D 1 12 ? -33.653 37.065 96.105 1.00 13.14 12 ILE D N 1
ATOM 5237 C CA . ILE D 1 12 ? -32.724 36.278 96.903 1.00 14.76 12 ILE D CA 1
ATOM 5238 C C . ILE D 1 12 ? -33.540 35.295 97.725 1.00 15.19 12 ILE D C 1
ATOM 5239 O O . ILE D 1 12 ? -34.366 35.699 98.545 1.00 17.33 12 ILE D O 1
ATOM 5244 N N . THR D 1 13 ? -33.325 34.005 97.500 1.00 15.03 13 THR D N 1
ATOM 5245 C CA . THR D 1 13 ? -34.060 32.997 98.253 1.00 14.82 13 THR D CA 1
ATOM 5246 C C . THR D 1 13 ? -33.310 32.746 99.562 1.00 13.72 13 THR D C 1
ATOM 5247 O O . THR D 1 13 ? -32.079 32.734 99.589 1.00 13.95 13 THR D O 1
ATOM 5251 N N . GLY D 1 14 ? -34.054 32.566 100.648 1.00 14.24 14 GLY D N 1
ATOM 5252 C CA . GLY D 1 14 ? -33.423 32.367 101.939 1.00 12.13 14 GLY D CA 1
ATOM 5253 C C . GLY D 1 14 ? -32.677 33.639 102.290 1.00 13.07 14 GLY D C 1
ATOM 5254 O O . GLY D 1 14 ? -31.619 33.603 102.909 1.00 14.07 14 GLY D O 1
ATOM 5255 N N . GLY D 1 15 ? -33.240 34.779 101.896 1.00 13.87 15 GLY D N 1
ATOM 5256 C CA . GLY D 1 15 ? -32.591 36.051 102.152 1.00 15.20 15 GLY D CA 1
ATOM 5257 C C . GLY D 1 15 ? -32.902 36.760 103.458 1.00 16.30 15 GLY D C 1
ATOM 5258 O O . GLY D 1 15 ? -32.483 37.898 103.650 1.00 15.69 15 GLY D O 1
ATOM 5259 N N . ALA D 1 16 ? -33.627 36.108 104.357 1.00 18.09 16 ALA D N 1
ATOM 5260 C CA . ALA D 1 16 ? -33.956 36.725 105.637 1.00 20.80 16 ALA D CA 1
ATOM 5261 C C . ALA D 1 16 ? -32.751 36.794 106.578 1.00 22.24 16 ALA D C 1
ATOM 5262 O O . ALA D 1 16 ? -32.671 37.686 107.427 1.00 21.79 16 ALA D O 1
ATOM 5264 N N . ASN D 1 17 ? -31.810 35.865 106.426 1.00 23.25 17 ASN D N 1
ATOM 5265 C CA . ASN D 1 17 ? -30.638 35.838 107.297 1.00 26.23 17 ASN D CA 1
ATOM 5266 C C . ASN D 1 17 ? -29.361 35.383 106.608 1.00 25.46 17 ASN D C 1
ATOM 5267 O O . ASN D 1 17 ? -29.363 35.005 105.440 1.00 26.83 17 ASN D O 1
ATOM 5272 N N . GLY D 1 18 ? -28.271 35.427 107.368 1.00 25.15 18 GLY D N 1
ATOM 5273 C CA . GLY D 1 18 ? -26.971 34.991 106.890 1.00 24.17 18 GLY D CA 1
ATOM 5274 C C . GLY D 1 18 ? -26.480 35.511 105.555 1.00 23.98 18 GLY D C 1
ATOM 5275 O O . GLY D 1 18 ? -26.608 36.695 105.236 1.00 26.04 18 GLY D O 1
ATOM 5276 N N . ILE D 1 19 ? -25.889 34.612 104.778 1.00 21.70 19 ILE D N 1
ATOM 5277 C CA . ILE D 1 19 ? -25.357 34.962 103.472 1.00 19.96 19 ILE D CA 1
ATOM 5278 C C . ILE D 1 19 ? -26.455 35.552 102.595 1.00 18.29 19 ILE D C 1
ATOM 5279 O O . ILE D 1 19 ? -26.245 36.556 101.921 1.00 16.85 19 ILE D O 1
ATOM 5284 N N . GLY D 1 20 ? -27.627 34.926 102.618 1.00 17.80 20 GLY D N 1
ATOM 5285 C CA . GLY D 1 20 ? -28.740 35.417 101.826 1.00 17.79 20 GLY D CA 1
ATOM 5286 C C . GLY D 1 20 ? -29.002 36.888 102.095 1.00 17.39 20 GLY D C 1
ATOM 5287 O O . GLY D 1 20 ? -29.031 37.702 101.174 1.00 16.39 20 GLY D O 1
ATOM 5288 N N . ARG D 1 21 ? -29.180 37.235 103.364 1.00 16.12 21 ARG D N 1
ATOM 5289 C CA . ARG D 1 21 ? -29.435 38.616 103.725 1.00 16.21 21 ARG D CA 1
ATOM 5290 C C . ARG D 1 21 ? -28.272 39.530 103.331 1.00 15.85 21 ARG D C 1
ATOM 5291 O O . ARG D 1 21 ? -28.488 40.628 102.819 1.00 16.30 21 ARG D O 1
ATOM 5299 N N . ALA D 1 22 ? -27.042 39.077 103.564 1.00 14.98 22 ALA D N 1
ATOM 5300 C CA . ALA D 1 22 ? -25.864 39.876 103.231 1.00 14.41 22 ALA D CA 1
ATOM 5301 C C . ALA D 1 22 ? -25.801 40.219 101.744 1.00 15.13 22 ALA D C 1
ATOM 5302 O O . ALA D 1 22 ? -25.477 41.346 101.374 1.00 15.25 22 ALA D O 1
ATOM 5304 N N . ILE D 1 23 ? -26.099 39.244 100.890 1.00 15.28 23 ILE D N 1
ATOM 5305 C CA . ILE D 1 23 ? -26.073 39.473 99.450 1.00 14.88 23 ILE D CA 1
ATOM 5306 C C . ILE D 1 23 ? -27.167 40.473 99.074 1.00 14.96 23 ILE D C 1
ATOM 5307 O O . ILE D 1 23 ? -26.930 41.421 98.322 1.00 13.57 23 ILE D O 1
ATOM 5312 N N . ALA D 1 24 ? -28.361 40.257 99.617 1.00 14.58 24 ALA D N 1
ATOM 5313 C CA . ALA D 1 24 ? -29.504 41.130 99.351 1.00 16.22 24 ALA D CA 1
ATOM 5314 C C . ALA D 1 24 ? -29.169 42.577 99.683 1.00 14.87 24 ALA D C 1
ATOM 5315 O O . ALA D 1 24 ? -29.441 43.481 98.894 1.00 14.98 24 ALA D O 1
ATOM 5317 N N . GLU D 1 25 ? -28.567 42.796 100.847 1.00 15.07 25 GLU D N 1
ATOM 5318 C CA . GLU D 1 25 ? -28.210 44.151 101.251 1.00 15.49 25 GLU D CA 1
ATOM 5319 C C . GLU D 1 25 ? -27.123 44.763 100.373 1.00 14.41 25 GLU D C 1
ATOM 5320 O O . GLU D 1 25 ? -27.192 45.942 100.021 1.00 15.81 25 GLU D O 1
ATOM 5326 N N . ARG D 1 26 ? -26.120 43.972 100.010 1.00 14.26 26 ARG D N 1
ATOM 5327 C CA . ARG D 1 26 ? -25.059 44.487 99.151 1.00 12.83 26 ARG D CA 1
ATOM 5328 C C . ARG D 1 26 ? -25.652 44.846 97.787 1.00 12.07 26 ARG D C 1
ATOM 5329 O O . ARG D 1 26 ? -25.285 45.858 97.184 1.00 13.04 26 ARG D O 1
ATOM 5337 N N . PHE D 1 27 ? -26.567 44.014 97.301 1.00 8.38 27 PHE D N 1
ATOM 5338 C CA . PHE D 1 27 ? -27.195 44.278 96.015 1.00 10.53 27 PHE D CA 1
ATOM 5339 C C . PHE D 1 27 ? -27.978 45.587 96.088 1.00 11.00 27 PHE D C 1
ATOM 5340 O O . PHE D 1 27 ? -27.981 46.368 95.137 1.00 11.94 27 PHE D O 1
ATOM 5348 N N . ALA D 1 28 ? -28.622 45.830 97.228 1.00 12.16 28 ALA D N 1
ATOM 5349 C CA . ALA D 1 28 ? -29.384 47.063 97.423 1.00 14.41 28 ALA D CA 1
ATOM 5350 C C . ALA D 1 28 ? -28.407 48.234 97.403 1.00 14.89 28 ALA D C 1
ATOM 5351 O O . ALA D 1 28 ? -28.681 49.278 96.811 1.00 16.69 28 ALA D O 1
ATOM 5353 N N . VAL D 1 29 ? -27.263 48.053 98.053 1.00 14.38 29 VAL D N 1
ATOM 5354 C CA . VAL D 1 29 ? -26.241 49.091 98.081 1.00 13.60 29 VAL D CA 1
ATOM 5355 C C . VAL D 1 29 ? -25.818 49.410 96.648 1.00 15.64 29 VAL D C 1
ATOM 5356 O O . VAL D 1 29 ? -25.518 50.554 96.320 1.00 17.17 29 VAL D O 1
ATOM 5360 N N . GLU D 1 30 ? -25.804 48.392 95.794 1.00 17.75 30 GLU D N 1
ATOM 5361 C CA . GLU D 1 30 ? -25.410 48.570 94.397 1.00 19.13 30 GLU D CA 1
ATOM 5362 C C . GLU D 1 30 ? -26.511 49.226 93.564 1.00 18.10 30 GLU D C 1
ATOM 5363 O O . GLU D 1 30 ? -26.348 49.424 92.363 1.00 15.38 30 GLU D O 1
ATOM 5369 N N . GLY D 1 31 ? -27.637 49.543 94.199 1.00 16.33 31 GLY D N 1
ATOM 5370 C CA . GLY D 1 31 ? -28.716 50.199 93.483 1.00 16.08 31 GLY D CA 1
ATOM 5371 C C . GLY D 1 31 ? -29.906 49.363 93.052 1.00 15.12 31 GLY D C 1
ATOM 5372 O O . GLY D 1 31 ? -30.803 49.869 92.381 1.00 15.62 31 GLY D O 1
ATOM 5373 N N . ALA D 1 32 ? -29.942 48.093 93.431 1.00 14.64 32 ALA D N 1
ATOM 5374 C CA . ALA D 1 32 ? -31.059 47.244 93.031 1.00 13.89 32 ALA D CA 1
ATOM 5375 C C . ALA D 1 32 ? -32.171 47.168 94.071 1.00 14.49 32 ALA D C 1
ATOM 5376 O O . ALA D 1 32 ? -31.936 47.366 95.264 1.00 12.67 32 ALA D O 1
ATOM 5378 N N . ASP D 1 33 ? -33.390 46.906 93.604 1.00 14.93 33 ASP D N 1
ATOM 5379 C CA . ASP D 1 33 ? -34.519 46.737 94.503 1.00 14.60 33 ASP D CA 1
ATOM 5380 C C . ASP D 1 33 ? -34.497 45.254 94.852 1.00 14.39 33 ASP D C 1
ATOM 5381 O O . ASP D 1 33 ? -33.913 44.454 94.119 1.00 12.13 33 ASP D O 1
ATOM 5386 N N . ILE D 1 34 ? -35.131 44.883 95.959 1.00 13.69 34 ILE D N 1
ATOM 5387 C CA . ILE D 1 34 ? -35.078 43.505 96.414 1.00 12.69 34 ILE D CA 1
ATOM 5388 C C . ILE D 1 34 ? -36.387 42.763 96.672 1.00 14.10 34 ILE D C 1
ATOM 5389 O O . ILE D 1 34 ? -37.352 43.323 97.188 1.00 14.19 34 ILE D O 1
ATOM 5394 N N . ALA D 1 35 ? -36.392 41.482 96.318 1.00 13.77 35 ALA D N 1
ATOM 5395 C CA . ALA D 1 35 ? -37.531 40.601 96.546 1.00 14.61 35 ALA D CA 1
ATOM 5396 C C . ALA D 1 35 ? -36.966 39.375 97.280 1.00 15.74 35 ALA D C 1
ATOM 5397 O O . ALA D 1 35 ? -36.110 38.665 96.746 1.00 13.57 35 ALA D O 1
ATOM 5399 N N . ILE D 1 36 ? -37.435 39.141 98.504 1.00 17.34 36 ILE D N 1
ATOM 5400 C CA . ILE D 1 36 ? -36.964 38.021 99.311 1.00 18.91 36 ILE D CA 1
ATOM 5401 C C . ILE D 1 36 ? -37.997 36.917 99.483 1.00 19.86 36 ILE D C 1
ATOM 5402 O O . ILE D 1 36 ? -39.151 37.175 99.827 1.00 20.60 36 ILE D O 1
ATOM 5407 N N . ALA D 1 37 ? -37.573 35.684 99.226 1.00 19.24 37 ALA D N 1
ATOM 5408 C CA . ALA D 1 37 ? -38.434 34.515 99.383 1.00 20.17 37 ALA D CA 1
ATOM 5409 C C . ALA D 1 37 ? -37.828 33.749 100.542 1.00 21.24 37 ALA D C 1
ATOM 5410 O O . ALA D 1 37 ? -36.652 33.388 100.500 1.00 21.43 37 ALA D O 1
ATOM 5412 N N . ASP D 1 38 ? -38.614 33.514 101.586 1.00 22.26 38 ASP D N 1
ATOM 5413 C CA . ASP D 1 38 ? -38.096 32.798 102.741 1.00 23.05 38 ASP D CA 1
ATOM 5414 C C . ASP D 1 38 ? -39.214 32.278 103.637 1.00 24.18 38 ASP D C 1
ATOM 5415 O O . ASP D 1 38 ? -40.367 32.702 103.531 1.00 24.15 38 ASP D O 1
ATOM 5420 N N . LEU D 1 39 ? -38.856 31.349 104.513 1.00 25.49 39 LEU D N 1
ATOM 5421 C CA . LEU D 1 39 ? -39.796 30.733 105.437 1.00 26.78 39 LEU D CA 1
ATOM 5422 C C . LEU D 1 39 ? -40.175 31.707 106.548 1.00 27.98 39 LEU D C 1
ATOM 5423 O O . LEU D 1 39 ? -41.323 31.741 106.991 1.00 28.61 39 LEU D O 1
ATOM 5428 N N . VAL D 1 40 ? -39.202 32.499 106.989 1.00 28.72 40 VAL D N 1
ATOM 5429 C CA . VAL D 1 40 ? -39.416 33.475 108.056 1.00 28.21 40 VAL D CA 1
ATOM 5430 C C . VAL D 1 40 ? -39.378 34.913 107.535 1.00 29.55 40 VAL D C 1
ATOM 5431 O O . VAL D 1 40 ? -38.808 35.190 106.476 1.00 29.39 40 VAL D O 1
ATOM 5435 N N . PRO D 1 41 ? -39.998 35.849 108.275 1.00 29.50 41 PRO D N 1
ATOM 5436 C CA . PRO D 1 41 ? -40.031 37.264 107.885 1.00 28.70 41 PRO D CA 1
ATOM 5437 C C . PRO D 1 41 ? -38.620 37.852 107.865 1.00 26.80 41 PRO D C 1
ATOM 5438 O O . PRO D 1 41 ? -37.705 37.297 108.477 1.00 26.18 41 PRO D O 1
ATOM 5442 N N . ALA D 1 42 ? -38.448 38.974 107.172 1.00 25.08 42 ALA D N 1
ATOM 5443 C CA . ALA D 1 42 ? -37.137 39.615 107.077 1.00 24.94 42 ALA D CA 1
ATOM 5444 C C . ALA D 1 42 ? -37.167 41.094 107.479 1.00 25.15 42 ALA D C 1
ATOM 5445 O O . ALA D 1 42 ? -36.714 41.963 106.728 1.00 24.94 42 ALA D O 1
ATOM 5447 N N . PRO D 1 43 ? -37.682 41.395 108.682 1.00 25.16 43 PRO D N 1
ATOM 5448 C CA . PRO D 1 43 ? -37.762 42.779 109.158 1.00 24.87 43 PRO D CA 1
ATOM 5449 C C . PRO D 1 43 ? -36.425 43.515 109.229 1.00 24.14 43 PRO D C 1
ATOM 5450 O O . PRO D 1 43 ? -36.359 44.708 108.943 1.00 25.47 43 PRO D O 1
ATOM 5454 N N . GLU D 1 44 ? -35.362 42.813 109.602 1.00 23.82 44 GLU D N 1
ATOM 5455 C CA . GLU D 1 44 ? -34.054 43.453 109.689 1.00 24.12 44 GLU D CA 1
ATOM 5456 C C . GLU D 1 44 ? -33.575 43.831 108.288 1.00 23.43 44 GLU D C 1
ATOM 5457 O O . GLU D 1 44 ? -33.144 44.960 108.050 1.00 24.07 44 GLU D O 1
ATOM 5463 N N . ALA D 1 45 ? -33.652 42.878 107.365 1.00 21.59 45 ALA D N 1
ATOM 5464 C CA . ALA D 1 45 ? -33.223 43.109 105.990 1.00 19.89 45 ALA D CA 1
ATOM 5465 C C . ALA D 1 45 ? -34.045 44.212 105.342 1.00 19.12 45 ALA D C 1
ATOM 5466 O O . ALA D 1 45 ? -33.498 45.081 104.665 1.00 18.07 45 ALA D O 1
ATOM 5468 N N . GLU D 1 46 ? -35.358 44.174 105.548 1.00 19.73 46 GLU D N 1
ATOM 5469 C CA . GLU D 1 46 ? -36.239 45.181 104.965 1.00 20.02 46 GLU D CA 1
ATOM 5470 C C . GLU D 1 46 ? -35.888 46.585 105.435 1.00 19.10 46 GLU D C 1
ATOM 5471 O O . GLU D 1 46 ? -35.868 47.525 104.640 1.00 19.78 46 GLU D O 1
ATOM 5477 N N . ALA D 1 47 ? -35.612 46.725 106.727 1.00 16.87 47 ALA D N 1
ATOM 5478 C CA . ALA D 1 47 ? -35.254 48.022 107.286 1.00 17.14 47 ALA D CA 1
ATOM 5479 C C . ALA D 1 47 ? -33.949 48.534 106.680 1.00 15.99 47 ALA D C 1
ATOM 5480 O O . ALA D 1 47 ? -33.840 49.705 106.319 1.00 16.22 47 ALA D O 1
ATOM 5482 N N . ALA D 1 48 ? -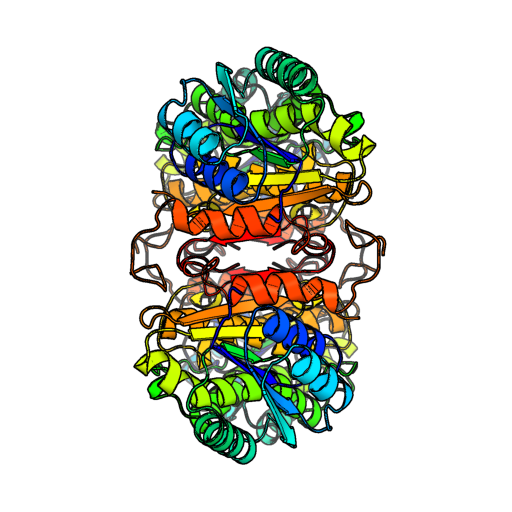32.960 47.655 106.566 1.00 16.82 48 ALA D N 1
ATOM 5483 C CA . ALA D 1 48 ? -31.665 48.043 106.012 1.00 16.16 48 ALA D CA 1
ATOM 5484 C C . ALA D 1 48 ? -31.781 48.439 104.543 1.00 16.65 48 ALA D C 1
ATOM 5485 O O . ALA D 1 48 ? -31.131 49.387 104.092 1.00 15.08 48 ALA D O 1
ATOM 5487 N N . ILE D 1 49 ? -32.606 47.711 103.797 1.00 17.00 49 ILE D N 1
ATOM 5488 C CA . ILE D 1 49 ? -32.786 48.000 102.383 1.00 16.51 49 ILE D CA 1
ATOM 5489 C C . ILE D 1 49 ? -33.543 49.311 102.177 1.00 17.56 49 ILE D C 1
ATOM 5490 O O . ILE D 1 49 ? -33.174 50.120 101.320 1.00 16.02 49 ILE D O 1
ATOM 5495 N N . ARG D 1 50 ? -34.594 49.530 102.965 1.00 18.84 50 ARG D N 1
ATOM 5496 C CA . ARG D 1 50 ? -35.366 50.769 102.852 1.00 20.11 50 ARG D CA 1
ATOM 5497 C C . ARG D 1 50 ? -34.475 51.951 103.237 1.00 19.86 50 ARG D C 1
ATOM 5498 O O . ARG D 1 50 ? -34.577 53.032 102.654 1.00 20.54 50 ARG D O 1
ATOM 5506 N N . ASN D 1 51 ? -33.601 51.743 104.220 1.00 18.20 51 ASN D N 1
ATOM 5507 C CA . ASN D 1 51 ? -32.699 52.801 104.675 1.00 17.88 51 ASN D CA 1
ATOM 5508 C C . ASN D 1 51 ? -31.772 53.237 103.550 1.00 17.55 51 ASN D C 1
ATOM 5509 O O . ASN D 1 51 ? -31.261 54.357 103.553 1.00 16.05 51 ASN D O 1
ATOM 5514 N N . LEU D 1 52 ? -31.558 52.341 102.590 1.00 18.44 52 LEU D N 1
ATOM 5515 C CA . LEU D 1 52 ? -30.697 52.626 101.446 1.00 18.66 52 LEU D CA 1
ATOM 5516 C C . LEU D 1 52 ? -31.526 53.232 100.323 1.00 20.21 52 LEU D C 1
ATOM 5517 O O . LEU D 1 52 ? -31.026 53.470 99.221 1.00 21.96 52 LEU D O 1
ATOM 5522 N N . GLY D 1 53 ? -32.802 53.470 100.612 1.00 19.79 53 GLY D N 1
ATOM 5523 C CA . GLY D 1 53 ? -33.696 54.062 99.633 1.00 21.21 53 GLY D CA 1
ATOM 5524 C C . GLY D 1 53 ? -34.125 53.148 98.500 1.00 21.14 53 GLY D C 1
ATOM 5525 O O . GLY D 1 53 ? -34.456 53.621 97.413 1.00 22.17 53 GLY D O 1
ATOM 5526 N N . ARG D 1 54 ? -34.128 51.843 98.745 1.00 20.58 54 ARG D N 1
ATOM 5527 C CA . ARG D 1 54 ? -34.521 50.884 97.719 1.00 21.46 54 ARG D CA 1
ATOM 5528 C C . ARG D 1 54 ? -35.866 50.250 98.063 1.00 21.86 54 ARG D C 1
ATOM 5529 O O . ARG D 1 54 ? -36.308 50.294 99.210 1.00 21.76 54 A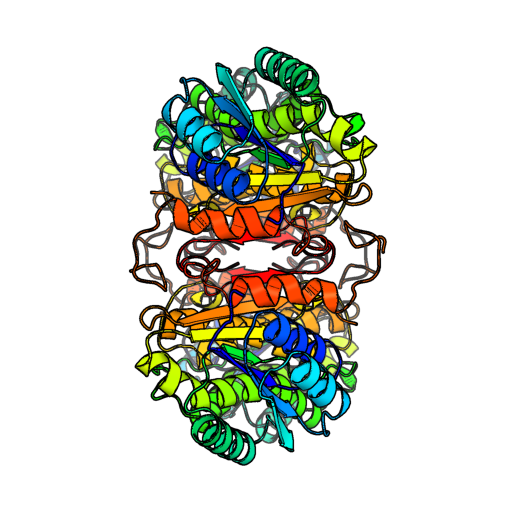RG D O 1
ATOM 5537 N N . ARG D 1 55 ? -36.518 49.671 97.059 1.00 22.23 55 ARG D N 1
ATOM 5538 C CA . ARG D 1 55 ? -37.799 49.001 97.259 1.00 22.06 55 ARG D CA 1
ATOM 5539 C C . ARG D 1 55 ? -37.516 47.560 97.676 1.00 23.05 55 ARG D C 1
ATOM 5540 O O . ARG D 1 55 ? -36.608 46.919 97.137 1.00 21.95 55 ARG D O 1
ATOM 5548 N N . VAL D 1 56 ? -38.290 47.048 98.627 1.00 21.84 56 VAL D N 1
ATOM 5549 C CA . VAL D 1 56 ? -38.092 45.682 99.082 1.00 21.63 56 VAL D CA 1
ATOM 5550 C C . VAL D 1 56 ? -39.396 44.948 99.370 1.00 21.62 56 VAL D C 1
ATOM 5551 O O . VAL D 1 56 ? -40.328 45.511 99.941 1.00 21.02 56 VAL D O 1
ATOM 5555 N N . LEU D 1 57 ? -39.448 43.685 98.961 1.00 22.55 57 LEU D N 1
ATOM 5556 C CA . LEU D 1 57 ? -40.614 42.840 99.179 1.00 22.70 57 LEU D CA 1
ATOM 5557 C C . LEU D 1 57 ? -40.181 41.507 99.781 1.00 24.66 57 LEU D C 1
ATOM 5558 O O . LEU D 1 57 ? -39.240 40.872 99.299 1.00 23.91 57 LEU D O 1
ATOM 5563 N N . THR D 1 58 ? -40.866 41.090 100.840 1.00 25.06 58 THR D N 1
ATOM 5564 C CA . THR D 1 58 ? -40.568 39.824 101.493 1.00 25.98 58 THR D CA 1
ATOM 5565 C C . THR D 1 58 ? -41.828 38.979 101.470 1.00 27.50 58 THR D C 1
ATOM 5566 O O . THR D 1 58 ? -42.919 39.470 101.757 1.00 27.17 58 THR D O 1
ATOM 5570 N N . VAL D 1 59 ? -41.678 37.706 101.126 1.00 29.66 59 VAL D N 1
ATOM 5571 C CA . VAL D 1 59 ? -42.823 36.811 101.039 1.00 31.96 59 VAL D CA 1
ATOM 5572 C C . VAL D 1 59 ? -42.613 35.480 101.744 1.00 34.10 59 VAL D C 1
ATOM 5573 O O . VAL D 1 59 ? -41.592 34.819 101.543 1.00 34.63 59 VAL D O 1
ATOM 5577 N N . LYS D 1 60 ? -43.580 35.094 102.573 1.00 35.82 60 LYS D N 1
ATOM 5578 C CA . LYS D 1 60 ? -43.513 33.815 103.269 1.00 36.68 60 LYS D CA 1
ATOM 5579 C C . LYS D 1 60 ? -43.605 32.797 102.148 1.00 36.41 60 LYS D C 1
ATOM 5580 O O . LYS D 1 60 ? -44.554 32.816 101.360 1.00 36.17 60 LYS D O 1
ATOM 5586 N N . CYS D 1 61 ? -42.630 31.905 102.064 1.00 34.21 61 CYS D N 1
ATOM 5587 C CA . CYS D 1 61 ? -42.646 30.941 100.982 1.00 32.83 61 CYS D CA 1
ATOM 5588 C C . CYS D 1 61 ? -41.717 29.757 101.207 1.00 30.31 61 CYS D C 1
ATOM 5589 O O . CYS D 1 61 ? -40.579 29.920 101.648 1.00 30.70 61 CYS D O 1
ATOM 5592 N N . ASP D 1 62 ? -42.222 28.561 100.926 1.00 27.17 62 ASP D N 1
ATOM 5593 C CA . ASP D 1 62 ? -41.417 27.354 101.036 1.00 24.35 62 ASP D CA 1
ATOM 5594 C C . ASP D 1 62 ? -40.955 27.148 99.600 1.00 21.62 62 ASP D C 1
ATOM 5595 O O . ASP D 1 62 ? -41.705 26.645 98.762 1.00 19.56 62 ASP D O 1
ATOM 5600 N N . VAL D 1 63 ? -39.725 27.566 99.322 1.00 19.66 63 VAL D N 1
ATOM 5601 C CA . VAL D 1 63 ? -39.168 27.478 97.979 1.00 17.55 63 VAL D CA 1
ATOM 5602 C C . VAL D 1 63 ? -39.060 26.080 97.387 1.00 18.02 63 VAL D C 1
ATOM 5603 O O . VAL D 1 63 ? -38.741 25.932 96.207 1.00 18.66 63 VAL D O 1
ATOM 5607 N N . SER D 1 64 ? -39.329 25.052 98.185 1.00 17.31 64 SER D N 1
ATOM 5608 C CA . SER D 1 64 ? -39.264 23.692 97.661 1.00 18.37 64 SER D CA 1
ATOM 5609 C C . SER D 1 64 ? -40.618 23.306 97.070 1.00 18.98 64 SER D C 1
ATOM 5610 O O . SER D 1 64 ? -40.727 22.326 96.338 1.00 19.45 64 SER D O 1
ATOM 5613 N N . GLN D 1 65 ? -41.647 24.091 97.377 1.00 19.84 65 GLN D N 1
ATOM 5614 C CA . GLN D 1 65 ? -42.994 23.805 96.889 1.00 20.52 65 GLN D CA 1
ATOM 5615 C C . GLN D 1 65 ? -43.327 24.568 95.613 1.00 20.68 65 GLN D C 1
ATOM 5616 O O . GLN D 1 65 ? -43.377 25.797 95.608 1.00 19.58 65 GLN D O 1
ATOM 5622 N N . PRO D 1 66 ? -43.564 23.843 94.510 1.00 21.38 66 PRO D N 1
ATOM 5623 C CA . PRO D 1 66 ? -43.893 24.491 93.237 1.00 23.22 66 PRO D CA 1
ATOM 5624 C C . PRO D 1 66 ? -45.042 25.491 93.361 1.00 23.85 66 PRO D C 1
ATOM 5625 O O . PRO D 1 66 ? -45.019 26.551 92.732 1.00 24.04 66 PRO D O 1
ATOM 5629 N N . GLY D 1 67 ? -46.033 25.156 94.185 1.00 24.02 67 GLY D N 1
ATO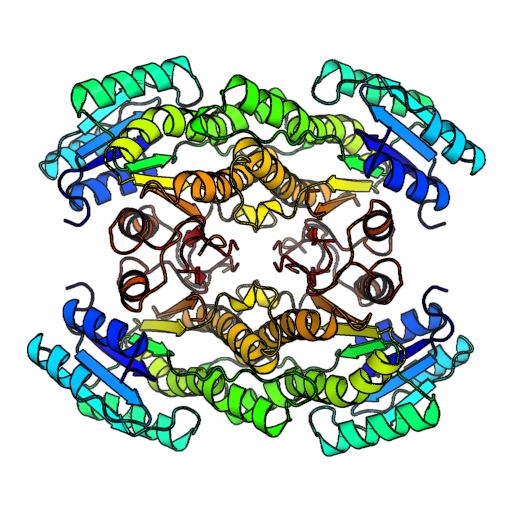M 5630 C CA . GLY D 1 67 ? -47.163 26.044 94.380 1.00 23.08 67 GLY D CA 1
ATOM 5631 C C . GLY D 1 67 ? -46.716 27.371 94.962 1.00 23.88 67 GLY D C 1
ATOM 5632 O O . GLY D 1 67 ? -47.131 28.435 94.499 1.00 24.92 67 GLY D O 1
ATOM 5633 N N . ASP D 1 68 ? -45.867 27.307 95.983 1.00 22.86 68 ASP D N 1
ATOM 5634 C CA . ASP D 1 68 ? -45.349 28.507 96.631 1.00 22.67 68 ASP D CA 1
ATOM 5635 C C . ASP D 1 68 ? -44.497 29.335 95.680 1.00 22.62 68 ASP D C 1
ATOM 5636 O O . ASP D 1 68 ? -44.698 30.542 95.543 1.00 22.86 68 ASP D O 1
ATOM 5641 N N . VAL D 1 69 ? -43.542 28.683 95.026 1.00 21.06 69 VAL D N 1
ATOM 5642 C CA . VAL D 1 69 ? -42.656 29.379 94.105 1.00 19.76 69 VAL D CA 1
ATOM 5643 C C . VAL D 1 69 ? -43.436 30.049 92.983 1.00 20.22 69 VAL D C 1
ATOM 5644 O O . VAL D 1 69 ? -43.155 31.193 92.624 1.00 20.25 69 VAL D O 1
ATOM 5648 N N . GLU D 1 70 ? -44.418 29.342 92.434 1.00 20.32 70 GLU D N 1
ATOM 5649 C CA . GLU D 1 70 ? -45.233 29.892 91.355 1.00 21.94 70 GLU D CA 1
ATOM 5650 C C . GLU D 1 70 ? -45.952 31.160 91.834 1.00 21.39 70 GLU D C 1
ATOM 5651 O O . GLU D 1 70 ? -45.955 32.184 91.149 1.00 21.53 70 GLU D O 1
ATOM 5657 N N . ALA D 1 71 ? -46.551 31.090 93.020 1.00 20.57 71 ALA D N 1
ATOM 5658 C CA . ALA D 1 71 ? -47.254 32.232 93.587 1.00 19.79 71 ALA D CA 1
ATOM 5659 C C . ALA D 1 71 ? -46.269 33.365 93.847 1.00 20.36 71 ALA D C 1
ATOM 5660 O O . ALA D 1 71 ? -46.580 34.537 93.631 1.00 19.04 71 ALA D O 1
ATOM 5662 N N . PHE D 1 72 ? -45.079 33.010 94.321 1.00 20.67 72 PHE D N 1
ATOM 5663 C CA . PHE D 1 72 ? -44.047 34.003 94.590 1.00 19.39 72 PHE D CA 1
ATOM 5664 C C . PHE D 1 72 ? -43.656 34.692 93.284 1.00 18.99 72 PHE D C 1
ATOM 5665 O O . PHE D 1 72 ? -43.487 35.912 93.237 1.00 18.43 72 PHE D O 1
ATOM 5673 N N . GLY D 1 73 ? -43.513 33.899 92.226 1.00 19.45 73 GLY D N 1
ATOM 5674 C CA . GLY D 1 73 ? -43.142 34.441 90.933 1.00 20.44 73 GLY D CA 1
ATOM 5675 C C . GLY D 1 73 ? -44.129 35.479 90.430 1.00 21.77 73 GLY D C 1
ATOM 5676 O O . GLY D 1 73 ? -43.736 36.571 90.024 1.00 19.56 73 GLY D O 1
ATOM 5677 N N . LYS D 1 74 ? -45.415 35.135 90.453 1.00 23.12 74 LYS D N 1
ATOM 5678 C CA . LYS D 1 74 ? -46.459 36.050 90.001 1.00 24.20 74 LYS D CA 1
ATOM 5679 C C . LYS D 1 74 ? -46.443 37.346 90.806 1.00 22.45 74 LYS D C 1
ATOM 5680 O O . LYS D 1 74 ? -46.588 38.433 90.248 1.00 22.48 74 LYS D O 1
ATOM 5686 N N . GLN D 1 75 ? -46.262 37.228 92.117 1.00 21.20 75 GLN D N 1
ATOM 5687 C CA . GLN D 1 75 ? -46.241 38.397 92.986 1.00 21.02 75 GLN D CA 1
ATOM 5688 C C . GLN D 1 75 ? -45.051 39.305 92.682 1.00 21.50 75 GLN D C 1
ATOM 5689 O O . GLN D 1 75 ? -45.191 40.530 92.641 1.00 21.08 75 GLN D O 1
ATOM 5695 N N . VAL D 1 76 ? -43.880 38.712 92.465 1.00 20.37 76 VAL D N 1
ATOM 5696 C CA . VAL D 1 76 ? -42.687 39.494 92.152 1.00 18.87 76 VAL D CA 1
ATOM 5697 C C . VAL D 1 76 ? -42.843 40.221 90.816 1.00 18.63 76 VAL D C 1
ATOM 5698 O O . VAL D 1 76 ? -42.544 41.412 90.707 1.00 18.93 76 VAL D O 1
ATOM 5702 N N . ILE D 1 77 ? -43.314 39.505 89.800 1.00 18.01 77 ILE D N 1
ATOM 5703 C CA . ILE D 1 77 ? -43.500 40.098 88.482 1.00 19.22 77 ILE D CA 1
ATOM 5704 C C . ILE D 1 77 ? -44.529 41.228 88.515 1.00 20.84 77 ILE D C 1
ATOM 5705 O O . ILE D 1 77 ? -44.313 42.287 87.928 1.00 20.12 77 ILE D O 1
ATOM 5710 N N . SER D 1 78 ? -45.645 41.002 89.203 1.00 20.67 78 SER D N 1
ATOM 5711 C CA . SER D 1 78 ? -46.680 42.023 89.312 1.00 22.01 78 SER D CA 1
ATOM 5712 C C . SER D 1 78 ? -46.141 43.243 90.048 1.00 20.44 78 SER D C 1
ATOM 5713 O O . SER D 1 78 ? -46.306 44.378 89.604 1.00 21.84 78 SER D O 1
ATOM 5716 N N . THR D 1 79 ? -45.491 42.991 91.177 1.00 19.75 79 THR D N 1
ATOM 5717 C CA . THR D 1 79 ? -44.942 44.046 92.017 1.00 18.31 79 THR D CA 1
ATOM 5718 C C . THR D 1 79 ? -43.808 44.882 91.419 1.00 17.90 79 THR D C 1
ATOM 5719 O O . THR D 1 79 ? -43.742 46.088 91.652 1.00 16.54 79 THR D O 1
ATOM 5723 N N . PHE D 1 80 ? -42.918 44.258 90.656 1.00 16.37 80 PHE D N 1
ATOM 5724 C CA . PHE D 1 80 ? -41.795 44.997 90.088 1.00 17.23 80 PHE D CA 1
ATOM 5725 C C . PHE D 1 80 ? -41.757 45.023 88.575 1.00 18.85 80 PHE D C 1
ATOM 5726 O O . PHE D 1 80 ? -40.952 45.742 87.982 1.00 19.61 80 PHE D O 1
ATOM 5734 N N . GLY D 1 81 ? -42.622 44.237 87.950 1.00 20.01 81 GLY D N 1
ATOM 5735 C CA . GLY D 1 81 ? -42.645 44.194 86.505 1.00 22.32 81 GLY D CA 1
ATOM 5736 C C . GLY D 1 81 ? -41.675 43.169 85.952 1.00 25.57 81 GLY D C 1
ATOM 5737 O O . GLY D 1 81 ? -41.873 42.666 84.848 1.00 27.23 81 GLY D O 1
ATOM 5738 N N . ARG D 1 82 ? -40.636 42.838 86.713 1.00 26.22 82 ARG D N 1
ATOM 5739 C CA . ARG D 1 82 ? -39.654 41.868 86.238 1.00 25.99 82 ARG D CA 1
ATOM 5740 C C . ARG D 1 82 ? -38.606 41.479 87.281 1.00 23.52 82 ARG D C 1
ATOM 5741 O O . ARG D 1 82 ? -38.508 42.086 88.347 1.00 21.70 82 ARG D O 1
ATOM 5749 N N . CYS D 1 83 ? -37.826 40.453 86.950 1.00 20.30 83 CYS D N 1
ATOM 5750 C CA . CYS D 1 83 ? -36.739 39.987 87.802 1.00 17.56 83 CYS D CA 1
ATOM 5751 C C . CYS D 1 83 ? -35.511 39.903 86.912 1.00 16.52 83 CYS D C 1
ATOM 5752 O O . CYS D 1 83 ? -35.498 39.158 85.930 1.00 16.04 83 CYS D O 1
ATOM 5755 N N . ASP D 1 84 ? -34.482 40.668 87.253 1.00 14.40 84 ASP D N 1
ATOM 5756 C CA . ASP D 1 84 ? -33.262 40.687 86.462 1.00 14.82 84 ASP D CA 1
ATOM 5757 C C . ASP D 1 84 ? -32.179 39.770 87.020 1.00 15.20 84 ASP D C 1
ATOM 5758 O O . ASP D 1 84 ? -31.356 39.238 86.271 1.00 13.88 84 ASP D O 1
ATOM 5763 N N . ILE D 1 85 ? -32.197 39.584 88.335 1.00 13.78 85 ILE D N 1
ATOM 5764 C CA . ILE D 1 85 ? -31.202 38.771 89.014 1.00 12.47 85 ILE D CA 1
ATOM 5765 C C . ILE D 1 85 ? -31.847 37.787 89.984 1.00 12.70 85 ILE D C 1
ATOM 5766 O O . ILE D 1 85 ? -32.674 38.170 90.815 1.00 12.55 85 ILE D O 1
ATOM 5771 N N . LEU D 1 86 ? -31.467 36.518 89.876 1.00 10.73 86 LEU D N 1
ATOM 5772 C CA . LEU D 1 86 ? -31.998 35.497 90.769 1.00 10.39 86 LEU D CA 1
ATOM 5773 C C . LEU D 1 86 ? -30.861 34.825 91.523 1.00 10.94 86 LEU D C 1
ATOM 5774 O O . LEU D 1 86 ? -29.978 34.203 90.924 1.00 9.95 86 LEU D O 1
ATOM 5779 N N . VAL D 1 87 ? -30.882 34.962 92.840 1.00 10.58 87 VAL D N 1
ATOM 5780 C CA . VAL D 1 87 ? -29.867 34.345 93.671 1.00 11.48 87 VAL D CA 1
ATOM 5781 C C . VAL D 1 87 ? -30.490 33.145 94.388 1.00 11.89 87 VAL D C 1
ATOM 5782 O O . VAL D 1 87 ? -31.314 33.308 95.291 1.00 9.82 87 VAL D O 1
ATOM 5786 N N . ASN D 1 88 ? -30.119 31.942 93.953 1.00 11.80 88 ASN D N 1
ATOM 5787 C CA . ASN D 1 88 ? -30.617 30.713 94.566 1.00 11.59 88 ASN D CA 1
ATOM 5788 C C . ASN D 1 88 ? -29.692 30.413 95.741 1.00 12.68 88 ASN D C 1
ATOM 5789 O O . ASN D 1 88 ? -28.703 29.684 95.611 1.00 12.72 88 ASN D O 1
ATOM 5794 N N . ASN D 1 89 ? -30.033 30.997 96.882 1.00 11.18 89 ASN D N 1
ATOM 5795 C CA . ASN D 1 89 ? -29.261 30.866 98.109 1.00 12.50 89 ASN D CA 1
ATOM 5796 C C . ASN D 1 89 ? -29.856 29.842 99.076 1.00 13.61 89 ASN D C 1
ATOM 5797 O O . ASN D 1 89 ? -29.125 29.180 99.809 1.00 13.68 89 ASN D O 1
ATOM 5802 N N . ALA D 1 90 ? -31.182 29.716 99.068 1.00 12.76 90 ALA D N 1
ATOM 5803 C CA . ALA D 1 90 ? -31.888 28.800 99.957 1.00 13.59 90 ALA D CA 1
ATOM 5804 C C . ALA D 1 90 ? -31.302 27.391 99.996 1.00 15.41 90 ALA D C 1
ATOM 5805 O O . ALA D 1 90 ? -30.937 26.823 98.966 1.00 14.42 90 ALA D O 1
ATOM 5807 N N . GLY D 1 91 ? -31.221 26.835 101.201 1.00 15.09 91 GLY D N 1
ATOM 5808 C CA . GLY D 1 91 ? -30.689 25.497 101.367 1.00 15.21 91 GLY D CA 1
ATOM 5809 C C . GLY D 1 91 ? -30.495 25.120 102.824 1.00 16.20 91 GLY D C 1
ATOM 5810 O O . GLY D 1 91 ? -30.433 25.989 103.700 1.00 14.59 91 GLY D O 1
ATOM 5811 N N . ILE D 1 92 ? -30.415 23.817 103.081 1.00 17.09 92 ILE D N 1
ATOM 5812 C CA . ILE D 1 92 ? -30.193 23.292 104.426 1.00 17.38 92 ILE D CA 1
ATOM 5813 C C . ILE D 1 92 ? -28.943 22.415 104.369 1.00 16.96 92 ILE D C 1
ATOM 5814 O O . ILE D 1 92 ? -28.537 21.973 103.295 1.00 15.71 92 ILE D O 1
ATOM 5819 N N . TYR D 1 93 ? -28.344 22.156 105.524 1.00 17.13 93 TYR D N 1
ATOM 5820 C CA . TYR D 1 93 ? -27.122 21.367 105.582 1.00 17.38 93 TYR D CA 1
ATOM 5821 C C . TYR D 1 93 ? -26.983 20.603 106.890 1.00 16.37 93 TYR D C 1
ATOM 5822 O O . TYR D 1 93 ? -25.994 20.758 107.604 1.00 15.17 93 TYR D O 1
ATOM 5831 N N . PRO D 1 94 ? -27.973 19.771 107.230 1.00 15.71 94 PRO D N 1
ATOM 5832 C CA . PRO D 1 94 ? -27.851 19.028 108.483 1.00 16.93 94 PRO D CA 1
ATOM 5833 C C . PRO D 1 94 ? -26.822 17.915 108.342 1.00 18.10 94 PRO D C 1
ATOM 5834 O O . PRO D 1 94 ? -26.726 17.277 107.289 1.00 16.15 94 PRO D O 1
ATOM 5838 N N . LEU D 1 95 ? -26.041 17.701 109.395 1.00 18.04 95 LEU D N 1
ATOM 5839 C CA . LEU D 1 95 ? -25.040 16.644 109.395 1.00 19.22 95 LEU D CA 1
ATOM 5840 C C . LEU D 1 95 ? -25.766 15.352 109.752 1.00 19.67 95 LEU D C 1
ATOM 5841 O O . LEU D 1 95 ? -26.463 15.279 110.767 1.00 18.49 95 LEU D O 1
ATOM 5846 N N . ILE D 1 96 ? -25.618 14.338 108.906 1.00 18.49 96 ILE D N 1
ATOM 5847 C CA . ILE D 1 96 ? -26.291 13.067 109.129 1.00 16.59 96 ILE D CA 1
ATOM 5848 C C . ILE D 1 96 ? -25.445 11.891 108.654 1.00 17.17 96 ILE D C 1
ATOM 5849 O O . ILE D 1 96 ? -25.233 11.713 107.454 1.00 16.72 96 ILE D O 1
ATOM 5854 N N . PRO D 1 97 ? -24.947 11.071 109.593 1.00 17.48 97 PRO D N 1
ATOM 5855 C CA . PRO D 1 97 ? -24.126 9.909 109.236 1.00 17.26 97 PRO D CA 1
ATOM 5856 C C . PRO D 1 97 ? -24.884 9.086 108.201 1.00 18.11 97 PRO D C 1
ATOM 5857 O O . PRO D 1 97 ? -26.115 9.016 108.244 1.00 18.27 97 PRO D O 1
ATOM 5861 N N . PHE D 1 98 ? -24.164 8.465 107.273 1.00 17.62 98 PHE D N 1
ATOM 5862 C CA . PHE D 1 98 ? -24.826 7.683 106.240 1.00 18.42 98 PHE D CA 1
ATOM 5863 C C . PHE D 1 98 ? -25.757 6.602 106.780 1.00 20.11 98 PHE D C 1
ATOM 5864 O O . PHE D 1 98 ? -26.887 6.457 106.305 1.00 19.06 98 PHE D O 1
ATOM 5872 N N . ASP D 1 99 ? -25.292 5.839 107.766 1.00 20.98 99 ASP D N 1
ATOM 5873 C CA . ASP D 1 99 ? -26.118 4.773 108.320 1.00 23.70 99 ASP D CA 1
ATOM 5874 C C . ASP D 1 99 ? -27.369 5.288 109.027 1.00 23.67 99 ASP D C 1
ATOM 5875 O O . ASP D 1 99 ? -28.249 4.506 109.380 1.00 23.11 99 ASP D O 1
ATOM 5880 N N . GLU D 1 100 ? -27.453 6.602 109.223 1.00 23.30 100 GLU D N 1
ATOM 5881 C CA . GLU D 1 100 ? -28.617 7.210 109.872 1.00 22.31 100 GLU D CA 1
ATOM 5882 C C . GLU D 1 100 ? -29.472 7.979 108.867 1.00 20.85 100 GLU D C 1
ATOM 5883 O O . GLU D 1 100 ? -30.604 8.361 109.162 1.00 20.31 100 GLU D O 1
ATOM 5889 N N . LEU D 1 101 ? -28.921 8.204 107.680 1.00 18.52 101 LEU D N 1
ATOM 5890 C CA . LEU D 1 101 ? -29.614 8.942 106.633 1.00 18.59 101 LEU D CA 1
ATOM 5891 C C . LEU D 1 101 ? -30.776 8.152 106.035 1.00 18.48 101 LEU D C 1
ATOM 5892 O O . LEU D 1 101 ? -30.576 7.066 105.501 1.00 18.56 101 LEU D O 1
ATOM 5897 N N . THR D 1 102 ? -31.989 8.693 106.122 1.00 18.38 102 THR D N 1
ATOM 5898 C CA . THR D 1 102 ? -33.153 8.006 105.563 1.00 17.83 102 THR D CA 1
ATOM 5899 C C . THR D 1 102 ? -33.492 8.567 104.188 1.00 17.92 102 THR D C 1
ATOM 5900 O O . THR D 1 102 ? -33.020 9.643 103.811 1.00 16.44 102 THR D O 1
ATOM 5904 N N . PHE D 1 103 ? -34.310 7.834 103.440 1.00 18.11 103 PHE D N 1
ATOM 5905 C CA . PHE D 1 103 ? -34.714 8.270 102.112 1.00 19.22 103 PHE D CA 1
ATOM 5906 C C . PHE D 1 103 ? -35.523 9.558 102.227 1.00 19.75 103 PHE D C 1
ATOM 5907 O O . PHE D 1 103 ? -35.462 10.421 101.352 1.00 20.07 103 PHE D O 1
ATOM 5915 N N . GLU D 1 104 ? -36.274 9.686 103.316 1.00 20.03 104 GLU D N 1
ATOM 5916 C CA . GLU D 1 104 ? -37.087 10.875 103.541 1.00 21.01 104 GLU D CA 1
ATOM 5917 C C . GLU D 1 104 ? -36.194 12.101 103.714 1.00 20.35 104 GLU D C 1
ATOM 5918 O O . GLU D 1 104 ? -36.449 13.155 103.129 1.00 18.56 104 GLU D O 1
ATOM 5924 N N . GLN D 1 105 ? -35.148 11.956 104.523 1.00 18.25 105 GLN D N 1
ATOM 5925 C CA . GLN D 1 105 ? -34.213 13.048 104.763 1.00 17.78 105 GLN D CA 1
ATOM 5926 C C . GLN D 1 105 ? -33.476 13.399 103.475 1.00 16.21 105 GLN D C 1
ATOM 5927 O O . GLN D 1 105 ? -33.292 14.571 103.149 1.00 15.56 105 GLN D O 1
ATOM 5933 N N . TRP D 1 106 ? -33.049 12.368 102.757 1.00 15.13 106 TRP D N 1
ATOM 5934 C CA . TRP D 1 106 ? -32.338 12.529 101.495 1.00 14.77 106 TRP D CA 1
ATOM 5935 C C . TRP D 1 106 ? -33.214 13.306 100.509 1.00 15.92 106 TRP D C 1
ATOM 5936 O O . TRP D 1 106 ? -32.772 14.282 99.899 1.00 15.41 106 TRP D O 1
ATOM 5947 N N . LYS D 1 107 ? -34.465 12.878 100.382 1.00 15.66 107 LYS D N 1
ATOM 5948 C CA . LYS D 1 107 ? -35.417 13.511 99.480 1.00 17.05 107 LYS D CA 1
ATOM 5949 C C . LYS D 1 107 ? -35.669 14.961 99.887 1.00 16.34 107 LYS D C 1
ATOM 5950 O O . LYS D 1 107 ? -35.687 15.858 99.048 1.00 16.82 107 LYS D O 1
ATOM 5956 N N . LYS D 1 108 ? -35.866 15.183 101.181 1.00 16.05 108 LYS D N 1
ATOM 5957 C CA . LYS D 1 108 ? -36.103 16.522 101.705 1.00 16.14 108 LYS D CA 1
ATOM 5958 C C . LYS D 1 108 ? -34.950 17.454 101.340 1.00 15.59 108 LYS D C 1
ATOM 5959 O O . LYS D 1 108 ? -35.167 18.597 100.927 1.00 10.85 108 LYS D O 1
ATOM 5965 N N . THR D 1 109 ? -33.723 16.962 101.497 1.00 14.00 109 THR D N 1
ATOM 5966 C CA . THR D 1 109 ? -32.543 17.766 101.191 1.00 12.61 109 THR D CA 1
ATOM 5967 C C . THR D 1 109 ? -32.532 18.202 99.725 1.00 11.96 109 THR D C 1
ATOM 5968 O O . THR D 1 109 ? -32.163 19.331 99.416 1.00 9.20 109 THR D O 1
ATOM 5972 N N . PHE D 1 110 ? -32.942 17.315 98.823 1.00 12.14 110 PHE D N 1
ATOM 5973 C CA . PHE D 1 110 ? -32.971 17.665 97.406 1.00 11.64 110 PHE D CA 1
ATOM 5974 C C . PHE D 1 110 ? -34.084 18.665 97.087 1.00 12.87 110 PHE D C 1
ATOM 5975 O O . PHE D 1 110 ? -33.884 19.597 96.313 1.00 12.42 110 PHE D O 1
ATOM 5983 N N . GLU D 1 111 ? -35.254 18.475 97.687 1.00 14.39 111 GLU D N 1
ATOM 5984 C CA . GLU D 1 111 ? -36.385 19.361 97.432 1.00 17.81 111 GLU D CA 1
ATOM 5985 C C . GLU D 1 111 ? -36.040 20.808 97.755 1.00 18.75 111 GLU D C 1
ATOM 5986 O O . GLU D 1 111 ? -36.311 21.716 96.969 1.00 19.71 111 GLU D O 1
ATOM 5992 N N . ILE D 1 11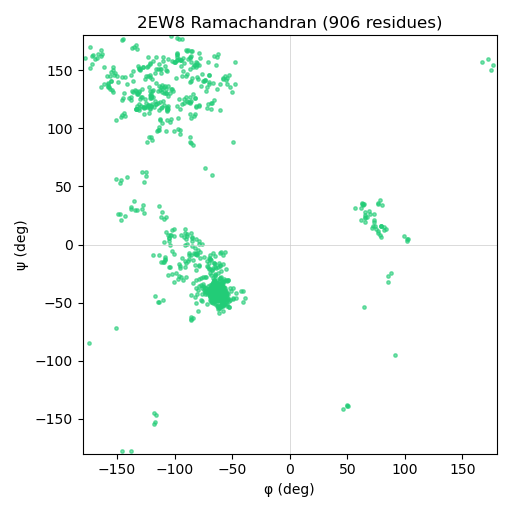2 ? -35.429 21.019 98.912 1.00 18.66 112 ILE D N 1
ATOM 5993 C CA . ILE D 1 112 ? -35.055 22.360 99.338 1.00 18.06 112 ILE D CA 1
ATOM 5994 C C . ILE D 1 112 ? -33.820 22.909 98.629 1.00 16.07 112 ILE D C 1
ATOM 5995 O O . ILE D 1 112 ? -33.824 24.036 98.139 1.00 15.76 112 ILE D O 1
ATOM 6000 N N . ASN D 1 113 ? -32.765 22.103 98.580 1.00 14.69 113 ASN D N 1
ATOM 6001 C CA . ASN D 1 113 ? -31.501 22.521 97.982 1.00 13.61 113 ASN D CA 1
ATOM 6002 C C . ASN D 1 113 ? -31.433 22.563 96.459 1.00 11.93 113 ASN D C 1
ATOM 6003 O O . ASN D 1 113 ? -30.750 23.412 95.893 1.00 11.82 113 ASN D O 1
ATOM 6008 N N . VAL D 1 114 ? -32.135 21.651 95.799 1.00 11.60 114 VAL D N 1
ATOM 6009 C CA . VAL D 1 114 ? -32.086 21.572 94.344 1.00 12.10 114 VAL D CA 1
ATOM 6010 C C . VAL D 1 114 ? -33.355 22.000 93.604 1.00 12.62 114 VAL D C 1
ATOM 6011 O O . VAL D 1 114 ? -33.288 22.773 92.649 1.00 12.64 114 VAL D O 1
ATOM 6015 N N . ASP D 1 115 ? -34.509 21.501 94.032 1.00 13.75 115 ASP D N 1
ATOM 6016 C CA . ASP D 1 115 ? -35.757 21.850 93.358 1.00 13.63 115 ASP D CA 1
ATOM 6017 C C . ASP D 1 115 ? -36.063 23.340 93.396 1.00 13.88 115 ASP D C 1
ATOM 6018 O O . ASP D 1 115 ? -36.600 23.886 92.441 1.00 14.18 115 ASP D O 1
ATOM 6023 N N . SER D 1 116 ? -35.717 23.995 94.497 1.00 15.30 116 SER D N 1
ATOM 6024 C CA . SER D 1 116 ? -35.967 25.425 94.639 1.00 16.55 116 SER D CA 1
ATOM 6025 C C . SER D 1 116 ? -35.339 26.207 93.485 1.00 17.18 116 SER D C 1
ATOM 6026 O O . SER D 1 116 ? -35.998 27.033 92.848 1.00 16.92 116 SER D O 1
ATOM 6029 N N . GLY D 1 117 ? -34.066 25.935 93.221 1.00 15.84 117 GLY D N 1
ATOM 6030 C CA . GLY D 1 117 ? -33.362 26.619 92.151 1.00 15.85 117 GLY D CA 1
ATOM 6031 C C . GLY D 1 117 ? -34.009 26.389 90.802 1.00 17.47 117 GLY D C 1
ATOM 6032 O O . GLY D 1 117 ? -34.079 27.300 89.974 1.00 17.83 117 GLY D O 1
ATOM 6033 N N . PHE D 1 118 ? -34.481 25.168 90.574 1.00 17.38 118 PHE D N 1
ATOM 6034 C CA . PHE D 1 118 ? -35.136 24.835 89.316 1.00 16.21 118 PHE D CA 1
ATOM 6035 C C . PHE D 1 118 ? -36.469 25.569 89.219 1.00 16.21 118 PHE D C 1
ATOM 6036 O O . PHE D 1 118 ? -36.771 26.199 88.200 1.00 15.68 118 PHE D O 1
ATOM 6044 N N . LEU D 1 119 ? -37.263 25.477 90.283 1.00 14.56 119 LEU D N 1
ATOM 6045 C CA . LEU D 1 119 ? -38.572 26.124 90.332 1.00 13.61 119 LEU D CA 1
ATOM 6046 C C . LEU D 1 119 ? -38.452 27.637 90.176 1.00 14.24 119 LEU D C 1
ATOM 6047 O O . LEU D 1 119 ? -39.253 28.259 89.481 1.00 14.79 119 LEU D O 1
ATOM 6052 N N . MET D 1 120 ? -37.449 28.227 90.820 1.00 14.38 120 MET D N 1
ATOM 6053 C CA . MET D 1 120 ? -37.235 29.664 90.726 1.00 14.57 120 MET D CA 1
ATOM 6054 C C . MET D 1 120 ? -36.805 30.062 89.310 1.00 14.75 120 MET D C 1
ATOM 6055 O O . MET D 1 120 ? -37.164 31.136 88.823 1.00 14.75 120 MET D O 1
ATOM 6060 N N . ALA D 1 121 ? -36.049 29.195 88.643 1.00 13.25 121 ALA D N 1
ATOM 6061 C CA . ALA D 1 121 ? -35.601 29.488 87.281 1.00 14.26 121 ALA D CA 1
ATOM 6062 C C . ALA D 1 121 ? -36.782 29.443 86.308 1.00 13.81 121 ALA D C 1
ATOM 6063 O O . ALA D 1 121 ? -36.877 30.265 85.404 1.00 15.22 121 ALA D O 1
ATOM 6065 N N . LYS D 1 122 ? -37.676 28.476 86.496 1.00 13.42 122 LYS D N 1
ATOM 6066 C CA . LYS D 1 122 ? -38.850 28.345 85.640 1.00 14.12 122 LYS D CA 1
ATOM 6067 C C . LYS D 1 122 ? -39.743 29.575 85.773 1.00 14.08 122 LYS D C 1
ATOM 6068 O O . LYS D 1 122 ? -40.421 29.962 84.828 1.00 14.95 122 LYS D O 1
ATOM 6074 N N . ALA D 1 123 ? -39.731 30.188 86.951 1.00 13.12 123 ALA D N 1
ATOM 6075 C CA . ALA D 1 123 ? -40.552 31.359 87.208 1.00 13.62 123 ALA D CA 1
ATOM 6076 C C . ALA D 1 123 ? -39.991 32.672 86.662 1.00 14.51 123 ALA D C 1
ATOM 6077 O O . ALA D 1 123 ? -40.744 33.502 86.145 1.00 12.93 123 ALA D O 1
ATOM 6079 N N . PHE D 1 124 ? -38.676 32.859 86.762 1.00 13.06 124 PHE D N 1
ATOM 6080 C CA . PHE D 1 124 ? -38.071 34.110 86.316 1.00 13.35 124 PHE D CA 1
ATOM 6081 C C . PHE D 1 124 ? -37.311 34.123 84.990 1.00 12.59 124 PHE D C 1
ATOM 6082 O O . PHE D 1 124 ? -37.096 35.190 84.419 1.00 15.17 124 PHE D O 1
ATOM 6090 N N . VAL D 1 125 ? -36.900 32.965 84.491 1.00 12.09 125 VAL D N 1
ATOM 6091 C CA . VAL D 1 125 ? -36.175 32.942 83.222 1.00 14.55 125 VAL D CA 1
ATOM 6092 C C . VAL D 1 125 ? -36.967 33.512 82.030 1.00 15.88 125 VAL D C 1
ATOM 6093 O O . VAL D 1 125 ? -36.412 34.244 81.207 1.00 16.75 125 VAL D O 1
ATOM 6097 N N . PRO D 1 126 ? -38.269 33.184 81.915 1.00 17.15 126 PRO D N 1
ATOM 6098 C CA . PRO D 1 126 ? -39.041 33.723 80.786 1.00 17.06 126 PRO D CA 1
ATOM 6099 C C . PRO D 1 126 ? -38.923 35.250 80.696 1.00 17.29 126 PRO D C 1
ATOM 6100 O O . PRO D 1 126 ? -38.648 35.805 79.625 1.00 16.98 126 PRO D O 1
ATOM 6104 N N . GLY D 1 127 ? -39.125 35.922 81.826 1.00 17.50 127 GLY D N 1
ATOM 6105 C CA . GLY D 1 127 ? -39.025 37.372 81.856 1.00 18.38 127 GLY D CA 1
ATOM 6106 C C . GLY D 1 127 ? -37.646 37.872 81.459 1.00 18.73 127 GLY D C 1
ATOM 6107 O O . GLY D 1 127 ? -37.513 38.885 80.763 1.00 18.12 127 GLY D O 1
ATOM 6108 N N . MET D 1 128 ? -36.608 37.168 81.906 1.00 18.72 128 MET D N 1
ATOM 6109 C CA . MET D 1 128 ? -35.233 37.545 81.577 1.00 17.17 128 MET D CA 1
ATOM 6110 C C . MET D 1 128 ? -34.981 37.395 80.084 1.00 16.17 128 MET D C 1
ATOM 6111 O O . MET D 1 128 ? -34.423 38.284 79.440 1.00 15.12 128 MET D O 1
ATOM 6116 N N . LYS D 1 129 ? -35.375 36.248 79.547 1.00 17.71 129 LYS D N 1
ATOM 6117 C CA . LYS D 1 129 ? -35.194 35.976 78.136 1.00 19.49 129 LYS D CA 1
ATOM 6118 C C . LYS D 1 129 ? -35.862 37.083 77.326 1.00 21.43 129 LYS D C 1
ATOM 6119 O O . LYS D 1 129 ? -35.270 37.619 76.389 1.00 20.81 129 LYS D O 1
ATOM 6125 N N . ARG D 1 130 ? -37.090 37.436 77.700 1.00 21.77 130 ARG D N 1
ATOM 6126 C CA . ARG D 1 130 ? -37.813 38.495 77.000 1.00 24.31 130 ARG D CA 1
ATOM 6127 C C . ARG D 1 130 ? -37.046 39.815 77.010 1.00 24.08 130 ARG D C 1
ATOM 6128 O O . ARG D 1 130 ? -36.950 40.487 75.985 1.00 22.80 130 ARG D O 1
ATOM 6136 N N . ASN D 1 131 ? -36.493 40.179 78.166 1.00 24.52 131 ASN D N 1
ATOM 6137 C CA . ASN D 1 131 ? -35.741 41.423 78.290 1.00 23.76 131 ASN D CA 1
ATOM 6138 C C . ASN D 1 131 ? -34.337 41.310 77.720 1.00 22.49 131 ASN D C 1
ATOM 6139 O O . ASN D 1 131 ? -33.612 42.301 77.650 1.00 22.19 131 ASN D O 1
ATOM 6144 N N . GLY D 1 132 ? -33.951 40.101 77.321 1.00 21.23 132 GLY D N 1
ATOM 6145 C CA . GLY D 1 132 ? -32.630 39.896 76.752 1.00 18.85 132 GLY D CA 1
ATOM 6146 C C . GLY D 1 132 ? -31.458 40.118 77.697 1.00 18.64 132 GLY D C 1
ATOM 6147 O O . GLY D 1 132 ? -30.342 40.379 77.252 1.00 19.39 132 GLY D O 1
ATOM 6148 N N . TRP D 1 133 ? -31.701 40.018 78.999 1.00 17.42 133 TRP D N 1
ATOM 6149 C CA . TRP D 1 133 ? -30.643 40.202 79.987 1.00 14.72 133 TRP D CA 1
ATOM 6150 C C . TRP D 1 133 ? -31.051 39.525 81.280 1.00 15.52 133 TRP D C 1
ATOM 6151 O O . TRP D 1 133 ? -32.206 39.602 81.696 1.00 14.16 133 TRP D O 1
ATOM 6162 N N . GLY D 1 134 ? -30.097 38.858 81.917 1.00 15.25 134 GLY D N 1
ATOM 6163 C CA . GLY D 1 134 ? -30.402 38.184 83.160 1.00 12.93 134 GLY D CA 1
ATOM 6164 C C . GLY D 1 134 ? -29.158 37.652 83.835 1.00 14.10 134 GLY D C 1
ATOM 6165 O O . GLY D 1 134 ? -28.099 37.523 83.216 1.00 13.65 134 GLY D O 1
ATOM 6166 N N . ARG D 1 135 ? -29.294 37.349 85.118 1.00 12.20 135 ARG D N 1
ATOM 6167 C CA . ARG D 1 135 ? -28.196 36.817 85.900 1.00 11.96 135 ARG D CA 1
ATOM 6168 C C . ARG D 1 135 ? -28.758 35.829 86.909 1.00 11.91 135 ARG D C 1
ATOM 6169 O O . ARG D 1 135 ? -29.675 36.164 87.667 1.00 11.66 135 ARG D O 1
ATOM 6177 N N . ILE D 1 136 ? -28.246 34.603 86.891 1.00 8.76 136 ILE D N 1
ATOM 6178 C CA . ILE D 1 136 ? -28.667 33.613 87.873 1.00 9.64 136 ILE D CA 1
ATOM 6179 C C . ILE D 1 136 ? -27.409 33.186 88.630 1.00 9.99 136 ILE D C 1
ATOM 6180 O O . ILE D 1 136 ? -26.388 32.855 88.026 1.00 9.45 136 ILE D O 1
ATOM 6185 N N . ILE D 1 137 ? -27.480 33.214 89.954 1.00 8.81 137 ILE D N 1
ATOM 6186 C CA . ILE D 1 137 ? -26.338 32.846 90.772 1.00 9.67 137 ILE D CA 1
ATOM 6187 C C . ILE D 1 137 ? -26.738 31.777 91.776 1.00 9.02 137 ILE D C 1
ATOM 6188 O O . ILE D 1 137 ? -27.589 32.005 92.635 1.00 9.23 137 ILE D O 1
ATOM 6193 N N . ASN D 1 138 ? -26.117 30.610 91.663 1.00 9.33 138 ASN D N 1
ATOM 6194 C CA . ASN D 1 138 ? -26.422 29.496 92.551 1.00 9.07 138 ASN D CA 1
ATOM 6195 C C . ASN D 1 138 ? -25.374 29.297 93.636 1.00 9.96 138 ASN D C 1
ATOM 6196 O O . ASN D 1 138 ? -24.170 29.299 93.368 1.00 9.64 138 ASN D O 1
ATOM 6201 N N . LEU D 1 139 ? -25.837 29.121 94.866 1.00 9.31 139 LEU D N 1
ATOM 6202 C CA . LEU D 1 139 ? -24.929 28.899 95.976 1.00 10.86 139 LEU D CA 1
ATOM 6203 C C . LEU D 1 139 ? -24.656 27.408 96.125 1.00 10.00 139 LEU D C 1
ATOM 6204 O O . LEU D 1 139 ? -25.578 26.606 96.258 1.00 11.10 139 LEU D O 1
ATOM 6209 N N . THR D 1 140 ? -23.383 27.036 96.075 1.00 10.04 140 THR D N 1
ATOM 6210 C CA . THR D 1 140 ? -23.003 25.641 96.232 1.00 9.90 140 THR D CA 1
ATOM 6211 C C . THR D 1 140 ? -22.138 25.572 97.489 1.00 12.09 140 THR D C 1
ATOM 6212 O O . THR D 1 140 ? -22.380 26.321 98.439 1.00 13.45 140 THR D O 1
ATOM 6216 N N . SER D 1 141 ? -21.131 24.703 97.510 1.00 10.13 141 SER D N 1
ATOM 6217 C CA . SER D 1 141 ? -20.290 24.580 98.699 1.00 11.02 141 SER D CA 1
ATOM 6218 C C . SER D 1 141 ? -18.938 23.962 98.377 1.00 11.19 141 SER D C 1
ATOM 6219 O O . SER D 1 141 ? -18.847 23.086 97.520 1.00 9.53 141 SER D O 1
ATOM 6222 N N . THR D 1 142 ? -17.891 24.407 99.068 1.00 9.36 142 THR D N 1
ATOM 6223 C CA . THR D 1 142 ? -16.570 23.852 98.822 1.00 9.08 142 THR D CA 1
ATOM 6224 C C . THR D 1 142 ? -16.464 22.409 99.321 1.00 10.04 142 THR D C 1
ATOM 6225 O O . THR D 1 142 ? -15.540 21.684 98.931 1.00 9.41 142 THR D O 1
ATOM 6229 N N . THR D 1 143 ? -17.408 21.981 100.164 1.00 7.66 143 THR D N 1
ATOM 6230 C CA . THR D 1 143 ? -17.394 20.599 100.655 1.00 8.29 143 THR D CA 1
ATOM 6231 C C . THR D 1 143 ? -17.450 19.646 99.458 1.00 8.62 143 THR D C 1
ATOM 6232 O O . THR D 1 143 ? -17.142 18.456 99.575 1.00 7.21 143 THR D O 1
ATOM 6236 N N . TYR D 1 144 ? -17.837 20.190 98.305 1.00 8.74 144 TYR D N 1
ATOM 6237 C CA . TYR D 1 144 ? -17.921 19.428 97.058 1.00 8.59 144 TYR D CA 1
ATOM 6238 C C . TYR D 1 144 ? -16.562 18.826 96.680 1.00 7.62 144 TYR D C 1
ATOM 6239 O O . TYR D 1 144 ? -16.492 17.743 96.091 1.00 5.86 144 TYR D O 1
ATOM 6248 N N . TRP D 1 145 ? -15.487 19.536 97.021 1.00 8.05 145 TRP D N 1
ATOM 6249 C CA . TRP D 1 145 ? -14.126 19.083 96.713 1.00 9.31 145 TRP D CA 1
ATOM 6250 C C . TRP D 1 145 ? -13.406 18.558 97.954 1.00 9.18 145 TRP D C 1
ATOM 6251 O O . TRP D 1 145 ? -12.234 18.184 97.885 1.00 8.27 145 TRP D O 1
ATOM 6262 N N . LEU D 1 146 ? -14.100 18.524 99.086 1.00 11.16 146 LEU D N 1
ATOM 6263 C CA . LEU D 1 146 ? -13.468 18.086 100.327 1.00 11.28 146 LEU D CA 1
ATOM 6264 C C . LEU D 1 146 ? -13.872 16.729 100.875 1.00 11.42 146 LEU D C 1
ATOM 6265 O O . LEU D 1 146 ? -14.983 16.239 100.639 1.00 10.24 146 LEU D O 1
ATOM 6270 N N . LYS D 1 147 ? -12.946 16.133 101.621 1.00 11.81 147 LYS D N 1
ATOM 6271 C CA . LYS D 1 147 ? -13.182 14.855 102.273 1.00 13.01 147 LYS D CA 1
ATOM 6272 C C . LYS D 1 147 ? -13.828 15.228 103.603 1.00 11.93 147 LYS D C 1
ATOM 6273 O O . LYS D 1 147 ? -13.194 15.845 104.453 1.00 12.62 147 LYS D O 1
ATOM 6279 N N . ILE D 1 148 ? -15.097 14.885 103.769 1.00 12.03 148 ILE D N 1
ATOM 6280 C CA . ILE D 1 148 ? -15.802 15.189 105.003 1.00 12.18 148 ILE D CA 1
ATOM 6281 C C . ILE D 1 148 ? -16.983 14.231 105.098 1.00 12.97 148 ILE D C 1
ATOM 6282 O O . ILE D 1 148 ? -17.682 13.989 104.110 1.00 12.85 148 ILE D O 1
ATOM 6287 N N . GLU D 1 149 ? -17.189 13.677 106.287 1.00 11.58 149 GLU D N 1
ATOM 6288 C CA . GLU D 1 149 ? -18.246 12.697 106.509 1.00 14.59 149 GLU D CA 1
ATOM 6289 C C . GLU D 1 149 ? -19.594 13.277 106.915 1.00 13.02 149 GLU D C 1
ATOM 6290 O O . GLU D 1 149 ? -19.701 14.445 107.280 1.00 15.58 149 GLU D O 1
ATOM 6296 N N . ALA D 1 150 ? -20.618 12.432 106.841 1.00 11.85 150 ALA D N 1
ATOM 6297 C CA . ALA D 1 150 ? -21.976 12.786 107.228 1.00 12.02 150 ALA D CA 1
ATOM 6298 C C . ALA D 1 150 ? -22.663 13.863 106.389 1.00 13.02 150 ALA D C 1
ATOM 6299 O O . ALA D 1 150 ? -23.544 14.573 106.891 1.00 11.18 150 ALA D O 1
ATOM 6301 N N . TYR D 1 151 ? -22.276 13.982 105.120 1.00 12.73 151 TYR D N 1
ATOM 6302 C CA . TYR D 1 151 ? -22.879 14.972 104.225 1.00 12.88 151 TYR D CA 1
ATOM 6303 C C . TYR D 1 151 ? -23.143 14.384 102.845 1.00 13.91 151 TYR D C 1
ATOM 6304 O O . TYR D 1 151 ? -23.080 15.090 101.838 1.00 13.76 151 TYR D O 1
ATOM 6313 N N . THR D 1 152 ? -23.446 13.093 102.791 1.00 12.63 152 THR D N 1
ATOM 6314 C CA . THR D 1 152 ? -23.698 12.462 101.505 1.00 13.44 152 THR D CA 1
ATOM 6315 C C . THR D 1 152 ? -24.902 13.084 100.799 1.00 13.69 152 THR D C 1
ATOM 6316 O O . THR D 1 152 ? -24.894 13.256 99.579 1.00 11.06 152 THR D O 1
ATOM 6320 N N . HIS D 1 153 ? -25.927 13.438 101.568 1.00 12.79 153 HIS D N 1
ATOM 6321 C CA . HIS D 1 153 ? -27.112 14.075 101.001 1.00 13.13 153 HIS D CA 1
ATOM 6322 C C . HIS D 1 153 ? -26.774 15.511 100.587 1.00 13.26 153 HIS D C 1
ATOM 6323 O O . HIS D 1 153 ? -27.038 15.920 99.455 1.00 12.57 153 HIS D O 1
ATOM 6330 N N . TYR D 1 154 ? -26.175 16.263 101.510 1.00 12.14 154 TYR D N 1
ATOM 6331 C CA . TYR D 1 154 ? -25.807 17.657 101.259 1.00 12.04 154 TYR D CA 1
ATOM 6332 C C . TYR D 1 154 ? -24.877 17.818 100.059 1.00 11.96 154 TYR D C 1
ATOM 6333 O O . TYR D 1 154 ? -25.190 18.542 99.108 1.00 10.86 154 TYR D O 1
ATOM 6342 N N . ILE D 1 155 ? -23.735 17.142 100.099 1.00 9.78 155 ILE D N 1
ATOM 6343 C CA . ILE D 1 155 ? -22.778 17.249 99.010 1.00 9.42 155 ILE D CA 1
ATOM 6344 C C . ILE D 1 155 ? -23.378 16.797 97.685 1.00 9.57 155 ILE D C 1
ATOM 6345 O O . ILE D 1 155 ? -23.014 17.310 96.629 1.00 8.60 155 ILE D O 1
ATOM 6350 N N . SER D 1 156 ? -24.303 15.843 97.739 1.00 10.21 156 SER D N 1
ATOM 6351 C CA . SER D 1 156 ? -24.961 15.379 96.526 1.00 9.30 156 SER D CA 1
ATOM 6352 C C . SER D 1 156 ? -25.745 16.536 95.904 1.00 10.31 156 SER D C 1
ATOM 6353 O O . SER D 1 156 ? -25.693 16.746 94.689 1.00 9.61 156 SER D O 1
ATOM 6356 N N . THR D 1 157 ? -26.463 17.287 96.742 1.00 9.56 157 THR D N 1
ATOM 6357 C CA . THR D 1 157 ? -27.252 18.421 96.268 1.00 8.80 157 THR D CA 1
ATOM 6358 C C . THR D 1 157 ? -26.345 19.576 95.844 1.00 9.78 157 THR D C 1
ATOM 6359 O O . THR D 1 157 ? -26.643 20.296 94.887 1.00 10.58 157 THR D O 1
ATOM 6363 N N . LYS D 1 158 ? -25.235 19.753 96.551 1.00 8.94 158 LYS D N 1
ATOM 6364 C CA . LYS D 1 158 ? -24.295 20.818 96.216 1.00 7.49 158 LYS D CA 1
ATOM 6365 C C . LYS D 1 158 ? -23.630 20.554 94.858 1.00 7.46 158 LYS D C 1
ATOM 6366 O O . LYS D 1 158 ? -23.306 21.489 94.122 1.00 8.44 158 LYS D O 1
ATOM 6372 N N . ALA D 1 159 ? -23.429 19.285 94.520 1.00 7.27 159 ALA D N 1
ATOM 6373 C CA . ALA D 1 159 ? -22.836 18.947 93.230 1.00 7.04 159 ALA D CA 1
ATOM 6374 C C . ALA D 1 159 ? -23.900 19.201 92.166 1.00 7.60 159 ALA D C 1
ATOM 6375 O O . ALA D 1 159 ? -23.609 19.715 91.085 1.00 10.72 159 ALA D O 1
ATOM 6377 N N . ALA D 1 160 ? -25.139 18.835 92.482 1.00 8.75 160 ALA D N 1
ATOM 6378 C CA . ALA D 1 160 ? -26.261 19.040 91.570 1.00 9.49 160 ALA D CA 1
ATOM 6379 C C . ALA D 1 160 ? -26.382 20.532 91.229 1.00 10.64 160 ALA D C 1
ATOM 6380 O O . ALA D 1 160 ? -26.668 20.894 90.082 1.00 11.84 160 ALA D O 1
ATOM 6382 N N . ASN D 1 161 ? -26.160 21.388 92.227 1.00 8.83 161 ASN D N 1
ATOM 6383 C CA . ASN D 1 161 ? -26.224 22.841 92.040 1.00 7.70 161 ASN D CA 1
ATOM 6384 C C . ASN D 1 161 ? -25.258 23.265 90.939 1.00 7.59 161 ASN D C 1
ATOM 6385 O O . ASN D 1 161 ? -25.545 24.173 90.161 1.00 7.48 161 ASN D O 1
ATOM 6390 N N . ILE D 1 162 ? -24.099 22.613 90.896 1.00 6.45 162 ILE D N 1
ATOM 6391 C CA . ILE D 1 162 ? -23.080 22.932 89.906 1.00 6.18 162 ILE D CA 1
ATOM 6392 C C . ILE D 1 162 ? -23.463 22.428 88.512 1.00 6.01 162 ILE D C 1
ATOM 6393 O O . ILE D 1 162 ? -23.279 23.136 87.517 1.00 6.28 162 ILE D O 1
ATOM 6398 N N . GLY D 1 163 ? -23.997 21.214 88.437 1.00 6.38 163 GLY D N 1
ATOM 6399 C CA . GLY D 1 163 ? -24.423 20.689 87.150 1.00 8.15 163 GLY D CA 1
ATOM 6400 C C . GLY D 1 163 ? -25.536 21.584 86.613 1.00 8.29 163 GLY D C 1
ATOM 6401 O O . GLY D 1 163 ? -25.564 21.926 85.436 1.00 11.08 163 GLY D O 1
ATOM 6402 N N . PHE D 1 164 ? -26.449 21.975 87.495 1.00 8.94 164 PHE D N 1
ATOM 6403 C CA . PHE D 1 164 ? -27.560 22.843 87.125 1.00 10.05 164 PHE D CA 1
ATOM 6404 C C . PHE D 1 164 ? -26.995 24.139 86.558 1.00 9.51 164 PHE D C 1
ATOM 6405 O O . PHE D 1 164 ? -27.429 24.623 85.513 1.00 9.52 164 PHE D O 1
ATOM 6413 N N . THR D 1 165 ? -26.015 24.691 87.261 1.00 8.54 165 THR D N 1
ATOM 6414 C CA . THR D 1 165 ? -25.365 25.928 86.853 1.00 8.21 165 THR D CA 1
ATOM 6415 C C . THR D 1 165 ? -24.783 25.815 85.449 1.00 8.92 165 THR D C 1
ATOM 6416 O O . THR D 1 165 ? -25.035 26.663 84.586 1.00 7.38 165 THR D O 1
ATOM 6420 N N . ARG D 1 166 ? -24.007 24.758 85.228 1.00 8.71 166 ARG D N 1
ATOM 6421 C CA . ARG D 1 166 ? -23.365 24.511 83.941 1.00 7.64 166 ARG D CA 1
ATOM 6422 C C . ARG D 1 166 ? -24.340 24.227 82.789 1.00 9.71 166 ARG D C 1
ATOM 6423 O O . ARG D 1 166 ? -24.192 24.767 81.687 1.00 8.25 166 ARG D O 1
ATOM 6431 N N . ALA D 1 167 ? -25.319 23.363 83.035 1.00 10.38 167 ALA D N 1
ATOM 6432 C CA . ALA D 1 167 ? -26.286 23.012 81.999 1.00 9.99 167 ALA D CA 1
ATOM 6433 C C . ALA D 1 167 ? -27.213 24.181 81.665 1.00 10.22 167 ALA D C 1
ATOM 6434 O O . ALA D 1 167 ? -27.463 24.463 80.493 1.00 10.32 167 ALA D O 1
ATOM 6436 N N . LEU D 1 168 ? -27.724 24.866 82.683 1.00 8.56 168 LEU D N 1
ATOM 6437 C CA . LEU D 1 168 ? -28.607 25.999 82.422 1.00 9.26 168 LEU D CA 1
ATOM 6438 C C . LEU D 1 168 ? -27.843 27.124 81.707 1.00 9.93 168 LEU D C 1
ATOM 6439 O O . LEU D 1 168 ? -28.406 27.834 80.877 1.00 9.65 168 LEU D O 1
ATOM 6444 N N . ALA D 1 169 ? -26.561 27.289 82.024 1.00 9.58 169 ALA D N 1
ATOM 6445 C CA . ALA D 1 169 ? -25.754 28.317 81.371 1.00 9.54 169 ALA D CA 1
ATOM 6446 C C . ALA D 1 169 ? -25.753 28.068 79.860 1.00 10.83 169 ALA D C 1
ATOM 6447 O O . ALA D 1 169 ? -25.855 29.004 79.061 1.00 8.28 169 ALA D O 1
ATOM 6449 N N . SER D 1 170 ? -25.633 26.797 79.482 1.00 10.42 170 SER D N 1
ATOM 6450 C CA . SER D 1 170 ? -25.629 26.405 78.077 1.00 11.53 170 SER D CA 1
ATOM 6451 C C . SER D 1 170 ? -26.981 26.719 77.437 1.00 11.88 170 SER D C 1
ATOM 6452 O O . SER D 1 170 ? -27.047 27.275 76.342 1.00 10.14 170 SER D O 1
ATOM 6455 N N . ASP D 1 171 ? -28.056 26.357 78.132 1.00 13.19 171 ASP D N 1
ATOM 6456 C CA . ASP D 1 171 ? -29.412 26.604 77.646 1.00 14.50 171 ASP D CA 1
ATOM 6457 C C . ASP D 1 171 ? -29.724 28.083 77.426 1.00 13.71 171 ASP D C 1
ATOM 6458 O O . ASP D 1 171 ? -30.402 28.436 76.463 1.00 15.51 171 ASP D O 1
ATOM 6463 N N . LEU D 1 172 ? -29.232 28.946 78.311 1.00 12.08 172 LEU D N 1
ATOM 6464 C CA . LEU D 1 172 ? -29.543 30.374 78.219 1.00 12.59 172 LEU D CA 1
ATOM 6465 C C . LEU D 1 172 ? -28.448 31.293 77.692 1.00 12.77 172 LEU D C 1
ATOM 6466 O O . LEU D 1 172 ? -28.615 32.512 77.684 1.00 11.17 172 LEU D O 1
ATOM 6471 N N . GLY D 1 173 ? -27.339 30.718 77.249 1.00 13.25 173 GLY D N 1
ATOM 6472 C CA . GLY D 1 173 ? -26.241 31.528 76.753 1.00 16.69 173 GLY D CA 1
ATOM 6473 C C . GLY D 1 173 ? -26.567 32.504 75.635 1.00 18.18 173 GLY D C 1
ATOM 6474 O O . GLY D 1 173 ? -25.945 33.559 75.529 1.00 19.52 173 GLY D O 1
ATOM 6475 N N . LYS D 1 174 ? -27.535 32.161 74.797 1.00 19.38 174 LYS D N 1
ATOM 6476 C CA . LYS D 1 174 ? -27.905 33.026 73.682 1.00 20.61 174 LYS D CA 1
ATOM 6477 C C . LYS D 1 174 ? -28.944 34.074 74.067 1.00 19.88 174 LYS D C 1
ATOM 6478 O O . LYS D 1 174 ? -29.220 34.991 73.296 1.00 19.04 174 LYS D O 1
ATOM 6484 N N . ASP D 1 175 ? -29.506 33.953 75.265 1.00 18.98 175 ASP D N 1
ATOM 6485 C CA . ASP D 1 175 ? -30.536 34.888 75.712 1.00 19.18 175 ASP D CA 1
ATOM 6486 C C . ASP D 1 175 ? -30.040 36.101 76.498 1.00 17.89 175 ASP D C 1
ATOM 6487 O O . ASP D 1 175 ? -30.846 36.886 77.007 1.00 18.80 175 ASP D O 1
ATOM 6492 N N . GLY D 1 176 ? -28.725 36.263 76.595 1.00 16.32 176 GLY D N 1
ATOM 6493 C CA . GLY D 1 176 ? -28.184 37.386 77.343 1.00 14.94 176 GLY D CA 1
ATOM 6494 C C . GLY D 1 176 ? -28.209 37.113 78.836 1.00 14.25 176 GLY D C 1
ATOM 6495 O O . GLY D 1 176 ? -28.071 38.022 79.655 1.00 14.23 176 GLY D O 1
ATOM 6496 N N . ILE D 1 177 ? -28.383 35.844 79.189 1.00 14.99 177 ILE D N 1
ATOM 6497 C CA . ILE D 1 177 ? -28.438 35.427 80.586 1.00 14.15 177 ILE D CA 1
ATOM 6498 C C . ILE D 1 177 ? -27.226 34.571 80.943 1.00 13.28 177 ILE D C 1
ATOM 6499 O O . ILE D 1 177 ? -26.868 33.662 80.197 1.00 13.01 177 ILE D O 1
ATOM 6504 N N . THR D 1 178 ? -26.586 34.869 82.068 1.00 11.65 178 THR D N 1
ATOM 6505 C CA . THR D 1 178 ? -25.441 34.071 82.499 1.00 10.77 178 THR D CA 1
ATOM 6506 C C . THR D 1 178 ? -25.872 33.338 83.758 1.00 12.45 178 THR D C 1
ATOM 6507 O O . THR D 1 178 ? -26.729 33.819 84.508 1.00 12.42 178 THR D O 1
ATOM 6511 N N . VAL D 1 179 ? -25.286 32.167 83.977 1.00 10.12 179 VAL D N 1
ATOM 6512 C CA . VAL D 1 179 ? -25.601 31.366 85.149 1.00 10.30 179 VAL D CA 1
ATOM 6513 C C . VAL D 1 179 ? -24.277 30.902 85.743 1.00 10.70 179 VAL D C 1
ATOM 6514 O O . VAL D 1 179 ? -23.510 30.176 85.099 1.00 8.08 179 VAL D O 1
ATOM 6518 N N . ASN D 1 180 ? -24.001 31.345 86.964 1.00 10.47 180 ASN D N 1
ATOM 6519 C CA . ASN D 1 180 ? -22.768 30.969 87.637 1.00 9.59 180 ASN D CA 1
ATOM 6520 C C . ASN D 1 180 ? -23.069 30.537 89.060 1.00 9.61 180 ASN D C 1
ATOM 6521 O O . ASN D 1 180 ? -24.195 30.675 89.542 1.00 10.25 180 ASN D O 1
ATOM 6526 N N . ALA D 1 181 ? -22.057 30.000 89.730 1.00 9.52 181 ALA D N 1
ATOM 6527 C CA . ALA D 1 181 ? -22.220 29.557 91.105 1.00 8.56 181 ALA D CA 1
ATOM 6528 C C . ALA D 1 181 ? -21.091 30.093 91.961 1.00 7.68 181 ALA D C 1
ATOM 6529 O O . ALA D 1 181 ? -19.996 30.374 91.465 1.00 6.25 181 ALA D O 1
ATOM 6531 N N . ILE D 1 182 ? -21.377 30.235 93.250 1.00 9.33 182 ILE D N 1
ATOM 6532 C CA . ILE D 1 182 ? -20.404 30.712 94.227 1.00 9.45 182 ILE D CA 1
ATOM 6533 C C . ILE D 1 182 ? -20.279 29.610 95.271 1.00 10.94 182 ILE D C 1
ATOM 6534 O O . ILE D 1 182 ? -21.291 29.091 95.761 1.00 10.94 182 ILE D O 1
ATOM 6539 N N . ALA D 1 183 ? -19.043 29.251 95.603 1.00 9.83 183 ALA D N 1
ATOM 6540 C CA . ALA D 1 183 ? -18.792 28.194 96.574 1.00 11.59 183 ALA D CA 1
ATOM 6541 C C . ALA D 1 183 ? -18.108 28.674 97.852 1.00 10.96 183 ALA D C 1
ATOM 6542 O O . ALA D 1 183 ? -16.894 28.837 97.890 1.00 12.69 183 ALA D O 1
ATOM 6544 N N . PRO D 1 184 ? -18.886 28.917 98.913 1.00 13.43 184 PRO D N 1
ATOM 6545 C CA . PRO D 1 184 ? -18.314 29.369 100.185 1.00 13.85 184 PRO D CA 1
ATOM 6546 C C . PRO D 1 184 ? -17.896 28.115 100.946 1.00 14.33 184 PRO D C 1
ATOM 6547 O O . PRO D 1 184 ? -18.283 27.012 100.571 1.00 11.07 184 PRO D O 1
ATOM 6551 N N . SER D 1 185 ? -17.110 28.270 102.005 1.00 15.14 185 SER D N 1
ATOM 6552 C CA . SER D 1 185 ? -16.736 27.106 102.793 1.00 17.79 185 SER D CA 1
ATOM 6553 C C . SER D 1 185 ? -17.937 26.832 103.699 1.00 19.35 185 SER D C 1
ATOM 6554 O O . SER D 1 185 ? -18.728 27.736 103.967 1.00 19.38 185 SER D O 1
ATOM 6557 N N . LEU D 1 186 ? -18.091 25.593 104.156 1.00 22.30 186 LEU D N 1
ATOM 6558 C CA . LEU D 1 186 ? -19.220 25.256 105.022 1.00 26.51 186 LEU D CA 1
ATOM 6559 C C . LEU D 1 186 ? -19.032 25.845 106.419 1.00 28.89 186 LEU D C 1
ATOM 6560 O O . LEU D 1 186 ? -17.964 25.713 107.017 1.00 28.99 186 LEU D O 1
ATOM 6565 N N . VAL D 1 187 ? -20.077 26.492 106.925 1.00 31.44 187 VAL D N 1
ATOM 6566 C CA . VAL D 1 187 ? -20.046 27.116 108.246 1.00 35.11 187 VAL D CA 1
ATOM 6567 C C . VAL D 1 187 ? -19.520 26.162 109.314 1.00 35.56 187 VAL D C 1
ATOM 6568 O O . VAL D 1 187 ? -20.274 25.706 110.174 1.00 37.86 187 VAL D O 1
ATOM 6570 N N . ASN D 1 206 ? -8.408 27.694 109.215 1.00 46.48 206 ASN D N 1
ATOM 6571 C CA . ASN D 1 206 ? -7.201 28.385 109.659 1.00 46.26 206 ASN D CA 1
ATOM 6572 C C . ASN D 1 206 ? -5.980 27.899 108.882 1.00 44.84 206 ASN D C 1
ATOM 6573 O O . ASN D 1 206 ? -5.583 28.510 107.889 1.00 43.93 206 ASN D O 1
ATOM 6578 N N . MET D 1 207 ? -5.394 26.795 109.341 1.00 42.33 207 MET D N 1
ATOM 6579 C CA . MET D 1 207 ? -4.212 26.216 108.710 1.00 39.88 207 MET D CA 1
ATOM 6580 C C . MET D 1 207 ? -4.485 25.579 107.351 1.00 35.53 207 MET D C 1
ATOM 6581 O O . MET D 1 207 ? -3.565 25.404 106.551 1.00 35.37 207 MET D O 1
ATOM 6586 N N . LEU D 1 208 ? -5.742 25.232 107.092 1.00 29.98 208 LEU D N 1
ATOM 6587 C CA . LEU D 1 208 ? -6.106 24.605 105.827 1.00 25.54 208 LEU D CA 1
ATOM 6588 C C . LEU D 1 208 ? -6.345 25.621 104.712 1.00 21.91 208 LEU D C 1
ATOM 6589 O O . LEU D 1 208 ? -6.410 25.261 103.535 1.00 18.63 208 LEU D O 1
ATOM 6594 N N . GLN D 1 209 ? -6.472 26.889 105.087 1.00 17.89 209 GLN D N 1
ATOM 6595 C CA . GLN D 1 209 ? -6.695 27.952 104.113 1.00 16.24 209 GLN D CA 1
ATOM 6596 C C . GLN D 1 209 ? -5.378 28.667 103.864 1.00 15.52 209 GLN D C 1
ATOM 6597 O O . GLN D 1 209 ? -4.474 28.615 104.698 1.00 15.18 209 GLN D O 1
ATOM 6603 N N . ALA D 1 210 ? -5.258 29.320 102.713 1.00 14.26 210 ALA D N 1
ATOM 6604 C CA . ALA D 1 210 ? -4.046 30.068 102.404 1.00 13.14 210 ALA D CA 1
ATOM 6605 C C . ALA D 1 210 ? -4.144 31.357 103.214 1.00 13.54 210 ALA D C 1
ATOM 6606 O O . ALA D 1 210 ? -3.138 31.893 103.682 1.00 14.66 210 ALA D O 1
ATOM 6608 N N . ILE D 1 211 ? -5.373 31.846 103.359 1.00 11.56 211 ILE D N 1
ATOM 6609 C CA . ILE D 1 211 ? -5.665 33.049 104.132 1.00 13.96 211 ILE D CA 1
ATOM 6610 C C . ILE D 1 211 ? -6.268 32.535 105.441 1.00 15.87 211 ILE D C 1
ATOM 6611 O O . ILE D 1 211 ? -7.421 32.099 105.493 1.00 15.02 211 ILE D O 1
ATOM 6616 N N . PRO D 1 212 ? -5.480 32.589 106.521 1.00 18.50 212 PRO D N 1
ATOM 6617 C CA . PRO D 1 212 ? -5.789 32.151 107.887 1.00 20.19 212 PRO D CA 1
ATOM 6618 C C . PRO D 1 212 ? -7.103 32.525 108.581 1.00 21.72 212 PRO D C 1
ATOM 6619 O O . PRO D 1 212 ? -7.698 31.678 109.246 1.00 25.24 212 PRO D O 1
ATOM 6623 N N . ARG D 1 213 ? -7.574 33.758 108.439 1.00 22.00 213 ARG D N 1
ATOM 6624 C CA . ARG D 1 213 ? -8.803 34.149 109.132 1.00 21.17 213 ARG D CA 1
ATOM 6625 C C . ARG D 1 213 ? -10.072 33.395 108.746 1.00 22.78 213 ARG D C 1
ATOM 6626 O O . ARG D 1 213 ? -10.145 32.725 107.713 1.00 22.62 213 ARG D O 1
ATOM 6634 N N . LEU D 1 214 ? -11.078 33.530 109.602 1.00 22.37 214 LEU D N 1
ATOM 6635 C CA . LEU D 1 214 ? -12.372 32.896 109.411 1.00 22.95 214 LEU D CA 1
ATOM 6636 C C . LEU D 1 214 ? -13.167 33.649 108.342 1.00 21.94 214 LEU D C 1
ATOM 6637 O O . LEU D 1 214 ? -13.047 34.865 108.202 1.00 20.13 214 LEU D O 1
ATOM 6642 N N . GLN D 1 215 ? -13.973 32.915 107.588 1.00 21.89 215 GLN D N 1
ATOM 6643 C CA . GLN D 1 215 ? -14.790 33.502 106.532 1.00 22.25 215 GLN D CA 1
ATOM 6644 C C . GLN D 1 215 ? -16.017 34.214 107.096 1.00 21.88 215 GLN D C 1
ATOM 6645 O O . GLN D 1 215 ? -16.687 33.694 107.989 1.00 20.86 215 GLN D O 1
ATOM 6651 N N . VAL D 1 216 ? -16.301 35.404 106.574 1.00 21.17 216 VAL D N 1
ATOM 6652 C CA . VAL D 1 216 ? -17.469 36.171 106.994 1.00 21.92 216 VAL D CA 1
ATOM 6653 C C . VAL D 1 216 ? -18.344 36.416 105.765 1.00 22.39 216 VAL D C 1
ATOM 6654 O O . VAL D 1 216 ? -17.856 36.402 104.632 1.00 21.53 216 VAL D O 1
ATOM 6658 N N . PRO D 1 217 ? -19.649 36.647 105.975 1.00 22.89 217 PRO D N 1
ATOM 6659 C CA . PRO D 1 217 ? -20.606 36.895 104.891 1.00 22.82 217 PRO D CA 1
ATOM 6660 C C . PRO D 1 217 ? -20.154 37.941 103.879 1.00 21.59 217 PRO D C 1
ATOM 6661 O O . PRO D 1 217 ? -20.394 37.796 102.680 1.00 21.20 217 PRO D O 1
ATOM 6665 N N . LEU D 1 218 ? -19.492 38.988 104.358 1.00 20.11 218 LEU D N 1
ATOM 6666 C CA . LEU D 1 218 ? -19.027 40.047 103.473 1.00 19.71 218 LEU D CA 1
ATOM 6667 C C . LEU D 1 218 ? -18.010 39.559 102.447 1.00 18.93 218 LEU D C 1
ATOM 6668 O O . LEU D 1 218 ? -17.795 40.209 101.426 1.00 18.76 218 LEU D O 1
ATOM 6673 N N . ASP D 1 219 ? -17.381 38.419 102.711 1.00 16.49 219 ASP D N 1
ATOM 6674 C CA . ASP D 1 219 ? -16.403 37.886 101.770 1.00 16.29 219 ASP D CA 1
ATOM 6675 C C . ASP D 1 219 ? -17.054 37.406 100.476 1.00 16.24 219 ASP D C 1
ATOM 6676 O O . ASP D 1 219 ? -16.408 37.386 99.431 1.00 16.20 219 ASP D O 1
ATOM 6681 N N . LEU D 1 220 ? -18.329 37.025 100.550 1.00 15.12 220 LEU D N 1
ATOM 6682 C CA . LEU D 1 220 ? -19.059 36.523 99.388 1.00 16.19 220 LEU D CA 1
ATOM 6683 C C . LEU D 1 220 ? -19.784 37.597 98.573 1.00 16.52 220 LEU D C 1
ATOM 6684 O O . LEU D 1 220 ? -19.999 37.431 97.365 1.00 14.46 220 LEU D O 1
ATOM 6689 N N . THR D 1 221 ? -20.167 38.689 99.232 1.00 14.50 221 THR D N 1
ATOM 6690 C CA . THR D 1 221 ? -20.913 39.754 98.570 1.00 13.09 221 THR D CA 1
ATOM 6691 C C . THR D 1 221 ? -20.200 40.393 97.387 1.00 12.15 221 THR D C 1
ATOM 6692 O O . THR D 1 221 ? -20.825 40.687 96.373 1.00 10.95 221 THR D O 1
ATOM 6696 N N . GLY D 1 222 ? -18.897 40.615 97.510 1.00 12.83 222 GLY D N 1
ATOM 6697 C CA . GLY D 1 222 ? -18.166 41.212 96.408 1.00 11.40 222 GLY D CA 1
ATOM 6698 C C . GLY D 1 222 ? -18.239 40.329 95.173 1.00 13.15 222 GLY D C 1
ATOM 6699 O O . GLY D 1 222 ? -18.397 40.815 94.047 1.00 13.23 222 GLY D O 1
ATOM 6700 N N . ALA D 1 223 ? -18.131 39.021 95.383 1.00 9.88 223 ALA D N 1
ATOM 6701 C CA . ALA D 1 223 ? -18.181 38.068 94.280 1.00 9.94 223 ALA D CA 1
ATOM 6702 C C . ALA D 1 223 ? -19.569 38.046 93.645 1.00 9.03 223 ALA D C 1
ATOM 6703 O O . ALA D 1 223 ? -19.703 38.000 92.425 1.00 6.41 223 ALA D O 1
ATOM 6705 N N . ALA D 1 224 ? -20.599 38.079 94.484 1.00 8.30 224 ALA D N 1
ATOM 6706 C CA . ALA D 1 224 ? -21.973 38.073 94.007 1.00 10.25 224 ALA D CA 1
ATOM 6707 C C . ALA D 1 224 ? -22.272 39.314 93.161 1.00 9.99 224 ALA D C 1
ATOM 6708 O O . ALA D 1 224 ? -22.872 39.219 92.091 1.00 11.74 224 ALA D O 1
ATOM 6710 N N . ALA D 1 225 ? -21.859 40.477 93.648 1.00 9.47 225 ALA D N 1
ATOM 6711 C CA . ALA D 1 225 ? -22.088 41.730 92.936 1.00 9.90 225 ALA D CA 1
ATOM 6712 C C . ALA D 1 225 ? -21.391 41.720 91.574 1.00 11.20 225 ALA D C 1
ATOM 6713 O O . ALA D 1 225 ? -21.962 42.152 90.566 1.00 11.42 225 ALA D O 1
ATOM 6715 N N . PHE D 1 226 ? -20.154 41.229 91.558 1.00 9.49 226 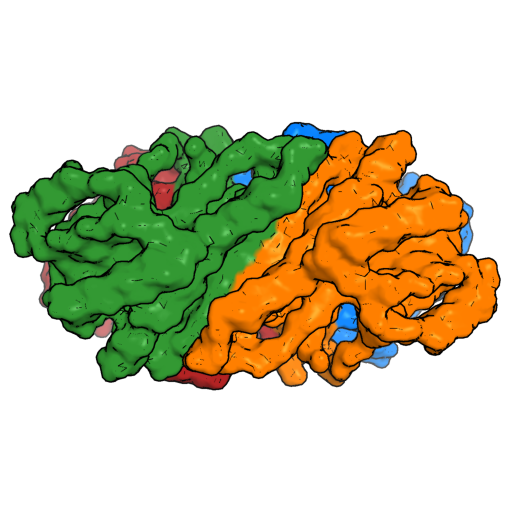PHE D N 1
ATOM 6716 C CA . PHE D 1 226 ? -19.356 41.141 90.338 1.00 10.67 226 PHE D CA 1
ATOM 6717 C C . PHE D 1 226 ? -20.041 40.291 89.267 1.00 11.54 226 PHE D C 1
ATOM 6718 O O . PHE D 1 226 ? -20.177 40.713 88.116 1.00 11.90 226 PHE D O 1
ATOM 6726 N N . LEU D 1 227 ? -20.465 39.091 89.653 1.00 11.29 227 LEU D N 1
ATOM 6727 C CA . LEU D 1 227 ? -21.126 38.180 88.725 1.00 11.59 227 LEU D CA 1
ATOM 6728 C C . LEU D 1 227 ? -22.439 38.751 88.189 1.00 11.86 227 LEU D C 1
ATOM 6729 O O . LEU D 1 227 ? -22.811 38.502 87.041 1.00 11.38 227 LEU D O 1
ATOM 6734 N N . ALA D 1 228 ? -23.129 39.521 89.025 1.00 12.12 228 ALA D N 1
ATOM 6735 C CA . ALA D 1 228 ? -24.406 40.119 88.653 1.00 12.44 228 ALA D CA 1
ATOM 6736 C C . ALA D 1 228 ? -24.253 41.381 87.812 1.00 14.46 228 ALA D C 1
ATOM 6737 O O . ALA D 1 228 ? -25.239 41.911 87.297 1.00 16.40 228 ALA D O 1
ATOM 6739 N N . SER D 1 229 ? -23.025 41.862 87.668 1.00 14.57 229 SER D N 1
ATOM 6740 C CA . SER D 1 229 ? -22.784 43.081 86.900 1.00 15.88 229 SER D CA 1
ATOM 6741 C C . SER D 1 229 ? -22.379 42.807 85.459 1.00 17.16 229 SER D C 1
ATOM 6742 O O . SER D 1 229 ? -22.204 41.657 85.051 1.00 14.25 229 SER D O 1
ATOM 6745 N N . ASP D 1 230 ? -22.218 43.887 84.699 1.00 18.53 230 ASP D N 1
ATOM 6746 C CA . ASP D 1 230 ? -21.821 43.797 83.304 1.00 20.78 230 ASP D CA 1
ATOM 6747 C C . ASP D 1 230 ? -20.343 43.449 83.206 1.00 19.76 230 ASP D C 1
ATOM 6748 O O . ASP D 1 230 ? -19.842 43.136 82.123 1.00 18.84 230 ASP D O 1
ATOM 6753 N N . ASP D 1 231 ? -19.651 43.514 84.343 1.00 18.72 231 ASP D N 1
ATOM 6754 C CA . ASP D 1 231 ? -18.230 43.186 84.401 1.00 18.45 231 ASP D CA 1
ATOM 6755 C C . ASP D 1 231 ? -18.016 41.688 84.187 1.00 17.27 231 ASP D C 1
ATOM 6756 O O . ASP D 1 231 ? -16.890 41.243 83.967 1.00 17.03 231 ASP D O 1
ATOM 6761 N N . ALA D 1 232 ? -19.097 40.917 84.254 1.00 14.93 232 ALA D N 1
ATOM 6762 C CA . ALA D 1 232 ? -19.014 39.471 84.082 1.00 15.55 232 ALA D CA 1
ATOM 6763 C C . ALA D 1 232 ? -19.984 38.958 83.020 1.00 15.03 232 ALA D C 1
ATOM 6764 O O . ALA D 1 232 ? -20.500 37.849 83.134 1.00 13.76 232 ALA D O 1
ATOM 6766 N N . SER D 1 233 ? -20.215 39.757 81.984 1.00 13.83 233 SER D N 1
ATOM 6767 C CA . SER D 1 233 ? -21.145 39.378 80.928 1.00 14.04 233 SER D CA 1
ATOM 6768 C C . SER D 1 233 ? -20.639 38.259 80.025 1.00 12.84 233 SER D C 1
ATOM 6769 O O . SER D 1 233 ? -21.425 37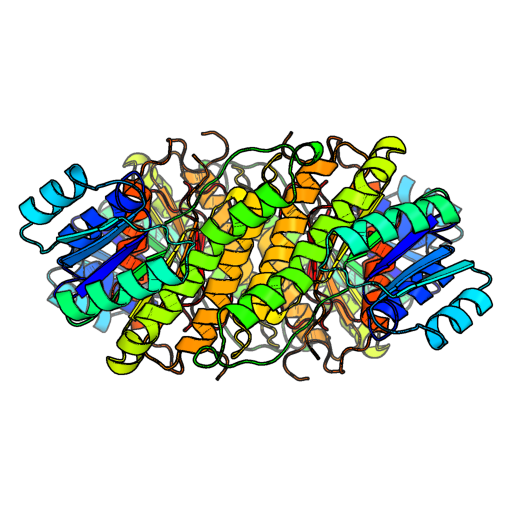.610 79.338 1.00 11.81 233 SER D O 1
ATOM 6772 N N . PHE D 1 234 ? -19.335 38.023 80.019 1.00 11.53 234 PHE D N 1
ATOM 6773 C CA . PHE D 1 234 ? -18.791 36.967 79.170 1.00 11.26 234 PHE D CA 1
ATOM 6774 C C . PHE D 1 234 ? -18.431 35.740 80.009 1.00 11.03 234 PHE D C 1
ATOM 6775 O O . PHE D 1 234 ? -17.831 34.787 79.517 1.00 11.53 234 PHE D O 1
ATOM 6783 N N . ILE D 1 235 ? -18.815 35.775 81.282 1.00 10.93 235 ILE D N 1
ATOM 6784 C CA . ILE D 1 235 ? -18.542 34.687 82.213 1.00 9.09 235 ILE D CA 1
ATOM 6785 C C . ILE D 1 235 ? -19.816 33.908 82.514 1.00 8.97 235 ILE D C 1
ATOM 6786 O O . ILE D 1 235 ? -20.769 34.457 83.063 1.00 8.14 235 ILE D O 1
ATOM 6791 N N . THR D 1 236 ? -19.841 32.628 82.155 1.00 8.07 236 THR D N 1
ATOM 6792 C CA . THR D 1 236 ? -21.018 31.818 82.427 1.00 7.56 236 THR D CA 1
ATOM 6793 C C . THR D 1 236 ? -20.677 30.335 82.564 1.00 8.30 236 THR D C 1
ATOM 6794 O O . THR D 1 236 ? -19.722 29.845 81.961 1.00 8.72 236 THR D O 1
ATOM 6798 N N . GLY D 1 237 ? -21.463 29.637 83.380 1.00 10.61 237 GLY D N 1
ATOM 6799 C CA . GLY D 1 237 ? -21.255 28.216 83.613 1.00 9.60 237 GLY D CA 1
ATOM 6800 C C . GLY D 1 237 ? -20.135 27.937 84.607 1.00 10.01 237 GLY D C 1
ATOM 6801 O O . GLY D 1 237 ? -19.770 26.784 84.839 1.00 9.99 237 GLY D O 1
ATOM 6802 N N . GLN D 1 238 ? -19.606 28.992 85.216 1.00 8.48 238 GLN D N 1
ATOM 6803 C CA . GLN D 1 238 ? -18.500 28.858 86.156 1.00 6.95 238 GLN D CA 1
ATOM 6804 C C . GLN D 1 238 ? -18.892 28.759 87.627 1.00 7.58 238 GLN D C 1
ATOM 6805 O O . GLN D 1 238 ? -19.983 29.167 88.037 1.00 5.56 238 GLN D O 1
ATOM 6811 N N . THR D 1 239 ? -17.970 28.212 88.412 1.00 7.77 239 THR D N 1
ATOM 6812 C CA . THR D 1 239 ? -18.146 28.058 89.848 1.00 8.89 239 THR D CA 1
ATOM 6813 C C . THR D 1 239 ? -16.964 28.790 90.470 1.00 8.71 239 THR D C 1
ATOM 6814 O O . THR D 1 239 ? -15.816 28.454 90.201 1.00 9.69 239 THR D O 1
ATOM 6818 N N . LEU D 1 240 ? -17.252 29.803 91.279 1.00 6.19 240 LEU D N 1
ATOM 6819 C CA . LEU D 1 240 ? -16.209 30.595 91.914 1.00 8.63 240 LEU D CA 1
ATOM 6820 C C . LEU D 1 240 ? -16.099 30.278 93.402 1.00 9.64 240 LEU D C 1
ATOM 6821 O O . LEU D 1 240 ? -17.024 30.536 94.173 1.00 8.50 240 LEU D O 1
ATOM 6826 N N . ALA D 1 241 ? -14.960 29.719 93.799 1.00 9.98 241 ALA D N 1
ATOM 6827 C CA . ALA D 1 241 ? -14.733 29.371 95.196 1.00 10.01 241 ALA D CA 1
ATOM 6828 C C . ALA D 1 241 ? -14.167 30.563 95.973 1.00 10.34 241 ALA D C 1
ATOM 6829 O O . ALA D 1 241 ? -13.130 31.120 95.614 1.00 9.65 241 ALA D O 1
ATOM 6831 N N . VAL D 1 242 ? -14.871 30.946 97.034 1.00 10.66 242 VAL D N 1
ATOM 6832 C CA . VAL D 1 242 ? -14.472 32.054 97.899 1.00 8.17 242 VAL D CA 1
ATOM 6833 C C . VAL D 1 242 ? -14.298 31.418 99.273 1.00 9.11 242 VAL D C 1
ATOM 6834 O O . VAL D 1 242 ? -15.251 31.341 100.056 1.00 6.97 242 VAL D O 1
ATOM 6838 N N . ASP D 1 243 ? -13.085 30.954 99.565 1.00 9.15 243 ASP D N 1
ATOM 6839 C CA . ASP D 1 243 ? -12.848 30.273 100.828 1.00 9.45 243 ASP D CA 1
ATOM 6840 C C . ASP D 1 243 ? -11.464 30.468 101.419 1.00 9.34 243 ASP D C 1
ATOM 6841 O O . ASP D 1 243 ? -10.987 29.606 102.153 1.00 9.82 243 ASP D O 1
ATOM 6846 N N . GLY D 1 244 ? -10.812 31.577 101.099 1.00 8.94 244 GLY D N 1
ATOM 6847 C CA . GLY D 1 244 ? -9.493 31.816 101.652 1.00 6.87 244 GLY D CA 1
ATOM 6848 C C . GLY D 1 244 ? -8.407 30.946 101.047 1.00 7.74 244 GLY D C 1
ATOM 6849 O O . GLY D 1 244 ? -7.345 30.757 101.649 1.00 5.51 244 GLY D O 1
ATOM 6850 N N . GLY D 1 245 ? -8.679 30.400 99.865 1.00 7.09 245 GLY D N 1
ATOM 6851 C CA . GLY D 1 245 ? -7.695 29.579 99.185 1.00 6.93 245 GLY D CA 1
ATOM 6852 C C . GLY D 1 245 ? -7.483 28.165 99.689 1.00 7.61 245 GLY D C 1
ATOM 6853 O O . GLY D 1 245 ? -6.354 27.664 99.680 1.00 7.31 245 GLY D O 1
ATOM 6854 N N . MET D 1 246 ? -8.547 27.509 100.137 1.00 8.93 246 MET D N 1
ATOM 6855 C CA . MET D 1 246 ? -8.407 26.139 100.604 1.00 9.03 246 MET D CA 1
ATOM 6856 C C . MET D 1 246 ? -8.478 25.211 99.398 1.00 9.59 246 MET D C 1
ATOM 6857 O O . MET D 1 246 ? -7.506 24.530 99.076 1.00 8.01 246 MET D O 1
ATOM 6862 N N . VAL D 1 247 ? -9.623 25.193 98.719 1.00 9.95 247 VAL D N 1
ATOM 6863 C CA . VAL D 1 247 ? -9.776 24.330 97.555 1.00 10.36 247 VAL D CA 1
ATOM 6864 C C . VAL D 1 247 ? -9.218 24.971 96.291 1.00 9.62 247 VAL D C 1
ATOM 6865 O O . VAL D 1 247 ? -9.148 26.193 96.179 1.00 8.73 247 VAL D O 1
ATOM 6869 N N . ARG D 1 248 ? -8.798 24.125 95.356 1.00 9.18 248 ARG D N 1
ATOM 6870 C CA . ARG D 1 248 ? -8.265 24.563 94.069 1.00 10.56 248 ARG D CA 1
ATOM 6871 C C . ARG D 1 248 ? -8.898 23.645 93.020 1.00 11.09 248 ARG D C 1
ATOM 6872 O O . ARG D 1 248 ? -8.900 22.422 93.177 1.00 10.65 248 ARG D O 1
ATOM 6880 N N . HIS D 1 249 ? -9.444 24.229 91.961 1.00 10.84 249 HIS D N 1
ATOM 6881 C CA . HIS D 1 249 ? -10.101 23.434 90.926 1.00 12.82 249 HIS D CA 1
ATOM 6882 C C . HIS D 1 249 ? -10.026 24.149 89.584 1.00 13.77 249 HIS D C 1
ATOM 6883 O O . HIS D 1 249 ? -9.564 25.309 89.572 1.00 13.70 249 HIS D O 1
#

Radius of gyration: 27.52 Å; Cα contacts (8 Å, |Δi|>4): 2368; chains: 4; bounding box: 71×82×46 Å

GO terms:
  GO:0016616 oxidoreductase activity, acting on the CH-OH group of donors, NAD or NADP as acceptor (F, IDA)
  GO:0010130 anaerobic ethylbenzene catabolic process (P, IDA)
  GO:0051289 protein homotetramerization (P, IDA)